Protein 8HDU (pdb70)

Radius of gyration: 31.84 Å; Cα contacts (8 Å, |Δi|>4): 986; chains: 5; bounding box: 86×65×93 Å

Sequence (788 aa):
KKKIEELLKKAKEMLKKYASNIDKFIAALRRVVQALYDAGAYQVVIRMYQAALAGQIDREHLRFLIETLQRIMANAPSEMTRMAALLLRLLALLALLTGDLLLVILLAAMIILLFAGYGEVVVKIFKIIREMPDKEEALKKAVELAIKMVEEFRKKDEKKKIEELLKKAKEMLKKYASNIDKFIAALRRVVQALYDAGAYQVVIRMYQAALAGQIDREHLRFLIETLQRIMANAPSEMTRMAALLLRLLALLALLTGDLLLVILLAAMIILLFAGYGEVVVKIFKIIREMPDKEEALKKAVELAIKMVEEFRKKQGLEKKKIEELLKKAKEMLKKYASNIDKFIAALRRVVQALYDAGAYQVVIRMYQAALAGQIDREHLRFLIETLQRIMANAPSEMTRMAALLLRLLALLALLTGDLLLVILLAAMIILLFAGYGEVVVKIFKIIREMPDKEEALKKAVELAIKMVEEFRKKQGLKIEELLKKAKEMLKKYASNIDKFIAALRRVVQALYDAGAYQVVIRMYQAALAGQIDREHLRFLIETLQRIMANAPSEMTRMAALLLRLLALLALLTGDLLLVILLAAMIILLFAGYGEVVVKIFKIIREMPDKEEALKKAVELAIKMVEEFRKKQGLKIEELLKKAKEMLKKYASNIDKFIAALRRVVQALYDAGAYQVVIRMYQAALAGQIDREHLRFLIETLQRIMANAPSEMTRMAALLLRLLALLALLTGDLLLVILLAAMIILLFAGYGEVVVKIFKIIREMPDKEEALKKAVELAIKMVEEFRKK

Secondary structure (DSSP, 8-state):
-HHHHHHHHHHHHHHHHHHHTHHHHHHHHHHHHHHHHHTT-HHHHHHHHHHHHTT---HHHHHHHHHHHHHHHHH-SSHHHHHHHHHHHHHHHHHHHH--HHHHHHHHHHHHHHHHT-HHHHHHHHHHHHH-SSHHHHHHHHHHHHHHHHHHHHH-/-HHHHHHHHHHHHHHHHHHHHHTHHHHHHHHHHHHHHHHHTT-HHHHHHHHHHHHTT---HHHHHHHHHHHHHHHHH-SSHHHHHHHHHHHHHHHHHHHH--HHHHHHHHHHHHHHHHT-HHHHHHHHHHHHH-SSHHHHHHHHHHHHHHHHHHHHHHT---/--HHHHHHHHHHHHHHHHHH-HHHHHHHHHHHHHHHHHTT-HHHHHHHHHHHHTT---HHHHHHHHHHHHHHHHH-SSHHHHHHHHHHHHHHHHHHHH--HHHHHHHHHHHHHHHHT-HHHHHHHHHHHHHSS-HHHHHHHHHHHHHHHHHHHHHHS--/-HHHHHHHHHHHHHHHHH-HHHHHHHHHHHHHHHHHTT-HHHHHHHHHHHHTT---HHHHHHHHHHHHHHHHH--SHHHHHHHHHHHHHHHHHHHH--HHHHHHHHHHHHHHHHT-HHHHHHHHHHHHHSSSHHHHHHHHHHHHHHHHHHHHHHS--/-HHHHHHHHHHHHHHHHH-HHHHHHHHHHHHHHHHHTT-HHHHHHHHHHHHTT---HHHHHHHHHHHHHHHHH--SHHHHHHHHHHHHHHHHHHHH--HHHHHHHHHHHHHHHHT-HHHHHHHHHHHHH-S-HHHHHHHHHHHHHHHHHHHHH-

Solvent-accessible surface area: 35862 Å² total; per-residue (Å²): 219,184,99,40,108,62,5,60,126,102,11,82,118,14,20,132,58,8,44,93,73,56,108,127,0,16,43,0,1,111,110,0,2,89,32,2,109,65,55,54,0,27,112,36,0,38,126,0,0,61,16,3,65,89,50,109,35,13,101,110,36,0,111,85,0,9,113,14,0,53,159,19,25,1,72,8,68,42,77,55,11,21,42,0,0,38,10,1,50,7,21,0,34,10,0,32,70,65,29,38,59,60,24,0,12,10,0,0,0,4,1,8,0,1,67,29,41,60,15,118,8,0,30,74,1,12,121,42,34,120,118,55,126,86,91,121,62,0,14,77,81,0,5,88,32,0,46,129,23,3,48,60,74,112,172,190,137,97,99,95,89,12,76,107,8,72,131,96,14,87,76,15,36,143,66,2,51,93,65,41,112,130,0,18,46,0,0,109,107,0,2,91,31,1,98,47,22,4,0,5,35,0,0,10,20,0,0,17,0,3,67,11,36,49,36,12,86,16,7,0,79,4,1,10,33,4,0,81,89,19,44,81,108,13,82,40,98,49,12,73,35,0,0,23,12,1,55,10,23,0,26,6,0,27,67,62,27,43,58,51,25,0,12,7,0,0,0,3,0,0,0,0,72,25,36,50,13,114,12,0,25,85,0,8,87,19,37,93,103,46,128,87,94,115,93,0,17,113,97,0,6,114,35,0,46,130,39,0,60,63,14,72,154,154,145,29,12,135,223,152,99,42,79,85,6,78,135,85,12,80,84,3,19,141,59,0,40,94,75,44,114,126,0,18,37,0,0,111,106,1,2,88,32,1,107,46,21,8,0,13,72,0,0,17,25,0,0,10,1,3,67,9,45,42,41,14,95,11,6,0,79,3,0,10,38,4,0,39,88,23,24,1,79,10,67,43,50,42,10,28,30,0,0,29,10,0,46,11,22,0,41,9,0,21,95,62,32,40,48,49,25,0,11,11,0,0,0,1,1,0,0,0,66,28,43,60,13,112,14,0,34,101,0,10,106,37,29,89,102,66,132,84,79,104,75,0,12,105,84,0,4,116,41,0,47,123,22,0,42,59,18,41,164,144,127,39,48,134,57,124,123,13,83,157,86,12,85,96,3,12,168,61,0,42,94,67,49,113,133,1,17,43,0,0,105,111,0,1,88,31,1,110,44,20,6,0,10,86,0,0,16,90,0,0,59,12,4,71,88,50,108,44,13,108,14,6,0,63,3,0,8,39,4,0,39,73,21,21,1,75,7,71,41,70,47,12,19,43,0,0,30,8,0,54,12,19,0,33,8,0,30,76,63,41,41,56,43,24,0,12,7,0,0,0,2,0,0,0,0,65,23,39,44,15,132,15,0,45,104,0,4,107,35,29,72,111,57,125,87,83,82,67,0,20,88,86,0,5,103,42,0,48,131,40,0,56,59,11,111,137,155,95,55,55,140,64,125,101,9,88,157,87,12,90,93,9,19,144,73,0,48,87,71,41,112,123,0,17,41,0,0,100,116,1,2,86,32,2,108,84,20,9,0,25,84,0,0,45,24,0,6,34,0,3,69,9,40,47,49,14,109,12,8,0,61,3,0,10,36,5,0,78,86,24,39,83,117,17,127,42,104,31,11,79,46,0,0,30,10,0,56,10,20,0,37,9,0,27,94,64,42,47,58,43,26,0,11,6,0,0,0,2,0,13,0,0,72,26,35,58,13,131,17,0,52,83,0,6,79,7,26,82,104,58,118,84,76,107,86,0,21,88,98,0,5,114,39,0,47,124,31,8,81,82,68,129,175,203

Structure (mmCIF, N/CA/C/O backbone):
data_8HDU
#
_entry.id   8HDU
#
_cell.length_a   167.547
_cell.length_b   72.593
_cell.length_c   103.518
_cell.angle_alpha   90.000
_cell.angle_beta   115.797
_cell.angle_gamma   90.000
#
_symmetry.space_group_name_H-M   'C 1 2 1'
#
loop_
_entity.id
_entity.type
_entity.pdbx_description
1 polymer 'De novo design cavitated protein'
2 water water
#
loop_
_atom_site.group_PDB
_atom_site.id
_atom_site.type_symbol
_atom_site.label_atom_id
_atom_site.label_alt_id
_atom_site.label_comp_id
_atom_site.label_asym_id
_atom_site.label_entity_id
_atom_site.label_seq_id
_atom_site.pdbx_PDB_ins_code
_atom_site.Cartn_x
_atom_site.Cartn_y
_atom_site.Cartn_z
_atom_site.occupancy
_atom_site.B_iso_or_equiv
_atom_site.auth_seq_id
_atom_site.auth_comp_id
_atom_site.auth_asym_id
_atom_site.auth_atom_id
_atom_site.pdbx_PDB_model_num
ATOM 1 N N . LYS A 1 38 ? -2.36500 -14.82000 15.78900 1.000 95.54040 38 LYS A N 1
ATOM 2 C CA . LYS A 1 38 ? -2.68300 -15.07600 17.18800 1.000 109.04992 38 LYS A CA 1
ATOM 3 C C . LYS A 1 38 ? -4.19100 -14.96800 17.44800 1.000 109.29205 38 LYS A C 1
ATOM 4 O O . LYS A 1 38 ? -4.73700 -15.71100 18.26400 1.000 103.65717 38 LYS A O 1
ATOM 10 N N . LYS A 1 39 ? -4.86400 -14.04600 16.75200 1.000 109.87107 39 LYS A N 1
ATOM 11 C CA . LYS A 1 39 ? -6.32000 -13.97400 16.85200 1.000 112.88459 39 LYS A CA 1
ATOM 12 C C . LYS A 1 39 ? -6.98100 -15.10600 16.07700 1.000 98.65393 39 LYS A C 1
ATOM 13 O O . LYS A 1 39 ? -8.04200 -15.60700 16.47900 1.000 102.42544 39 LYS A O 1
ATOM 19 N N . LYS A 1 40 ? -6.36300 -15.52500 14.97300 1.000 101.80694 40 LYS A N 1
ATOM 20 C CA . LYS A 1 40 ? -6.88500 -16.66000 14.22500 1.000 92.34002 40 LYS A CA 1
ATOM 21 C C . LYS A 1 40 ? -6.86300 -17.92000 15.07900 1.000 79.22002 40 LYS A C 1
ATOM 22 O O . LYS A 1 40 ? -7.74900 -18.77200 14.96100 1.000 80.84654 40 LYS A O 1
ATOM 28 N N . ILE A 1 41 ? -5.83700 -18.07200 15.92000 1.000 90.74246 41 ILE A N 1
ATOM 29 C CA . ILE A 1 41 ? -5.78100 -19.22400 16.81600 1.000 85.24969 41 ILE A CA 1
ATOM 30 C C . ILE A 1 41 ? -6.99200 -19.22300 17.74200 1.000 88.12372 41 ILE A C 1
ATOM 31 O O . ILE A 1 41 ? -7.60200 -20.26900 17.99700 1.000 86.61302 41 ILE A O 1
ATOM 36 N N . GLU A 1 42 ? -7.39400 -18.04000 18.21400 1.000 95.48513 42 GLU A N 1
ATOM 37 C CA . GLU A 1 42 ? -8.56900 -17.94200 19.07500 1.000 94.37711 42 GLU A CA 1
ATOM 38 C C . GLU A 1 42 ? -9.84600 -18.26700 18.31000 1.000 92.51899 42 GLU A C 1
ATOM 39 O O . GLU A 1 42 ? -10.75100 -18.92500 18.84500 1.000 88.73696 42 GLU A O 1
ATOM 45 N N . GLU A 1 43 ? -9.92900 -17.83000 17.05000 1.000 91.13198 43 GLU A N 1
ATOM 46 C CA . GLU A 1 43 ? -11.13800 -18.08600 16.27300 1.000 89.74234 43 GLU A CA 1
ATOM 47 C C . GLU A 1 43 ? -11.26100 -19.57700 15.96500 1.000 90.22398 43 GLU A C 1
ATOM 48 O O . GLU A 1 43 ? -12.35100 -20.16100 16.07800 1.000 96.01678 43 GLU A O 1
ATOM 54 N N . LEU A 1 44 ? -10.13300 -20.22100 15.65300 1.000 74.54841 44 LEU A N 1
ATOM 55 C CA . LEU A 1 44 ? -10.13000 -21.66100 15.42500 1.000 81.92824 44 LEU A CA 1
ATOM 56 C C . LEU A 1 44 ? -10.47500 -22.41200 16.70100 1.000 76.11439 44 LEU A C 1
ATOM 57 O O . LEU A 1 44 ? -11.20200 -23.41100 16.66000 1.000 78.71207 44 LEU A O 1
ATOM 62 N N . LEU A 1 45 ? -9.99200 -21.93000 17.84900 1.000 85.29444 45 LEU A N 1
ATOM 63 C CA . LEU A 1 45 ? -10.27900 -22.62500 19.09800 1.000 83.17313 45 LEU A CA 1
ATOM 64 C C . LEU A 1 45 ? -11.75500 -22.52900 19.46700 1.000 78.76208 45 LEU A C 1
ATOM 65 O O . LEU A 1 45 ? -12.36300 -23.53200 19.85500 1.000 79.01210 45 LEU A O 1
ATOM 70 N N . LYS A 1 46 ? -12.37000 -21.35400 19.30400 1.000 70.80849 46 LYS A N 1
ATOM 71 C CA . LYS A 1 46 ? -13.79500 -21.26200 19.62400 1.000 90.36610 46 LYS A CA 1
ATOM 72 C C . LYS A 1 46 ? -14.63100 -22.09300 18.65500 1.000 81.93614 46 LYS A C 1
ATOM 73 O O . LYS A 1 46 ? -15.59900 -22.75600 19.07000 1.000 87.87896 46 LYS A O 1
ATOM 79 N N . LYS A 1 47 ? -14.28600 -22.07400 17.36200 1.000 85.84187 47 LYS A N 1
ATOM 80 C CA . LYS A 1 47 ? -15.03700 -22.90100 16.42300 1.000 89.26860 47 LYS A CA 1
ATOM 81 C C . LYS A 1 47 ? -14.87800 -24.37800 16.77300 1.000 75.60380 47 LYS A C 1
ATOM 82 O O . LYS A 1 47 ? -15.83000 -25.16200 16.66000 1.000 75.73276 47 LYS A O 1
ATOM 88 N N . ALA A 1 48 ? -13.69600 -24.76000 17.26600 1.000 78.92262 48 ALA A N 1
ATOM 89 C CA . ALA A 1 48 ? -13.46900 -26.12600 17.72700 1.000 78.77260 48 ALA A CA 1
ATOM 90 C C . ALA A 1 48 ? -14.36100 -26.47100 18.91600 1.000 89.65285 48 ALA A C 1
ATOM 91 O O . ALA A 1 48 ? -14.91700 -27.57000 18.97500 1.000 90.50296 48 ALA A O 1
ATOM 93 N N . LYS A 1 49 ? -14.44900 -25.58000 19.91300 1.000 99.53299 49 LYS A N 1
ATOM 94 C CA . LYS A 1 49 ? -15.27700 -25.87800 21.08700 1.000 100.42520 49 LYS A CA 1
ATOM 95 C C . LYS A 1 49 ? -16.75000 -26.02100 20.72400 1.000 89.60022 49 LYS A C 1
ATOM 96 O O . LYS A 1 49 ? -17.45000 -26.89600 21.25100 1.000 91.93734 49 LYS A O 1
ATOM 102 N N . GLU A 1 50 ? -17.25300 -25.16200 19.83700 1.000 94.69820 50 GLU A N 1
ATOM 103 C CA . GLU A 1 50 ? -18.63800 -25.35400 19.41400 1.000 93.47963 50 GLU A CA 1
ATOM 104 C C . GLU A 1 50 ? -18.81800 -26.65100 18.62100 1.000 97.30377 50 GLU A C 1
ATOM 105 O O . GLU A 1 50 ? -19.83800 -27.34400 18.78300 1.000 95.58778 50 GLU A O 1
ATOM 111 N N . MET A 1 51 ? -17.82800 -27.02600 17.80100 1.000 94.41395 51 MET A N 1
ATOM 112 C CA . MET A 1 51 ? -17.90600 -28.31500 17.11700 1.000 85.29181 51 MET A CA 1
ATOM 113 C C . MET A 1 51 ? -17.88000 -29.47600 18.10400 1.000 93.16907 51 MET A C 1
ATOM 114 O O . MET A 1 51 ? -18.52100 -30.50700 17.87200 1.000 83.51791 51 MET A O 1
ATOM 119 N N . LEU A 1 52 ? -17.14800 -29.33300 19.20800 1.000 95.03771 52 LEU A N 1
ATOM 120 C CA . LEU A 1 52 ? -17.12900 -30.39100 20.21000 1.000 91.21883 52 LEU A CA 1
ATOM 121 C C . LEU A 1 52 ? -18.42100 -30.44300 21.01400 1.000 96.42472 52 LEU A C 1
ATOM 122 O O . LEU A 1 52 ? -18.80900 -31.52600 21.46600 1.000 91.17672 52 LEU A O 1
ATOM 127 N N . LYS A 1 53 ? -19.14100 -29.32500 21.13400 1.000 105.73373 53 LYS A N 1
ATOM 128 C CA . LYS A 1 53 ? -20.46700 -29.41500 21.74500 1.000 107.86820 53 LYS A CA 1
ATOM 129 C C . LYS A 1 53 ? -21.41700 -30.15800 20.81700 1.000 95.63252 53 LYS A C 1
ATOM 130 O O . LYS A 1 53 ? -22.25100 -30.95900 21.26700 1.000 91.04776 53 LYS A O 1
ATOM 136 N N . LYS A 1 54 ? -21.29100 -29.90900 19.51400 1.000 95.89044 54 LYS A N 1
ATOM 137 C CA . LYS A 1 54 ? -22.06100 -30.66700 18.53000 1.000 104.47305 54 LYS A CA 1
ATOM 138 C C . LYS A 1 54 ? -21.74100 -32.15100 18.57000 1.000 99.64616 54 LYS A C 1
ATOM 139 O O . LYS A 1 54 ? -22.62700 -32.99700 18.39600 1.000 93.74019 54 LYS A O 1
ATOM 145 N N . TYR A 1 55 ? -20.46500 -32.48000 18.71300 1.000 100.86736 55 TYR A N 1
ATOM 146 C CA . TYR A 1 55 ? -20.06000 -33.86500 18.90100 1.000 99.29875 55 TYR A CA 1
ATOM 147 C C . TYR A 1 55 ? -20.75100 -34.46800 20.11600 1.000 86.69461 55 TYR A C 1
ATOM 148 O O . TYR A 1 55 ? -21.41000 -35.51400 20.02600 1.000 78.19622 55 TYR A O 1
ATOM 157 N N . ALA A 1 56 ? -20.67100 -33.76600 21.24900 1.000 98.81974 56 ALA A N 1
ATOM 158 C CA . ALA A 1 56 ? -21.25400 -34.26200 22.48800 1.000 92.23211 56 ALA A CA 1
ATOM 159 C C . ALA A 1 56 ? -22.73800 -34.55200 22.32400 1.000 99.95409 56 ALA A C 1
ATOM 160 O O . ALA A 1 56 ? -23.25200 -35.52000 22.89900 1.000 98.32495 56 ALA A O 1
ATOM 162 N N . SER A 1 57 ? -23.45200 -33.70400 21.57300 1.000 110.88435 57 SER A N 1
ATOM 163 C CA . SER A 1 57 ? -24.87700 -33.95000 21.34400 1.000 103.97826 57 SER A CA 1
ATOM 164 C C . SER A 1 57 ? -25.13800 -35.36000 20.80400 1.000 102.25963 57 SER A C 1
ATOM 165 O O . SER A 1 57 ? -26.12100 -36.00300 21.19300 1.000 93.07432 57 SER A O 1
ATOM 168 N N . ASN A 1 58 ? -24.26700 -35.87000 19.91900 1.000 98.05386 58 ASN A N 1
ATOM 169 C CA . ASN A 1 58 ? -24.44000 -37.24400 19.42700 1.000 89.16069 58 ASN A CA 1
ATOM 170 C C . ASN A 1 58 ? -23.06900 -37.79600 19.00900 1.000 87.90791 58 ASN A C 1
ATOM 171 O O . ASN A 1 58 ? -22.69400 -37.78300 17.83000 1.000 84.76543 58 ASN A O 1
ATOM 176 N N . ILE A 1 59 ? -22.37000 -38.34000 20.00600 1.000 81.62294 59 ILE A N 1
ATOM 177 C CA . ILE A 1 59 ? -21.00700 -38.84500 19.86900 1.000 84.21536 59 ILE A CA 1
ATOM 178 C C . ILE A 1 59 ? -20.93500 -39.99000 18.86700 1.000 79.67534 59 ILE A C 1
ATOM 179 O O . ILE A 1 59 ? -20.01400 -40.04500 18.04600 1.000 66.38428 59 ILE A O 1
ATOM 184 N N . ASP A 1 60 ? -21.85800 -40.95200 18.94600 1.000 77.00660 60 ASP A N 1
ATOM 185 C CA . ASP A 1 60 ? -21.75200 -42.12200 18.07500 1.000 82.44146 60 ASP A CA 1
ATOM 186 C C . ASP A 1 60 ? -21.87200 -41.72800 16.60900 1.000 73.77990 60 ASP A C 1
ATOM 187 O O . ASP A 1 60 ? -21.08700 -42.18200 15.76400 1.000 69.97681 60 ASP A O 1
ATOM 192 N N . LYS A 1 61 ? -22.83800 -40.86600 16.29000 1.000 75.21955 61 LYS A N 1
ATOM 193 C CA . LYS A 1 61 ? -22.99900 -40.44700 14.90700 1.000 77.76459 61 LYS A CA 1
ATOM 194 C C . LYS A 1 61 ? -21.82700 -39.58500 14.46200 1.000 66.72116 61 LYS A C 1
ATOM 195 O O . LYS A 1 61 ? -21.40400 -39.66200 13.30000 1.000 66.00791 61 LYS A O 1
ATOM 201 N N . PHE A 1 62 ? -21.25100 -38.80100 15.38000 1.000 75.41167 62 PHE A N 1
ATOM 202 C CA . PHE A 1 62 ? -20.08900 -38.00300 15.00700 1.000 69.14776 62 PHE A CA 1
ATOM 203 C C . PHE A 1 62 ? -18.87700 -38.88800 14.72700 1.000 72.88505 62 PHE A C 1
ATOM 204 O O . PHE A 1 62 ? -18.10200 -38.61600 13.80300 1.000 62.32326 62 PHE A O 1
ATOM 212 N N . ILE A 1 63 ? -18.69100 -39.94400 15.52400 1.000 67.32913 63 ILE A N 1
ATOM 213 C CA . ILE A 1 63 ? -17.61200 -40.90000 15.27800 1.000 66.81854 63 ILE A CA 1
ATOM 214 C C . ILE A 1 63 ? -17.81000 -41.60000 13.93800 1.000 69.15303 63 ILE A C 1
ATOM 215 O O . ILE A 1 63 ? -16.84900 -41.83000 13.19100 1.000 65.05517 63 ILE A O 1
ATOM 220 N N . ALA A 1 64 ? -19.05200 -41.97600 13.62300 1.000 69.85311 64 ALA A N 1
ATOM 221 C CA . ALA A 1 64 ? -19.32600 -42.56400 12.31300 1.000 71.84019 64 ALA A CA 1
ATOM 222 C C . ALA A 1 64 ? -18.93900 -41.60600 11.18900 1.000 60.97310 64 ALA A C 1
ATOM 223 O O . ALA A 1 64 ? -18.32500 -42.01200 10.19000 1.000 56.07251 64 ALA A O 1
ATOM 225 N N . ALA A 1 65 ? -19.27000 -40.32200 11.34900 1.000 64.64722 65 ALA A N 1
ATOM 226 C CA . ALA A 1 65 ? -18.90800 -39.33800 10.33300 1.000 69.31884 65 ALA A CA 1
ATOM 227 C C . ALA A 1 65 ? -17.39500 -39.17700 10.23100 1.000 60.63622 65 ALA A C 1
ATOM 228 O O . ALA A 1 65 ? -16.85800 -38.99700 9.13300 1.000 48.00576 65 ALA A O 1
ATOM 230 N N . LEU A 1 66 ? -16.69400 -39.22500 11.36600 1.000 63.04440 66 LEU A N 1
ATOM 231 C CA . LEU A 1 66 ? -15.23400 -39.16900 11.33600 1.000 63.58657 66 LEU A CA 1
ATOM 232 C C . LEU A 1 66 ? -14.64500 -40.36500 10.59600 1.000 63.14968 66 LEU A C 1
ATOM 233 O O . LEU A 1 66 ? -13.66600 -40.22300 9.85400 1.000 49.82966 66 LEU A O 1
ATOM 238 N N . ARG A 1 67 ? -15.22300 -41.55500 10.78500 1.000 63.18652 67 ARG A N 1
ATOM 239 C CA . ARG A 1 67 ? -14.73800 -42.71500 10.04000 1.000 56.25938 67 ARG A CA 1
ATOM 240 C C . ARG A 1 67 ? -14.97900 -42.54600 8.54700 1.000 54.36704 67 ARG A C 1
ATOM 241 O O . ARG A 1 67 ? -14.14100 -42.94200 7.72700 1.000 52.13257 67 ARG A O 1
ATOM 249 N N . ARG A 1 68 ? -16.11600 -41.95800 8.17500 1.000 63.69711 68 ARG A N 1
ATOM 250 C CA . ARG A 1 68 ? -16.37200 -41.69400 6.76000 1.000 55.74879 68 ARG A CA 1
ATOM 251 C C . ARG A 1 68 ? -15.37300 -40.68300 6.19600 1.000 59.02287 68 ARG A C 1
ATOM 252 O O . ARG A 1 68 ? -14.86800 -40.85100 5.07600 1.000 58.30436 68 ARG A O 1
ATOM 260 N N . VAL A 1 69 ? -15.06700 -39.63500 6.96400 1.000 67.44756 69 VAL A N 1
ATOM 261 C CA . VAL A 1 69 ? -14.04900 -38.66500 6.55900 1.000 60.70728 69 VAL A CA 1
ATOM 262 C C . VAL A 1 69 ? -12.69800 -39.34700 6.36300 1.000 59.42291 69 VAL A C 1
ATOM 263 O O . VAL A 1 69 ? -11.97100 -39.05800 5.40300 1.000 49.38487 69 VAL A O 1
ATOM 267 N N . VAL A 1 70 ? -12.33000 -40.24500 7.27900 1.000 64.40509 70 VAL A N 1
ATOM 268 C CA . VAL A 1 70 ? -11.03900 -40.92300 7.18200 1.000 58.60176 70 VAL A CA 1
ATOM 269 C C . VAL A 1 70 ? -11.00500 -41.85200 5.97300 1.000 56.72522 70 VAL A C 1
ATOM 270 O O . VAL A 1 70 ? -9.97800 -41.97400 5.29100 1.000 47.36094 70 VAL A O 1
ATOM 274 N N . GLN A 1 71 ? -12.12600 -42.51600 5.67900 1.000 55.12240 71 GLN A N 1
ATOM 275 C CA . GLN A 1 71 ? -12.19900 -43.32900 4.47000 1.000 58.98076 71 GLN A CA 1
ATOM 276 C C . GLN A 1 71 ? -12.02600 -42.47200 3.22200 1.000 54.10386 71 GLN A C 1
ATOM 277 O O . GLN A 1 71 ? -11.37100 -42.88700 2.25700 1.000 42.85514 71 GLN A O 1
ATOM 283 N N . ALA A 1 72 ? -12.59700 -41.26500 3.22900 1.000 57.69902 72 ALA A N 1
ATOM 284 C CA . ALA A 1 72 ? -12.41100 -40.35900 2.09800 1.000 54.97238 72 ALA A CA 1
ATOM 285 C C . ALA A 1 72 ? -10.95600 -39.91800 1.97500 1.000 52.70369 72 ALA A C 1
ATOM 286 O O . ALA A 1 72 ? -10.42700 -39.80900 0.86300 1.000 55.55666 72 ALA A O 1
ATOM 288 N N . LEU A 1 73 ? -10.30000 -39.64900 3.10600 1.000 55.07766 73 LEU A N 1
ATOM 289 C CA . LEU A 1 73 ? -8.87200 -39.33400 3.08200 1.000 66.28953 73 LEU A CA 1
ATOM 290 C C . LEU A 1 73 ? -8.07400 -40.47000 2.45600 1.000 58.10434 73 LEU A C 1
ATOM 291 O O . LEU A 1 73 ? -7.18700 -40.24000 1.62400 1.000 41.10756 73 LEU A O 1
ATOM 296 N N . TYR A 1 74 ? -8.36700 -41.70800 2.86400 1.000 57.59375 74 TYR A N 1
ATOM 297 C CA . TYR A 1 74 ? -7.67600 -42.86300 2.29800 1.000 46.14237 74 TYR A CA 1
ATOM 298 C C . TYR A 1 74 ? -7.91100 -42.96200 0.79600 1.000 52.54841 74 TYR A C 1
ATOM 299 O O . TYR A 1 74 ? -6.98000 -43.23900 0.03100 1.000 47.63466 74 TYR A O 1
ATOM 308 N N . ASP A 1 75 ? -9.15500 -42.75100 0.35700 1.000 58.08854 75 ASP A N 1
ATOM 309 C CA . ASP A 1 75 ? -9.44500 -42.77300 -1.07200 1.000 55.52771 75 ASP A CA 1
ATOM 310 C C . ASP A 1 75 ? -8.71400 -41.66000 -1.81200 1.000 51.64830 75 ASP A C 1
ATOM 311 O O . ASP A 1 75 ? -8.38700 -41.81100 -2.99400 1.000 55.22241 75 ASP A O 1
ATOM 316 N N . ALA A 1 76 ? -8.45500 -40.53800 -1.13900 1.000 56.43308 76 ALA A N 1
ATOM 317 C CA . ALA A 1 76 ? -7.75700 -39.41600 -1.75100 1.000 52.08782 76 ALA A CA 1
ATOM 318 C C . ALA A 1 76 ? -6.24900 -39.62200 -1.84500 1.000 50.89821 76 ALA A C 1
ATOM 319 O O . ALA A 1 76 ? -5.57200 -38.80700 -2.48000 1.000 32.74866 76 ALA A O 1
ATOM 321 N N . GLY A 1 77 ? -5.71000 -40.67500 -1.23500 1.000 62.23641 77 GLY A N 1
ATOM 322 C CA . GLY A 1 77 ? -4.28000 -40.91400 -1.26200 1.000 48.65583 77 GLY A CA 1
ATOM 323 C C . GLY A 1 77 ? -3.48600 -40.25600 -0.15600 1.000 52.13257 77 GLY A C 1
ATOM 324 O O . GLY A 1 77 ? -2.26400 -40.12300 -0.28800 1.000 45.04224 77 GLY A O 1
ATOM 325 N N . ALA A 1 78 ? -4.13600 -39.83600 0.92700 1.000 54.42495 78 ALA A N 1
ATOM 326 C CA . ALA A 1 78 ? -3.49700 -39.05400 1.97700 1.000 58.40963 78 ALA A CA 1
ATOM 327 C C . ALA A 1 78 ? -3.10100 -39.87500 3.19900 1.000 49.05588 78 ALA A C 1
ATOM 328 O O . ALA A 1 78 ? -2.54100 -39.31300 4.14300 1.000 44.18951 78 ALA A O 1
ATOM 330 N N . TYR A 1 79 ? -3.38100 -41.18000 3.21300 1.000 53.39061 79 TYR A N 1
ATOM 331 C CA . TYR A 1 79 ? -3.17000 -41.96400 4.42700 1.000 58.60176 79 TYR A CA 1
ATOM 332 C C . TYR A 1 79 ? -1.68400 -42.12600 4.74000 1.000 55.96460 79 TYR A C 1
ATOM 333 O O . TYR A 1 79 ? -1.26200 -41.95900 5.89200 1.000 58.76757 79 TYR A O 1
ATOM 342 N N . GLN A 1 80 ? -0.87300 -42.45800 3.73200 1.000 64.30508 80 GLN A N 1
ATOM 343 C CA . GLN A 1 80 ? 0.56700 -42.55100 3.96100 1.000 59.05445 80 GLN A CA 1
ATOM 344 C C . GLN A 1 80 ? 1.16400 -41.19600 4.31600 1.000 49.04535 80 GLN A C 1
ATOM 345 O O . GLN A 1 80 ? 2.13600 -41.12700 5.07900 1.000 46.59243 80 GLN A O 1
ATOM 351 N N . VAL A 1 81 ? 0.58800 -40.11600 3.78600 1.000 52.81423 81 VAL A N 1
ATOM 352 C CA . VAL A 1 81 ? 0.96000 -38.77500 4.22300 1.000 55.45665 81 VAL A CA 1
ATOM 353 C C . VAL A 1 81 ? 0.75000 -38.63700 5.72500 1.000 42.99463 81 VAL A C 1
ATOM 354 O O . VAL A 1 81 ? 1.62000 -38.13500 6.45100 1.000 44.48691 81 VAL A O 1
ATOM 358 N N . VAL A 1 82 ? -0.39900 -39.10900 6.21600 1.000 55.12766 82 VAL A N 1
ATOM 359 C CA . VAL A 1 82 ? -0.70600 -39.03200 7.64100 1.000 57.59375 82 VAL A CA 1
ATOM 360 C C . VAL A 1 82 ? 0.27000 -39.88000 8.44900 1.000 40.31010 82 VAL A C 1
ATOM 361 O O . VAL A 1 82 ? 0.72500 -39.47200 9.52400 1.000 41.79712 82 VAL A O 1
ATOM 365 N N . ILE A 1 83 ? 0.61700 -41.06400 7.94100 1.000 47.24514 83 ILE A N 1
ATOM 366 C CA . ILE A 1 83 ? 1.51800 -41.95400 8.67200 1.000 55.83301 83 ILE A CA 1
ATOM 367 C C . ILE A 1 83 ? 2.91400 -41.34500 8.78100 1.000 53.47746 83 ILE A C 1
ATOM 368 O O . ILE A 1 83 ? 3.55000 -41.38800 9.84600 1.000 45.73969 83 ILE A O 1
ATOM 373 N N . ARG A 1 84 ? 3.41200 -40.77000 7.68500 1.000 57.57269 84 ARG A N 1
ATOM 374 C CA . ARG A 1 84 ? 4.71900 -40.12300 7.72800 1.000 54.90132 84 ARG A CA 1
ATOM 375 C C . ARG A 1 84 ? 4.69900 -38.90700 8.64800 1.000 48.29790 84 ARG A C 1
ATOM 376 O O . ARG A 1 84 ? 5.66000 -38.67400 9.39300 1.000 45.36860 84 ARG A O 1
ATOM 384 N N . MET A 1 85 ? 3.61500 -38.12200 8.61500 1.000 52.45103 85 MET A N 1
ATOM 385 C CA . MET A 1 85 ? 3.48600 -37.01600 9.56100 1.000 45.16594 85 MET A CA 1
ATOM 386 C C . MET A 1 85 ? 3.53000 -37.51700 10.99800 1.000 49.91914 85 MET A C 1
ATOM 387 O O . MET A 1 85 ? 4.15900 -36.89800 11.86500 1.000 42.77618 85 MET A O 1
ATOM 392 N N . TYR A 1 86 ? 2.88200 -38.65300 11.26100 1.000 56.07778 86 TYR A N 1
ATOM 393 C CA . TYR A 1 86 ? 2.83900 -39.19900 12.61100 1.000 59.15709 86 TYR A CA 1
ATOM 394 C C . TYR A 1 86 ? 4.23000 -39.60300 13.07900 1.000 55.06713 86 TYR A C 1
ATOM 395 O O . TYR A 1 86 ? 4.63300 -39.28600 14.20500 1.000 51.21667 86 TYR A O 1
ATOM 404 N N . GLN A 1 87 ? 4.97600 -40.31500 12.23000 1.000 58.64914 87 GLN A N 1
ATOM 405 C CA . GLN A 1 87 ? 6.33500 -40.70500 12.60400 1.000 58.67019 87 GLN A CA 1
ATOM 406 C C . GLN A 1 87 ? 7.22200 -39.48500 12.83200 1.000 58.14908 87 GLN A C 1
ATOM 407 O O . GLN A 1 87 ? 7.92600 -39.39000 13.85300 1.000 52.15889 87 GLN A O 1
ATOM 413 N N . ALA A 1 88 ? 7.15900 -38.51200 11.91700 1.000 48.49529 88 ALA A N 1
ATOM 414 C CA . ALA A 1 88 ? 7.99500 -37.32400 12.04500 1.000 58.15171 88 ALA A CA 1
ATOM 415 C C . ALA A 1 88 ? 7.66700 -36.55800 13.31800 1.000 59.34922 88 ALA A C 1
ATOM 416 O O . ALA A 1 88 ? 8.56600 -36.03900 13.99100 1.000 44.84748 88 ALA A O 1
ATOM 418 N N . ALA A 1 89 ? 6.38300 -36.48500 13.67300 1.000 67.44756 89 ALA A N 1
ATOM 419 C CA . ALA A 1 89 ? 6.00100 -35.80300 14.90200 1.000 69.03196 89 ALA A CA 1
ATOM 420 C C . ALA A 1 89 ? 6.45800 -36.58300 16.12700 1.000 63.64184 89 ALA A C 1
ATOM 421 O O . ALA A 1 89 ? 6.91300 -35.98800 17.11200 1.000 51.72462 89 ALA A O 1
ATOM 423 N N . LEU A 1 90 ? 6.34700 -37.91700 16.08800 1.000 65.27362 90 LEU A N 1
ATOM 424 C CA . LEU A 1 90 ? 6.87600 -38.73300 17.17600 1.000 54.72498 90 LEU A CA 1
ATOM 425 C C . LEU A 1 90 ? 8.35900 -38.48300 17.38900 1.000 59.56240 90 LEU A C 1
ATOM 426 O O . LEU A 1 90 ? 8.86200 -38.64900 18.50600 1.000 48.42160 90 LEU A O 1
ATOM 431 N N . ALA A 1 91 ? 9.07800 -38.07800 16.34100 1.000 62.21009 91 ALA A N 1
ATOM 432 C CA . ALA A 1 91 ? 10.50100 -37.79200 16.48200 1.000 52.91424 91 ALA A CA 1
ATOM 433 C C . ALA A 1 91 ? 10.80200 -36.29500 16.48500 1.000 47.85311 91 ALA A C 1
ATOM 434 O O . ALA A 1 91 ? 11.94400 -35.89400 16.24200 1.000 44.79221 91 ALA A O 1
ATOM 436 N N . GLY A 1 92 ? 9.80200 -35.46000 16.75600 1.000 64.36824 92 GLY A N 1
ATOM 437 C CA . GLY A 1 92 ? 10.02500 -34.04200 16.95600 1.000 50.86926 92 GLY A CA 1
ATOM 438 C C . GLY A 1 92 ? 10.03100 -33.18300 15.71100 1.000 46.27134 92 GLY A C 1
ATOM 439 O O . GLY A 1 92 ? 10.42000 -32.01200 15.79400 1.000 46.82404 92 GLY A O 1
ATOM 440 N N . GLN A 1 93 ? 9.61200 -33.71300 14.56700 1.000 57.87536 93 GLN A N 1
ATOM 441 C CA . GLN A 1 93 ? 9.60300 -32.97500 13.31100 1.000 57.84641 93 GLN A CA 1
ATOM 442 C C . GLN A 1 93 ? 8.16600 -32.74700 12.86000 1.000 56.36992 93 GLN A C 1
ATOM 443 O O . GLN A 1 93 ? 7.34900 -33.67200 12.88500 1.000 43.39994 93 GLN A O 1
ATOM 449 N N . ILE A 1 94 ? 7.86100 -31.52100 12.45200 1.000 68.73456 94 ILE A N 1
ATOM 450 C CA . ILE A 1 94 ? 6.54400 -31.16900 11.93700 1.000 54.04332 94 ILE A CA 1
ATOM 451 C C . ILE A 1 94 ? 6.63600 -31.06600 10.41900 1.000 45.20016 94 ILE A C 1
ATOM 452 O O . ILE A 1 94 ? 7.36500 -30.21900 9.88900 1.000 38.62568 94 ILE A O 1
ATOM 457 N N . ASP A 1 95 ? 5.89800 -31.92800 9.72000 1.000 60.65464 95 ASP A N 1
ATOM 458 C CA . ASP A 1 95 ? 5.85300 -31.91900 8.25800 1.000 54.81447 95 ASP A CA 1
ATOM 459 C C . ASP A 1 95 ? 4.72300 -30.99400 7.82400 1.000 49.17432 95 ASP A C 1
ATOM 460 O O . ASP A 1 95 ? 3.55400 -31.38800 7.80300 1.000 42.44719 95 ASP A O 1
ATOM 465 N N . ARG A 1 96 ? 5.07200 -29.75400 7.47400 1.000 51.32721 96 ARG A N 1
ATOM 466 C CA . ARG A 1 96 ? 4.05300 -28.74100 7.21600 1.000 60.18616 96 ARG A CA 1
ATOM 467 C C . ARG A 1 96 ? 3.36500 -28.94100 5.86800 1.000 56.48572 96 ARG A C 1
ATOM 468 O O . ARG A 1 96 ? 2.16900 -28.65600 5.73800 1.000 51.65356 96 ARG A O 1
ATOM 476 N N . GLU A 1 97 ? 4.09500 -29.40900 4.85100 1.000 51.64830 97 GLU A N 1
ATOM 477 C CA . GLU A 1 97 ? 3.45100 -29.72700 3.57900 1.000 51.01928 97 GLU A CA 1
ATOM 478 C C . GLU A 1 97 ? 2.40200 -30.82300 3.74800 1.000 47.18197 97 GLU A C 1
ATOM 479 O O . GLU A 1 97 ? 1.32800 -30.76700 3.13700 1.000 42.26823 97 GLU A O 1
ATOM 485 N N . HIS A 1 98 ? 2.69000 -31.81900 4.59000 1.000 55.89618 98 HIS A N 1
ATOM 486 C CA . HIS A 1 98 ? 1.71300 -32.86100 4.88700 1.000 52.16152 98 HIS A CA 1
ATOM 487 C C . HIS A 1 98 ? 0.46000 -32.26600 5.52500 1.000 45.36070 98 HIS A C 1
ATOM 488 O O . HIS A 1 98 ? -0.67200 -32.59600 5.14200 1.000 46.29239 98 HIS A O 1
ATOM 495 N N . LEU A 1 99 ? 0.65200 -31.38300 6.51100 1.000 51.17456 99 LEU A N 1
ATOM 496 C CA . LEU A 1 99 ? -0.47200 -30.72300 7.16900 1.000 51.95360 99 LEU A CA 1
ATOM 497 C C . LEU A 1 99 ? -1.30900 -29.93000 6.17400 1.000 50.24550 99 LEU A C 1
ATOM 498 O O . LEU A 1 99 ? -2.54200 -29.98600 6.20100 1.000 48.35843 99 LEU A O 1
ATOM 503 N N . ARG A 1 100 ? -0.65200 -29.16100 5.30400 1.000 59.32290 100 ARG A N 1
ATOM 504 C CA . ARG A 1 100 ? -1.38300 -28.35600 4.33000 1.000 49.12957 100 ARG A CA 1
ATOM 505 C C . ARG A 1 100 ? -2.16200 -29.23600 3.36100 1.000 50.10074 100 ARG A C 1
ATOM 506 O O . ARG A 1 100 ? -3.30700 -28.92100 3.00100 1.000 43.39731 100 ARG A O 1
ATOM 514 N N . PHE A 1 101 ? -1.56000 -30.34800 2.92900 1.000 45.42387 101 PHE A N 1
ATOM 515 C CA . PHE A 1 101 ? -2.26700 -31.25300 2.03100 1.000 49.98231 101 PHE A CA 1
ATOM 516 C C . PHE A 1 101 ? -3.49600 -31.84000 2.70900 1.000 50.55606 101 PHE A C 1
ATOM 517 O O . PHE A 1 101 ? -4.56000 -31.94700 2.08900 1.000 42.07610 101 PHE A O 1
ATOM 525 N N . LEU A 1 102 ? -3.38200 -32.19700 3.99300 1.000 54.24598 102 LEU A N 1
ATOM 526 C CA . LEU A 1 102 ? -4.56200 -32.67400 4.71100 1.000 55.27242 102 LEU A CA 1
ATOM 527 C C . LEU A 1 102 ? -5.61800 -31.58700 4.84900 1.000 49.79018 102 LEU A C 1
ATOM 528 O O . LEU A 1 102 ? -6.81300 -31.86400 4.72100 1.000 40.18640 102 LEU A O 1
ATOM 533 N N . ILE A 1 103 ? -5.20400 -30.35400 5.13900 1.000 49.09799 103 ILE A N 1
ATOM 534 C CA . ILE A 1 103 ? -6.17100 -29.26800 5.29400 1.000 56.93577 103 ILE A CA 1
ATOM 535 C C . ILE A 1 103 ? -6.97100 -29.09200 4.00900 1.000 52.79580 103 ILE A C 1
ATOM 536 O O . ILE A 1 103 ? -8.21100 -29.04000 4.01800 1.000 56.04883 103 ILE A O 1
ATOM 541 N N . GLU A 1 104 ? -6.27000 -29.04800 2.87500 1.000 56.90945 104 GLU A N 1
ATOM 542 C CA . GLU A 1 104 ? -6.94300 -28.83000 1.59900 1.000 43.94737 104 GLU A CA 1
ATOM 543 C C . GLU A 1 104 ? -7.78400 -30.03900 1.19600 1.000 45.77654 104 GLU A C 1
ATOM 544 O O . GLU A 1 104 ? -8.88600 -29.88200 0.65200 1.000 47.31620 104 GLU A O 1
ATOM 550 N N . THR A 1 105 ? -7.30100 -31.25100 1.48000 1.000 47.78204 105 THR A N 1
ATOM 551 C CA . THR A 1 105 ? -8.08000 -32.44800 1.18000 1.000 49.55068 105 THR A CA 1
ATOM 552 C C . THR A 1 105 ? -9.35300 -32.50500 2.01900 1.000 51.21404 105 THR A C 1
ATOM 553 O O . THR A 1 105 ? -10.42200 -32.87000 1.51400 1.000 45.49230 105 THR A O 1
ATOM 557 N N . LEU A 1 106 ? -9.25600 -32.15500 3.30400 1.000 51.44301 106 LEU A N 1
ATOM 558 C CA . LEU A 1 106 ? -10.44000 -32.11900 4.15400 1.000 56.36465 106 LEU A CA 1
ATOM 559 C C . LEU A 1 106 ? -11.42900 -31.06900 3.67300 1.000 53.23270 106 LEU A C 1
ATOM 560 O O . LEU A 1 106 ? -12.64600 -31.28200 3.73500 1.000 48.84796 106 LEU A O 1
ATOM 565 N N . GLN A 1 107 ? -10.93500 -29.93300 3.17200 1.000 44.04212 107 GLN A N 1
ATOM 566 C CA . GLN A 1 107 ? -11.87900 -28.94800 2.65300 1.000 55.05923 107 GLN A CA 1
ATOM 567 C C . GLN A 1 107 ? -12.54900 -29.45600 1.38000 1.000 50.87978 107 GLN A C 1
ATOM 568 O O . GLN A 1 107 ? -13.73200 -29.19000 1.15000 1.000 55.28821 107 GLN A O 1
ATOM 574 N N . ARG A 1 108 ? -11.80600 -30.16800 0.52800 1.000 63.32601 108 ARG A N 1
ATOM 575 C CA . ARG A 1 108 ? -12.43500 -30.78600 -0.63800 1.000 54.33020 108 ARG A CA 1
ATOM 576 C C . ARG A 1 108 ? -13.51600 -31.77800 -0.21500 1.000 52.09835 108 ARG A C 1
ATOM 577 O O . ARG A 1 108 ? -14.60100 -31.82800 -0.81300 1.000 49.81913 108 ARG A O 1
ATOM 585 N N . ILE A 1 109 ? -13.23800 -32.56400 0.82800 1.000 48.39528 109 ILE A N 1
ATOM 586 C CA . ILE A 1 109 ? -14.24400 -33.47500 1.36900 1.000 51.41143 109 ILE A CA 1
ATOM 587 C C . ILE A 1 109 ? -15.47200 -32.69900 1.82900 1.000 50.80872 109 ILE A C 1
ATOM 588 O O . ILE A 1 109 ? -16.61200 -33.11200 1.58700 1.000 46.00815 109 ILE A O 1
ATOM 593 N N . MET A 1 110 ? -15.25900 -31.55700 2.48900 1.000 44.04739 110 MET A N 1
ATOM 594 C CA . MET A 1 110 ? -16.38600 -30.71700 2.88900 1.000 46.87667 110 MET A CA 1
ATOM 595 C C . MET A 1 110 ? -17.15100 -30.22800 1.66600 1.000 59.46502 110 MET A C 1
ATOM 596 O O . MET A 1 110 ? -18.37800 -30.09400 1.69800 1.000 53.98279 110 MET A O 1
ATOM 601 N N . ALA A 1 111 ? -16.43500 -29.95100 0.57800 1.000 62.15482 111 ALA A N 1
ATOM 602 C CA . ALA A 1 111 ? -17.08000 -29.45000 -0.62900 1.000 53.28797 111 ALA A CA 1
ATOM 603 C C . ALA A 1 111 ? -17.93500 -30.51700 -1.29900 1.000 59.14393 111 ALA A C 1
ATOM 604 O O . ALA A 1 111 ? -18.94400 -30.18900 -1.93400 1.000 52.01676 111 ALA A O 1
ATOM 606 N N . ASN A 1 112 ? -17.55500 -31.78900 -1.17600 1.000 55.55666 112 ASN A N 1
ATOM 607 C CA . ASN A 1 112 ? -18.24800 -32.84500 -1.90300 1.000 53.06952 112 ASN A CA 1
ATOM 608 C C . ASN A 1 112 ? -19.05700 -33.79300 -1.02500 1.000 50.33498 112 ASN A C 1
ATOM 609 O O . ASN A 1 112 ? -19.77000 -34.64500 -1.56700 1.000 48.59004 112 ASN A O 1
ATOM 614 N N . ALA A 1 113 ? -18.99000 -33.66700 0.29400 1.000 63.42076 113 ALA A N 1
ATOM 615 C CA . ALA A 1 113 ? -19.75000 -34.56200 1.16300 1.000 60.24407 113 ALA A CA 1
ATOM 616 C C . ALA A 1 113 ? -21.23700 -34.22200 1.12300 1.000 63.96556 113 ALA A C 1
ATOM 617 O O . ALA A 1 113 ? -21.60900 -33.06100 1.33200 1.000 51.28510 113 ALA A O 1
ATOM 619 N N . PRO A 1 114 ? -22.11500 -35.19900 0.87000 1.000 66.32637 114 PRO A N 1
ATOM 620 C CA . PRO A 1 114 ? -23.55800 -34.91200 0.89800 1.000 65.39731 114 PRO A CA 1
ATOM 621 C C . PRO A 1 114 ? -24.14500 -34.86000 2.29800 1.000 68.72140 114 PRO A C 1
ATOM 622 O O . PRO A 1 114 ? -25.18000 -34.20600 2.48700 1.000 56.94367 114 PRO A O 1
ATOM 626 N N . SER A 1 115 ? -23.53400 -35.52600 3.27500 1.000 68.41083 115 SER A N 1
ATOM 627 C CA . SER A 1 115 ? -24.02600 -35.50700 4.64500 1.000 58.86758 115 SER A CA 1
ATOM 628 C C . SER A 1 115 ? -23.46000 -34.29800 5.37700 1.000 53.51957 115 SER A C 1
ATOM 629 O O . SER A 1 115 ? -22.26000 -34.01600 5.29200 1.000 62.14429 115 SER A O 1
ATOM 632 N N . GLU A 1 116 ? -24.33300 -33.58100 6.08600 1.000 65.55523 116 GLU A N 1
ATOM 633 C CA . GLU A 1 116 ? -23.88900 -32.42700 6.86000 1.000 66.90276 116 GLU A CA 1
ATOM 634 C C . GLU A 1 116 ? -22.93500 -32.83700 7.97500 1.000 62.93123 116 GLU A C 1
ATOM 635 O O . GLU A 1 116 ? -21.91400 -32.17600 8.20500 1.000 53.64327 116 GLU A O 1
ATOM 641 N N . MET A 1 117 ? -23.23100 -33.94800 8.65300 1.000 54.54601 117 MET A N 1
ATOM 642 C CA . MET A 1 117 ? -22.35900 -34.40700 9.72700 1.000 67.76076 117 MET A CA 1
ATOM 643 C C . MET A 1 117 ? -20.96900 -34.76700 9.20800 1.000 55.70931 117 MET A C 1
ATOM 644 O O . MET A 1 117 ? -19.97300 -34.53800 9.89700 1.000 56.17516 117 MET A O 1
ATOM 649 N N . THR A 1 118 ? -20.88000 -35.38200 8.02300 1.000 72.22708 118 THR A N 1
ATOM 650 C CA . THR A 1 118 ? -19.56200 -35.66300 7.44700 1.000 59.88876 118 THR A CA 1
ATOM 651 C C . THR A 1 118 ? -18.79900 -34.37900 7.14500 1.000 59.79928 118 THR A C 1
ATOM 652 O O . THR A 1 118 ? -17.59700 -34.27600 7.43500 1.000 52.25363 118 THR A O 1
ATOM 656 N N . ARG A 1 119 ? -19.48200 -33.39300 6.55400 1.000 55.88038 119 ARG A N 1
ATOM 657 C CA . ARG A 1 119 ? -18.85700 -32.09400 6.32400 1.000 60.74413 119 ARG A CA 1
ATOM 658 C C . ARG A 1 119 ? -18.32500 -31.50900 7.62700 1.000 59.27553 119 ARG A C 1
ATOM 659 O O . ARG A 1 119 ? -17.21100 -30.97100 7.66400 1.000 67.56336 119 ARG A O 1
ATOM 667 N N . MET A 1 120 ? -19.06100 -31.70500 8.72400 1.000 62.60751 120 MET A N 1
ATOM 668 C CA . MET A 1 120 ? -18.69100 -31.12300 10.00400 1.000 69.32937 120 MET A CA 1
ATOM 669 C C . MET A 1 120 ? -17.59100 -31.90400 10.71000 1.000 58.57281 120 MET A C 1
ATOM 670 O O . MET A 1 120 ? -16.74700 -31.29700 11.36600 1.000 56.46993 120 MET A O 1
ATOM 675 N N . ALA A 1 121 ? -17.54600 -33.22800 10.56600 1.000 64.11821 121 ALA A N 1
ATOM 676 C CA . ALA A 1 121 ? -16.39500 -33.99800 11.04200 1.000 64.00241 121 ALA A CA 1
ATOM 677 C C . ALA A 1 121 ? -15.11600 -33.58100 10.31400 1.000 58.44911 121 ALA A C 1
ATOM 678 O O . ALA A 1 121 ? -14.05100 -33.40000 10.92900 1.000 48.52687 121 ALA A O 1
ATOM 680 N N . ALA A 1 122 ? -15.19900 -33.47600 8.98500 1.000 51.45091 122 ALA A N 1
ATOM 681 C CA . ALA A 1 122 ? -14.07800 -32.96600 8.21100 1.000 64.94200 122 ALA A CA 1
ATOM 682 C C . ALA A 1 122 ? -13.67600 -31.57800 8.68800 1.000 58.06222 122 ALA A C 1
ATOM 683 O O . ALA A 1 122 ? -12.48500 -31.27500 8.78500 1.000 47.47148 122 ALA A O 1
ATOM 685 N N . LEU A 1 123 ? -14.65900 -30.71800 8.98000 1.000 62.04428 123 LEU A N 1
ATOM 686 C CA . LEU A 1 123 ? -14.35500 -29.37200 9.46400 1.000 63.10230 123 LEU A CA 1
ATOM 687 C C . LEU A 1 123 ? -13.62800 -29.40600 10.80300 1.000 58.62019 123 LEU A C 1
ATOM 688 O O . LEU A 1 123 ? -12.71200 -28.61100 11.04000 1.000 50.45868 123 LEU A O 1
ATOM 693 N N . LEU A 1 124 ? -14.03800 -30.30400 11.70000 1.000 58.17540 124 LEU A N 1
ATOM 694 C CA . LEU A 1 124 ? -13.36500 -30.41700 12.99200 1.000 56.73312 124 LEU A CA 1
ATOM 695 C C . LEU A 1 124 ? -11.90900 -30.83300 12.81000 1.000 63.79186 124 LEU A C 1
ATOM 696 O O . LEU A 1 124 ? -10.99400 -30.23000 13.39400 1.000 53.38535 124 LEU A O 1
ATOM 701 N N . LEU A 1 125 ? -11.67400 -31.86300 11.98900 1.000 58.73862 125 LEU A N 1
ATOM 702 C CA . LEU A 1 125 ? -10.29500 -32.26700 11.73200 1.000 62.04165 125 LEU A CA 1
ATOM 703 C C . LEU A 1 125 ? -9.50400 -31.16100 11.04300 1.000 57.42794 125 LEU A C 1
ATOM 704 O O . LEU A 1 125 ? -8.31000 -30.99800 11.31100 1.000 50.00600 125 LEU A O 1
ATOM 709 N N . ARG A 1 126 ? -10.15000 -30.38200 10.17200 1.000 58.33331 126 ARG A N 1
ATOM 710 C CA . ARG A 1 126 ? -9.44100 -29.31200 9.47900 1.000 53.78276 126 ARG A CA 1
ATOM 711 C C . ARG A 1 126 ? -9.07800 -28.18400 10.43700 1.000 58.91233 126 ARG A C 1
ATOM 712 O O . ARG A 1 126 ? -8.00200 -27.58500 10.32100 1.000 50.90347 126 ARG A O 1
ATOM 720 N N . LEU A 1 127 ? -9.96500 -27.87600 11.38800 1.000 65.23151 127 LEU A N 1
ATOM 721 C CA . LEU A 1 127 ? -9.64400 -26.88600 12.41000 1.000 67.41861 127 LEU A CA 1
ATOM 722 C C . LEU A 1 127 ? -8.47800 -27.35400 13.27000 1.000 59.04392 127 LEU A C 1
ATOM 723 O O . LEU A 1 127 ? -7.57700 -26.57000 13.59000 1.000 46.97669 127 LEU A O 1
ATOM 728 N N . LEU A 1 128 ? -8.48100 -28.63500 13.65100 1.000 60.65990 128 LEU A N 1
ATOM 729 C CA . LEU A 1 128 ? -7.36700 -29.17700 14.42600 1.000 55.59877 128 LEU A CA 1
ATOM 730 C C . LEU A 1 128 ? -6.06100 -29.12100 13.63700 1.000 57.40162 128 LEU A C 1
ATOM 731 O O . LEU A 1 128 ? -5.00300 -28.78200 14.18700 1.000 40.28115 128 LEU A O 1
ATOM 736 N N . ALA A 1 129 ? -6.11800 -29.43100 12.33900 1.000 65.08149 129 ALA A N 1
ATOM 737 C CA . ALA A 1 129 ? -4.92400 -29.37300 11.50100 1.000 47.61887 129 ALA A CA 1
ATOM 738 C C . ALA A 1 129 ? -4.40300 -27.94300 11.38000 1.000 45.57652 129 ALA A C 1
ATOM 739 O O . ALA A 1 129 ? -3.19300 -27.70500 11.47300 1.000 44.96065 129 ALA A O 1
ATOM 741 N N . LEU A 1 130 ? -5.30400 -26.98200 11.16600 1.000 57.44373 130 LEU A N 1
ATOM 742 C CA . LEU A 1 130 ? -4.90800 -25.57800 11.11000 1.000 49.35329 130 LEU A CA 1
ATOM 743 C C . LEU A 1 130 ? -4.31000 -25.11500 12.43300 1.000 56.50151 130 LEU A C 1
ATOM 744 O O . LEU A 1 130 ? -3.39100 -24.30300 12.45500 1.000 46.15817 130 LEU A O 1
ATOM 749 N N . LEU A 1 131 ? -4.83500 -25.59200 13.55400 1.000 61.43368 131 LEU A N 1
ATOM 750 C CA . LEU A 1 131 ? -4.25100 -25.23500 14.84500 1.000 56.98315 131 LEU A CA 1
ATOM 751 C C . LEU A 1 131 ? -2.83700 -25.78200 14.96000 1.000 51.79832 131 LEU A C 1
ATOM 752 O O . LEU A 1 131 ? -1.92300 -25.07900 15.40100 1.000 48.37422 131 LEU A O 1
ATOM 757 N N . ALA A 1 132 ? -2.65300 -27.05600 14.60800 1.000 54.95133 132 ALA A N 1
ATOM 758 C CA . ALA A 1 132 ? -1.31200 -27.63100 14.58800 1.000 49.35329 132 ALA A CA 1
ATOM 759 C C . ALA A 1 132 ? -0.36600 -26.80900 13.71400 1.000 54.13807 132 ALA A C 1
ATOM 760 O O . ALA A 1 132 ? 0.79700 -26.59500 14.07500 1.000 54.49074 132 ALA A O 1
ATOM 762 N N . LEU A 1 133 ? -0.85600 -26.32800 12.56500 1.000 57.23055 133 LEU A N 1
ATOM 763 C CA . LEU A 1 133 ? 0.00800 -25.60500 11.63100 1.000 58.39911 133 LEU A CA 1
ATOM 764 C C . LEU A 1 133 ? 0.34900 -24.20600 12.13400 1.000 60.69412 133 LEU A C 1
ATOM 765 O O . LEU A 1 133 ? 1.49400 -23.75900 11.99500 1.000 60.88625 133 LEU A O 1
ATOM 770 N N . LEU A 1 134 ? -0.62600 -23.49900 12.71800 1.000 64.18664 134 LEU A N 1
ATOM 771 C CA . LEU A 1 134 ? -0.41500 -22.11300 13.13200 1.000 47.54517 134 LEU A CA 1
ATOM 772 C C . LEU A 1 134 ? 0.28000 -22.00400 14.48500 1.000 58.32805 134 LEU A C 1
ATOM 773 O O . LEU A 1 134 ? 1.02700 -21.04500 14.70500 1.000 53.85383 134 LEU A O 1
ATOM 778 N N . THR A 1 135 ? 0.05300 -22.94900 15.40500 1.000 62.24694 135 THR A N 1
ATOM 779 C CA . THR A 1 135 ? 0.76300 -22.93300 16.68200 1.000 56.57257 135 THR A CA 1
ATOM 780 C C . THR A 1 135 ? 2.10300 -23.65600 16.65200 1.000 56.50941 135 THR A C 1
ATOM 781 O O . THR A 1 135 ? 2.94900 -23.39100 17.51400 1.000 46.32134 135 THR A O 1
ATOM 785 N N . GLY A 1 136 ? 2.32000 -24.55700 15.69600 1.000 60.69938 136 GLY A N 1
ATOM 786 C CA . GLY A 1 136 ? 3.51800 -25.37500 15.72300 1.000 50.96664 136 GLY A CA 1
ATOM 787 C C . GLY A 1 136 ? 3.56000 -26.38400 16.84900 1.000 56.62258 136 GLY A C 1
ATOM 788 O O . GLY A 1 136 ? 4.64600 -26.80300 17.25900 1.000 45.46071 136 GLY A O 1
ATOM 789 N N . ASP A 1 137 ? 2.39800 -26.79100 17.35700 1.000 71.01115 137 ASP A N 1
ATOM 790 C CA . ASP A 1 137 ? 2.30700 -27.68000 18.51100 1.000 56.53836 137 ASP A CA 1
ATOM 791 C C . ASP A 1 137 ? 2.42300 -29.12500 18.03600 1.000 54.65919 137 ASP A C 1
ATOM 792 O O . ASP A 1 137 ? 1.56000 -29.61600 17.30100 1.000 56.42782 137 ASP A O 1
ATOM 797 N N . LEU A 1 138 ? 3.49200 -29.80700 18.45700 1.000 64.26823 138 LEU A N 1
ATOM 798 C CA . LEU A 1 138 ? 3.69500 -31.19600 18.05500 1.000 57.00947 138 LEU A CA 1
ATOM 799 C C . LEU A 1 138 ? 2.61200 -32.11300 18.60500 1.000 52.90108 138 LEU A C 1
ATOM 800 O O . LEU A 1 138 ? 2.26100 -33.11000 17.96300 1.000 54.29862 138 LEU A O 1
ATOM 805 N N . LEU A 1 139 ? 2.06900 -31.79900 19.78300 1.000 60.29934 139 LEU A N 1
ATOM 806 C CA . LEU A 1 139 ? 1.04700 -32.66500 20.35600 1.000 72.75083 139 LEU A CA 1
ATOM 807 C C . LEU A 1 139 ? -0.23700 -32.62500 19.54100 1.000 62.37853 139 LEU A C 1
ATOM 808 O O . LEU A 1 139 ? -0.92300 -33.64500 19.42600 1.000 52.55367 139 LEU A O 1
ATOM 813 N N . LEU A 1 140 ? -0.54000 -31.48800 18.91200 1.000 66.29479 140 LEU A N 1
ATOM 814 C CA . LEU A 1 140 ? -1.71600 -31.42200 18.05000 1.000 69.36621 140 LEU A CA 1
ATOM 815 C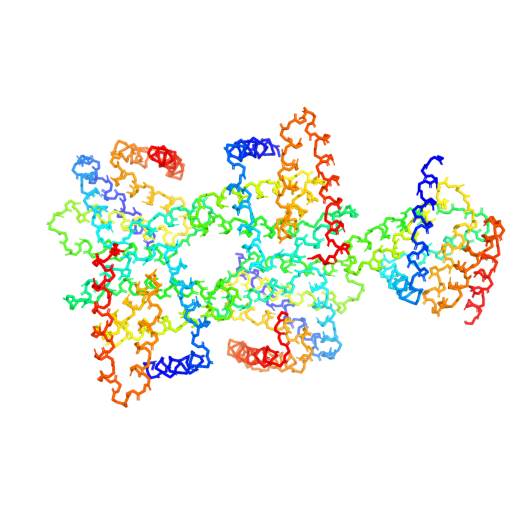 C . LEU A 1 140 ? -1.50100 -32.22400 16.77200 1.000 60.48883 140 LEU A C 1
ATOM 816 O O . LEU A 1 140 ? -2.42000 -32.89900 16.29500 1.000 56.39097 140 LEU A O 1
ATOM 821 N N . VAL A 1 141 ? -0.29100 -32.16600 16.21200 1.000 61.29156 141 VAL A N 1
ATOM 822 C CA . VAL A 1 141 ? 0.03300 -32.96500 15.03200 1.000 61.23892 141 VAL A CA 1
ATOM 823 C C . VAL A 1 141 ? -0.09400 -34.45200 15.34700 1.000 53.80382 141 VAL A C 1
ATOM 824 O O . VAL A 1 141 ? -0.71000 -35.22100 14.59300 1.000 52.68263 141 VAL A O 1
ATOM 828 N N . ILE A 1 142 ? 0.48000 -34.87300 16.47900 1.000 55.39348 142 ILE A N 1
ATOM 829 C CA . ILE A 1 142 ? 0.40500 -36.27500 16.87900 1.000 57.17001 142 ILE A CA 1
ATOM 830 C C . ILE A 1 142 ? -1.04100 -36.68500 17.10900 1.000 51.63514 142 ILE A C 1
ATOM 831 O O . ILE A 1 142 ? -1.46900 -37.75800 16.67400 1.000 47.02406 142 ILE A O 1
ATOM 836 N N . LEU A 1 143 ? -1.81300 -35.84000 17.79500 1.000 60.33355 143 LEU A N 1
ATOM 837 C CA . LEU A 1 143 ? -3.20500 -36.16000 18.08300 1.000 57.99643 143 LEU A CA 1
ATOM 838 C C . LEU A 1 143 ? -4.01100 -36.31400 16.79900 1.000 53.66696 143 LEU A C 1
ATOM 839 O O . LEU A 1 143 ? -4.76900 -37.27600 16.64400 1.000 41.37338 143 LEU A O 1
ATOM 844 N N . LEU A 1 144 ? -3.87200 -35.36200 15.87400 1.000 56.69101 144 LEU A N 1
ATOM 845 C CA . LEU A 1 144 ? -4.58700 -35.43700 14.60300 1.000 57.13053 144 LEU A CA 1
ATOM 846 C C . LEU A 1 144 ? -4.24400 -36.71700 13.84800 1.000 57.58585 144 LEU A C 1
ATOM 847 O O . LEU A 1 144 ? -5.13800 -37.47100 13.43200 1.000 48.52950 144 LEU A O 1
ATOM 852 N N . ALA A 1 145 ? -2.94600 -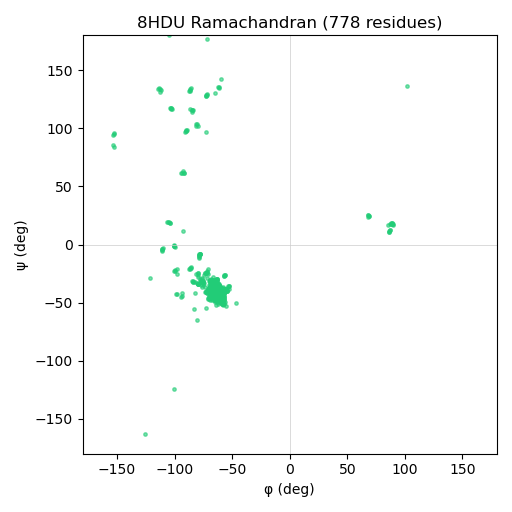36.98700 13.67400 1.000 58.93865 145 ALA A N 1
ATOM 853 C CA . ALA A 1 145 ? -2.54800 -38.14900 12.88700 1.000 47.61360 145 ALA A CA 1
ATOM 854 C C . ALA A 1 145 ? -2.97100 -39.44600 13.56600 1.000 45.97130 145 ALA A C 1
ATOM 855 O O . ALA A 1 145 ? -3.45200 -40.37400 12.90400 1.000 41.39970 145 ALA A O 1
ATOM 857 N N . ALA A 1 146 ? -2.83400 -39.51600 14.89200 1.000 58.50965 146 ALA A N 1
ATOM 858 C CA . ALA A 1 146 ? -3.20000 -40.72300 15.61900 1.000 50.86399 146 ALA A CA 1
ATOM 859 C C . ALA A 1 146 ? -4.70500 -40.94900 15.60800 1.000 52.91424 146 ALA A C 1
ATOM 860 O O . ALA A 1 146 ? -5.15500 -42.09300 15.51000 1.000 47.72677 146 ALA A O 1
ATOM 862 N N . MET A 1 147 ? -5.50600 -39.88500 15.73000 1.000 55.81985 147 MET A N 1
ATOM 863 C CA . MET A 1 147 ? -6.95000 -40.05200 15.60600 1.000 49.41908 147 MET A CA 1
ATOM 864 C C . MET A 1 147 ? -7.32600 -40.56300 14.22500 1.000 48.92429 147 MET A C 1
ATOM 865 O O . MET A 1 147 ? -8.17700 -41.45200 14.10100 1.000 47.74783 147 MET A O 1
ATOM 870 N N . ILE A 1 148 ? -6.71100 -40.01600 13.17100 1.000 48.7742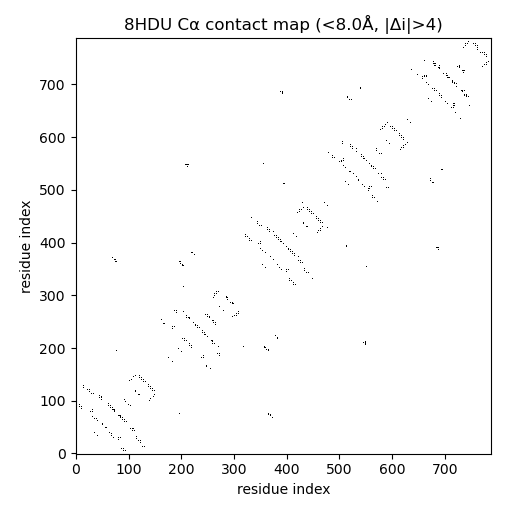7 148 ILE A N 1
ATOM 871 C CA . ILE A 1 148 ? -7.00000 -40.52300 11.83000 1.000 42.19190 148 ILE A CA 1
ATOM 872 C C . ILE A 1 148 ? -6.65100 -42.00700 11.73700 1.000 51.81411 148 ILE A C 1
ATOM 873 O O . ILE A 1 148 ? -7.43800 -42.81700 11.22700 1.000 45.09488 148 ILE A O 1
ATOM 878 N N . ILE A 1 149 ? -5.48300 -42.38900 12.26500 1.000 60.88625 149 ILE A N 1
ATOM 879 C CA . ILE A 1 149 ? -5.03900 -43.78100 12.19200 1.000 51.55618 149 ILE A CA 1
ATOM 880 C C . ILE A 1 149 ? -5.97800 -44.69500 12.97300 1.000 54.07227 149 ILE A C 1
ATOM 881 O O . ILE A 1 149 ? -6.34000 -45.78100 12.50600 1.000 41.39707 149 ILE A O 1
ATOM 886 N N . LEU A 1 150 ? -6.39100 -44.27100 14.17000 1.000 67.58179 150 LEU A N 1
ATOM 887 C CA . LEU A 1 150 ? -7.23400 -45.11800 15.00800 1.000 57.73587 150 LEU A CA 1
ATOM 888 C C . LEU A 1 150 ? -8.63400 -45.25000 14.42800 1.000 59.49134 150 LEU A C 1
ATOM 889 O O . LEU A 1 150 ? -9.23400 -46.33000 14.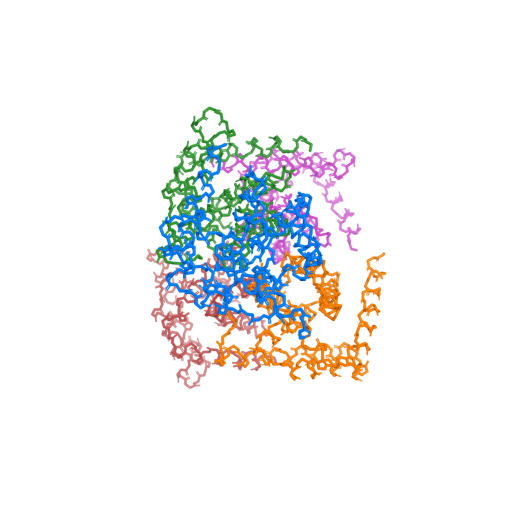48200 1.000 49.56647 150 LEU A O 1
ATOM 894 N N . LEU A 1 151 ? -9.17500 -44.16000 13.87800 1.000 53.46167 151 LEU A N 1
ATOM 895 C CA . LEU A 1 151 ? -10.45100 -44.23800 13.17700 1.000 52.31943 151 LEU A CA 1
ATOM 896 C C . LEU A 1 151 ? -10.36800 -45.20700 12.00500 1.000 43.40784 151 LEU A C 1
ATOM 897 O O . LEU A 1 151 ? -11.26800 -46.02900 11.80000 1.000 43.56838 151 LEU A O 1
ATOM 902 N N . PHE A 1 152 ? -9.28800 -45.12300 11.22200 1.000 61.13101 152 PHE A N 1
ATOM 903 C CA . PHE A 1 152 ? -9.10200 -46.06300 10.12000 1.000 57.60164 152 PHE A CA 1
ATOM 904 C C . PHE A 1 152 ? -9.01300 -47.49900 10.62800 1.000 44.58429 152 PHE A C 1
ATOM 905 O O . PHE A 1 152 ? -9.52900 -48.42500 9.99200 1.000 41.83660 152 PHE A O 1
ATOM 913 N N . ALA A 1 153 ? -8.36100 -47.70200 11.77300 1.000 59.35712 153 ALA A N 1
ATOM 914 C CA . ALA A 1 153 ? -8.18600 -49.02800 12.35300 1.000 61.04679 153 ALA A CA 1
ATOM 915 C C . ALA A 1 153 ? -9.42300 -49.53300 13.08600 1.000 60.51778 153 ALA A C 1
ATOM 916 O O . ALA A 1 153 ? -9.45200 -50.70600 13.47600 1.000 48.70847 153 ALA A O 1
ATOM 918 N N . GLY A 1 154 ? -10.43400 -48.69100 13.28200 1.000 60.00193 154 GLY A N 1
ATOM 919 C CA . GLY A 1 154 ? -11.63600 -49.09300 13.98600 1.000 63.96293 154 GLY A CA 1
ATOM 920 C C . GLY A 1 154 ? -11.63300 -48.89600 15.48500 1.000 60.72307 154 GLY A C 1
ATOM 921 O O . GLY A 1 154 ? -12.45500 -49.51200 16.17200 1.000 52.86686 154 GLY A O 1
ATOM 922 N N . TYR A 1 155 ? -10.73600 -48.06600 16.01800 1.000 68.26871 155 TYR A N 1
ATOM 923 C CA . TYR A 1 155 ? -10.68200 -47.78900 17.45500 1.000 55.64088 155 TYR A CA 1
ATOM 924 C C . TYR A 1 155 ? -11.49900 -46.54000 17.79500 1.000 57.12527 155 TYR A C 1
ATOM 925 O O . TYR A 1 155 ? -10.98300 -45.53500 18.28200 1.000 55.79616 155 TYR A O 1
ATOM 934 N N . GLY A 1 156 ? -12.80300 -46.61700 17.51700 1.000 64.83409 156 GLY A N 1
ATOM 935 C CA . GLY A 1 156 ? -13.67100 -45.47400 17.76100 1.000 49.11378 156 GLY A CA 1
ATOM 936 C C . GLY A 1 156 ? -13.74100 -45.07900 19.22400 1.000 54.34336 156 GLY A C 1
ATOM 937 O O . GLY A 1 156 ? -13.75900 -43.88900 19.55700 1.000 54.35652 156 GLY A O 1
ATOM 938 N N . GLU A 1 157 ? -13.78200 -46.07100 20.11900 1.000 65.50522 157 GLU A N 1
ATOM 939 C CA . GLU A 1 157 ? -13.85500 -45.78400 21.54900 1.000 65.30257 157 GLU A CA 1
ATOM 940 C C . GLU A 1 157 ? -12.63700 -45.01200 22.03700 1.000 62.67594 157 GLU A C 1
ATOM 941 O O . GLU A 1 157 ? -12.75500 -44.17800 22.94100 1.000 58.66756 157 GLU A O 1
ATOM 947 N N . VAL A 1 158 ? -11.45900 -45.28200 21.47100 1.000 59.84665 158 VAL A N 1
ATOM 948 C CA . VAL A 1 158 ? -10.27300 -44.52300 21.86000 1.000 67.10015 158 VAL A CA 1
ATOM 949 C C . VAL A 1 158 ? -10.45000 -43.05400 21.50300 1.000 63.18126 158 VAL A C 1
ATOM 950 O O . VAL A 1 158 ? -10.06300 -42.16200 22.26700 1.000 56.30149 158 VAL A O 1
ATOM 954 N N . VAL A 1 159 ? -11.07000 -42.77800 20.35500 1.000 61.58896 159 VAL A N 1
ATOM 955 C CA . VAL A 1 159 ? -11.30800 -41.39500 19.95300 1.000 65.71314 159 VAL A CA 1
ATOM 956 C C . VAL A 1 159 ? -12.35600 -40.75400 20.85800 1.000 59.62820 159 VAL A C 1
ATOM 957 O O . VAL A 1 159 ? -12.25700 -39.57000 21.21100 1.000 56.78049 159 VAL A O 1
ATOM 961 N N . VAL A 1 160 ? -13.37000 -41.52800 21.25600 1.000 68.00289 160 VAL A N 1
ATOM 962 C CA . VAL A 1 160 ? -14.36100 -41.02300 22.20500 1.000 70.30580 160 VAL A CA 1
ATOM 963 C C . VAL A 1 160 ? -13.69200 -40.64900 23.52400 1.000 67.96604 160 VAL A C 1
ATOM 964 O O . VAL A 1 160 ? -13.98900 -39.60300 24.11700 1.000 55.74353 160 VAL A O 1
ATOM 968 N N . LYS A 1 161 ? -12.76300 -41.48600 23.99200 1.000 77.62510 161 LYS A N 1
ATOM 969 C CA . LYS A 1 161 ? -12.04800 -41.17900 25.22800 1.000 66.72379 161 LYS A CA 1
ATOM 970 C C . LYS A 1 161 ? -11.16100 -39.95500 25.06100 1.000 68.47663 161 LYS A C 1
ATOM 971 O O . LYS A 1 161 ? -11.03000 -39.15200 25.98800 1.000 60.09142 161 LYS A O 1
ATOM 977 N N . ILE A 1 162 ? -10.50400 -39.82500 23.90700 1.000 64.81830 162 ILE A N 1
ATOM 978 C CA . ILE A 1 162 ? -9.69700 -38.63600 23.63500 1.000 66.28690 162 ILE A CA 1
ATOM 979 C C . ILE A 1 162 ? -10.55000 -37.37800 23.74100 1.000 60.08878 162 ILE A C 1
ATOM 980 O O . ILE A 1 162 ? -10.16400 -36.39400 24.38300 1.000 54.08543 162 ILE A O 1
ATOM 985 N N . PHE A 1 163 ? -11.73500 -37.40200 23.12500 1.000 74.20100 163 PHE A N 1
ATOM 986 C CA . PHE A 1 163 ? -12.60700 -36.23200 23.17100 1.000 63.84976 163 PHE A CA 1
ATOM 987 C C . PHE A 1 163 ? -13.08500 -35.96400 24.59400 1.000 63.56288 163 PHE A C 1
ATOM 988 O O . PHE A 1 163 ? -13.16400 -34.80700 25.02700 1.000 59.88613 163 PHE A O 1
ATOM 996 N N . LYS A 1 164 ? -13.36600 -37.03200 25.34400 1.000 64.33403 164 LYS A N 1
ATOM 997 C CA . LYS A 1 164 ? -13.77000 -36.89200 26.73900 1.000 63.02335 164 LYS A CA 1
ATOM 998 C C . LYS A 1 164 ? -12.66300 -36.26100 27.57600 1.000 68.50558 164 LYS A C 1
ATOM 999 O O . LYS A 1 164 ? -12.92700 -35.40000 28.42200 1.000 69.33726 164 LYS A O 1
ATOM 1005 N N . ILE A 1 165 ? -11.41700 -36.68300 27.35600 1.000 74.70106 165 ILE A N 1
ATOM 1006 C CA . ILE A 1 165 ? -10.28300 -36.11700 28.08500 1.000 71.33224 165 ILE A CA 1
ATOM 1007 C C . ILE A 1 165 ? -10.10400 -34.64600 27.73400 1.000 81.29659 165 ILE A C 1
ATOM 1008 O O . ILE A 1 165 ? -9.84800 -33.81100 28.61100 1.000 76.19598 165 ILE A O 1
ATOM 1013 N N . ILE A 1 166 ? -10.23700 -34.30200 26.45200 1.000 74.82213 166 ILE A N 1
ATOM 1014 C CA . ILE A 1 166 ? -10.02800 -32.91500 26.05600 1.000 79.83852 166 ILE A CA 1
ATOM 1015 C C . ILE A 1 166 ? -11.16500 -32.02000 26.53500 1.000 78.12516 166 ILE A C 1
ATOM 1016 O O . ILE A 1 166 ? -10.95400 -30.82100 26.75500 1.000 85.07336 166 ILE A O 1
ATOM 1021 N N . ARG A 1 167 ? -12.35900 -32.57000 26.76400 1.000 95.49829 167 ARG A N 1
ATOM 1022 C CA . ARG A 1 167 ? -13.47500 -31.72300 27.16700 1.000 93.67965 167 ARG A CA 1
ATOM 1023 C C . ARG A 1 167 ? -13.72800 -31.71300 28.67500 1.000 90.41610 167 ARG A C 1
ATOM 1024 O O . ARG A 1 167 ? -14.32000 -30.75100 29.17600 1.000 85.30496 167 ARG A O 1
ATOM 1032 N N . GLU A 1 168 ? -13.26500 -32.72000 29.41700 1.000 89.57390 168 GLU A N 1
ATOM 1033 C CA . GLU A 1 168 ? -13.49200 -32.79000 30.86000 1.000 88.11583 168 GLU A CA 1
ATOM 1034 C C . GLU A 1 168 ? -12.36100 -32.19300 31.68800 1.000 91.03723 168 GLU A C 1
ATOM 1035 O O . GLU A 1 168 ? -12.62900 -31.46800 32.65100 1.000 88.95803 168 GLU A O 1
ATOM 1041 N N . MET A 1 169 ? -11.11000 -32.49000 31.35400 1.000 84.11008 169 MET A N 1
ATOM 1042 C CA . MET A 1 169 ? -9.98600 -31.99500 32.13900 1.000 88.65537 169 MET A CA 1
ATOM 1043 C C . MET A 1 169 ? -9.93300 -30.46200 32.11100 1.000 94.94823 169 MET A C 1
ATOM 1044 O O . MET A 1 169 ? -10.08500 -29.86400 31.04300 1.000 76.98818 169 MET A O 1
ATOM 1049 N N . PRO A 1 170 ? -9.71200 -29.82100 33.26000 1.000 101.97012 170 PRO A N 1
ATOM 1050 C CA . PRO A 1 170 ? -9.72100 -28.34600 33.29900 1.000 93.00326 170 PRO A CA 1
ATOM 1051 C C . PRO A 1 170 ? -8.51200 -27.71800 32.62000 1.000 93.22697 170 PRO A C 1
ATOM 1052 O O . PRO A 1 170 ? -8.66400 -26.77200 31.84000 1.000 89.92131 170 PRO A O 1
ATOM 1056 N N . ASP A 1 171 ? -7.31100 -28.21900 32.90800 1.000 98.95923 171 ASP A N 1
ATOM 1057 C CA . ASP A 1 171 ? -6.08600 -27.68200 32.31300 1.000 93.22960 171 ASP A CA 1
ATOM 1058 C C . ASP A 1 171 ? -5.95400 -28.27000 30.91500 1.000 92.77165 171 ASP A C 1
ATOM 1059 O O . ASP A 1 171 ? -5.58600 -29.43500 30.74900 1.000 88.24742 171 ASP A O 1
ATOM 1064 N N . LYS A 1 172 ? -6.27300 -27.46000 29.90400 1.000 101.29372 172 LYS A N 1
ATOM 1065 C CA . LYS A 1 172 ? -6.36900 -27.96700 28.53900 1.000 90.03711 172 LYS A CA 1
ATOM 1066 C C . LYS A 1 172 ? -5.03700 -28.51100 28.02700 1.000 88.46061 172 LYS A C 1
ATOM 1067 O O . LYS A 1 172 ? -5.02400 -29.47000 27.24700 1.000 83.69688 172 LYS A O 1
ATOM 1073 N N . GLU A 1 173 ? -3.91200 -27.92200 28.44500 1.000 96.58263 173 GLU A N 1
ATOM 1074 C CA . GLU A 1 173 ? -2.61300 -28.42100 27.99600 1.000 97.27482 173 GLU A CA 1
ATOM 1075 C C . GLU A 1 173 ? -2.33200 -29.80800 28.56100 1.000 93.11906 173 GLU A C 1
ATOM 1076 O O . GLU A 1 173 ? -1.80400 -30.68400 27.86100 1.000 82.14932 173 GLU A O 1
ATOM 1082 N N . GLU A 1 174 ? -2.74600 -30.05000 29.80300 1.000 98.61709 174 GLU A N 1
ATOM 1083 C CA . GLU A 1 174 ? -2.52400 -31.35900 30.39600 1.000 94.91138 174 GLU A CA 1
ATOM 1084 C C . GLU A 1 174 ? -3.49200 -32.38200 29.82400 1.000 82.47568 174 GLU A C 1
ATOM 1085 O O . GLU A 1 174 ? -3.13600 -33.55700 29.67200 1.000 74.25364 174 GLU A O 1
ATOM 1091 N N . ALA A 1 175 ? -4.69700 -31.93900 29.45500 1.000 82.43883 175 ALA A N 1
ATOM 1092 C CA . ALA A 1 175 ? -5.62000 -32.81100 28.73900 1.000 84.60488 175 ALA A CA 1
ATOM 1093 C C . ALA A 1 175 ? -5.05500 -33.20600 27.38500 1.000 78.67522 175 ALA A C 1
ATOM 1094 O O . ALA A 1 175 ? -5.17700 -34.36400 26.96600 1.000 73.43249 175 ALA A O 1
ATOM 1096 N N . LEU A 1 176 ? -4.42300 -32.25900 26.69100 1.000 80.69125 176 LEU A N 1
ATOM 1097 C CA . LEU A 1 176 ? -3.79600 -32.58100 25.41600 1.000 75.76172 176 LEU A CA 1
ATOM 1098 C C . LEU A 1 176 ? -2.66400 -33.58000 25.60900 1.000 63.58920 176 LEU A C 1
ATOM 1099 O O . LEU A 1 176 ? -2.52200 -34.52600 24.82500 1.000 58.90443 176 LEU A O 1
ATOM 1104 N N . LYS A 1 177 ? -1.86500 -33.40400 26.66500 1.000 71.48489 177 LYS A N 1
ATOM 1105 C CA . LYS A 1 177 ? -0.77500 -34.34400 26.91400 1.000 65.43153 177 LYS A CA 1
ATOM 1106 C C . LYS A 1 177 ? -1.30600 -35.74800 27.19100 1.000 70.16631 177 LYS A C 1
ATOM 1107 O O . LYS A 1 177 ? -0.79900 -36.73300 26.63500 1.000 63.41287 177 LYS A O 1
ATOM 1113 N N . LYS A 1 178 ? -2.35200 -35.85800 28.01700 1.000 81.83350 178 LYS A N 1
ATOM 1114 C CA . LYS A 1 178 ? -2.90000 -37.17600 28.33700 1.000 74.91688 178 LYS A CA 1
ATOM 1115 C C . LYS A 1 178 ? -3.54200 -37.82600 27.11500 1.000 67.41071 178 LYS A C 1
ATOM 1116 O O . LYS A 1 178 ? -3.37900 -39.03500 26.88700 1.000 73.52460 178 LYS A O 1
ATOM 1122 N N . ALA A 1 179 ? -4.26900 -37.04300 26.31400 1.000 66.94224 179 ALA A N 1
ATOM 1123 C CA . ALA A 1 179 ? -4.88100 -37.59500 25.11100 1.000 69.55834 179 ALA A CA 1
ATOM 1124 C C . ALA A 1 179 ? -3.82200 -38.06200 24.12500 1.000 58.97286 179 ALA A C 1
ATOM 1125 O O . ALA A 1 179 ? -3.98300 -39.10500 23.48200 1.000 57.47268 179 ALA A O 1
ATOM 1127 N N . VAL A 1 180 ? -2.73200 -37.30000 23.98400 1.000 61.10733 180 VAL A N 1
ATOM 1128 C CA . VAL A 1 180 ? -1.64200 -37.72400 23.11200 1.000 58.67546 180 VAL A CA 1
ATOM 1129 C C . VAL A 1 180 ? -1.01500 -39.01400 23.62500 1.000 58.99128 180 VAL A C 1
ATOM 1130 O O . VAL A 1 180 ? -0.67900 -39.90800 22.83900 1.000 57.24107 180 VAL A O 1
ATOM 1134 N N . GLU A 1 181 ? -0.87000 -39.15200 24.94700 1.000 64.23139 181 GLU A N 1
ATOM 1135 C CA . GLU A 1 181 ? -0.28900 -40.38900 25.46500 1.000 60.87572 181 GLU A CA 1
ATOM 1136 C C . GLU A 1 181 ? -1.18500 -41.58300 25.16600 1.000 62.72857 181 GLU A C 1
ATOM 1137 O O . GLU A 1 181 ? -0.70300 -42.63600 24.73000 1.000 54.93290 181 GLU A O 1
ATOM 1143 N N . LEU A 1 182 ? -2.49800 -41.41900 25.34300 1.000 58.27014 182 LEU A N 1
ATOM 1144 C CA . LEU A 1 182 ? -3.41400 -42.52300 25.06200 1.000 60.50462 182 LEU A CA 1
ATOM 1145 C C . LEU A 1 182 ? -3.44100 -42.85400 23.57300 1.000 66.01318 182 LEU A C 1
ATOM 1146 O O . LEU A 1 182 ? -3.44300 -44.03300 23.19000 1.000 62.19167 182 LEU A O 1
ATOM 1151 N N . ALA A 1 183 ? -3.45900 -41.82500 22.72200 1.000 69.41095 183 ALA A N 1
ATOM 1152 C CA . ALA A 1 183 ? -3.43200 -42.03100 21.27800 1.000 57.91484 183 ALA A CA 1
ATOM 1153 C C . ALA A 1 183 ? -2.18300 -42.78800 20.84700 1.000 59.39133 183 ALA A C 1
ATOM 1154 O O . ALA A 1 183 ? -2.26500 -43.74900 20.07500 1.000 47.71362 183 ALA A O 1
ATOM 1156 N N . ILE A 1 184 ? -1.00700 -42.33200 21.29100 1.000 64.47352 184 ILE A N 1
ATOM 1157 C CA . ILE A 1 184 ? 0.23900 -43.01100 20.94500 1.000 58.35173 184 ILE A CA 1
ATOM 1158 C C . ILE A 1 184 ? 0.22200 -44.45100 21.43400 1.000 58.41490 184 ILE A C 1
ATOM 1159 O O . ILE A 1 184 ? 0.62100 -45.37100 20.70900 1.000 55.83564 184 ILE A O 1
ATOM 1164 N N . LYS A 1 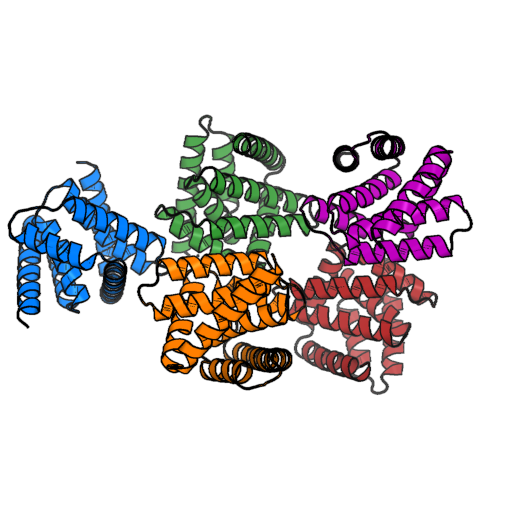185 ? -0.24600 -44.67400 22.66700 1.000 56.10410 185 LYS A N 1
ATOM 1165 C CA . LYS A 1 185 ? -0.28800 -46.03000 23.20400 1.000 61.13365 185 LYS A CA 1
ATOM 1166 C C . LYS A 1 185 ? -1.15400 -46.94100 22.34600 1.000 60.57042 185 LYS A C 1
ATOM 1167 O O . LYS A 1 185 ? -0.74700 -48.06000 22.00300 1.000 56.83313 185 LYS A O 1
ATOM 1173 N N . MET A 1 186 ? -2.33000 -46.46200 21.93800 1.000 68.54506 186 MET A N 1
ATOM 1174 C CA . MET A 1 186 ? -3.22900 -47.33600 21.19600 1.000 56.22779 186 MET A CA 1
ATOM 1175 C C . MET A 1 186 ? -2.80700 -47.49500 19.74000 1.000 51.42722 186 MET A C 1
ATOM 1176 O O . MET A 1 186 ? -3.00400 -48.56900 19.16000 1.000 53.09847 186 MET A O 1
ATOM 1181 N N . VAL A 1 187 ? -2.18900 -46.47200 19.14300 1.000 66.66062 187 VAL A N 1
ATOM 1182 C CA . VAL A 1 187 ? -1.64100 -46.62900 17.79900 1.000 56.59626 187 VAL A CA 1
ATOM 1183 C C . VAL A 1 187 ? -0.48400 -47.62200 17.80500 1.000 64.64986 187 VAL A C 1
ATOM 1184 O O . VAL A 1 187 ? -0.36100 -48.45600 16.90100 1.000 56.38044 187 VAL A O 1
ATOM 1188 N N . GLU A 1 188 ? 0.37500 -47.56100 18.82600 1.000 72.53764 188 GLU A N 1
ATOM 1189 C CA . GLU A 1 188 ? 1.45500 -48.53500 18.93700 1.000 68.16607 188 GLU A CA 1
ATOM 1190 C C . GLU A 1 188 ? 0.90100 -49.94500 19.12800 1.000 71.35066 188 GLU A C 1
ATOM 1191 O O . GLU A 1 188 ? 1.40000 -50.90600 18.52800 1.000 76.62234 188 GLU A O 1
ATOM 1197 N N . GLU A 1 189 ? -0.13300 -50.08300 19.96500 1.000 65.92106 189 GLU A N 1
ATOM 1198 C CA . GLU A 1 189 ? -0.76700 -51.38400 20.16000 1.000 70.64531 189 GLU A CA 1
ATOM 1199 C C . GLU A 1 189 ? -1.34000 -51.91700 18.85200 1.000 76.84079 189 GLU A C 1
ATOM 1200 O O . GLU A 1 189 ? -1.21800 -53.11100 18.55100 1.000 79.75693 189 GLU A O 1
ATOM 1206 N N . PHE A 1 190 ? -1.97200 -51.04300 18.06700 1.000 71.73755 190 PHE A N 1
ATOM 1207 C CA . PHE A 1 190 ? -2.48000 -51.44100 16.75800 1.000 70.68742 190 PHE A CA 1
ATOM 1208 C C . PHE A 1 190 ? -1.35400 -51.85400 15.81500 1.000 63.27601 190 PHE A C 1
ATOM 1209 O O . PHE A 1 190 ? -1.50200 -52.80500 15.03900 1.000 72.12444 190 PHE A O 1
ATOM 1217 N N . ARG A 1 191 ? -0.22400 -51.15000 15.86600 1.000 75.20902 191 ARG A N 1
ATOM 1218 C CA . ARG A 1 191 ? 0.89200 -51.46600 14.98000 1.000 77.23558 191 ARG A CA 1
ATOM 1219 C C . ARG A 1 191 ? 1.53500 -52.79800 15.33500 1.000 71.62175 191 ARG A C 1
ATOM 1220 O O . ARG A 1 191 ? 2.02000 -53.51200 14.44800 1.000 64.40246 191 ARG A O 1
ATOM 1228 N N . LYS A 1 192 ? 1.52700 -53.15900 16.61700 1.000 78.19622 192 LYS A N 1
ATOM 1229 C CA . LYS A 1 192 ? 2.11000 -54.43600 17.01100 1.000 87.56313 192 LYS A CA 1
ATOM 1230 C C . LYS A 1 192 ? 1.31300 -55.60100 16.43700 1.000 79.47005 192 LYS A C 1
ATOM 1231 O O . LYS A 1 192 ? 1.88900 -56.55700 15.90400 1.000 77.61194 192 LYS A O 1
ATOM 1237 N N . LYS A 1 193 ? -0.01100 -55.52700 16.51500 1.000 83.93638 193 LYS A N 1
ATOM 1238 C CA . LYS A 1 193 ? -0.87400 -56.60900 16.06100 1.000 81.34923 193 LYS A CA 1
ATOM 1239 C C . LYS A 1 193 ? -1.16300 -56.52100 14.56800 1.000 70.47687 193 LYS A C 1
ATOM 1240 O O . LYS A 1 193 ? -0.24700 -56.49000 13.74800 1.000 76.34600 193 LYS A O 1
ATOM 1246 N N . ASP B 1 36 ? -17.32500 -37.18500 -39.65900 1.000 124.92550 36 ASP B N 1
ATOM 1247 C CA . ASP B 1 36 ? -16.57000 -37.58400 -38.44100 1.000 118.97216 36 ASP B CA 1
ATOM 1248 C C . ASP B 1 36 ? -17.56300 -37.90600 -37.32000 1.000 118.14838 36 ASP B C 1
ATOM 1249 O O . ASP B 1 36 ? -17.18500 -38.64100 -36.38600 1.000 104.12827 36 ASP B O 1
ATOM 1254 N N . GLU B 1 37 ? -18.78500 -37.37400 -37.41500 1.000 134.67404 37 GLU B N 1
ATOM 1255 C CA . GLU B 1 37 ? -19.81100 -37.61300 -36.36500 1.000 115.78757 37 GLU B CA 1
ATOM 1256 C C . GLU B 1 37 ? -20.05700 -39.12100 -36.25100 1.000 114.36898 37 GLU B C 1
ATOM 1257 O O . GLU B 1 37 ? -19.96900 -39.64700 -35.12600 1.000 109.95002 37 GLU B O 1
ATOM 1263 N N . LYS B 1 38 ? -20.32200 -39.78600 -37.38000 1.000 121.93304 38 LYS B N 1
ATOM 1264 C CA . LYS B 1 38 ? -20.53300 -41.25800 -37.36700 1.000 115.46384 38 LYS B CA 1
ATOM 1265 C C . LYS B 1 38 ? -19.25500 -41.93200 -36.86500 1.000 113.53993 38 LYS B C 1
ATOM 1266 O O . LYS B 1 38 ? -19.36500 -42.89400 -36.08100 1.000 110.41324 38 LYS B O 1
ATOM 1272 N N . LYS B 1 39 ? -18.09100 -41.44700 -37.30900 1.000 110.09215 39 LYS B N 1
ATOM 1273 C CA . LYS B 1 39 ? -16.80600 -41.99700 -36.80400 1.000 114.77692 39 LYS B CA 1
ATOM 1274 C C . LYS B 1 39 ? -16.90400 -42.08400 -35.28000 1.000 103.93351 39 LYS B C 1
ATOM 1275 O O . LYS B 1 39 ? -16.61100 -43.16500 -34.73300 1.000 103.07288 39 LYS B O 1
ATOM 1281 N N . LYS B 1 40 ? -17.31700 -40.99400 -34.62700 1.000 109.68420 40 LYS B N 1
ATOM 1282 C CA . LYS B 1 40 ? -17.51700 -41.04700 -33.18600 1.000 101.51480 40 LYS B CA 1
ATOM 1283 C C . LYS B 1 40 ? -18.52700 -42.11200 -32.78900 1.000 97.16691 40 LYS B C 1
ATOM 1284 O O . LYS B 1 40 ? -18.35000 -42.77300 -31.76200 1.000 91.62941 40 LYS B O 1
ATOM 1290 N N . ILE B 1 41 ? -19.60800 -42.27700 -33.55600 1.000 100.50679 41 ILE B N 1
ATOM 1291 C CA . ILE B 1 41 ? -20.59400 -43.28800 -33.15500 1.000 86.15507 41 ILE B CA 1
ATOM 1292 C C . ILE B 1 41 ? -20.01300 -44.70800 -33.19000 1.000 93.39804 41 ILE B C 1
ATOM 1293 O O . ILE B 1 41 ? -20.24900 -45.50800 -32.26700 1.000 90.10554 41 ILE B O 1
ATOM 1298 N N . GLU B 1 42 ? -19.22900 -45.04800 -34.21700 1.000 107.83398 42 GLU B N 1
ATOM 1299 C CA . GLU B 1 42 ? -18.67600 -46.40400 -34.19400 1.000 99.89092 42 GLU B CA 1
ATOM 1300 C C . GLU B 1 42 ? -17.64600 -46.53000 -33.08500 1.000 99.68827 42 GLU B C 1
ATOM 1301 O O . GLU B 1 42 ? -17.55600 -47.58200 -32.44400 1.000 95.18773 42 GLU B O 1
ATOM 1307 N N . GLU B 1 43 ? -16.87700 -45.47100 -32.82200 1.000 101.24109 43 GLU B N 1
ATOM 1308 C CA . GLU B 1 43 ? -15.88900 -45.57800 -31.75700 1.000 91.60309 43 GLU B CA 1
ATOM 1309 C C . GLU B 1 43 ? -16.56800 -45.75500 -30.40700 1.000 95.24826 43 GLU B C 1
ATOM 1310 O O . GLU B 1 43 ? -16.12600 -46.56700 -29.58600 1.000 97.41958 43 GLU B O 1
ATOM 1316 N N . LEU B 1 44 ? -17.67800 -45.04900 -30.18000 1.000 89.69496 44 LEU B N 1
ATOM 1317 C CA . LEU B 1 44 ? -18.38000 -45.17800 -28.90800 1.000 94.36131 44 LEU B CA 1
ATOM 1318 C C . LEU B 1 44 ? -19.01100 -46.55400 -28.74700 1.000 76.13281 44 LEU B C 1
ATOM 1319 O O . LEU B 1 44 ? -18.90400 -47.17000 -27.67800 1.000 75.94332 44 LEU B O 1
ATOM 1324 N N . LEU B 1 45 ? -19.60800 -47.08600 -29.81500 1.000 87.24993 45 LEU B N 1
ATOM 1325 C CA . LEU B 1 45 ? -20.22600 -48.40400 -29.71100 1.000 97.94069 45 LEU B CA 1
ATOM 1326 C C . LEU B 1 45 ? -19.18000 -49.49700 -29.53200 1.000 96.52736 45 LEU B C 1
ATOM 1327 O O . LEU B 1 45 ? -19.34300 -50.39000 -28.70200 1.000 96.82740 45 LEU B O 1
ATOM 1332 N N . LYS B 1 46 ? -18.06900 -49.41300 -30.25200 1.000 101.84642 46 LYS B N 1
ATOM 1333 C CA . LYS B 1 46 ? -17.01100 -50.41100 -30.11200 1.000 102.37017 46 LYS B CA 1
ATOM 1334 C C . LYS B 1 46 ? -16.39100 -50.35100 -28.72700 1.000 101.07001 46 LYS B C 1
ATOM 1335 O O . LYS B 1 46 ? -16.13400 -51.39100 -28.11100 1.000 101.98854 46 LYS B O 1
ATOM 1341 N N . LYS B 1 47 ? -16.15100 -49.14300 -28.21700 1.000 104.71519 47 LYS B N 1
ATOM 1342 C CA . LYS B 1 47 ? -15.62400 -49.02800 -26.86800 1.000 99.08820 47 LYS B CA 1
ATOM 1343 C C . LYS B 1 47 ? -16.60700 -49.60000 -25.85500 1.000 88.17899 47 LYS B C 1
ATOM 1344 O O . LYS B 1 47 ? -16.19100 -50.17400 -24.84400 1.000 77.58562 47 LYS B O 1
ATOM 1350 N N . ALA B 1 48 ? -17.91200 -49.46800 -26.11300 1.000 98.41706 48 ALA B N 1
ATOM 1351 C CA . ALA B 1 48 ? -18.90600 -50.10000 -25.24800 1.000 87.77895 48 ALA B CA 1
ATOM 1352 C C . ALA B 1 48 ? -18.80300 -51.63000 -25.27800 1.000 90.34241 48 ALA B C 1
ATOM 1353 O O . ALA B 1 48 ? -18.89400 -52.27100 -24.22000 1.000 82.55727 48 ALA B O 1
ATOM 1355 N N . LYS B 1 49 ? -18.64900 -52.22800 -26.47600 1.000 106.61278 49 LYS B N 1
ATOM 1356 C CA . LYS B 1 49 ? -18.62700 -53.69500 -26.58500 1.000 105.56266 49 LYS B CA 1
ATOM 1357 C C . LYS B 1 49 ? -17.52900 -54.31600 -25.74200 1.000 98.99345 49 LYS B C 1
ATOM 1358 O O . LYS B 1 49 ? -17.72900 -55.38500 -25.15400 1.000 100.31992 49 LYS B O 1
ATOM 1364 N N . GLU B 1 50 ? -16.35800 -53.68300 -25.68400 1.000 95.00350 50 GLU B N 1
ATOM 1365 C CA . GLU B 1 50 ? -15.29000 -54.21900 -24.84600 1.000 107.76029 50 GLU B CA 1
ATOM 1366 C C . GLU B 1 50 ? -15.68600 -54.18900 -23.37100 1.000 100.86999 50 GLU B C 1
ATOM 1367 O O . GLU B 1 50 ? -15.42900 -55.14600 -22.61500 1.000 95.51672 50 GLU B O 1
ATOM 1373 N N . MET B 1 51 ? -16.37200 -53.11900 -22.96800 1.000 100.09884 51 MET B N 1
ATOM 1374 C CA . MET B 1 51 ? -16.82500 -52.99900 -21.59000 1.000 97.74330 51 MET B CA 1
ATOM 1375 C C . MET B 1 51 ? -17.82700 -54.09000 -21.25200 1.000 99.38297 51 MET B C 1
ATOM 1376 O O . MET B 1 51 ? -17.81400 -54.62500 -20.13900 1.000 94.03759 51 MET B O 1
ATOM 1381 N N . LEU B 1 52 ? -18.67900 -54.46600 -22.21000 1.000 97.11691 52 LEU B N 1
ATOM 1382 C CA . LEU B 1 52 ? -19.63000 -55.53700 -21.90800 1.000 95.66673 52 LEU B CA 1
ATOM 1383 C C . LEU B 1 52 ? -18.97800 -56.91400 -21.85400 1.000 101.18318 52 LEU B C 1
ATOM 1384 O O . LEU B 1 52 ? -19.47200 -57.78700 -21.13400 1.000 95.09561 52 LEU B O 1
ATOM 1389 N N . LYS B 1 53 ? -17.84800 -57.11500 -22.52900 1.000 112.04238 53 LYS B N 1
ATOM 1390 C CA . LYS B 1 53 ? -17.14200 -58.38500 -22.37900 1.000 102.70968 53 LYS B CA 1
ATOM 1391 C C . LYS B 1 53 ? -16.46400 -58.46500 -21.01600 1.000 105.68636 53 LYS B C 1
ATOM 1392 O O . LYS B 1 53 ? -16.51100 -59.50600 -20.33400 1.000 108.62618 53 LYS B O 1
ATOM 1398 N N . LYS B 1 54 ? -15.89100 -57.34400 -20.57700 1.000 106.08114 54 LYS B N 1
ATOM 1399 C CA . LYS B 1 54 ? -15.36900 -57.26900 -19.21700 1.000 117.96941 54 LYS B CA 1
ATOM 1400 C C . LYS B 1 54 ? -16.47000 -57.50200 -18.18500 1.000 106.02850 54 LYS B C 1
ATOM 1401 O O . LYS B 1 54 ? -16.26700 -58.20900 -17.19000 1.000 104.08880 54 LYS B O 1
ATOM 1407 N N . TYR B 1 55 ? -17.64500 -56.91900 -18.42300 1.000 108.37615 55 TYR B N 1
ATOM 1408 C CA . TYR B 1 55 ? -18.82800 -57.16400 -17.60100 1.000 103.61242 55 TYR B CA 1
ATOM 1409 C C . TYR B 1 55 ? -19.19000 -58.64600 -17.53800 1.000 100.39098 55 TYR B C 1
ATOM 1410 O O . TYR B 1 55 ? -19.56800 -59.16900 -16.47900 1.000 96.42998 55 TYR B O 1
ATOM 1419 N N . ALA B 1 56 ? -19.22800 -59.30600 -18.69300 1.000 98.84080 56 ALA B N 1
ATOM 1420 C CA . ALA B 1 56 ? -19.57400 -60.72100 -18.69400 1.000 94.69030 56 ALA B CA 1
ATOM 1421 C C . ALA B 1 56 ? -18.60500 -61.50500 -17.82100 1.000 97.11164 56 ALA B C 1
ATOM 1422 O O . ALA B 1 56 ? -19.00800 -62.43700 -17.11400 1.000 97.32483 56 ALA B O 1
ATOM 1424 N N . SER B 1 57 ? -17.31500 -61.14800 -17.87400 1.000 106.67332 57 SER B N 1
ATOM 1425 C CA . SER B 1 57 ? -16.32400 -61.83200 -17.04000 1.000 109.73947 57 SER B CA 1
ATOM 1426 C C . SER B 1 57 ? -16.70100 -61.82100 -15.55400 1.000 107.85241 57 SER B C 1
ATOM 1427 O O . SER B 1 57 ? -16.46100 -62.80700 -14.84600 1.000 100.05673 57 SER B O 1
ATOM 1430 N N . ASN B 1 58 ? -17.29000 -60.72200 -15.05300 1.000 103.05709 58 ASN B N 1
ATOM 1431 C CA . ASN B 1 58 ? -17.70100 -60.71300 -13.64000 1.000 94.81400 58 ASN B CA 1
ATOM 1432 C C . ASN B 1 58 ? -18.88300 -59.74700 -13.47200 1.000 87.71315 58 ASN B C 1
ATOM 1433 O O . ASN B 1 58 ? -18.73600 -58.60200 -13.02400 1.000 84.78911 58 ASN B O 1
ATOM 1438 N N . ILE B 1 59 ? -20.07000 -60.28300 -13.76400 1.000 91.62941 59 ILE B N 1
ATOM 1439 C CA . ILE B 1 59 ? -21.32200 -59.53200 -13.77700 1.000 88.53693 59 ILE B CA 1
ATOM 1440 C C . ILE B 1 59 ? -21.66200 -58.99000 -12.39300 1.000 79.69113 59 ILE B C 1
ATOM 1441 O O . ILE B 1 59 ? -22.10300 -57.84500 -12.26300 1.000 71.25591 59 ILE B O 1
ATOM 1446 N N . ASP B 1 60 ? -21.53600 -59.81400 -11.34900 1.000 75.41694 60 ASP B N 1
ATOM 1447 C CA . ASP B 1 60 ? -21.98000 -59.36700 -10.03000 1.000 69.45043 60 ASP B CA 1
ATOM 1448 C C . ASP B 1 60 ? -21.16700 -58.17100 -9.55100 1.000 73.73252 60 ASP B C 1
ATOM 1449 O O . ASP B 1 60 ? -21.72900 -57.17800 -9.06400 1.000 71.15064 60 ASP B O 1
ATOM 1454 N N . LYS B 1 61 ? -19.84300 -58.23200 -9.70500 1.000 76.08281 61 LYS B N 1
ATOM 1455 C CA . LYS B 1 61 ? -19.01300 -57.10600 -9.29600 1.000 78.48309 61 LYS B CA 1
ATOM 1456 C C . LYS B 1 61 ? -19.25100 -55.89600 -10.18800 1.000 64.74460 61 LYS B C 1
ATOM 1457 O O . LYS B 1 61 ? -19.20800 -54.75400 -9.70800 1.000 63.11546 61 LYS B O 1
ATOM 1463 N N . PHE B 1 62 ? -19.55000 -56.11300 -11.47400 1.000 71.13484 62 PHE B N 1
ATOM 1464 C CA . PHE B 1 62 ? -19.84600 -54.96300 -12.32300 1.000 60.40987 62 PHE B CA 1
ATOM 1465 C C . PHE B 1 62 ? -21.16700 -54.30400 -11.93200 1.000 65.36836 62 PHE B C 1
ATOM 1466 O O . PHE B 1 62 ? -21.28300 -53.07300 -11.96100 1.000 61.61265 62 PHE B O 1
ATOM 1474 N N . ILE B 1 63 ? -22.17600 -55.10100 -11.57400 1.000 69.94260 63 ILE B N 1
ATOM 1475 C CA . ILE B 1 63 ? -23.43800 -54.54500 -11.08900 1.000 65.82631 63 ILE B CA 1
ATOM 1476 C C . ILE B 1 63 ? -23.21800 -53.76700 -9.79700 1.000 59.18868 63 ILE B C 1
ATOM 1477 O O . ILE B 1 63 ? -23.81100 -52.70200 -9.58800 1.000 49.85335 63 ILE B O 1
ATOM 1482 N N . ALA B 1 64 ? -22.38600 -54.29900 -8.89700 1.000 72.15339 64 ALA B N 1
ATOM 1483 C CA . ALA B 1 64 ? -22.05400 -53.56000 -7.68100 1.000 55.32242 64 ALA B CA 1
ATOM 1484 C C . ALA B 1 64 ? -21.40800 -52.21700 -8.00900 1.000 59.13341 64 ALA B C 1
ATOM 1485 O O . ALA B 1 64 ? -21.73300 -51.18900 -7.39600 1.000 50.16128 64 ALA B O 1
ATOM 1487 N N . ALA B 1 65 ? -20.49500 -52.20500 -8.98500 1.000 67.08436 65 ALA B N 1
ATOM 1488 C CA . ALA B 1 65 ? -19.85500 -50.95300 -9.37800 1.000 63.47077 65 ALA B CA 1
ATOM 1489 C C . ALA B 1 65 ? -20.86700 -49.98500 -9.98100 1.000 49.44014 65 ALA B C 1
ATOM 1490 O O . ALA B 1 65 ? -20.77900 -48.77100 -9.76800 1.000 45.07383 65 ALA B O 1
ATOM 1492 N N . LEU B 1 66 ? -21.82400 -50.50500 -10.75000 1.000 56.92788 66 LEU B N 1
ATOM 1493 C CA . LEU B 1 66 ? -22.89400 -49.66400 -11.27900 1.000 58.41753 66 LEU B CA 1
ATOM 1494 C C . LEU B 1 66 ? -23.74100 -49.07200 -10.15600 1.000 53.44062 66 LEU B C 1
ATOM 1495 O O . LEU B 1 66 ? -24.15600 -47.90800 -10.22600 1.000 43.91316 66 LEU B O 1
ATOM 1500 N N . ARG B 1 67 ? -24.00400 -49.85600 -9.10600 1.000 64.03136 67 ARG B N 1
ATOM 1501 C CA . ARG B 1 67 ? -24.74000 -49.32200 -7.96200 1.000 50.00073 67 ARG B CA 1
ATOM 1502 C C . ARG B 1 67 ? -23.95200 -48.20800 -7.28500 1.000 53.44851 67 ARG B C 1
ATOM 1503 O O . ARG B 1 67 ? -24.52400 -47.19600 -6.86400 1.000 52.62210 67 ARG B O 1
ATOM 1511 N N . ARG B 1 68 ? -22.63200 -48.37200 -7.19200 1.000 65.71314 68 ARG B N 1
ATOM 1512 C CA . ARG B 1 68 ? -21.79500 -47.32900 -6.60400 1.000 58.25698 68 ARG B CA 1
ATOM 1513 C C . ARG B 1 68 ? -21.78900 -46.06000 -7.45700 1.000 53.74329 68 ARG B C 1
ATOM 1514 O O . ARG B 1 68 ? -21.88600 -44.94300 -6.92800 1.000 41.75764 68 ARG B O 1
ATOM 1522 N N . VAL B 1 69 ? -21.68900 -46.21100 -8.77900 1.000 59.85454 69 VAL B N 1
ATOM 1523 C CA . VAL B 1 69 ? -21.76500 -45.05900 -9.67700 1.000 60.78360 69 VAL B CA 1
ATOM 1524 C C . VAL B 1 69 ? -23.10200 -44.34000 -9.53000 1.000 56.49888 69 VAL B C 1
ATOM 1525 O O . VAL B 1 69 ? -23.15900 -43.10500 -9.50300 1.000 49.45593 69 VAL B O 1
ATOM 1529 N N . VAL B 1 70 ? -24.20100 -45.09500 -9.45100 1.000 58.34121 70 VAL B N 1
ATOM 1530 C CA . VAL B 1 70 ? -25.51900 -44.47400 -9.33600 1.000 52.94582 70 VAL B CA 1
ATOM 1531 C C . VAL B 1 70 ? -25.67600 -43.77700 -7.98600 1.000 54.19334 70 VAL B C 1
ATOM 1532 O O . VAL B 1 70 ? -26.29800 -42.71000 -7.89000 1.000 43.87105 70 VAL B O 1
ATOM 1536 N N . GLN B 1 71 ? -25.12200 -44.36500 -6.92200 1.000 61.22576 71 GLN B N 1
ATOM 1537 C CA . GLN B 1 71 ? -25.12300 -43.69300 -5.62500 1.000 44.66851 71 GLN B CA 1
ATOM 1538 C C . GLN B 1 71 ? -24.34500 -42.38600 -5.68700 1.000 45.13436 71 GLN B C 1
ATOM 1539 O O . GLN B 1 71 ? -24.74500 -41.38600 -5.08000 1.000 40.41274 71 GLN B O 1
ATOM 1545 N N . ALA B 1 72 ? -23.23400 -42.37200 -6.42600 1.000 51.30352 72 ALA B N 1
ATOM 1546 C CA . ALA B 1 72 ? -22.49100 -41.12800 -6.60700 1.000 46.14237 72 ALA B CA 1
ATOM 1547 C C . ALA B 1 72 ? -23.30600 -40.11000 -7.40000 1.000 46.17659 72 ALA B C 1
ATOM 1548 O O . ALA B 1 72 ? -23.27200 -38.91000 -7.10200 1.000 38.54146 72 ALA B O 1
ATOM 1550 N N . LEU B 1 73 ? -24.03500 -40.57400 -8.41900 1.000 55.19083 73 LEU B N 1
ATOM 1551 C CA . LEU B 1 73 ? -24.92800 -39.69200 -9.16700 1.000 48.84007 73 LEU B CA 1
ATOM 1552 C C . LEU B 1 73 ? -25.95400 -39.04800 -8.24400 1.000 48.36896 73 LEU B C 1
ATOM 1553 O O . LEU B 1 73 ? -26.19200 -37.83500 -8.30200 1.000 43.16307 73 LEU B O 1
ATOM 1558 N N . TYR B 1 74 ? -26.57800 -39.86000 -7.38900 1.000 54.73288 74 TYR B N 1
ATOM 1559 C CA . TYR B 1 74 ? -27.55400 -39.34800 -6.43300 1.000 42.42088 74 TYR B CA 1
ATOM 1560 C C . TYR B 1 74 ? -26.91700 -38.34700 -5.47600 1.000 44.19740 74 TYR B C 1
ATOM 1561 O O . TYR B 1 74 ? -27.50300 -37.29900 -5.18000 1.000 44.56587 74 TYR B O 1
ATOM 1570 N N . ASP B 1 75 ? -25.71900 -38.65800 -4.97600 1.000 51.36932 75 ASP B N 1
ATOM 1571 C CA . ASP B 1 75 ? -25.02200 -37.72800 -4.09500 1.000 46.57664 75 ASP B CA 1
ATOM 1572 C C . ASP B 1 75 ? -24.67500 -36.42900 -4.80900 1.000 38.31249 75 ASP B C 1
ATOM 1573 O O . ASP B 1 75 ? -24.61500 -35.37000 -4.17500 1.000 47.31883 75 ASP B O 1
ATOM 1578 N N . ALA B 1 76 ? -24.43800 -36.48800 -6.12000 1.000 56.80944 76 ALA B N 1
ATOM 1579 C CA . ALA B 1 76 ? -24.11000 -35.29900 -6.89600 1.000 51.58776 76 ALA B CA 1
ATOM 1580 C C . ALA B 1 76 ? -25.32900 -34.44900 -7.23400 1.000 52.50630 76 ALA B C 1
ATOM 1581 O O . ALA B 1 76 ? -25.16300 -33.34300 -7.75900 1.000 42.56563 76 ALA B O 1
ATOM 1583 N N . GLY B 1 77 ? -26.53600 -34.93100 -6.95300 1.000 56.00145 77 GLY B N 1
ATOM 1584 C CA . GLY B 1 77 ? -27.73800 -34.19500 -7.28700 1.000 45.23700 77 GLY B CA 1
ATOM 1585 C C . GLY B 1 77 ? -28.28300 -34.45600 -8.67100 1.000 52.35891 77 GLY B C 1
ATOM 1586 O O . GLY B 1 77 ? -29.08000 -33.65200 -9.16700 1.000 43.92632 77 GLY B O 1
ATOM 1587 N N . ALA B 1 78 ? -27.87800 -35.55000 -9.31300 1.000 51.67725 78 ALA B N 1
ATOM 1588 C CA . ALA B 1 78 ? -28.22700 -35.82300 -10.70000 1.000 55.44349 78 ALA B CA 1
ATOM 1589 C C . ALA B 1 78 ? -29.38400 -36.80300 -10.84800 1.000 47.03195 78 ALA B C 1
ATOM 1590 O O . ALA B 1 78 ? -29.80200 -37.07800 -11.97700 1.000 53.17743 78 ALA B O 1
ATOM 1592 N N . TYR B 1 79 ? -29.91000 -37.33600 -9.74300 1.000 56.67258 79 TYR B N 1
ATOM 1593 C CA . TYR B 1 79 ? -30.94900 -38.36000 -9.82900 1.000 61.49948 79 TYR B CA 1
ATOM 1594 C C . TYR B 1 79 ? -32.26100 -37.77800 -10.34300 1.000 52.40892 79 TYR B C 1
ATOM 1595 O O . TYR B 1 79 ? -32.91100 -38.36500 -11.22000 1.000 50.73503 79 TYR B O 1
ATOM 1604 N N . GLN B 1 80 ? -32.66100 -36.61800 -9.81500 1.000 54.03279 80 GLN B N 1
ATOM 1605 C CA . GLN B 1 80 ? -33.87800 -35.96800 -10.28600 1.000 57.10685 80 GLN B CA 1
ATOM 1606 C C . GLN B 1 80 ? -33.74700 -35.54800 -11.74300 1.000 50.22971 80 GLN B C 1
ATOM 1607 O O . GLN B 1 80 ? -34.72900 -35.58300 -12.49700 1.000 50.12969 80 GLN B O 1
ATOM 1613 N N . VAL B 1 81 ? -32.53500 -35.17600 -12.15800 1.000 61.77320 81 VAL B N 1
ATOM 1614 C CA . VAL B 1 81 ? -32.25400 -34.92000 -13.56800 1.000 57.70955 81 VAL B CA 1
ATOM 1615 C C . VAL B 1 81 ? -32.55600 -36.15900 -14.40100 1.000 52.45366 81 VAL B C 1
ATOM 1616 O O . VAL B 1 81 ? -33.19000 -36.08000 -15.46100 1.000 47.56097 81 VAL B O 1
ATOM 1620 N N . VAL B 1 82 ? -32.10900 -37.32500 -13.92500 1.000 45.45282 82 VAL B N 1
ATOM 1621 C CA . VAL B 1 82 ? -32.33600 -38.57100 -14.65400 1.000 51.87201 82 VAL B CA 1
ATOM 1622 C C . VAL B 1 82 ? -33.82500 -38.87600 -14.73800 1.000 51.91149 82 VAL B C 1
ATOM 1623 O O . VAL B 1 82 ? -34.32200 -39.33100 -15.77300 1.000 42.62616 82 VAL B O 1
ATOM 1627 N N . ILE B 1 83 ? -34.56000 -38.62700 -13.65300 1.000 51.47196 83 ILE B N 1
ATOM 1628 C CA . ILE B 1 83 ? -35.99300 -38.91500 -13.65200 1.000 53.46431 83 ILE B CA 1
ATOM 1629 C C . ILE B 1 83 ? -36.72900 -38.00800 -14.63300 1.000 50.21392 83 ILE B C 1
ATOM 1630 O O . ILE B 1 83 ? -37.61700 -38.45600 -15.37700 1.000 39.16259 83 ILE B O 1
ATOM 1635 N N . ARG B 1 84 ? -36.37000 -36.72100 -14.65800 1.000 51.01664 84 ARG B N 1
ATOM 1636 C CA . ARG B 1 84 ? -37.00400 -35.81200 -15.60400 1.000 52.83265 84 ARG B CA 1
ATOM 1637 C C . ARG B 1 84 ? -36.67200 -36.20800 -17.03700 1.000 51.67988 84 ARG B C 1
ATOM 1638 O O . ARG B 1 84 ? -37.55000 -36.20100 -17.91200 1.000 46.58716 84 ARG B O 1
ATOM 1646 N N . MET B 1 85 ? -35.40800 -36.57200 -17.29000 1.000 61.11259 85 MET B N 1
ATOM 1647 C CA . MET B 1 85 ? -35.02000 -37.04300 -18.61600 1.000 48.40580 85 MET B CA 1
ATOM 1648 C C . MET B 1 85 ? -35.81900 -38.27500 -19.01100 1.000 55.57245 85 MET B C 1
ATOM 1649 O O . MET B 1 85 ? -36.24500 -38.40600 -20.16400 1.000 51.15350 85 MET B O 1
ATOM 1654 N N . TYR B 1 86 ? -36.05200 -39.17700 -18.05600 1.000 60.76781 86 TYR B N 1
ATOM 1655 C CA . TYR B 1 86 ? -36.78100 -40.40900 -18.33100 1.000 59.98351 86 TYR B CA 1
ATOM 1656 C C . TYR B 1 86 ? -38.22600 -40.12200 -18.71900 1.000 61.59949 86 TYR B C 1
ATOM 1657 O O . TYR B 1 86 ? -38.73400 -40.67300 -19.70200 1.000 52.44576 86 TYR B O 1
ATOM 1666 N N . GLN B 1 87 ? -38.91300 -39.27800 -17.94600 1.000 57.43583 87 GLN B N 1
ATOM 1667 C CA . GLN B 1 87 ? -40.29400 -38.94200 -18.29600 1.000 51.32721 87 GLN B CA 1
ATOM 1668 C C . GLN B 1 87 ? -40.36800 -38.23900 -19.65000 1.000 58.56492 87 GLN B C 1
ATOM 1669 O O . GLN B 1 87 ? -41.20600 -38.58600 -20.50100 1.000 58.29383 87 GLN B O 1
ATOM 1675 N N . ALA B 1 88 ? -39.46600 -37.27900 -19.88900 1.000 59.54925 88 ALA B N 1
ATOM 1676 C CA . ALA B 1 88 ? -39.48400 -36.56000 -21.15800 1.000 57.83325 88 ALA B CA 1
ATOM 1677 C C . ALA B 1 88 ? -39.23600 -37.50400 -22.32600 1.000 50.96664 88 ALA B C 1
ATOM 1678 O O . ALA B 1 88 ? -39.84400 -37.35800 -23.39300 1.000 46.62401 88 ALA B O 1
ATOM 1680 N N . ALA B 1 89 ? -38.34900 -38.48500 -22.14000 1.000 57.38846 89 ALA B N 1
ATOM 1681 C CA . ALA B 1 89 ? -38.09600 -39.45800 -23.19500 1.000 59.17025 89 ALA B CA 1
ATOM 1682 C C . ALA B 1 89 ? -39.30200 -40.36400 -23.40100 1.000 57.95169 89 ALA B C 1
ATOM 1683 O O . ALA B 1 89 ? -39.63500 -40.71200 -24.54000 1.000 51.32984 89 ALA B O 1
ATOM 1685 N N . LEU B 1 90 ? -39.96100 -40.76600 -22.30900 1.000 62.14429 90 LEU B N 1
ATOM 1686 C CA . LEU B 1 90 ? -41.20000 -41.52700 -22.42900 1.000 62.77595 90 LEU B CA 1
ATOM 1687 C C . LEU B 1 90 ? -42.24100 -40.77000 -23.23700 1.000 48.89270 90 LEU B C 1
ATOM 1688 O O . LEU B 1 90 ? -43.11000 -41.38800 -23.86300 1.000 42.92094 90 LEU B O 1
ATOM 1693 N N . ALA B 1 91 ? -42.17000 -39.43800 -23.24900 1.000 60.21511 91 ALA B N 1
ATOM 1694 C CA . ALA B 1 91 ? -43.12000 -38.64600 -24.02000 1.000 60.58621 91 ALA B CA 1
ATOM 1695 C C . ALA B 1 91 ? -42.51400 -38.08800 -25.30600 1.000 57.48584 91 ALA B C 1
ATOM 1696 O O . ALA B 1 91 ? -43.06000 -37.14000 -25.88200 1.000 50.19812 91 ALA B O 1
ATOM 1698 N N . GLY B 1 92 ? -41.40100 -38.65700 -25.76800 1.000 76.33020 92 GLY B N 1
ATOM 1699 C CA . GLY B 1 92 ? -40.84500 -38.32800 -27.06700 1.000 63.06809 92 GLY B CA 1
ATOM 1700 C C . GLY B 1 92 ? -39.91600 -37.13600 -27.11500 1.000 61.19681 92 GLY B C 1
ATOM 1701 O O . GLY B 1 92 ? -39.58600 -36.67800 -28.21600 1.000 57.06210 92 GLY B O 1
ATOM 1702 N N . GLN B 1 93 ? -39.49000 -36.61300 -25.97000 1.000 58.27804 93 GLN B N 1
ATOM 1703 C CA . GLN B 1 93 ? -38.61900 -35.44700 -25.90600 1.000 58.17540 93 GLN B CA 1
ATOM 1704 C C . GLN B 1 93 ? -37.26600 -35.84400 -25.32900 1.000 51.98518 93 GLN B C 1
ATOM 1705 O O . GLN B 1 93 ? -37.20200 -36.56300 -24.32600 1.000 45.91603 93 GLN B O 1
ATOM 1711 N N . ILE B 1 94 ? -36.19100 -35.38600 -25.96400 1.000 69.74784 94 ILE B N 1
ATOM 1712 C CA . ILE B 1 94 ? -34.83400 -35.63300 -25.48900 1.000 46.56348 94 ILE B CA 1
ATOM 1713 C C . ILE B 1 94 ? -34.33200 -34.35700 -24.82600 1.000 44.40006 94 ILE B C 1
ATOM 1714 O O . ILE B 1 94 ? -34.20700 -33.31400 -25.48000 1.000 35.42267 94 ILE B O 1
ATOM 1719 N N . ASP B 1 95 ? -34.05500 -34.43300 -23.52500 1.000 57.47268 95 ASP B N 1
ATOM 1720 C CA . ASP B 1 95 ? -33.52600 -33.29600 -22.77200 1.000 63.12336 95 ASP B CA 1
ATOM 1721 C C . ASP B 1 95 ? -32.00500 -33.35900 -22.82300 1.000 54.18808 95 ASP B C 1
ATOM 1722 O O . ASP B 1 95 ? -31.37500 -34.07200 -22.03700 1.000 44.90802 95 ASP B O 1
ATOM 1727 N N . ARG B 1 96 ? -31.40800 -32.60400 -23.74800 1.000 61.11522 96 ARG B N 1
ATOM 1728 C CA . ARG B 1 96 ? -29.97100 -32.73100 -23.97600 1.000 69.87417 96 ARG B CA 1
ATOM 1729 C C . ARG B 1 96 ? -29.14500 -32.06800 -22.88100 1.000 57.74903 96 ARG B C 1
ATOM 1730 O O . ARG B 1 96 ? -28.03900 -32.53300 -22.59100 1.000 51.10613 96 ARG B O 1
ATOM 1738 N N . GLU B 1 97 ? -29.63200 -30.97900 -22.28000 1.000 56.00408 97 GLU B N 1
ATOM 1739 C CA . GLU B 1 97 ? -28.91300 -30.41200 -21.14200 1.000 61.98112 97 GLU B CA 1
ATOM 1740 C C . GLU B 1 97 ? -28.79800 -31.42900 -20.00700 1.000 51.51670 97 GLU B C 1
ATOM 1741 O O . GLU B 1 97 ? -27.75200 -31.52700 -19.35300 1.000 47.72151 97 GLU B O 1
ATOM 1747 N N . HIS B 1 98 ? -29.85600 -32.21300 -19.78000 1.000 56.88577 98 HIS B N 1
ATOM 1748 C CA . HIS B 1 98 ? -29.80900 -33.27300 -18.77500 1.000 55.35664 98 HIS B CA 1
ATOM 1749 C C . HIS B 1 98 ? -28.74600 -34.31000 -19.12000 1.000 49.99547 98 HIS B C 1
ATOM 1750 O O . HIS B 1 98 ? -27.95000 -34.71500 -18.26100 1.000 52.46945 98 HIS B O 1
ATOM 1757 N N . LEU B 1 99 ? -28.72500 -34.75800 -20.38100 1.000 52.42207 99 LEU B N 1
ATOM 1758 C CA . LEU B 1 99 ? -27.72000 -35.72400 -20.81600 1.000 65.03148 99 LEU B CA 1
ATOM 1759 C C . LEU B 1 99 ? -26.31000 -35.18100 -20.63400 1.000 53.71960 99 LEU B C 1
ATOM 1760 O O . LEU B 1 99 ? -25.42000 -35.89800 -20.16600 1.000 44.60798 99 LEU B O 1
ATOM 1765 N N . ARG B 1 100 ? -26.08000 -33.92600 -21.02900 1.000 51.10876 100 ARG B N 1
ATOM 1766 C CA . ARG B 1 100 ? -24.74900 -33.34200 -20.90700 1.000 47.73730 100 ARG B CA 1
ATOM 1767 C C . ARG B 1 100 ? -24.32600 -33.25200 -19.44800 1.000 59.23605 100 ARG B C 1
ATOM 1768 O O . ARG B 1 100 ? -23.17100 -33.54400 -19.10400 1.000 42.28665 100 ARG B O 1
ATOM 1776 N N . PHE B 1 101 ? -25.25700 -32.86600 -18.57000 1.000 53.55642 101 PHE B N 1
ATOM 1777 C CA . PHE B 1 101 ? -24.93300 -32.81000 -17.15100 1.000 57.23055 101 PHE B CA 1
ATOM 1778 C C . PHE B 1 101 ? -24.58500 -34.19400 -16.62800 1.000 50.79556 101 PHE B C 1
ATOM 1779 O O . PHE B 1 101 ? -23.65300 -34.35000 -15.83100 1.000 44.25004 101 PHE B O 1
ATOM 1787 N N . LEU B 1 102 ? -25.30500 -35.22400 -17.08700 1.000 55.45665 102 LEU B N 1
ATOM 1788 C CA . LEU B 1 102 ? -24.96600 -36.58400 -16.67800 1.000 54.92764 102 LEU B CA 1
ATOM 1789 C C . LEU B 1 102 ? -23.59200 -37.00700 -17.19300 1.000 49.96915 102 LEU B C 1
ATOM 1790 O O . LEU B 1 102 ? -22.84000 -37.68300 -16.48200 1.000 41.77343 102 LEU B O 1
ATOM 1795 N N . ILE B 1 103 ? -23.26900 -36.66400 -18.43900 1.000 51.83253 103 ILE B N 1
ATOM 1796 C CA . ILE B 1 103 ? -21.97000 -37.03200 -19.00700 1.000 58.71230 103 ILE B CA 1
ATOM 1797 C C . ILE B 1 103 ? -20.84600 -36.42300 -18.18000 1.000 51.16140 103 ILE B C 1
ATOM 1798 O O . ILE B 1 103 ? -19.87300 -37.09700 -17.80300 1.000 50.74029 103 ILE B O 1
ATOM 1803 N N . GLU B 1 104 ? -20.98200 -35.13900 -17.85700 1.000 54.45127 104 GLU B N 1
ATOM 1804 C CA . GLU B 1 104 ? -19.95100 -34.43700 -17.10300 1.000 45.23963 104 GLU B CA 1
ATOM 1805 C C . GLU B 1 104 ? -19.87000 -34.94500 -15.66400 1.000 46.27397 104 GLU B C 1
ATOM 1806 O O . GLU B 1 104 ? -18.77400 -35.06900 -15.09800 1.000 50.71134 104 GLU B O 1
ATOM 1812 N N . THR B 1 105 ? -21.01800 -35.28300 -15.07000 1.000 49.54278 105 THR B N 1
ATOM 1813 C CA . THR B 1 105 ? -21.03600 -35.84300 -13.72100 1.000 51.25878 105 THR B CA 1
ATOM 1814 C C . THR B 1 105 ? -20.36100 -37.20800 -13.67600 1.000 43.32625 105 THR B C 1
ATOM 1815 O O . THR B 1 105 ? -19.59100 -37.50400 -12.75200 1.000 38.14142 105 THR B O 1
ATOM 1819 N N . LEU B 1 106 ? -20.64500 -38.05500 -14.66500 1.000 50.20602 106 LEU B N 1
ATOM 1820 C CA . LEU B 1 106 ? -19.99200 -39.35300 -14.74800 1.000 51.11929 106 LEU B CA 1
ATOM 1821 C C . LEU B 1 106 ? -18.49400 -39.20100 -14.95400 1.000 54.17492 106 LEU B C 1
ATOM 1822 O O . LEU B 1 106 ? -17.71000 -40.00600 -14.43900 1.000 44.18688 106 LEU B O 1
ATOM 1827 N N . GLN B 1 107 ? -18.07400 -38.17700 -15.70000 1.000 42.87093 107 GLN B N 1
ATOM 1828 C CA . GLN B 1 107 ? -16.64200 -37.95700 -15.86600 1.000 51.15350 107 GLN B CA 1
ATOM 1829 C C . GLN B 1 107 ? -15.99700 -37.53000 -14.54800 1.000 49.86651 107 GLN B C 1
ATOM 1830 O O . GLN B 1 107 ? -14.87100 -37.94000 -14.24400 1.000 43.55785 107 GLN B O 1
ATOM 1836 N N . ARG B 1 108 ? -16.68500 -36.69400 -13.75600 1.000 54.90395 108 ARG B N 1
ATOM 1837 C CA . ARG B 1 108 ? -16.17300 -36.38900 -12.41600 1.000 56.13831 108 ARG B CA 1
ATOM 1838 C C . ARG B 1 108 ? -16.07300 -37.64700 -11.56000 1.000 50.51395 108 ARG B C 1
ATOM 1839 O O . ARG B 1 108 ? -15.11700 -37.80800 -10.78300 1.000 48.51898 108 ARG B O 1
ATOM 1847 N N . ILE B 1 109 ? -17.07300 -38.52700 -11.65500 1.000 47.20040 109 ILE B N 1
ATOM 1848 C CA . ILE B 1 109 ? -17.01200 -39.79300 -10.92400 1.000 44.73957 109 ILE B CA 1
ATOM 1849 C C . ILE B 1 109 ? -15.79000 -40.60400 -11.34500 1.000 49.61121 109 ILE B C 1
ATOM 1850 O O . ILE B 1 109 ? -15.09600 -41.19100 -10.50400 1.000 44.62114 109 ILE B O 1
ATOM 1855 N N . MET B 1 110 ? -15.50600 -40.65400 -12.64900 1.000 47.91101 110 MET B N 1
ATOM 1856 C CA . MET B 1 110 ? -14.30900 -41.35400 -13.10900 1.000 46.11869 110 MET B CA 1
ATOM 1857 C C . MET B 1 110 ? -13.04900 -40.69300 -12.56500 1.000 57.77008 110 MET B C 1
ATOM 1858 O O . MET B 1 110 ? -12.06600 -41.37300 -12.25300 1.000 50.50869 110 MET B O 1
ATOM 1863 N N . ALA B 1 111 ? -13.06100 -39.36300 -12.45100 1.000 60.43883 111 ALA B N 1
ATOM 1864 C CA . ALA B 1 111 ? -11.88200 -38.65200 -11.96900 1.000 55.71984 111 ALA B CA 1
ATOM 1865 C C . ALA B 1 111 ? -11.62300 -38.91000 -10.49100 1.000 64.62617 111 ALA B C 1
ATOM 1866 O O . ALA B 1 111 ? -10.46300 -38.91900 -10.06400 1.000 56.70680 111 ALA B O 1
ATOM 1868 N N . ASN B 1 112 ? -12.67300 -39.12800 -9.69700 1.000 63.96556 112 ASN B N 1
ATOM 1869 C CA . ASN B 1 112 ? -12.50000 -39.25500 -8.25700 1.000 39.24681 112 ASN B CA 1
ATOM 1870 C C . ASN B 1 112 ? -12.75000 -40.65300 -7.71000 1.000 45.86603 112 ASN B C 1
ATOM 1871 O O . ASN B 1 112 ? -12.54100 -40.87100 -6.51200 1.000 43.97369 112 ASN B O 1
ATOM 1876 N N . ALA B 1 113 ? -13.18600 -41.59800 -8.53300 1.000 64.02347 113 ALA B N 1
ATOM 1877 C CA . ALA B 1 113 ? -13.41600 -42.95200 -8.04000 1.000 68.01605 113 ALA B CA 1
ATOM 1878 C C . ALA B 1 113 ? -12.08400 -43.64800 -7.77900 1.000 64.12874 113 ALA B C 1
ATOM 1879 O O . ALA B 1 113 ? -11.22500 -43.68700 -8.66700 1.000 53.90120 113 ALA B O 1
ATOM 1881 N N . PRO B 1 114 ? -11.87600 -44.21300 -6.58900 1.000 66.66589 114 PRO B N 1
ATOM 1882 C CA . PRO B 1 114 ? -10.62300 -44.93500 -6.32700 1.000 69.62940 114 PRO B CA 1
ATOM 1883 C C . PRO B 1 114 ? -10.61900 -46.34500 -6.90100 1.000 71.47962 114 PRO B C 1
ATOM 1884 O O . PRO B 1 114 ? -9.55200 -46.89300 -7.19800 1.000 66.93697 114 PRO B O 1
ATOM 1888 N N . SER B 1 115 ? -11.79700 -46.94200 -7.06500 1.000 69.81890 115 SER B N 1
ATOM 1889 C CA . SER B 1 115 ? -11.91200 -48.28500 -7.62000 1.000 68.50032 115 SER B CA 1
ATOM 1890 C C . SER B 1 115 ? -11.97300 -48.21200 -9.14000 1.000 61.44421 115 SER B C 1
ATOM 1891 O O . SER B 1 115 ? -12.72600 -47.40500 -9.69600 1.000 64.31824 115 SER B O 1
ATOM 1894 N N . GLU B 1 116 ? -11.17300 -49.04700 -9.81100 1.000 74.17468 116 GLU B N 1
ATOM 1895 C CA . GLU B 1 116 ? -11.24100 -49.09700 -11.26900 1.000 59.85981 116 GLU B CA 1
ATOM 1896 C C . GLU B 1 116 ? -12.59400 -49.62100 -11.73000 1.000 62.34432 116 GLU B C 1
ATOM 1897 O O . GLU B 1 116 ? -13.10000 -49.20800 -12.78000 1.000 58.00169 116 GLU B O 1
ATOM 1903 N N . MET B 1 117 ? -13.18000 -50.55300 -10.97300 1.000 64.01557 117 MET B N 1
ATOM 1904 C CA . MET B 1 117 ? -14.50000 -51.06800 -11.32100 1.000 59.01234 117 MET B CA 1
ATOM 1905 C C . MET B 1 117 ? -15.51300 -49.93400 -11.40200 1.000 56.24359 117 MET B C 1
ATOM 1906 O O . MET B 1 117 ? -16.33300 -49.88200 -12.32800 1.000 53.26691 117 MET B O 1
ATOM 1911 N N . THR B 1 118 ? -15.45500 -49.00600 -10.44500 1.000 59.89139 118 THR B N 1
ATOM 1912 C CA . THR B 1 118 ? -16.35300 -47.85600 -10.45000 1.000 60.39145 118 THR B CA 1
ATOM 1913 C C . THR B 1 118 ? -16.09800 -46.95800 -11.65400 1.000 66.52113 118 THR B C 1
ATOM 1914 O O . THR B 1 118 ? -17.03900 -46.51900 -12.32900 1.000 52.84581 118 THR B O 1
ATOM 1918 N N . ARG B 1 119 ? -14.82300 -46.67000 -11.93300 1.000 54.86974 119 ARG B N 1
ATOM 1919 C CA . ARG B 1 119 ? -14.48000 -45.82500 -13.07100 1.000 59.22552 119 ARG B CA 1
ATOM 1920 C C . ARG B 1 119 ? -14.99700 -46.42600 -14.37000 1.000 59.72032 119 ARG B C 1
ATOM 1921 O O . ARG B 1 119 ? -15.49300 -45.70900 -15.24400 1.000 60.22038 119 ARG B O 1
ATOM 1929 N N . MET B 1 120 ? -14.91000 -47.75000 -14.50400 1.000 54.83026 120 MET B N 1
ATOM 1930 C CA . MET B 1 120 ? -15.29600 -48.39500 -15.75400 1.000 57.39372 120 MET B CA 1
ATOM 1931 C C . MET B 1 120 ? -16.80500 -48.55000 -15.88400 1.000 58.59387 120 MET B C 1
ATOM 1932 O O . MET B 1 120 ? -17.33600 -48.45200 -16.99600 1.000 64.93673 120 MET B O 1
ATOM 1937 N N . ALA B 1 121 ? -17.51600 -48.77300 -14.77600 1.000 70.85060 121 ALA B N 1
ATOM 1938 C CA . ALA B 1 121 ? -18.97400 -48.70900 -14.82100 1.000 67.64232 121 ALA B CA 1
ATOM 1939 C C . ALA B 1 121 ? -19.43900 -47.31500 -15.23200 1.000 57.53585 121 ALA B C 1
ATOM 1940 O O . ALA B 1 121 ? -20.32500 -47.16000 -16.08900 1.000 49.93230 121 ALA B O 1
ATOM 1942 N N . ALA B 1 122 ? -18.85300 -46.28400 -14.61400 1.000 63.33917 122 ALA B N 1
ATOM 1943 C CA . ALA B 1 122 ? -19.14200 -44.91200 -15.01000 1.000 64.19191 122 ALA B CA 1
ATOM 1944 C C . ALA B 1 122 ? -18.83200 -44.68700 -16.48400 1.000 59.00707 122 ALA B C 1
ATOM 1945 O O . ALA B 1 122 ? -19.59100 -44.01300 -17.18400 1.000 53.24586 122 ALA B O 1
ATOM 1947 N N . LEU B 1 123 ? -17.70700 -45.22300 -16.96500 1.000 69.57150 123 LEU B N 1
ATOM 1948 C CA . LEU B 1 123 ? -17.34400 -45.06500 -18.37000 1.000 66.00002 123 LEU B CA 1
ATOM 1949 C C . LEU B 1 123 ? -18.36800 -45.72200 -19.28700 1.000 60.08878 123 LEU B C 1
ATOM 1950 O O . LEU B 1 123 ? -18.69700 -45.18000 -20.34400 1.000 49.03483 123 LEU B O 1
ATOM 1955 N N . LEU B 1 124 ? -18.86700 -46.90100 -18.91000 1.000 59.65189 124 LEU B N 1
ATOM 1956 C CA . LEU B 1 124 ? -19.87800 -47.56500 -19.72800 1.000 64.18138 124 LEU B CA 1
ATOM 1957 C C . LEU B 1 124 ? -21.15100 -46.72700 -19.80700 1.000 57.77008 124 LEU B C 1
ATOM 1958 O O . LEU B 1 124 ? -21.70100 -46.50200 -20.89700 1.000 56.56468 124 LEU B O 1
ATOM 1963 N N . LEU B 1 125 ? -21.62500 -46.23800 -18.65500 1.000 55.95671 125 LEU B N 1
ATOM 1964 C CA . LEU B 1 125 ? -22.81200 -45.38400 -18.66900 1.000 56.94630 125 LEU B CA 1
ATOM 1965 C C . LEU B 1 125 ? -22.56100 -44.09800 -19.44700 1.000 59.55451 125 LEU B C 1
ATOM 1966 O O . LEU B 1 125 ? -23.45700 -43.59700 -20.13700 1.000 51.49828 125 LEU B O 1
ATOM 1971 N N . ARG B 1 126 ? -21.34100 -43.56300 -19.37300 1.000 62.04165 126 ARG B N 1
ATOM 1972 C CA . ARG B 1 126 ? -21.03200 -42.33400 -20.09300 1.000 55.79353 126 ARG B CA 1
ATOM 1973 C C . ARG B 1 126 ? -20.99500 -42.57000 -21.59600 1.000 60.12826 126 ARG B C 1
ATOM 1974 O O . ARG B 1 126 ? -21.41300 -41.70700 -22.37300 1.000 50.44289 126 ARG B O 1
ATOM 1982 N N . LEU B 1 127 ? -20.48000 -43.72400 -22.02300 1.000 54.97764 127 LEU B N 1
ATOM 1983 C CA . LEU B 1 127 ? -20.49700 -44.06300 -23.44100 1.000 63.08125 127 LEU B CA 1
ATOM 1984 C C . LEU B 1 127 ? -21.92500 -44.19500 -23.94500 1.000 66.31321 127 LEU B C 1
ATOM 1985 O O . LEU B 1 127 ? -22.26000 -43.70200 -25.03000 1.000 60.36250 127 LEU B O 1
ATOM 1990 N N . LEU B 1 128 ? -22.78400 -44.85300 -23.16300 1.000 60.95468 128 LEU B N 1
ATOM 1991 C CA . LEU B 1 128 ? -24.18500 -44.96400 -23.55900 1.000 60.18880 128 LEU B CA 1
ATOM 1992 C C . LEU B 1 128 ? -24.84500 -43.58800 -23.63400 1.000 60.85466 128 LEU B C 1
ATOM 1993 O O . LEU B 1 128 ? -25.63000 -43.31500 -24.55100 1.000 58.70441 128 LEU B O 1
ATOM 1998 N N . ALA B 1 129 ? -24.52300 -42.70100 -22.68600 1.000 59.04919 129 ALA B N 1
ATOM 1999 C CA . ALA B 1 129 ? -25.07700 -41.34900 -22.70900 1.000 56.18042 129 ALA B CA 1
ATOM 2000 C C . ALA B 1 129 ? -24.59700 -40.56700 -23.92600 1.000 54.27493 129 ALA B C 1
ATOM 2001 O O . ALA B 1 129 ? -25.38700 -39.87700 -24.58000 1.000 50.33498 129 ALA B O 1
ATOM 2003 N N . LEU B 1 130 ? -23.30000 -40.64500 -24.23100 1.000 64.24454 130 LEU B N 1
ATOM 2004 C CA . LEU B 1 130 ? -22.76000 -39.95900 -25.40100 1.000 56.65679 130 LEU B CA 1
ATOM 2005 C C . LEU B 1 130 ? -23.39600 -40.47900 -26.68200 1.000 61.50474 130 LEU B C 1
ATOM 2006 O O . LEU B 1 130 ? -23.65700 -39.71000 -27.61500 1.000 51.72725 130 LEU B O 1
ATOM 2011 N N . LEU B 1 131 ? -23.65600 -41.78600 -26.74100 1.000 61.02311 131 LEU B N 1
ATOM 2012 C CA . LEU B 1 131 ? -24.34000 -42.35900 -27.89400 1.000 59.07024 131 LEU B CA 1
ATOM 2013 C C . LEU B 1 131 ? -25.75500 -41.81300 -28.01700 1.000 60.79413 131 LEU B C 1
ATOM 2014 O O . LEU B 1 131 ? -26.18300 -41.39900 -29.10000 1.000 59.58609 131 LEU B O 1
ATOM 2019 N N . ALA B 1 132 ? -26.50600 -41.82900 -26.91300 1.000 60.19932 132 ALA B N 1
ATOM 2020 C CA . ALA B 1 132 ? -27.84200 -41.24100 -26.91000 1.000 59.57820 132 ALA B CA 1
ATOM 2021 C C . ALA B 1 132 ? -27.80900 -39.79300 -27.38100 1.000 61.43895 132 ALA B C 1
ATOM 2022 O O . ALA B 1 132 ? -28.70300 -39.34200 -28.10600 1.000 54.13281 132 ALA B O 1
ATOM 2024 N N . LEU B 1 133 ? -26.77900 -39.04800 -26.97400 1.000 59.28869 133 LEU B N 1
ATOM 2025 C CA . LEU B 1 133 ? -26.70600 -37.63000 -27.31000 1.000 61.12575 133 LEU B CA 1
ATOM 2026 C C . LEU B 1 133 ? -26.37600 -37.41500 -28.78300 1.000 58.71230 133 LEU B C 1
ATOM 2027 O O . LEU B 1 133 ? -26.95000 -36.53100 -29.42900 1.000 53.72749 133 LEU B O 1
ATOM 2032 N N . LEU B 1 134 ? -25.45900 -38.21200 -29.33400 1.000 67.90551 134 LEU B N 1
ATOM 2033 C CA . LEU B 1 134 ? -25.00700 -37.96700 -30.70000 1.000 65.70525 134 LEU B CA 1
ATOM 2034 C C . LEU B 1 134 ? -25.93600 -38.58100 -31.73800 1.000 58.88864 134 LEU B C 1
ATOM 2035 O O . LEU B 1 134 ? -26.07700 -38.03000 -32.83500 1.000 49.55331 134 LEU B O 1
ATOM 2040 N N . THR B 1 135 ? -26.57300 -39.71000 -31.42200 1.000 71.95073 135 THR B N 1
ATOM 2041 C CA . THR B 1 135 ? -27.53400 -40.30700 -32.33900 1.000 62.03639 135 THR B CA 1
ATOM 2042 C C . THR B 1 135 ? -28.93900 -39.73900 -32.18400 1.000 63.72606 135 THR B C 1
ATOM 2043 O O . THR B 1 135 ? -29.73700 -39.83900 -33.12300 1.000 58.50701 135 THR B O 1
ATOM 2047 N N . GLY B 1 136 ? -29.25900 -39.14300 -31.03800 1.000 66.52640 136 GLY B N 1
ATOM 2048 C CA . GLY B 1 136 ? -30.62100 -38.70100 -30.80200 1.000 66.27374 136 GLY B CA 1
ATOM 2049 C C . GLY B 1 136 ? -31.61400 -39.83000 -30.65100 1.000 61.91005 136 GLY B C 1
ATOM 2050 O O . GLY B 1 136 ? -32.80500 -39.64000 -30.91400 1.000 56.05146 136 GLY B O 1
ATOM 2051 N N . ASP B 1 137 ? -31.15300 -41.00700 -30.23300 1.000 71.68754 137 ASP B N 1
ATOM 2052 C CA . ASP B 1 137 ? -32.00300 -42.18900 -30.14800 1.000 60.77834 137 ASP B CA 1
ATOM 2053 C C . ASP B 1 137 ? -32.75100 -42.16400 -28.82000 1.000 56.71206 137 ASP B C 1
ATOM 2054 O O . ASP B 1 137 ? -32.13700 -42.24600 -27.75100 1.000 51.46933 137 ASP B O 1
ATOM 2059 N N . LEU B 1 138 ? -34.08100 -42.05400 -28.88800 1.000 69.14513 138 LEU B N 1
ATOM 2060 C CA . LEU B 1 138 ? -34.88600 -42.01800 -27.67000 1.000 64.24981 138 LEU B CA 1
ATOM 2061 C C . LEU B 1 138 ? -34.79100 -43.32200 -26.89300 1.000 65.04990 138 LEU B C 1
ATOM 2062 O O . LEU B 1 138 ? -34.86700 -43.31400 -25.65800 1.000 50.31919 138 LEU B O 1
ATOM 2067 N N . LEU B 1 139 ? -34.61100 -44.44700 -27.58800 1.000 59.34922 139 LEU B N 1
ATOM 2068 C CA . LEU B 1 139 ? -34.52000 -45.71800 -26.88200 1.000 63.29180 139 LEU B CA 1
ATOM 2069 C C . LEU B 1 139 ? -33.24700 -45.80000 -26.05300 1.000 53.73802 139 LEU B C 1
ATOM 2070 O O . LEU B 1 139 ? -33.25500 -46.39400 -24.97100 1.000 54.28809 139 LEU B O 1
ATOM 2075 N N . LEU B 1 140 ? -32.16900 -45.15400 -26.50400 1.000 62.31273 140 LEU B N 1
ATOM 2076 C CA . LEU B 1 140 ? -30.94500 -45.13100 -25.71100 1.000 62.03112 140 LEU B CA 1
ATOM 2077 C C . LEU B 1 140 ? -31.10200 -44.24800 -24.47900 1.000 57.80430 140 LEU B C 1
ATOM 2078 O O . LEU B 1 140 ? -30.62300 -44.59800 -23.39400 1.000 51.88517 140 LEU B O 1
ATOM 2083 N N . VAL B 1 141 ? -31.78100 -43.10800 -24.62500 1.000 56.47519 141 VAL B N 1
ATOM 2084 C CA . VAL B 1 141 ? -32.05200 -42.24700 -23.47600 1.000 61.99691 141 VAL B CA 1
ATOM 2085 C C . VAL B 1 141 ? -32.89400 -42.99000 -22.44500 1.000 60.50725 141 VAL B C 1
ATOM 2086 O O . VAL B 1 141 ? -32.59900 -42.97600 -21.24100 1.000 53.39324 141 VAL B O 1
ATOM 2090 N N . ILE B 1 142 ? -33.95500 -43.65800 -22.90800 1.000 62.84964 142 ILE B N 1
ATOM 2091 C CA . ILE B 1 142 ? -34.82400 -44.40300 -22.00100 1.000 55.98566 142 ILE B CA 1
ATOM 2092 C C . ILE B 1 142 ? -34.05400 -45.52900 -21.32800 1.000 55.84617 142 ILE B C 1
ATOM 2093 O O . ILE B 1 142 ? -34.18100 -45.74500 -20.11900 1.000 52.76159 142 ILE B O 1
ATOM 2098 N N . LEU B 1 143 ? -33.24500 -46.26700 -22.09400 1.000 62.43117 143 LEU B N 1
ATOM 2099 C CA . LEU B 1 143 ? -32.47500 -47.36400 -21.51700 1.000 64.35508 143 LEU B CA 1
ATOM 2100 C C . LEU B 1 143 ? -31.51300 -46.85600 -20.45300 1.000 56.36992 143 LEU B C 1
ATOM 2101 O O . LEU B 1 143 ? -31.43500 -47.41800 -19.35900 1.000 53.53800 143 LEU B O 1
ATOM 2106 N N . LEU B 1 144 ? -30.76200 -45.79600 -20.76400 1.000 58.23593 144 LEU B N 1
ATOM 2107 C CA . LEU B 1 144 ? -29.82600 -45.22400 -19.80000 1.000 56.68048 144 LEU B CA 1
ATOM 2108 C C . LEU B 1 144 ? -30.53600 -44.79800 -18.51900 1.000 52.27206 144 LEU B C 1
ATOM 2109 O O . LEU B 1 144 ? -30.13000 -45.17700 -17.40900 1.000 44.83959 144 LEU B O 1
ATOM 2114 N N . ALA B 1 145 ? -31.60900 -44.01200 -18.65600 1.000 63.64184 145 ALA B N 1
ATOM 2115 C CA . ALA B 1 145 ? -32.28500 -43.48400 -17.47600 1.000 53.81961 145 ALA B CA 1
ATOM 2116 C C . ALA B 1 145 ? -32.92900 -44.59800 -16.66300 1.000 48.74269 145 ALA B C 1
ATOM 2117 O O . ALA B 1 145 ? -32.86000 -44.59300 -15.42800 1.000 42.05504 145 ALA B O 1
ATOM 2119 N N . ALA B 1 146 ? -33.53900 -45.57600 -17.33700 1.000 57.87273 146 ALA B N 1
ATOM 2120 C CA . ALA B 1 146 ? -34.17600 -46.67900 -16.63100 1.000 49.87177 146 ALA B CA 1
ATOM 2121 C C . ALA B 1 146 ? -33.14500 -47.56700 -15.95100 1.000 53.01162 146 ALA B C 1
ATOM 2122 O O . ALA B 1 146 ? -33.39300 -48.07400 -14.85600 1.000 53.29323 146 ALA B O 1
ATOM 2124 N N . MET B 1 147 ? -31.99000 -47.78500 -16.58700 1.000 57.01210 147 MET B N 1
ATOM 2125 C CA . MET B 1 147 ? -30.91500 -48.52300 -15.93400 1.000 45.31859 147 MET B CA 1
ATOM 2126 C C . MET B 1 147 ? -30.46900 -47.81700 -14.66400 1.000 54.29072 147 MET B C 1
ATOM 2127 O O . MET B 1 147 ? -30.28300 -48.45700 -13.62100 1.000 48.70321 147 MET B O 1
ATOM 2132 N N . ILE B 1 148 ? -30.30200 -46.49300 -14.73000 1.000 47.80836 148 ILE B N 1
ATOM 2133 C CA . ILE B 1 148 ? -29.92600 -45.73500 -13.53800 1.000 42.17085 148 ILE B CA 1
ATOM 2134 C C . ILE B 1 148 ? -30.98300 -45.89400 -12.44800 1.000 52.83528 148 ILE B C 1
ATOM 2135 O O . ILE B 1 148 ? -30.66600 -46.15400 -11.28000 1.000 43.10254 148 ILE B O 1
ATOM 2140 N N . ILE B 1 149 ? -32.25900 -45.76800 -12.82500 1.000 54.62497 149 ILE B N 1
ATOM 2141 C CA . ILE B 1 149 ? -33.34500 -45.85000 -11.84900 1.000 54.16965 149 ILE B CA 1
ATOM 2142 C C . ILE B 1 149 ? -33.41200 -47.24100 -11.22500 1.000 55.75405 149 ILE B C 1
ATOM 2143 O O . ILE B 1 149 ? -33.59900 -47.38300 -10.01000 1.000 39.37314 149 ILE B O 1
ATOM 2148 N N . LEU B 1 150 ? -33.25800 -48.28700 -12.04000 1.000 58.95181 150 LEU B N 1
ATOM 2149 C CA . LEU B 1 150 ? -33.36500 -49.65100 -11.53300 1.000 52.74580 150 LEU B CA 1
ATOM 2150 C C . LEU B 1 150 ? -32.18400 -49.99900 -10.64000 1.000 60.29934 150 LEU B C 1
ATOM 2151 O O . LEU B 1 150 ? -32.34900 -50.68300 -9.62300 1.000 59.79138 150 LEU B O 1
ATOM 2156 N N . LEU B 1 151 ? -30.98200 -49.55000 -11.00900 1.000 63.89977 151 LEU B N 1
ATOM 2157 C CA . LEU B 1 151 ? -29.83200 -49.70500 -10.12700 1.000 48.19262 151 LEU B CA 1
ATOM 2158 C C . LEU B 1 151 ? -30.07800 -49.00400 -8.79800 1.000 58.21751 151 LEU B C 1
ATOM 2159 O O . LEU B 1 151 ? -29.81300 -49.56100 -7.72800 1.000 53.40640 151 LEU B O 1
ATOM 2164 N N . PHE B 1 152 ? -30.60900 -47.78000 -8.84800 1.000 55.54350 152 PHE B N 1
ATOM 2165 C CA . PHE B 1 152 ? -30.94200 -47.06900 -7.61800 1.000 57.62533 152 PHE B CA 1
ATOM 2166 C C . PHE B 1 152 ? -31.95300 -47.84800 -6.78400 1.000 62.13640 152 PHE B C 1
ATOM 2167 O O . PHE B 1 152 ? -31.87300 -47.86200 -5.55000 1.000 62.58908 152 PHE B O 1
ATOM 2175 N N . ALA B 1 153 ? -32.91100 -48.50200 -7.43900 1.000 63.88134 153 ALA B N 1
ATOM 2176 C CA . ALA B 1 153 ? -33.95300 -49.24200 -6.74100 1.000 62.71278 153 ALA B CA 1
ATOM 2177 C C . ALA B 1 153 ? -33.50000 -50.60400 -6.23400 1.000 67.49230 153 ALA B C 1
ATOM 2178 O O . ALA B 1 153 ? -34.23000 -51.22700 -5.45400 1.000 55.77248 153 ALA B O 1
ATOM 2180 N N . GLY B 1 154 ? -32.33000 -51.08100 -6.64300 1.000 68.54243 154 GLY B N 1
ATOM 2181 C CA . GLY B 1 154 ? -31.87500 -52.39100 -6.22700 1.000 61.03363 154 GLY B CA 1
ATOM 2182 C C . GLY B 1 154 ? -32.35300 -53.52900 -7.09700 1.000 61.07838 154 GLY B C 1
ATOM 2183 O O . GLY B 1 154 ? -32.30000 -54.68600 -6.66200 1.000 68.00815 154 GLY B O 1
ATOM 2184 N N . TYR B 1 155 ? -32.81500 -53.24300 -8.31300 1.000 72.58765 155 TYR B N 1
ATOM 2185 C CA . TYR B 1 155 ? -33.30500 -54.27500 -9.22900 1.000 78.24622 155 TYR B CA 1
ATOM 2186 C C . TYR B 1 155 ? -32.16400 -54.75000 -10.13100 1.000 74.73791 155 TYR B C 1
ATOM 2187 O O . TYR B 1 155 ? -32.19500 -54.61300 -11.35400 1.000 68.71350 155 TYR B O 1
ATOM 2196 N N . GLY B 1 156 ? -31.13600 -55.30900 -9.48800 1.000 79.48848 156 GLY B N 1
ATOM 2197 C CA . GLY B 1 156 ? -29.95100 -55.72400 -10.22400 1.000 77.13293 156 GLY B CA 1
ATOM 2198 C C . GLY B 1 156 ? -30.22000 -56.81500 -11.24700 1.000 77.44876 156 GLY B C 1
ATOM 2199 O O . GLY B 1 156 ? -29.66200 -56.79600 -12.34500 1.000 75.99069 156 GLY B O 1
ATOM 2200 N N . GLU B 1 157 ? -31.06800 -57.79100 -10.90000 1.000 77.21189 157 GLU B N 1
ATOM 2201 C CA . GLU B 1 157 ? -31.35900 -58.87700 -11.83700 1.000 81.35449 157 GLU B CA 1
ATOM 2202 C C . GLU B 1 157 ? -32.04000 -58.36300 -13.10000 1.000 89.21596 157 GLU B C 1
ATOM 2203 O O . GLU B 1 157 ? -31.83900 -58.92100 -14.18800 1.000 86.65513 157 GLU B O 1
ATOM 2209 N N . VAL B 1 158 ? -32.87300 -57.32700 -12.98000 1.000 80.43596 158 VAL B N 1
ATOM 2210 C CA . VAL B 1 158 ? -33.48100 -56.74700 -14.17500 1.000 78.64890 158 VAL B CA 1
ATOM 2211 C C . VAL B 1 158 ? -32.40000 -56.17200 -15.08700 1.000 77.90934 158 VAL B C 1
ATOM 2212 O O . VAL B 1 158 ? -32.46800 -56.29500 -16.31800 1.000 78.55416 158 VAL B O 1
ATOM 2216 N N . VAL B 1 159 ? -31.36600 -55.56900 -14.49700 1.000 82.51252 159 VAL B N 1
ATOM 2217 C CA . VAL B 1 159 ? -30.26800 -55.02000 -15.28400 1.000 78.32518 159 VAL B CA 1
ATOM 2218 C C . VAL B 1 159 ? -29.46500 -56.14400 -15.92600 1.000 77.92776 159 VAL B C 1
ATOM 2219 O O . VAL B 1 159 ? -29.00800 -56.03000 -17.07200 1.000 75.33535 159 VAL B O 1
ATOM 2223 N N . VAL B 1 160 ? -29.28700 -57.25100 -15.19800 1.000 83.27314 160 VAL B N 1
ATOM 2224 C CA . VAL B 1 160 ? -28.60700 -58.41400 -15.76300 1.000 84.80490 160 VAL B CA 1
ATOM 2225 C C . VAL B 1 160 ? -29.37400 -58.95100 -16.96700 1.000 84.82070 160 VAL B C 1
ATOM 2226 O O . VAL B 1 160 ? -28.77700 -59.31000 -17.98500 1.000 81.02550 160 VAL B O 1
ATOM 2230 N N . LYS B 1 161 ? -30.70200 -59.00900 -16.87000 1.000 89.66338 161 LYS B N 1
ATOM 2231 C CA . LYS B 1 161 ? -31.50600 -59.48400 -17.99800 1.000 79.27266 161 LYS B CA 1
ATOM 2232 C C . LYS B 1 161 ? -31.45000 -58.51000 -19.17200 1.000 75.34588 161 LYS B C 1
ATOM 2233 O O . LYS B 1 161 ? -31.45100 -58.92800 -20.33200 1.000 75.17743 161 LYS B O 1
ATOM 2239 N N . ILE B 1 162 ? -31.44400 -57.20100 -18.89300 1.000 81.88877 162 ILE B N 1
ATOM 2240 C CA . ILE B 1 162 ? -31.28300 -56.20300 -19.95200 1.000 76.33547 162 ILE B CA 1
ATOM 2241 C C . ILE B 1 162 ? -29.97700 -56.43200 -20.70300 1.000 77.50140 162 ILE B C 1
ATOM 2242 O O . ILE B 1 162 ? -29.94900 -56.48600 -21.94000 1.000 72.23761 162 ILE B O 1
ATOM 2247 N N . PHE B 1 163 ? -28.88600 -56.61300 -19.95300 1.000 75.98279 163 PHE B N 1
ATOM 2248 C CA . PHE B 1 163 ? -27.59500 -56.87100 -20.57800 1.000 77.30927 163 PHE B CA 1
ATOM 2249 C C . PHE B 1 163 ? -27.61000 -58.19400 -21.32300 1.000 78.64364 163 PHE B C 1
ATOM 2250 O O . PHE B 1 163 ? -26.96600 -58.32100 -22.37100 1.000 72.12444 163 PHE B O 1
ATOM 2258 N N . LYS B 1 164 ? -28.32600 -59.18500 -20.78800 1.000 84.69437 164 LYS B N 1
ATOM 2259 C CA . LYS B 1 164 ? -28.47800 -60.45700 -21.48400 1.000 90.13712 164 LYS B CA 1
ATOM 2260 C C . LYS B 1 164 ? -29.16800 -60.26300 -22.83100 1.000 92.01630 164 LYS B C 1
ATOM 2261 O O . LYS B 1 164 ? -28.78800 -60.91600 -23.81600 1.000 94.17708 164 LYS B O 1
ATOM 2267 N N . ILE B 1 165 ? -30.20600 -59.41700 -22.88000 1.000 97.86437 165 ILE B N 1
ATOM 2268 C CA . ILE B 1 165 ? -30.88800 -59.15700 -24.15300 1.000 90.83721 165 ILE B CA 1
ATOM 2269 C C . ILE B 1 165 ? -29.93600 -58.47600 -25.13500 1.000 88.60536 165 ILE B C 1
ATOM 2270 O O . ILE B 1 165 ? -29.89400 -58.81200 -26.32600 1.000 87.49470 165 ILE B O 1
ATOM 2275 N N . ILE B 1 166 ? -29.15800 -57.50200 -24.64800 1.000 91.44254 166 ILE B N 1
ATOM 2276 C CA . ILE B 1 166 ? -28.25700 -56.77100 -25.53900 1.000 89.26070 166 ILE B CA 1
ATOM 2277 C C . ILE B 1 166 ? -27.07100 -57.62400 -25.98300 1.000 99.79091 166 ILE B C 1
ATOM 2278 O O . ILE B 1 166 ? -26.46000 -57.32600 -27.02100 1.000 94.18234 166 ILE B O 1
ATOM 2283 N N . ARG B 1 167 ? -26.71000 -58.67400 -25.23000 1.000 100.76998 167 ARG B N 1
ATOM 2284 C CA . ARG B 1 167 ? -25.54400 -59.46100 -25.62700 1.000 93.18486 167 ARG B CA 1
ATOM 2285 C C . ARG B 1 167 ? -25.89200 -60.72200 -26.40500 1.000 100.32255 167 ARG B C 1
ATOM 2286 O O . ARG B 1 167 ? -25.07200 -61.17800 -27.20800 1.000 100.87525 167 ARG B O 1
ATOM 2294 N N . GLU B 1 168 ? -27.09200 -61.27700 -26.24200 1.000 114.32423 168 GLU B N 1
ATOM 2295 C CA . GLU B 1 168 ? -27.40500 -62.54200 -26.90200 1.000 103.03604 168 GLU B CA 1
ATOM 2296 C C . GLU B 1 168 ? -28.19200 -62.39200 -28.19800 1.000 114.31107 168 GLU B C 1
ATOM 2297 O O . GLU B 1 168 ? -27.91100 -63.09900 -29.17300 1.000 114.05578 168 GLU B O 1
ATOM 2303 N N . MET B 1 169 ? -29.18300 -61.51100 -28.21500 1.000 104.03616 169 MET B N 1
ATOM 2304 C CA . MET B 1 169 ? -30.04100 -61.35600 -29.38000 1.000 112.52402 169 MET B CA 1
ATOM 2305 C C . MET B 1 169 ? -29.21700 -60.91500 -30.59300 1.000 114.63217 169 MET B C 1
ATOM 2306 O O . MET B 1 169 ? -28.38500 -60.00800 -30.47100 1.000 93.32435 169 MET B O 1
ATOM 2311 N N . PRO B 1 170 ? -29.42200 -61.52800 -31.76500 1.000 115.24803 170 PRO B N 1
ATOM 2312 C CA . PRO B 1 170 ? -28.58500 -61.18600 -32.92900 1.000 99.20926 170 PRO B CA 1
ATOM 2313 C C . PRO B 1 170 ? -28.87300 -59.79800 -33.47800 1.000 108.69724 170 PRO B C 1
ATOM 2314 O O . PRO B 1 170 ? -27.94400 -59.03100 -33.75200 1.000 92.91904 170 PRO B O 1
ATOM 2318 N N . ASP B 1 171 ? -30.14900 -59.46400 -33.64700 1.000 105.93112 171 ASP B N 1
ATOM 2319 C CA . ASP B 1 171 ? -30.53600 -58.15500 -34.17000 1.000 108.22087 171 ASP B CA 1
ATOM 2320 C C . ASP B 1 171 ? -30.48100 -57.15800 -33.01800 1.000 99.39086 171 ASP B C 1
ATOM 2321 O O . ASP B 1 171 ? -31.37800 -57.11800 -32.17300 1.000 96.19048 171 ASP B O 1
ATOM 2326 N N . LYS B 1 172 ? -29.41400 -56.35500 -32.97600 1.000 101.50691 172 LYS B N 1
ATOM 2327 C CA . LYS B 1 172 ? -29.20200 -55.45100 -31.84900 1.000 93.48489 172 LYS B CA 1
ATOM 2328 C C . LYS B 1 172 ? -30.32800 -54.43700 -31.71000 1.000 90.54770 172 LYS B C 1
ATOM 2329 O O . LYS B 1 172 ? -30.67500 -54.04500 -30.58900 1.000 91.70573 172 LYS B O 1
ATOM 2335 N N . GLU B 1 173 ? -30.91400 -54.00400 -32.82800 1.000 101.28846 173 GLU B N 1
ATOM 2336 C CA . GLU B 1 173 ? -31.97600 -53.00700 -32.75900 1.000 101.16213 173 GLU B CA 1
ATOM 2337 C C . GLU B 1 173 ? -33.23000 -53.57600 -32.10400 1.000 99.15663 173 GLU B C 1
ATOM 2338 O O . GLU B 1 173 ? -33.95600 -52.84600 -31.41900 1.000 92.35055 173 GLU B O 1
ATOM 2344 N N . GLU B 1 174 ? -33.50500 -54.86600 -32.30900 1.000 100.49100 174 GLU B N 1
ATOM 2345 C CA . GLU B 1 174 ? -34.62900 -55.51300 -31.64100 1.000 93.90863 174 GLU B CA 1
ATOM 2346 C C . GLU B 1 174 ? -34.31900 -55.80900 -30.18000 1.000 90.98986 174 GLU B C 1
ATOM 2347 O O . GLU B 1 174 ? -35.21400 -55.73100 -29.32500 1.000 95.36933 174 GLU B O 1
ATOM 2353 N N . ALA B 1 175 ? -33.05300 -56.10000 -29.87500 1.000 91.05565 175 ALA B N 1
ATOM 2354 C CA . ALA B 1 175 ? -32.64100 -56.26100 -28.48600 1.000 87.08939 175 ALA B CA 1
ATOM 2355 C C . ALA B 1 175 ? -32.81500 -54.96500 -27.71000 1.000 80.09908 175 ALA B C 1
ATOM 2356 O O . ALA B 1 175 ? -33.23000 -54.98100 -26.54500 1.000 75.03794 175 ALA B O 1
ATOM 2358 N N . LEU B 1 176 ? -32.51000 -53.83100 -28.34200 1.000 87.01306 176 LEU B N 1
ATOM 2359 C CA . LEU B 1 176 ? -32.69000 -52.54900 -27.67200 1.000 79.16212 176 LEU B CA 1
ATOM 2360 C C . LEU B 1 176 ? -34.15700 -52.30300 -27.34000 1.000 86.67618 176 LEU B C 1
ATOM 2361 O O . LEU B 1 176 ? -34.48300 -51.85900 -26.23400 1.000 64.59195 176 LEU B O 1
ATOM 2366 N N . LYS B 1 177 ? -35.06000 -52.61400 -28.27600 1.000 87.05254 177 LYS B N 1
ATOM 2367 C CA . LYS B 1 177 ? -36.48700 -52.42500 -28.02200 1.000 75.62749 177 LYS B CA 1
ATOM 2368 C C . LYS B 1 177 ? -36.97800 -53.34300 -26.90700 1.000 81.24658 177 LYS B C 1
ATOM 2369 O O . LYS B 1 177 ? -37.73600 -52.91200 -26.02600 1.000 69.83995 177 LYS B O 1
ATOM 2375 N N . LYS B 1 178 ? -36.53800 -54.60500 -26.91700 1.000 78.73049 178 LYS B N 1
ATOM 2376 C CA . LYS B 1 178 ? -36.97300 -55.54200 -25.88500 1.000 80.21751 178 LYS B CA 1
ATOM 2377 C C . LYS B 1 178 ? -36.46400 -55.12100 -24.50900 1.000 84.34696 178 LYS B C 1
ATOM 2378 O O . LYS B 1 178 ? -37.21500 -55.14500 -23.51800 1.000 79.49901 178 LYS B O 1
ATOM 2384 N N . ALA B 1 179 ? -35.20200 -54.69500 -24.43700 1.000 71.64017 179 ALA B N 1
ATOM 2385 C CA . ALA B 1 179 ? -34.64000 -54.24200 -23.17300 1.000 74.10362 179 ALA B CA 1
ATOM 2386 C C . ALA B 1 179 ? -35.33000 -52.97700 -22.68300 1.000 65.09728 179 ALA B C 1
ATOM 2387 O O . ALA B 1 179 ? -35.57800 -52.82800 -21.48300 1.000 68.16870 179 ALA B O 1
ATOM 2389 N N . VAL B 1 180 ? -35.64200 -52.04900 -23.59400 1.000 66.76853 180 VAL B N 1
ATOM 2390 C CA . VAL B 1 180 ? -36.32700 -50.82300 -23.19200 1.000 69.26883 180 VAL B CA 1
ATOM 2391 C C . VAL B 1 180 ? -37.71900 -51.12000 -22.65000 1.000 76.22230 180 VAL B C 1
ATOM 2392 O O . VAL B 1 180 ? -38.13500 -50.54200 -21.63900 1.000 66.92381 180 VAL B O 1
ATOM 2396 N N . GLU B 1 181 ? -38.46300 -52.03000 -23.29000 1.000 75.93542 181 GLU B N 1
ATOM 2397 C CA . GLU B 1 181 ? -39.79800 -52.30900 -22.76100 1.000 65.69735 181 GLU B CA 1
ATOM 2398 C C . GLU B 1 181 ? -39.71700 -53.00200 -21.40200 1.000 66.70010 181 GLU B C 1
ATOM 2399 O O . GLU B 1 181 ? -40.49700 -52.68200 -20.49300 1.000 62.10745 181 GLU B O 1
ATOM 2405 N N . LEU B 1 182 ? -38.75900 -53.92000 -21.22500 1.000 61.88110 182 LEU B N 1
ATOM 2406 C CA . LEU B 1 182 ? -38.61900 -54.55600 -19.91500 1.000 68.42399 182 LEU B CA 1
ATOM 2407 C C . LEU B 1 182 ? -38.22000 -53.53900 -18.84700 1.000 64.36561 182 LEU B C 1
ATOM 2408 O O . LEU B 1 182 ? -38.75800 -53.55200 -17.72800 1.000 66.45797 182 LEU B O 1
ATOM 2413 N N . ALA B 1 183 ? -37.28900 -52.64300 -19.18200 1.000 57.32529 183 ALA B N 1
ATOM 2414 C CA . ALA B 1 183 ? -36.87500 -51.59200 -18.26100 1.000 68.48979 183 ALA B CA 1
ATOM 2415 C C . ALA B 1 183 ? -38.05300 -50.71200 -17.85600 1.000 49.67701 183 ALA B C 1
ATOM 2416 O O . ALA B 1 183 ? -38.23500 -50.41200 -16.67300 1.000 42.44719 183 ALA B O 1
ATOM 2418 N N . ILE B 1 184 ? -38.82900 -50.24300 -18.83700 1.000 64.61038 184 ILE B N 1
ATOM 2419 C CA . ILE B 1 184 ? -39.98800 -49.40000 -18.54400 1.000 70.64005 184 ILE B CA 1
ATOM 2420 C C . ILE B 1 184 ? -40.97400 -50.12600 -17.63600 1.000 65.45258 184 ILE B C 1
ATOM 2421 O O . ILE B 1 184 ? -41.49700 -49.54800 -16.67300 1.000 57.80167 184 ILE B O 1
ATOM 2426 N N . LYS B 1 185 ? -41.24300 -51.40300 -17.92600 1.000 69.85838 185 LYS B N 1
ATOM 2427 C CA . LYS B 1 185 ? -42.17600 -52.17300 -17.10700 1.000 62.06007 185 LYS B CA 1
ATOM 2428 C C . LYS B 1 185 ? -41.69700 -52.26500 -15.66000 1.000 58.79916 185 LYS B C 1
ATOM 2429 O O . LYS B 1 185 ? -42.47500 -52.05700 -14.71400 1.000 47.98733 185 LYS B O 1
ATOM 2435 N N . MET B 1 186 ? -40.40200 -52.51300 -15.46500 1.000 69.82416 186 MET B N 1
ATOM 2436 C CA . MET B 1 186 ? -39.91300 -52.68100 -14.10300 1.000 56.55678 186 MET B CA 1
ATOM 2437 C C . MET B 1 186 ? -39.78400 -51.34400 -13.37900 1.000 60.92836 186 MET B C 1
ATOM 2438 O O . MET B 1 186 ? -39.95400 -51.28600 -12.15400 1.000 66.12372 186 MET B O 1
ATOM 2443 N N . VAL B 1 187 ? -39.51800 -50.26200 -14.11300 1.000 61.09680 187 VAL B N 1
ATOM 2444 C CA . VAL B 1 187 ? -39.54300 -48.93200 -13.51200 1.000 51.78779 187 VAL B CA 1
ATOM 2445 C C . VAL B 1 187 ? -40.95500 -48.58400 -13.05700 1.000 56.89893 187 VAL B C 1
ATOM 2446 O O . VAL B 1 187 ? -41.14600 -47.97400 -11.99900 1.000 51.22193 187 VAL B O 1
ATOM 2450 N N . GLU B 1 188 ? -41.96600 -48.96700 -13.84300 1.000 62.12850 188 GLU B N 1
ATOM 2451 C CA . GLU B 1 188 ? -43.34800 -48.77800 -13.40800 1.000 65.32362 188 GLU B CA 1
ATOM 2452 C C . GLU B 1 188 ? -43.63800 -49.55700 -12.13200 1.000 64.17085 188 GLU B C 1
ATOM 2453 O O . GLU B 1 188 ? -44.28400 -49.04000 -11.21000 1.000 49.95862 188 GLU B O 1
ATOM 2459 N N . GLU B 1 189 ? -43.16500 -50.80500 -12.05800 1.000 55.45665 189 GLU B N 1
ATOM 2460 C CA . GLU B 1 189 ? -43.36800 -51.57900 -10.83500 1.000 71.66649 189 GLU B CA 1
ATOM 2461 C C . GLU B 1 189 ? -42.70700 -50.90400 -9.63700 1.000 66.37112 189 GLU B C 1
ATOM 2462 O O . GLU B 1 189 ? -43.31000 -50.79600 -8.55900 1.000 64.94463 189 GLU B O 1
ATOM 2468 N N . PHE B 1 190 ? -41.47900 -50.41200 -9.81800 1.000 63.93925 190 PHE B N 1
ATOM 2469 C CA . PHE B 1 190 ? -40.78600 -49.71700 -8.73700 1.000 58.01485 190 PHE B CA 1
ATOM 2470 C C . PHE B 1 190 ? -41.51900 -48.44200 -8.33200 1.000 58.53333 190 PHE B C 1
ATOM 2471 O O . PHE B 1 190 ? -41.56700 -48.09400 -7.14600 1.000 50.33235 190 PHE B O 1
ATOM 2479 N N . ARG B 1 191 ? -42.09600 -47.72900 -9.30300 1.000 62.95755 191 ARG B N 1
ATOM 2480 C CA . ARG B 1 191 ? -42.80600 -46.49600 -8.98200 1.000 58.47280 191 ARG B CA 1
ATOM 2481 C C . ARG B 1 191 ? -44.07900 -46.79900 -8.20700 1.000 65.58681 191 ARG B C 1
ATOM 2482 O O . ARG B 1 191 ? -44.48800 -46.02300 -7.33500 1.000 54.10649 191 ARG B O 1
ATOM 2490 N N . LYS B 1 192 ? -44.71500 -47.93000 -8.51900 1.000 68.50032 192 LYS B N 1
ATOM 2491 C CA . LYS B 1 192 ? -45.90800 -48.34600 -7.79100 1.000 65.62629 192 LYS B CA 1
ATOM 2492 C C . LYS B 1 192 ? -45.57700 -48.75200 -6.36100 1.000 59.78875 192 LYS B C 1
ATOM 2493 O O . LYS B 1 192 ? -46.29800 -48.38800 -5.42400 1.000 57.68850 192 LYS B O 1
ATOM 2499 N N . LYS B 1 193 ? -44.48800 -49.50100 -6.17100 1.000 56.21463 193 LYS B N 1
ATOM 2500 C CA . LYS B 1 193 ? -44.19700 -50.05900 -4.85300 1.000 62.63119 193 LYS B CA 1
ATOM 2501 C C . LYS B 1 193 ? -43.49900 -49.06200 -3.93200 1.000 64.01557 193 LYS B C 1
ATOM 2502 O O . LYS B 1 193 ? -43.83800 -48.97600 -2.74700 1.000 56.84892 193 LYS B O 1
ATOM 2508 N N . GLN B 1 194 ? -42.53600 -48.29800 -4.44500 1.000 62.57066 194 GLN B N 1
ATOM 2509 C CA . GLN B 1 194 ? -41.72200 -47.43200 -3.60000 1.000 58.23067 194 GLN B CA 1
ATOM 2510 C C . GLN B 1 194 ? -41.78200 -45.95700 -3.96100 1.000 57.90168 194 GLN B C 1
ATOM 2511 O O . GLN B 1 194 ? -41.60400 -45.11800 -3.07600 1.000 60.02035 194 GLN B O 1
ATOM 2517 N N . GLY B 1 195 ? -42.01900 -45.61500 -5.22400 1.000 63.98136 195 GLY B N 1
ATOM 2518 C CA . GLY B 1 195 ? -41.97300 -44.22900 -5.64200 1.000 63.40497 195 GLY B CA 1
ATOM 2519 C C . GLY B 1 195 ? -40.68100 -43.89400 -6.35700 1.000 65.35784 195 GLY B C 1
ATOM 2520 O O . GLY B 1 195 ? -39.59900 -44.30400 -5.92400 1.000 58.88601 195 GLY B O 1
ATOM 2521 N N . LEU B 1 196 ? -40.78100 -43.15100 -7.46000 1.000 65.81842 196 LEU B N 1
ATOM 2522 C CA . LEU B 1 196 ? -39.59500 -42.83700 -8.25100 1.000 73.88517 196 LEU B CA 1
ATOM 2523 C C . LEU B 1 196 ? -38.71500 -41.81400 -7.54300 1.000 78.54889 196 LEU B C 1
ATOM 2524 O O . LEU B 1 196 ? -37.52100 -42.05300 -7.32200 1.000 70.89008 196 LEU B O 1
ATOM 2529 N N . GLU B 1 197 ? -39.28500 -40.67100 -7.18000 1.000 86.92884 197 GLU B N 1
ATOM 2530 C CA . GLU B 1 197 ? -38.54600 -39.64200 -6.45900 1.000 84.21536 197 GLU B CA 1
ATOM 2531 C C . GLU B 1 197 ? -38.53200 -39.94000 -4.96400 1.000 99.76986 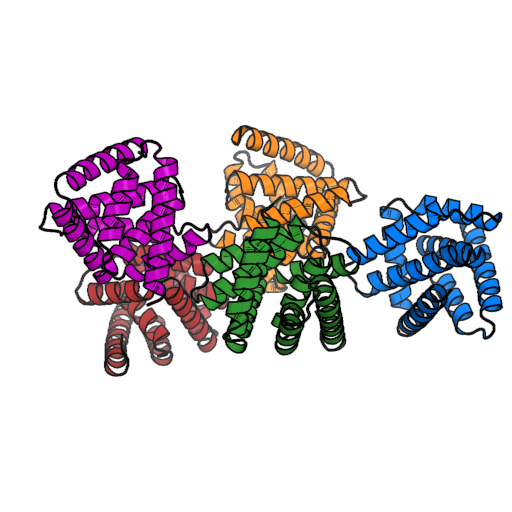197 GLU B C 1
ATOM 2532 O O . GLU B 1 197 ? -39.55100 -39.80100 -4.28600 1.000 90.99512 197 GLU B O 1
ATOM 2538 N N . LYS C 1 38 ? -13.11500 -12.35300 -22.18300 1.000 93.56911 38 LYS C N 1
ATOM 2539 C CA . LYS C 1 38 ? -12.60000 -11.08700 -22.70100 1.000 109.54208 38 LYS C CA 1
ATOM 2540 C C . LYS C 1 38 ? -13.49200 -9.91800 -22.28500 1.000 116.60082 38 LYS C C 1
ATOM 2541 O O . LYS C 1 38 ? -13.62200 -9.62500 -21.10100 1.000 105.15471 38 LYS C O 1
ATOM 2547 N N . LYS C 1 39 ? -14.06500 -9.24500 -23.28500 1.000 127.97061 39 LYS C N 1
ATOM 2548 C CA . LYS C 1 39 ? -14.93400 -8.09800 -23.07000 1.000 119.69856 39 LYS C CA 1
ATOM 2549 C C . LYS C 1 39 ? -16.41300 -8.48700 -22.99600 1.000 116.12445 39 LYS C C 1
ATOM 2550 O O . LYS C 1 39 ? -17.28600 -7.60600 -23.00200 1.000 114.59269 39 LYS C O 1
ATOM 2556 N N . LYS C 1 40 ? -16.71500 -9.78500 -22.89700 1.000 101.00685 40 LYS C N 1
ATOM 2557 C CA . LYS C 1 40 ? -18.09600 -10.21500 -22.72000 1.000 100.50942 40 LYS C CA 1
ATOM 2558 C C . LYS C 1 40 ? -18.53500 -10.06900 -21.27500 1.000 99.94619 40 LYS C C 1
ATOM 2559 O O . LYS C 1 40 ? -19.71100 -9.81100 -21.02400 1.000 94.04022 40 LYS C O 1
ATOM 2565 N N . ILE C 1 41 ? -17.62300 -10.26900 -20.32300 1.000 96.57474 41 ILE C N 1
ATOM 2566 C CA . ILE C 1 41 ? -17.97000 -10.10000 -18.91500 1.000 84.22589 41 ILE C CA 1
ATOM 2567 C C . ILE C 1 41 ? -18.48500 -8.69000 -18.68000 1.000 97.02742 41 ILE C C 1
ATOM 2568 O O . ILE C 1 41 ? -19.43900 -8.47000 -17.92200 1.000 96.00362 41 ILE C O 1
ATOM 2573 N N . GLU C 1 42 ? -17.89900 -7.72600 -19.37300 1.000 91.56361 42 GLU C N 1
ATOM 2574 C CA . GLU C 1 42 ? -18.32900 -6.34200 -19.26700 1.000 103.39134 42 GLU C CA 1
ATOM 2575 C C . GLU C 1 42 ? -19.73000 -6.15400 -19.84600 1.000 99.83829 42 GLU C C 1
ATOM 2576 O O . GLU C 1 42 ? -20.56000 -5.44200 -19.26500 1.000 91.00302 42 GLU C O 1
ATOM 2582 N N . GLU C 1 43 ? -20.03200 -6.83800 -20.95100 1.000 94.42711 43 GLU C N 1
ATOM 2583 C CA . GLU C 1 43 ? -21.37100 -6.76300 -21.52900 1.000 101.99644 43 GLU C CA 1
ATOM 2584 C C . GLU C 1 43 ? -22.39500 -7.44900 -20.63200 1.000 96.88530 43 GLU C C 1
ATOM 2585 O O . GLU C 1 43 ? -23.53300 -6.97800 -20.50100 1.000 96.37734 43 GLU C O 1
ATOM 2591 N N . LEU C 1 44 ? -22.00800 -8.56100 -20.00600 1.000 99.24348 44 LEU C N 1
ATOM 2592 C CA . LEU C 1 44 ? -22.90900 -9.23200 -19.08000 1.000 90.26082 44 LEU C CA 1
ATOM 2593 C C . LEU C 1 44 ? -23.18600 -8.35300 -17.87300 1.000 81.54399 44 LEU C C 1
ATOM 2594 O O . LEU C 1 44 ? -24.32100 -8.29400 -17.39200 1.000 83.56791 44 LEU C O 1
ATOM 2599 N N . LEU C 1 45 ? -22.17000 -7.63200 -17.39000 1.000 86.97359 45 LEU C N 1
ATOM 2600 C CA . LEU C 1 45 ? -22.39400 -6.73500 -16.26100 1.000 86.78409 45 LEU C CA 1
ATOM 2601 C C . LEU C 1 45 ? -23.31500 -5.58700 -16.65900 1.000 82.82309 45 LEU C C 1
ATOM 2602 O O . LEU C 1 45 ? -24.19900 -5.19100 -15.88600 1.000 80.17540 45 LEU C O 1
ATOM 2607 N N . LYS C 1 46 ? -23.15700 -5.08100 -17.88500 1.000 92.44266 46 LYS C N 1
ATOM 2608 C CA . LYS C 1 46 ? -24.01700 -4.00400 -18.36700 1.000 91.23989 46 LYS C CA 1
ATOM 2609 C C . LYS C 1 46 ? -25.47000 -4.46300 -18.48000 1.000 89.52126 46 LYS C C 1
ATOM 2610 O O . LYS C 1 46 ? -26.39200 -3.79800 -17.97800 1.000 85.63658 46 LYS C O 1
ATOM 2616 N N . LYS C 1 47 ? -25.68700 -5.63000 -19.09000 1.000 84.46276 47 LYS C N 1
ATOM 2617 C CA . LYS C 1 47 ? -27.04500 -6.13800 -19.25200 1.000 86.88147 47 LYS C CA 1
ATOM 2618 C C . LYS C 1 47 ? -27.66700 -6.48500 -17.90600 1.000 87.00517 47 LYS C C 1
ATOM 2619 O O . LYS C 1 47 ? -28.86200 -6.24600 -17.68700 1.000 88.10793 47 LYS C O 1
ATOM 2625 N N . ALA C 1 48 ? -26.86100 -6.99800 -16.97400 1.000 84.33116 48 ALA C N 1
ATOM 2626 C CA . ALA C 1 48 ? -27.35200 -7.28900 -15.63200 1.000 86.56564 48 ALA C CA 1
ATOM 2627 C C . ALA C 1 48 ? -27.81100 -6.01900 -14.93300 1.000 90.28714 48 ALA C C 1
ATOM 2628 O O . ALA C 1 48 ? -28.85500 -6.00300 -14.27400 1.000 82.58885 48 ALA C O 1
ATOM 2630 N N . LYS C 1 49 ? -27.00100 -4.96200 -15.00300 1.000 96.52999 49 LYS C N 1
ATOM 2631 C CA . LYS C 1 49 ? -27.35100 -3.72500 -14.31500 1.000 90.83458 49 LYS C CA 1
ATOM 2632 C C . LYS C 1 49 ? -28.62700 -3.11800 -14.89800 1.000 93.78230 49 LYS C C 1
ATOM 2633 O O . LYS C 1 49 ? -29.48400 -2.61300 -14.15700 1.000 93.44015 49 LYS C O 1
ATOM 2639 N N . GLU C 1 50 ? -28.78900 -3.18900 -16.22400 1.000 94.67714 50 GLU C N 1
ATOM 2640 C CA . GLU C 1 50 ? -30.04600 -2.73500 -16.82300 1.000 90.23450 50 GLU C CA 1
ATOM 2641 C C . GLU C 1 50 ? -31.22300 -3.59100 -16.35300 1.000 88.88961 50 GLU C C 1
ATOM 2642 O O . GLU C 1 50 ? -32.32600 -3.07700 -16.09800 1.000 88.97383 50 GLU C O 1
ATOM 2648 N N . MET C 1 51 ? -30.99800 -4.90000 -16.20700 1.000 82.74413 51 MET C N 1
ATOM 2649 C CA . MET C 1 51 ? -32.04500 -5.78000 -15.70000 1.000 76.78289 51 MET C CA 1
ATOM 2650 C C . MET C 1 51 ? -32.40000 -5.44800 -14.25500 1.000 90.35031 51 MET C C 1
ATOM 2651 O O . MET C 1 51 ? -33.56800 -5.53200 -13.86200 1.000 87.75263 51 MET C O 1
ATOM 2656 N N . LEU C 1 52 ? -31.41000 -5.04200 -13.45900 1.000 92.72954 52 LEU C N 1
ATOM 2657 C CA . LEU C 1 52 ? -31.68500 -4.63500 -12.08900 1.000 87.55787 52 LEU C CA 1
ATOM 2658 C C . LEU C 1 52 ? -32.39300 -3.29400 -12.04600 1.000 92.54267 52 LEU C C 1
ATOM 2659 O O . LEU C 1 52 ? -33.12400 -3.02200 -11.09200 1.000 90.93722 52 LEU C O 1
ATOM 2664 N N . LYS C 1 53 ? -32.23500 -2.47000 -13.08000 1.000 99.67248 53 LYS C N 1
ATOM 2665 C CA . LYS C 1 53 ? -33.03000 -1.24700 -13.12900 1.000 105.56266 53 LYS C CA 1
ATOM 2666 C C . LYS C 1 53 ? -34.48600 -1.57400 -13.42800 1.000 97.03269 53 LYS C C 1
ATOM 2667 O O . LYS C 1 53 ? -35.40600 -1.00100 -12.81800 1.000 92.10578 53 LYS C O 1
ATOM 2673 N N . LYS C 1 54 ? -34.70800 -2.53600 -14.32500 1.000 96.85635 54 LYS C N 1
ATOM 2674 C CA . LYS C 1 54 ? -36.06700 -3.02400 -14.55100 1.000 103.23606 54 LYS C CA 1
ATOM 2675 C C . LYS C 1 54 ? -36.65200 -3.62700 -13.27300 1.000 101.30162 54 LYS C C 1
ATOM 2676 O O . LYS C 1 54 ? -37.84200 -3.45100 -12.97900 1.000 97.41431 54 LYS C O 1
ATOM 2682 N N . TYR C 1 55 ? -35.83300 -4.36200 -12.51400 1.000 99.44877 55 TYR C N 1
ATOM 2683 C CA . TYR C 1 55 ? -36.24300 -4.85500 -11.19800 1.000 95.45881 55 TYR C CA 1
ATOM 2684 C C . TYR C 1 55 ? -36.66700 -3.71400 -10.28100 1.000 93.76124 55 TYR C C 1
ATOM 2685 O O . TYR C 1 55 ? -37.73200 -3.76800 -9.65300 1.000 88.21584 55 TYR C O 1
ATOM 2694 N N . ALA C 1 56 ? -35.82900 -2.67800 -10.18000 1.000 98.66446 56 ALA C N 1
ATOM 2695 C CA . ALA C 1 56 ? -36.11200 -1.55300 -9.29300 1.000 92.57163 56 ALA C CA 1
ATOM 2696 C C . ALA C 1 56 ? -37.44900 -0.90700 -9.62500 1.000 98.57498 56 ALA C C 1
ATOM 2697 O O . ALA C 1 56 ? -38.17500 -0.47200 -8.72200 1.000 98.67236 56 ALA C O 1
ATOM 2699 N N . SER C 1 57 ? -37.77600 -0.80300 -10.91700 1.000 113.07408 57 SER C N 1
ATOM 2700 C CA . SER C 1 57 ? -39.05300 -0.20600 -11.31400 1.000 103.88351 57 SER C CA 1
ATOM 2701 C C . SER C 1 57 ? -40.25500 -0.84800 -10.61300 1.000 102.33595 57 SER C C 1
ATOM 2702 O O . SER C 1 57 ? -41.22500 -0.15800 -10.28100 1.000 103.32555 57 SER C O 1
ATOM 2705 N N . ASN C 1 58 ? -40.21400 -2.16500 -10.37500 1.000 101.10686 58 ASN C N 1
ATOM 2706 C CA . ASN C 1 58 ? -41.33600 -2.86200 -9.73400 1.000 96.70633 58 ASN C CA 1
ATOM 2707 C C . ASN C 1 58 ? -40.79000 -4.08600 -8.99900 1.000 85.61026 58 ASN C C 1
ATOM 2708 O O . ASN C 1 58 ? -40.61000 -5.14800 -9.60200 1.000 80.39648 58 ASN C O 1
ATOM 2713 N N . ILE C 1 59 ? -40.54000 -3.92000 -7.69900 1.000 99.85934 59 ILE C N 1
ATOM 2714 C CA . ILE C 1 59 ? -39.85100 -4.93600 -6.90800 1.000 87.21572 59 ILE C CA 1
ATOM 2715 C C . ILE C 1 59 ? -40.71500 -6.18900 -6.74900 1.000 73.12982 59 ILE C C 1
ATOM 2716 O O . ILE C 1 59 ? -40.24600 -7.31800 -6.94900 1.000 69.51097 59 ILE C O 1
ATOM 2721 N N . ASP C 1 60 ? -41.99000 -6.00400 -6.38600 1.000 94.12971 60 ASP C N 1
ATOM 2722 C CA . ASP C 1 60 ? -42.84100 -7.12300 -5.97600 1.000 92.57163 60 ASP C CA 1
ATOM 2723 C C . ASP C 1 60 ? -43.09500 -8.10000 -7.12100 1.000 80.76495 60 ASP C C 1
ATOM 2724 O O . ASP C 1 60 ? -42.96000 -9.32100 -6.95300 1.000 77.92513 60 ASP C O 1
ATOM 2729 N N . LYS C 1 61 ? -43.45200 -7.58100 -8.29900 1.000 80.65178 61 LYS C N 1
ATOM 2730 C CA . LYS C 1 61 ? -43.70700 -8.45700 -9.43700 1.000 81.58083 61 LYS C CA 1
ATOM 2731 C C . LYS C 1 61 ? -42.43900 -9.15200 -9.90400 1.000 59.03866 61 LYS C C 1
ATOM 2732 O O . LYS C 1 61 ? -42.49700 -10.29900 -10.36100 1.000 62.01796 61 LYS C O 1
ATOM 2738 N N . PHE C 1 62 ? -41.28500 -8.49700 -9.77200 1.000 74.43787 62 PHE C N 1
ATOM 2739 C CA . PHE C 1 62 ? -40.04500 -9.15600 -10.16100 1.000 68.30819 62 PHE C CA 1
ATOM 2740 C C . PHE C 1 62 ? -39.70600 -10.29200 -9.20400 1.000 57.21739 62 PHE C C 1
ATOM 2741 O O . PHE C 1 62 ? -39.23600 -11.35000 -9.63600 1.000 51.34300 62 PHE C O 1
ATOM 2749 N N . ILE C 1 63 ? -39.93300 -10.09400 -7.90100 1.000 64.64459 63 ILE C N 1
ATOM 2750 C CA . ILE C 1 63 ? -39.73600 -11.18900 -6.95000 1.000 56.80418 63 ILE C CA 1
ATOM 2751 C C . ILE C 1 63 ? -40.69300 -12.33800 -7.25400 1.000 56.74891 63 ILE C C 1
ATOM 2752 O O . ILE C 1 63 ? -40.31800 -13.51700 -7.18000 1.000 43.24729 63 ILE C O 1
ATOM 2757 N N . ALA C 1 64 ? -41.94800 -12.01700 -7.58000 1.000 62.40222 64 ALA C N 1
ATOM 2758 C CA . ALA C 1 64 ? -42.90000 -13.05700 -7.96700 1.000 57.52005 64 ALA C CA 1
ATOM 2759 C C . ALA C 1 64 ? -42.41400 -13.83300 -9.19000 1.000 62.33905 64 ALA C C 1
ATOM 2760 O O . ALA C 1 64 ? -42.50500 -15.06900 -9.23500 1.000 59.81770 64 ALA C O 1
ATOM 2762 N N . ALA C 1 65 ? -41.88400 -13.12300 -10.18800 1.000 56.49098 65 ALA C N 1
ATOM 2763 C CA . ALA C 1 65 ? -41.37100 -13.78600 -11.38200 1.000 57.07000 65 ALA C CA 1
ATOM 2764 C C . ALA C 1 65 ? -40.16100 -14.64900 -11.05400 1.000 54.93817 65 ALA C C 1
ATOM 2765 O O . ALA C 1 65 ? -39.98400 -15.72500 -11.63400 1.000 51.04559 65 ALA C O 1
ATOM 2767 N N . LEU C 1 66 ? -39.30700 -14.18400 -10.14100 1.000 63.83660 66 LEU C N 1
ATOM 2768 C CA . LEU C 1 66 ? -38.17800 -14.99500 -9.69800 1.000 60.74676 66 LEU C CA 1
ATOM 2769 C C . LEU C 1 66 ? -38.64700 -16.27200 -9.00900 1.000 63.06282 66 LEU C C 1
ATOM 2770 O O . LEU C 1 66 ? -38.05700 -17.34200 -9.20400 1.000 50.15338 66 LEU C O 1
ATOM 2775 N N . ARG C 1 67 ? -39.70400 -16.18400 -8.19600 1.000 57.72797 67 ARG C N 1
ATOM 2776 C CA . ARG C 1 67 ? -40.23300 -17.39900 -7.57900 1.000 51.54565 67 ARG C CA 1
ATOM 2777 C C . ARG C 1 67 ? -40.79300 -18.34600 -8.63000 1.000 47.63466 67 ARG C C 1
ATOM 2778 O O . ARG C 1 67 ? -40.65000 -19.56700 -8.51400 1.000 51.20614 67 ARG C O 1
ATOM 2786 N N . ARG C 1 68 ? -41.43000 -17.79800 -9.66400 1.000 60.20459 68 ARG C N 1
ATOM 2787 C CA . ARG C 1 68 ? -41.93100 -18.63600 -10.75000 1.000 62.92070 68 ARG C CA 1
ATOM 2788 C C . ARG C 1 68 ? -40.78200 -19.31800 -11.50000 1.000 53.36166 68 ARG C C 1
ATOM 2789 O O . ARG C 1 68 ? -40.86100 -20.51100 -11.82600 1.000 45.65547 68 ARG C O 1
ATOM 2797 N N . VAL C 1 69 ? -39.69800 -18.58300 -11.75700 1.000 51.00348 69 VAL C N 1
ATOM 2798 C CA . VAL C 1 69 ? -38.50700 -19.17100 -12.37300 1.000 51.90359 69 VAL C CA 1
ATOM 2799 C C . VAL C 1 69 ? -37.93100 -20.28700 -11.50300 1.000 45.26069 69 VAL C C 1
ATOM 2800 O O . VAL C 1 69 ? -37.53000 -21.34400 -12.00700 1.000 43.58680 69 VAL C O 1
ATOM 2804 N N . VAL C 1 70 ? -37.85900 -20.06400 -10.18800 1.000 52.56157 70 VAL C N 1
ATOM 2805 C CA . VAL C 1 70 ? -37.29500 -21.07200 -9.29200 1.000 54.98554 70 VAL C CA 1
ATOM 2806 C C . VAL C 1 70 ? -38.18900 -22.30700 -9.24000 1.000 49.36118 70 VAL C C 1
ATOM 2807 O O . VAL C 1 70 ? -37.70400 -23.44500 -9.18200 1.000 46.40293 70 VAL C O 1
ATOM 2811 N N . GLN C 1 71 ? -39.50700 -22.10400 -9.27100 1.000 52.51945 71 GLN C N 1
ATOM 2812 C CA . GLN C 1 71 ? -40.42800 -23.23100 -9.35500 1.000 41.22073 71 GLN C CA 1
ATOM 2813 C C . GLN C 1 71 ? -40.21900 -24.01300 -10.64600 1.000 46.82930 71 GLN C C 1
ATOM 2814 O O . GLN C 1 71 ? -40.29200 -25.24700 -10.65200 1.000 42.68407 71 GLN C O 1
ATOM 2820 N N . ALA C 1 72 ? -39.94900 -23.31100 -11.74900 1.000 48.37685 72 ALA C N 1
ATOM 2821 C CA . ALA C 1 72 ? -39.66200 -24.00600 -13.00100 1.000 47.81100 72 ALA C CA 1
ATOM 2822 C C . ALA C 1 72 ? -38.36000 -24.79600 -12.90900 1.000 53.02741 72 ALA C C 1
ATOM 2823 O O . ALA C 1 72 ? -38.26900 -25.91600 -13.42600 1.000 46.23186 72 ALA C O 1
ATOM 2825 N N . LEU C 1 73 ? -37.34200 -24.22600 -12.25700 1.000 56.36202 73 LEU C N 1
ATOM 2826 C CA . LEU C 1 73 ? -36.09700 -24.96000 -12.02300 1.000 59.22026 73 LEU C CA 1
ATOM 2827 C C . LEU C 1 73 ? -36.35700 -26.24100 -11.24200 1.000 50.41131 73 LEU C C 1
ATOM 2828 O O . LEU C 1 73 ? -35.84600 -27.31300 -11.59000 1.000 39.66791 73 LEU C O 1
ATOM 2833 N N . TYR C 1 74 ? -37.14300 -26.14100 -10.16700 1.000 45.26859 74 TYR C N 1
ATOM 2834 C CA . TYR C 1 74 ? -37.47500 -27.32000 -9.37200 1.000 55.88038 74 TYR C CA 1
ATOM 2835 C C . TYR C 1 74 ? -38.22700 -28.35200 -10.20600 1.000 49.80860 74 TYR C C 1
ATOM 2836 O O . TYR C 1 74 ? -37.95200 -29.55400 -10.11800 1.000 44.70799 74 TYR C O 1
ATOM 2845 N N . ASP C 1 75 ? -39.18600 -27.89800 -11.01700 1.000 61.99691 75 ASP C N 1
ATOM 2846 C CA . ASP C 1 75 ? -39.92200 -28.80900 -11.88700 1.000 64.97884 75 ASP C CA 1
ATOM 2847 C C . ASP C 1 75 ? -39.00800 -29.47200 -12.90700 1.000 45.49230 75 ASP C C 1
ATOM 2848 O O . ASP C 1 75 ? -39.27600 -30.59800 -13.34000 1.000 47.77941 75 ASP C O 1
ATOM 2853 N N . ALA C 1 76 ? -37.93800 -28.79100 -13.31000 1.000 58.84390 76 ALA C N 1
ATOM 2854 C CA . ALA C 1 76 ? -36.98800 -29.34100 -14.26700 1.000 54.73551 76 ALA C CA 1
ATOM 2855 C C . ALA C 1 76 ? -36.02500 -30.34400 -13.64600 1.000 50.10074 76 ALA C C 1
ATOM 2856 O O . ALA C 1 76 ? -35.27400 -30.99000 -14.38600 1.000 46.99248 76 ALA C O 1
ATOM 2858 N N . GLY C 1 77 ? -36.02300 -30.49300 -12.32400 1.000 54.78815 77 GLY C N 1
ATOM 2859 C CA . GLY C 1 77 ? -35.09800 -31.39800 -11.66900 1.000 52.92740 77 GLY C CA 1
ATOM 2860 C C . GLY C 1 77 ? -33.76300 -30.79800 -11.28900 1.000 48.91902 77 GLY C C 1
ATOM 2861 O O . GLY C 1 77 ? -32.80500 -31.54800 -11.07100 1.000 57.35425 77 GLY C O 1
ATOM 2862 N N . ALA C 1 78 ? -33.66000 -29.47100 -11.22000 1.000 62.98387 78 ALA C N 1
ATOM 2863 C CA . ALA C 1 78 ? -32.39200 -28.78300 -11.01500 1.000 57.89378 78 ALA C CA 1
ATOM 2864 C C . ALA C 1 78 ? -32.16100 -28.31600 -9.58000 1.000 61.81531 78 ALA C C 1
ATOM 2865 O O . ALA C 1 78 ? -31.10900 -27.73200 -9.30300 1.000 59.85718 78 ALA C O 1
ATOM 2867 N N . TYR C 1 79 ? -33.11000 -28.54000 -8.66600 1.000 58.24119 79 TYR C N 1
ATOM 2868 C CA . TYR C 1 79 ? -32.97700 -27.97600 -7.32300 1.000 61.18628 79 TYR C CA 1
ATOM 2869 C C . TYR C 1 79 ? -31.84400 -28.63600 -6.54200 1.000 50.62975 79 TYR C C 1
ATOM 2870 O O . TYR C 1 79 ? -31.05200 -27.94900 -5.88300 1.000 51.97202 79 TYR C O 1
ATOM 2879 N N . GLN C 1 80 ? -31.75100 -29.96700 -6.59900 1.000 60.41251 80 GLN C N 1
ATOM 2880 C CA . GLN C 1 80 ? -30.65900 -30.65000 -5.91600 1.000 58.25698 80 GLN C CA 1
ATOM 2881 C C . GLN C 1 80 ? -29.31400 -30.26600 -6.51900 1.000 55.09082 80 GLN C C 1
ATOM 2882 O O . GLN C 1 80 ? -28.30500 -30.19900 -5.80400 1.000 45.11857 80 GLN C O 1
ATOM 2888 N N . VAL C 1 81 ? -29.28900 -29.98900 -7.82500 1.000 63.56288 81 VAL C N 1
ATOM 2889 C CA . VAL C 1 81 ? -28.09900 -29.43300 -8.46400 1.000 59.60188 81 VAL C CA 1
ATOM 2890 C C . VAL C 1 81 ? -27.70800 -28.11700 -7.80500 1.000 53.51168 81 VAL C C 1
ATOM 2891 O O . VAL C 1 81 ? -26.52900 -27.87600 -7.51700 1.000 50.37183 81 VAL C O 1
ATOM 2895 N N . VAL C 1 82 ? -28.69000 -27.24400 -7.56000 1.000 55.84354 82 VAL C N 1
ATOM 2896 C CA . VAL C 1 82 ? -28.40900 -25.95500 -6.93300 1.000 54.90132 82 VAL C CA 1
ATOM 2897 C C . VAL C 1 82 ? -27.87700 -26.14800 -5.51900 1.000 45.31070 82 VAL C C 1
ATOM 2898 O O . VAL C 1 82 ? -26.93800 -25.46300 -5.09500 1.000 45.75549 82 VAL C O 1
ATOM 2902 N N . ILE C 1 83 ? -28.45200 -27.09500 -4.77200 1.000 49.87966 83 ILE C N 1
ATOM 2903 C CA . ILE C 1 83 ? -27.99500 -27.32200 -3.40200 1.000 54.38020 83 ILE C CA 1
ATOM 2904 C C . ILE C 1 83 ? -26.56400 -27.84700 -3.39300 1.000 49.34276 83 ILE C C 1
ATOM 2905 O O . ILE C 1 83 ? -25.73600 -27.42900 -2.57100 1.000 43.67103 83 ILE C O 1
ATOM 2910 N N . ARG C 1 84 ? -26.25000 -28.76800 -4.30700 1.000 53.77224 84 ARG C N 1
ATOM 2911 C CA . ARG C 1 84 ? -24.89300 -29.29400 -4.39400 1.000 55.57508 84 ARG C CA 1
ATOM 2912 C C . ARG C 1 84 ? -23.90700 -28.20300 -4.79700 1.000 62.04954 84 ARG C C 1
ATOM 2913 O O . ARG C 1 84 ? -22.80400 -28.12000 -4.23900 1.000 52.73790 84 ARG C O 1
ATOM 2921 N N . MET C 1 85 ? -24.28900 -27.35500 -5.76100 1.000 56.53309 85 MET C N 1
ATOM 2922 C CA . MET C 1 85 ? -23.43300 -26.23800 -6.15000 1.000 51.83253 85 MET C CA 1
ATOM 2923 C C . MET C 1 85 ? -23.18400 -25.31200 -4.96900 1.000 53.51694 85 MET C C 1
ATOM 2924 O O . MET C 1 85 ? -22.05800 -24.84500 -4.76000 1.000 50.97190 85 MET C O 1
ATOM 2929 N N . TYR C 1 86 ? -24.22100 -25.07000 -4.16500 1.000 62.23641 86 TYR C N 1
ATOM 2930 C CA . TYR C 1 86 ? -24.10900 -24.19100 -3.00600 1.000 56.62784 86 TYR C CA 1
ATOM 2931 C C . TYR C 1 86 ? -23.14600 -24.76500 -1.97500 1.000 58.97023 86 TYR C C 1
ATOM 2932 O O . TYR C 1 86 ? -22.25400 -24.06400 -1.47800 1.000 45.99762 86 TYR C O 1
ATOM 2941 N N . GLN C 1 87 ? -23.31500 -26.04700 -1.64300 1.000 59.95192 87 GLN C N 1
ATOM 2942 C CA . GLN C 1 87 ? -22.43200 -26.68100 -0.67000 1.000 48.12945 87 GLN C CA 1
ATOM 2943 C C . GLN C 1 87 ? -20.98900 -26.69100 -1.15700 1.000 59.23868 87 GLN C C 1
ATOM 2944 O O . GLN C 1 87 ? -20.06600 -26.39900 -0.38900 1.000 51.27194 87 GLN C O 1
ATOM 2950 N N . ALA C 1 88 ? -20.77400 -27.02400 -2.43300 1.000 65.47101 88 ALA C N 1
ATOM 2951 C CA . ALA C 1 88 ? -19.41600 -27.04300 -2.96500 1.000 52.75369 88 ALA C CA 1
ATOM 2952 C C . ALA C 1 88 ? -18.79400 -25.65200 -2.95400 1.000 59.04919 88 ALA C C 1
ATOM 2953 O O . ALA C 1 88 ? -17.59800 -25.50300 -2.67700 1.000 53.80645 88 ALA C O 1
ATOM 2955 N N . ALA C 1 89 ? -19.59000 -24.62200 -3.25000 1.000 61.39157 89 ALA C N 1
ATOM 2956 C CA . ALA C 1 89 ? -19.06800 -23.26000 -3.26400 1.000 56.40413 89 ALA C CA 1
ATOM 2957 C C . ALA C 1 89 ? -18.72000 -22.77200 -1.86200 1.000 65.90001 89 ALA C C 1
ATOM 2958 O O . ALA C 1 89 ? -17.71700 -22.07200 -1.67900 1.000 59.14130 89 ALA C O 1
ATOM 2960 N N . LEU C 1 90 ? -19.53600 -23.12300 -0.85900 1.000 65.79473 90 LEU C N 1
ATOM 2961 C CA . LEU C 1 90 ? -19.20600 -22.76000 0.51900 1.000 67.72128 90 LEU C CA 1
ATOM 2962 C C . LEU C 1 90 ? -17.83200 -23.26700 0.94300 1.000 63.18389 90 LEU C C 1
ATOM 2963 O O . LEU C 1 90 ? -17.20400 -22.68300 1.83300 1.000 50.01126 90 LEU C O 1
ATOM 2968 N N . ALA C 1 91 ? -17.35100 -24.34900 0.33100 1.000 58.55439 91 ALA C N 1
ATOM 2969 C CA . ALA C 1 91 ? -16.04400 -24.90800 0.65400 1.000 55.88038 91 ALA C CA 1
ATOM 2970 C C . ALA C 1 91 ? -15.00900 -24.63800 -0.43500 1.000 61.94690 91 ALA C C 1
ATOM 2971 O O . ALA C 1 91 ? -13.99200 -25.33600 -0.50500 1.000 50.37183 91 ALA C O 1
ATOM 2973 N N . GLY C 1 92 ? -15.25300 -23.65200 -1.29400 1.000 67.21595 92 GLY C N 1
ATOM 2974 C CA . GLY C 1 92 ? -14.25500 -23.21900 -2.24800 1.000 58.46754 92 GLY C CA 1
ATOM 2975 C C . GLY C 1 92 ? -14.21700 -23.96700 -3.56200 1.000 47.89522 92 GLY C C 1
ATOM 2976 O O . GLY C 1 92 ? -13.25000 -23.80500 -4.31500 1.000 47.88206 92 GLY C O 1
ATOM 2977 N N . GLN C 1 93 ? -15.22600 -24.77400 -3.86700 1.000 66.65010 93 GLN C N 1
ATOM 2978 C CA . GLN C 1 93 ? -15.25600 -25.56400 -5.09100 1.000 67.42124 93 GLN C CA 1
ATOM 2979 C C . GLN C 1 93 ? -16.35300 -25.04200 -6.00900 1.000 51.76673 93 GLN C C 1
ATOM 2980 O O . GLN C 1 93 ? -17.48400 -24.81800 -5.56800 1.000 43.32888 93 GLN C O 1
ATOM 2986 N N . ILE C 1 94 ? -16.01800 -24.85700 -7.28200 1.000 62.24431 94 ILE C N 1
ATOM 2987 C CA . ILE C 1 94 ? -16.97100 -24.40300 -8.28700 1.000 56.45940 94 ILE C CA 1
ATOM 2988 C C . ILE C 1 94 ? -17.37700 -25.62000 -9.11100 1.000 53.94594 94 ILE C C 1
ATOM 2989 O O . ILE C 1 94 ? -16.53200 -26.25800 -9.75200 1.000 48.10050 94 ILE C O 1
ATOM 2994 N N . ASP C 1 95 ? -18.66100 -25.97200 -9.06300 1.000 60.93889 95 ASP C N 1
ATOM 2995 C CA . ASP C 1 95 ? -19.18800 -27.08800 -9.84700 1.000 61.03627 95 ASP C CA 1
ATOM 2996 C C . ASP C 1 95 ? -19.64600 -26.52300 -11.18500 1.000 56.03567 95 ASP C C 1
ATOM 2997 O O . ASP C 1 95 ? -20.75500 -25.99700 -11.30700 1.000 49.66648 95 ASP C O 1
ATOM 3002 N N . ARG C 1 96 ? -18.78300 -26.63900 -12.19600 1.000 58.08065 96 ARG C N 1
ATOM 3003 C CA . ARG C 1 96 ? -19.00400 -25.93600 -13.45400 1.000 67.26859 96 ARG C CA 1
ATOM 3004 C C . ARG C 1 96 ? -20.08500 -26.60600 -14.29700 1.000 56.45940 96 ARG C C 1
ATOM 3005 O O . ARG C 1 96 ? -20.85800 -25.92100 -14.97800 1.000 46.18975 96 ARG C O 1
ATOM 3013 N N . GLU C 1 97 ? -20.14800 -27.94000 -14.26800 1.000 61.71266 97 GLU C N 1
ATOM 3014 C CA . GLU C 1 97 ? -21.22300 -28.64800 -14.95800 1.000 51.72199 97 GLU C CA 1
ATOM 3015 C C . GLU C 1 97 ? -22.58500 -28.26500 -14.38900 1.000 56.09883 97 GLU C C 1
ATOM 3016 O O . GLU C 1 97 ? -23.56200 -28.12200 -15.13500 1.000 45.32386 97 GLU C O 1
ATOM 3022 N N . HIS C 1 98 ? -22.66200 -28.08500 -13.06700 1.000 55.27768 98 HIS C N 1
ATOM 3023 C CA . HIS C 1 98 ? -23.89900 -27.64100 -12.43400 1.000 49.91125 98 HIS C CA 1
ATOM 3024 C C . HIS C 1 98 ? -24.30800 -26.26900 -12.95700 1.000 49.14273 98 HIS C C 1
ATOM 3025 O O . HIS C 1 98 ? -25.47500 -26.04000 -13.30600 1.000 42.22348 98 HIS C O 1
ATOM 3032 N N . LEU C 1 99 ? -23.34900 -25.34100 -13.01400 1.000 49.00588 99 LEU C N 1
ATOM 3033 C CA . LEU C 1 99 ? -23.61900 -24.00600 -13.54000 1.000 48.05050 99 LEU C CA 1
ATOM 3034 C C . LEU C 1 99 ? -24.10900 -24.06800 -14.98100 1.000 51.35879 99 LEU C C 1
ATOM 3035 O O . LEU C 1 99 ? -25.05600 -23.36800 -15.35300 1.000 45.26069 99 LEU C O 1
ATOM 3040 N N . ARG C 1 100 ? -23.44900 -24.87300 -15.81700 1.000 60.28091 100 ARG C N 1
ATOM 3041 C CA . ARG C 1 100 ? -23.85600 -24.95800 -17.21600 1.000 57.13317 100 ARG C CA 1
ATOM 3042 C C . ARG C 1 100 ? -25.26400 -25.52600 -17.34600 1.000 53.95121 100 ARG C C 1
ATOM 3043 O O . ARG C 1 100 ? -26.06800 -25.03800 -18.15300 1.000 49.46909 100 ARG C O 1
ATOM 3051 N N . PHE C 1 101 ? -25.58800 -26.54400 -16.54300 1.000 53.95384 101 PHE C N 1
ATOM 3052 C CA . PHE C 1 101 ? -26.93200 -27.10700 -16.58600 1.000 56.66469 101 PHE C CA 1
ATOM 3053 C C . PHE C 1 101 ? -27.96700 -26.07400 -16.16100 1.000 57.28055 101 PHE C C 1
ATOM 3054 O O . PHE C 1 101 ? -29.04800 -25.98800 -16.75500 1.000 53.68802 101 PHE C O 1
ATOM 3062 N N . LEU C 1 102 ? -27.64500 -25.26400 -15.14800 1.000 56.60679 102 LEU C N 1
ATOM 3063 C CA . LEU C 1 102 ? -28.55800 -24.19500 -14.74900 1.000 57.97537 102 LEU C CA 1
ATOM 3064 C C . LEU C 1 102 ? -28.72000 -23.15200 -15.84600 1.000 59.03339 102 LEU C C 1
ATOM 3065 O O . LEU C 1 102 ? -29.83100 -22.66800 -16.08600 1.000 52.23784 102 LEU C O 1
ATOM 3070 N N . ILE C 1 103 ? -27.62300 -22.77300 -16.50400 1.000 59.62557 103 ILE C N 1
ATOM 3071 C CA . ILE C 1 103 ? -27.70100 -21.78000 -17.57400 1.000 66.46060 103 ILE C CA 1
ATOM 3072 C C . ILE C 1 103 ? -28.63300 -22.27300 -18.67300 1.000 55.29347 103 ILE C C 1
ATOM 3073 O O . ILE C 1 103 ? -29.52400 -21.55100 -19.14200 1.000 53.44851 103 ILE C O 1
ATOM 3078 N N . GLU C 1 104 ? -28.45900 -23.53400 -19.06800 1.000 57.07000 104 GLU C N 1
ATOM 3079 C CA . GLU C 1 104 ? -29.25700 -24.09600 -20.15000 1.000 60.02825 104 GLU C CA 1
ATOM 3080 C C . GLU C 1 104 ? -30.71900 -24.27000 -19.73800 1.000 56.26990 104 GLU C C 1
ATOM 3081 O O . GLU C 1 104 ? -31.63200 -23.98900 -20.52800 1.000 55.52508 104 GLU C O 1
ATOM 3087 N N . THR C 1 105 ? -30.96500 -24.67000 -18.48700 1.000 63.54972 105 THR C N 1
ATOM 3088 C CA . THR C 1 105 ? -32.33700 -24.79600 -18.00200 1.000 55.16977 105 THR C CA 1
ATOM 3089 C C . THR C 1 105 ? -33.03100 -23.43800 -17.94500 1.000 56.04093 105 THR C C 1
ATOM 3090 O O . THR C 1 105 ? -34.19700 -23.30800 -18.34100 1.000 44.42375 105 THR C O 1
ATOM 3094 N N . LEU C 1 106 ? -32.32100 -22.41200 -17.47000 1.000 56.49362 106 LEU C N 1
ATOM 3095 C CA . LEU C 1 106 ? -32.87800 -21.06500 -17.43500 1.000 56.64363 106 LEU C CA 1
ATOM 3096 C C . LEU C 1 106 ? -33.17100 -20.55200 -18.83900 1.000 54.81184 106 LEU C C 1
ATOM 3097 O O . LEU C 1 106 ? -34.16600 -19.85200 -19.05600 1.000 47.12144 106 LEU C O 1
ATOM 3102 N N . GLN C 1 107 ? -32.32900 -20.90400 -19.81200 1.000 56.67258 107 GLN C N 1
ATOM 3103 C CA . GLN C 1 107 ? -32.59900 -20.47300 -21.18200 1.000 60.60200 107 GLN C CA 1
ATOM 3104 C C . GLN C 1 107 ? -33.83900 -21.16000 -21.74600 1.000 63.28917 107 GLN C C 1
ATOM 3105 O O . GLN C 1 107 ? -34.64000 -20.52700 -22.44600 1.000 45.32912 107 GLN C O 1
ATOM 3111 N N . ARG C 1 108 ? -34.02200 -22.45100 -21.45600 1.000 53.96436 108 ARG C N 1
ATOM 3112 C CA . ARG C 1 108 ? -35.25900 -23.11200 -21.87100 1.000 63.36023 108 ARG C CA 1
ATOM 3113 C C . ARG C 1 108 ? -36.47500 -22.45800 -21.21900 1.000 56.80155 108 ARG C C 1
ATOM 3114 O O . ARG C 1 108 ? -37.51700 -22.26600 -21.86700 1.000 46.97669 108 ARG C O 1
ATOM 3122 N N . ILE C 1 109 ? -36.35200 -22.09300 -19.93800 1.000 59.29658 109 ILE C N 1
ATOM 3123 C CA . ILE C 1 109 ? -37.42600 -21.37100 -19.26000 1.000 53.65643 109 ILE C CA 1
ATOM 3124 C C . ILE C 1 109 ? -37.72500 -20.06200 -19.98000 1.000 56.26201 109 ILE C C 1
ATOM 3125 O O . ILE C 1 109 ? -38.89000 -19.69600 -20.17300 1.000 47.29514 109 ILE C O 1
ATOM 3130 N N . MET C 1 110 ? -36.67800 -19.34400 -20.40100 1.000 56.88050 110 MET C N 1
ATOM 3131 C CA . MET C 1 110 ? -36.88800 -18.11300 -21.15900 1.000 58.12013 110 MET C CA 1
ATOM 3132 C C . MET C 1 110 ? -37.60700 -18.40300 -22.46800 1.000 62.48907 110 MET C C 1
ATOM 3133 O O . MET C 1 110 ? -38.43500 -17.60700 -22.92400 1.000 54.85131 110 MET C O 1
ATOM 3138 N N . ALA C 1 111 ? -37.29700 -19.54000 -23.08800 1.000 62.59698 111 ALA C N 1
ATOM 3139 C CA . ALA C 1 111 ? -37.91000 -19.87100 -24.36800 1.000 57.35688 111 ALA C CA 1
ATOM 3140 C C . ALA C 1 111 ? -39.39100 -20.20400 -24.22700 1.000 67.98447 111 ALA C C 1
ATOM 3141 O O . ALA C 1 111 ? -40.17200 -19.93800 -25.14900 1.000 61.68898 111 ALA C O 1
ATOM 3143 N N . ASN C 1 112 ? -39.80400 -20.77700 -23.09500 1.000 61.39684 112 ASN C N 1
ATOM 3144 C CA . ASN C 1 112 ? -41.18000 -21.24500 -22.95500 1.000 48.77427 112 ASN C CA 1
ATOM 3145 C C . ASN C 1 112 ? -42.03100 -20.45000 -21.96800 1.000 51.36405 112 ASN C C 1
ATOM 3146 O O . ASN C 1 112 ? -43.22800 -20.73200 -21.84900 1.000 58.43332 112 ASN C O 1
ATOM 3151 N N . ALA C 1 113 ? -41.46900 -19.47100 -21.26900 1.000 69.41622 113 ALA C N 1
ATOM 3152 C CA . ALA C 1 113 ? -42.26500 -18.68200 -20.32800 1.000 64.03663 113 ALA C CA 1
ATOM 3153 C C . ALA C 1 113 ? -43.21300 -17.75900 -21.08800 1.000 64.54458 113 ALA C C 1
ATOM 3154 O O . ALA C 1 113 ? -42.77400 -17.03500 -21.99100 1.000 65.30783 113 ALA C O 1
ATOM 3156 N N . PRO C 1 114 ? -44.51400 -17.74800 -20.75900 1.000 73.63514 114 PRO C N 1
ATOM 3157 C CA . PRO C 1 114 ? -45.44000 -16.85100 -21.46600 1.000 70.86113 114 PRO C CA 1
ATOM 3158 C C . PRO C 1 114 ? -45.38100 -15.41500 -20.97200 1.000 71.72702 114 PRO C C 1
ATOM 3159 O O . PRO C 1 114 ? -45.67000 -14.48300 -21.73000 1.000 65.85790 114 PRO C O 1
ATOM 3163 N N . SER C 1 115 ? -45.01100 -15.22100 -19.70800 1.000 82.68623 115 SER C N 1
ATOM 3164 C CA . SER C 1 115 ? -44.87900 -13.88400 -19.14700 1.000 77.55930 115 SER C CA 1
ATOM 3165 C C . SER C 1 115 ? -43.47100 -13.37200 -19.41700 1.000 69.90838 115 SER C C 1
ATOM 3166 O O . SER C 1 115 ? -42.48900 -14.08700 -19.18700 1.000 65.59207 115 SER C O 1
ATOM 3169 N N . GLU C 1 116 ? -43.37900 -12.13700 -19.91600 1.000 69.60571 116 GLU C N 1
ATOM 3170 C CA . GLU C 1 116 ? -42.07300 -11.53200 -20.14000 1.000 68.90300 116 GLU C CA 1
ATOM 3171 C C . GLU C 1 116 ? -41.34400 -11.32000 -18.81800 1.000 61.39947 116 GLU C C 1
ATOM 3172 O O . GLU C 1 116 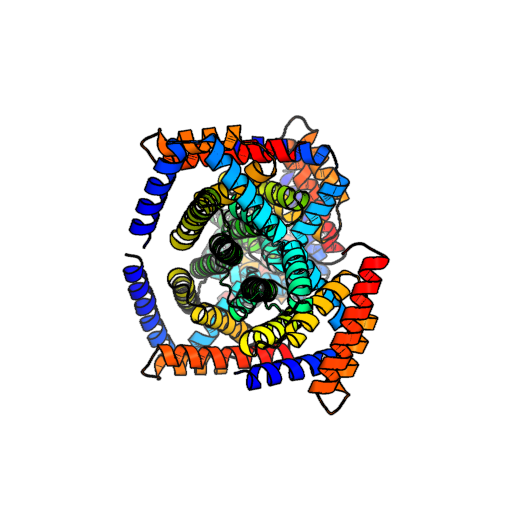? -40.11400 -11.41600 -18.75900 1.000 51.95886 116 GLU C O 1
ATOM 3178 N N . MET C 1 117 ? -42.08900 -11.01200 -17.75000 1.000 71.57437 117 MET C N 1
ATOM 3179 C CA . MET C 1 117 ? -41.47500 -10.81700 -16.43800 1.000 67.79760 117 MET C CA 1
ATOM 3180 C C . MET C 1 117 ? -40.69000 -12.05300 -16.00800 1.000 54.30651 117 MET C C 1
ATOM 3181 O O . MET C 1 117 ? -39.55500 -11.94300 -15.52500 1.000 51.52460 117 MET C O 1
ATOM 3186 N N . THR C 1 118 ? -41.27200 -13.24100 -16.20200 1.000 59.24395 118 THR C N 1
ATOM 3187 C CA . THR C 1 118 ? -40.56000 -14.47800 -15.89900 1.000 57.53321 118 THR C CA 1
ATOM 3188 C C . THR C 1 118 ? -39.35000 -14.65000 -16.80300 1.000 55.79353 118 THR C C 1
ATOM 3189 O O . THR C 1 118 ? -38.27800 -15.06500 -16.34600 1.000 53.37745 118 THR C O 1
ATOM 3193 N N . ARG C 1 119 ? -39.51300 -14.36400 -18.09800 1.000 54.95659 119 ARG C N 1
ATOM 3194 C CA . ARG C 1 119 ? -38.39900 -14.49100 -19.03000 1.000 62.75489 119 ARG C CA 1
ATOM 3195 C C . ARG C 1 119 ? -37.22500 -13.62800 -18.58900 1.000 54.95659 119 ARG C C 1
ATOM 3196 O O . ARG C 1 119 ? -36.06700 -14.05600 -18.64800 1.000 51.88780 119 ARG C O 1
ATOM 3204 N N . MET C 1 120 ? -37.51300 -12.42900 -18.08700 1.000 61.08364 120 MET C N 1
ATOM 3205 C CA . MET C 1 120 ? -36.46900 -11.48600 -17.71400 1.000 70.10051 120 MET C CA 1
ATOM 3206 C C . MET C 1 120 ? -35.85300 -11.81100 -16.36200 1.000 67.51599 120 MET C C 1
ATOM 3207 O O . MET C 1 120 ? -34.64700 -11.61600 -16.17600 1.000 54.66445 120 MET C O 1
ATOM 3212 N N . ALA C 1 121 ? -36.64300 -12.34000 -15.42700 1.000 69.61887 121 ALA C N 1
ATOM 3213 C CA . ALA C 1 121 ? -36.06800 -12.87200 -14.19400 1.000 67.14752 121 ALA C CA 1
ATOM 3214 C C . ALA C 1 121 ? -35.12100 -14.03200 -14.49100 1.000 59.03076 121 ALA C C 1
ATOM 3215 O O . ALA C 1 121 ? -34.00500 -14.10200 -13.95100 1.000 56.98578 121 ALA C O 1
ATOM 3217 N N . ALA C 1 122 ? -35.56600 -14.96600 -15.33600 1.000 63.32865 122 ALA C N 1
ATOM 3218 C CA . ALA C 1 122 ? -34.70300 -16.05800 -15.76900 1.000 66.03160 122 ALA C CA 1
ATOM 3219 C C . ALA C 1 122 ? -33.44000 -15.52900 -16.43600 1.000 68.14501 122 ALA C C 1
ATOM 3220 O O . ALA C 1 122 ? -32.34800 -16.05400 -16.20600 1.000 54.69077 122 ALA C O 1
ATOM 3222 N N . LEU C 1 123 ? -33.57300 -14.50400 -17.28400 1.000 73.77200 123 LEU C N 1
ATOM 3223 C CA . LEU C 1 123 ? -32.40300 -13.93300 -17.94500 1.000 68.11080 123 LEU C CA 1
ATOM 3224 C C . LEU C 1 123 ? -31.43900 -13.32200 -16.93700 1.000 62.78911 123 LEU C C 1
ATOM 3225 O O . LEU C 1 123 ? -30.22100 -13.42900 -17.09600 1.000 53.10637 123 LEU C O 1
ATOM 3230 N N . LEU C 1 124 ? -31.96200 -12.64900 -15.91100 1.000 62.36800 124 LEU C N 1
ATOM 3231 C CA . LEU C 1 124 ? -31.09500 -12.07000 -14.88800 1.000 65.62103 124 LEU C CA 1
ATOM 3232 C C . LEU C 1 124 ? -30.31700 -13.15700 -14.15700 1.000 61.79425 124 LEU C C 1
ATOM 3233 O O . LEU C 1 124 ? -29.09200 -13.06100 -13.98400 1.000 52.58525 124 LEU C O 1
ATOM 3238 N N . LEU C 1 125 ? -31.01600 -14.21500 -13.73400 1.000 69.81627 125 LEU C N 1
ATOM 3239 C CA . LEU C 1 125 ? -30.32300 -15.31600 -13.07200 1.000 66.78432 125 LEU C CA 1
ATOM 3240 C C . LEU C 1 125 ? -29.32100 -15.98200 -14.00800 1.000 50.99296 125 LEU C C 1
ATOM 3241 O O . LEU C 1 125 ? -28.24100 -16.39600 -13.57200 1.000 49.64806 125 LEU C O 1
ATOM 3246 N N . ARG C 1 126 ? -29.64500 -16.06100 -15.30000 1.000 59.53082 126 ARG C N 1
ATOM 3247 C CA . ARG C 1 126 ? -28.74400 -16.68300 -16.26200 1.000 63.75238 126 ARG C CA 1
ATOM 3248 C C . ARG C 1 126 ? -27.50500 -15.82800 -16.49900 1.000 61.61791 126 ARG C C 1
ATOM 3249 O O . ARG C 1 126 ? -26.40400 -16.35900 -16.66600 1.000 55.86986 126 ARG C O 1
ATOM 3257 N N . LEU C 1 127 ? -27.66700 -14.50500 -16.53100 1.000 62.71805 127 LEU C N 1
ATOM 3258 C CA . LEU C 1 127 ? -26.51400 -13.62000 -16.64400 1.000 62.14956 127 LEU C CA 1
ATOM 3259 C C . LEU C 1 127 ? -25.61600 -13.75200 -15.42400 1.000 63.83660 127 LEU C C 1
ATOM 3260 O O . LEU C 1 127 ? -24.38500 -13.78000 -15.54700 1.000 45.22384 127 LEU C O 1
ATOM 3265 N N . LEU C 1 128 ? -26.21700 -13.83400 -14.23400 1.000 65.78947 128 LEU C N 1
ATOM 3266 C CA . LEU C 1 128 ? -25.42400 -14.03700 -13.02400 1.000 62.15482 128 LEU C CA 1
ATOM 3267 C C . LEU C 1 128 ? -24.67400 -15.36600 -13.07100 1.000 61.63634 128 LEU C C 1
ATOM 3268 O O . LEU C 1 128 ? -23.49900 -15.44300 -12.68600 1.000 55.46191 128 LEU C O 1
ATOM 3273 N N . ALA C 1 129 ? -25.33200 -16.42000 -13.56200 1.000 56.51467 129 ALA C N 1
ATOM 3274 C CA . ALA C 1 129 ? -24.67700 -17.72000 -13.68200 1.000 60.90204 129 ALA C CA 1
ATOM 3275 C C . ALA C 1 129 ? -23.53200 -17.67600 -14.68900 1.000 53.20901 129 ALA C C 1
ATOM 3276 O O . ALA C 1 129 ? -22.44900 -18.21800 -14.43600 1.000 47.57413 129 ALA C O 1
ATOM 3278 N N . LEU C 1 130 ? -23.76300 -17.04900 -15.84500 1.000 56.24359 130 LEU C N 1
ATOM 3279 C CA . LEU C 1 130 ? -22.72100 -16.91900 -16.85800 1.000 64.14190 130 LEU C CA 1
ATOM 3280 C C . LEU C 1 130 ? -21.53400 -16.12800 -16.32600 1.000 53.75381 130 LEU C C 1
ATOM 3281 O O . LEU C 1 130 ? -20.37800 -16.44900 -16.62400 1.000 45.23174 130 LEU C O 1
ATOM 3286 N N . LEU C 1 131 ? -21.80300 -15.09000 -15.53100 1.000 60.25722 131 LEU C N 1
ATOM 3287 C CA . LEU C 1 131 ? -20.72800 -14.31800 -14.92200 1.000 54.75130 131 LEU C CA 1
ATOM 3288 C C . LEU C 1 131 ? -19.92800 -15.17500 -13.95000 1.000 56.41729 131 LEU C C 1
ATOM 3289 O O . LEU C 1 131 ? -18.69200 -15.17400 -13.97700 1.000 56.01724 131 LEU C O 1
ATOM 3294 N N . ALA C 1 132 ? -20.62200 -15.90000 -13.06800 1.000 59.68874 132 ALA C N 1
ATOM 3295 C CA . ALA C 1 132 ? -19.94400 -16.82700 -12.16500 1.000 58.96496 132 ALA C CA 1
ATOM 3296 C C . ALA C 1 132 ? -19.07400 -17.81700 -12.93100 1.000 54.98291 132 ALA C C 1
ATOM 3297 O O . ALA C 1 132 ? -17.96300 -18.14700 -12.50100 1.000 45.76338 132 ALA C O 1
ATOM 3299 N N . LEU C 1 133 ? -19.56500 -18.29900 -14.07400 1.000 57.12001 133 LEU C N 1
ATOM 3300 C CA . LEU C 1 133 ? -18.82900 -19.30100 -14.83800 1.000 67.38703 133 LEU C CA 1
ATOM 3301 C C . LEU C 1 133 ? -17.60400 -18.69900 -15.51800 1.000 70.32422 133 LEU C C 1
ATOM 3302 O O . LEU C 1 133 ? -16.54100 -19.33000 -15.56700 1.000 63.63395 133 LEU C O 1
ATOM 3307 N N . LEU C 1 134 ? -17.73100 -17.48300 -16.05300 1.000 67.93183 134 LEU C N 1
ATOM 3308 C CA . LEU C 1 134 ? -16.65000 -16.90400 -16.84400 1.000 62.67330 134 LEU C CA 1
ATOM 3309 C C . LEU C 1 134 ? -15.58800 -16.22600 -15.98600 1.000 67.65811 134 LEU C C 1
ATOM 3310 O O . LEU C 1 134 ? -14.40900 -16.23000 -16.35600 1.000 65.69998 134 LEU C O 1
ATOM 3315 N N . THR C 1 135 ? -15.97400 -15.64000 -14.85200 1.000 67.96868 135 THR C N 1
ATOM 3316 C CA . THR C 1 135 ? -15.01200 -15.03300 -13.94100 1.000 53.08005 135 THR C CA 1
ATOM 3317 C C . THR C 1 135 ? -14.42500 -16.01500 -12.93800 1.000 54.34862 135 THR C C 1
ATOM 3318 O O . THR C 1 135 ? -13.35200 -15.74600 -12.38500 1.000 51.77463 135 THR C O 1
ATOM 3322 N N . GLY C 1 136 ? -15.09100 -17.14100 -12.69600 1.000 74.49314 136 GLY C N 1
ATOM 3323 C CA . GLY C 1 136 ? -14.66600 -18.04300 -11.64500 1.000 53.97489 136 GLY C CA 1
ATOM 3324 C C . GLY C 1 136 ? -14.85800 -17.50100 -10.24800 1.000 55.29084 136 GLY C C 1
ATOM 3325 O O . GLY C 1 136 ? -14.16400 -17.93400 -9.32500 1.000 43.69471 136 GLY C O 1
ATOM 3326 N N . ASP C 1 137 ? -15.78800 -16.56400 -10.06500 1.000 58.66756 137 ASP C N 1
ATOM 3327 C CA . ASP C 1 137 ? -15.99600 -15.91600 -8.77400 1.000 59.31237 137 ASP C CA 1
ATOM 3328 C C . ASP C 1 137 ? -16.92900 -16.78300 -7.93600 1.000 59.42818 137 ASP C C 1
ATOM 3329 O O . ASP C 1 137 ? -18.10300 -16.95700 -8.27900 1.000 57.97800 137 ASP C O 1
ATOM 3334 N N . LEU C 1 138 ? -16.40500 -17.32500 -6.83400 1.000 60.24933 138 LEU C N 1
ATOM 3335 C CA . LEU C 1 138 ? -17.21000 -18.17600 -5.96300 1.000 61.42052 138 LEU C CA 1
ATOM 3336 C C . LEU C 1 138 ? -18.34000 -17.40900 -5.28900 1.000 58.04907 138 LEU C C 1
ATOM 3337 O O . LEU C 1 138 ? -19.38700 -17.99600 -4.98900 1.000 51.22456 138 LEU C O 1
ATOM 3342 N N . LEU C 1 139 ? -18.15500 -16.11400 -5.02700 1.000 59.17288 139 LEU C N 1
ATOM 3343 C CA . LEU C 1 139 ? -19.22200 -15.36500 -4.37600 1.000 66.60009 139 LEU C CA 1
ATOM 3344 C C . LEU C 1 139 ? -20.43300 -15.22100 -5.28500 1.000 67.40282 139 LEU C C 1
ATOM 3345 O O . LEU C 1 139 ? -21.56700 -15.21400 -4.80000 1.000 60.48357 139 LEU C O 1
ATOM 3350 N N . LEU C 1 140 ? -20.22300 -15.17600 -6.60300 1.000 63.78396 140 LEU C N 1
ATOM 3351 C CA . LEU C 1 140 ? -21.36100 -15.13900 -7.51600 1.000 66.23689 140 LEU C CA 1
ATOM 3352 C C . LEU C 1 140 ? -22.09400 -16.47600 -7.52700 1.000 54.79604 140 LEU C C 1
ATOM 3353 O O . LEU C 1 140 ? -23.32900 -16.51300 -7.57000 1.000 55.14872 140 LEU C O 1
ATOM 3358 N N . VAL C 1 141 ? -21.34700 -17.58200 -7.47300 1.000 59.18868 141 VAL C N 1
ATOM 3359 C CA . VAL C 1 141 ? -21.96200 -18.90500 -7.39200 1.000 54.65129 141 VAL C CA 1
ATOM 3360 C C . VAL C 1 141 ? -22.79600 -19.02600 -6.12200 1.000 57.70955 141 VAL C C 1
ATOM 3361 O O . VAL C 1 141 ? -23.95100 -19.47900 -6.15100 1.000 51.42195 141 VAL C O 1
ATOM 3365 N N . ILE C 1 142 ? -22.22200 -18.61200 -4.98900 1.000 61.22576 142 ILE C N 1
ATOM 3366 C CA . ILE C 1 142 ? -22.93500 -18.68300 -3.71600 1.000 64.26297 142 ILE C CA 1
ATOM 3367 C C . ILE C 1 142 ? -24.17500 -17.80500 -3.75500 1.000 50.71661 142 ILE C C 1
ATOM 3368 O O . ILE C 1 142 ? -25.25200 -18.21200 -3.30900 1.000 46.98458 142 ILE C O 1
ATOM 3373 N N . LEU C 1 143 ? -24.04500 -16.58900 -4.29000 1.000 45.87655 143 LEU C N 1
ATOM 3374 C CA . LEU C 1 143 ? -25.18100 -15.68000 -4.35600 1.000 50.71661 143 LEU C CA 1
ATOM 3375 C C . LEU C 1 143 ? -26.30300 -16.27100 -5.19800 1.000 51.49302 143 LEU C C 1
ATOM 3376 O O . LEU C 1 143 ? -27.46600 -16.27100 -4.78500 1.000 40.96807 143 LEU C O 1
ATOM 3381 N N . LEU C 1 144 ? -25.97000 -16.77300 -6.38900 1.000 58.95444 144 LEU C N 1
ATOM 3382 C CA . LEU C 1 144 ? -26.97400 -17.37300 -7.26400 1.000 56.21727 144 LEU C CA 1
ATOM 3383 C C . LEU C 1 144 ? -27.69100 -18.53100 -6.57700 1.000 49.52436 144 LEU C C 1
ATOM 3384 O O . LEU C 1 144 ? -28.93100 -18.56900 -6.51800 1.000 43.14201 144 LEU C O 1
ATOM 3389 N N . ALA C 1 145 ? -26.92200 -19.47800 -6.03200 1.000 48.61372 145 ALA C N 1
ATOM 3390 C CA . ALA C 1 145 ? -27.53700 -20.66200 -5.44100 1.000 56.61995 145 ALA C CA 1
ATOM 3391 C C . ALA C 1 145 ? -28.36300 -20.30400 -4.21100 1.000 54.97501 145 ALA C C 1
ATOM 3392 O O . ALA C 1 145 ? -29.47300 -20.82000 -4.03200 1.000 47.35041 145 ALA C O 1
ATOM 3394 N N . ALA C 1 146 ? -27.85900 -19.39500 -3.37200 1.000 53.01425 146 ALA C N 1
ATOM 3395 C CA . ALA C 1 146 ? -28.58600 -19.00700 -2.17000 1.000 48.76637 146 ALA C CA 1
ATOM 3396 C C . ALA C 1 146 ? -29.84900 -18.22800 -2.51000 1.000 46.42399 146 ALA C C 1
ATOM 3397 O O . ALA C 1 146 ? -30.87600 -18.39300 -1.84700 1.000 47.55044 146 ALA C O 1
ATOM 3399 N N . MET C 1 147 ? -29.79400 -17.36500 -3.52800 1.000 50.26919 147 MET C N 1
ATOM 3400 C CA . MET C 1 147 ? -30.99600 -16.67100 -3.97400 1.000 48.39264 147 MET C CA 1
ATOM 3401 C C . MET C 1 147 ? -32.05200 -17.65900 -4.44700 1.000 56.53309 147 MET C C 1
ATOM 3402 O O . MET C 1 147 ? -33.23400 -17.52800 -4.10400 1.000 49.47962 147 MET C O 1
ATOM 3407 N N . ILE C 1 148 ? -31.64200 -18.66300 -5.23000 1.000 53.82751 148 ILE C N 1
ATOM 3408 C CA . ILE C 1 148 ? -32.59200 -19.68500 -5.67000 1.000 50.14549 148 ILE C CA 1
ATOM 3409 C C . ILE C 1 148 ? -33.19100 -20.41500 -4.47000 1.000 51.67462 148 ILE C C 1
ATOM 3410 O O . ILE C 1 148 ? -34.41200 -20.61900 -4.39100 1.000 45.10804 148 ILE C O 1
ATOM 3415 N N . ILE C 1 149 ? -32.34600 -20.79200 -3.50500 1.000 58.45438 149 ILE C N 1
ATOM 3416 C CA . ILE C 1 149 ? -32.81600 -21.53800 -2.33800 1.000 54.97501 149 ILE C CA 1
ATOM 3417 C C . ILE C 1 149 ? -33.79900 -20.70600 -1.52400 1.000 48.73742 149 ILE C C 1
ATOM 3418 O O . ILE C 1 149 ? -34.83600 -21.20800 -1.07300 1.000 38.08351 149 ILE C O 1
ATOM 3423 N N . LEU C 1 150 ? -33.49300 -19.42300 -1.32400 1.000 48.20315 150 LEU C N 1
ATOM 3424 C CA . LEU C 1 150 ? -34.34500 -18.57600 -0.49700 1.000 50.93769 150 LEU C CA 1
ATOM 3425 C C . LEU C 1 150 ? -35.66500 -18.27500 -1.19100 1.000 58.50701 150 LEU C C 1
ATOM 3426 O O . LEU C 1 150 ? -36.71700 -18.23900 -0.54200 1.000 45.78707 150 LEU C O 1
ATOM 3431 N N . LEU C 1 151 ? -35.63100 -18.04800 -2.50800 1.000 62.54697 151 LEU C N 1
ATOM 3432 C CA . LEU C 1 151 ? -36.87200 -17.89600 -3.25700 1.000 48.23473 151 LEU C CA 1
ATOM 3433 C C . LEU C 1 151 ? -37.73900 -19.14200 -3.13200 1.000 51.86148 151 LEU C C 1
ATOM 3434 O O . LEU C 1 151 ? -38.95300 -19.04500 -2.91900 1.000 41.93134 151 LEU C O 1
ATOM 3439 N N . PHE C 1 152 ? -37.13000 -20.32400 -3.26500 1.000 54.60655 152 PHE C N 1
ATOM 3440 C CA . PHE C 1 152 ? -37.87500 -21.56600 -3.08400 1.000 51.65619 152 PHE C CA 1
ATOM 3441 C C . PHE C 1 152 ? -38.45000 -21.66800 -1.67300 1.000 51.17719 152 PHE C C 1
ATOM 3442 O O . PHE C 1 152 ? -39.57700 -22.14200 -1.48600 1.000 48.74005 152 PHE C O 1
ATOM 3450 N N . ALA C 1 153 ? -37.69300 -21.21900 -0.66900 1.000 56.65153 153 ALA C N 1
ATOM 3451 C CA . ALA C 1 153 ? -38.10600 -21.28700 0.72900 1.000 50.43763 153 ALA C CA 1
ATOM 3452 C C . ALA C 1 153 ? -39.09100 -20.19400 1.12900 1.000 44.97645 153 ALA C C 1
ATOM 3453 O O . ALA C 1 153 ? -39.62900 -20.24800 2.24000 1.000 38.37039 153 ALA C O 1
ATOM 3455 N N . GLY C 1 154 ? -39.33000 -19.20900 0.26900 1.000 57.97800 154 GLY C N 1
ATOM 3456 C CA . GLY C 1 154 ? -40.24200 -18.12600 0.58400 1.000 54.32230 154 GLY C CA 1
ATOM 3457 C C . GLY C 1 154 ? -39.64200 -16.92000 1.27100 1.000 48.16630 154 GLY C C 1
ATOM 3458 O O . GLY C 1 154 ? -40.39000 -16.12500 1.85000 1.000 56.91209 154 GLY C O 1
ATOM 3459 N N . TYR C 1 155 ? -38.32000 -16.75500 1.23500 1.000 57.55427 155 TYR C N 1
ATOM 3460 C CA . TYR C 1 155 ? -37.66800 -15.59000 1.83600 1.000 59.75716 155 TYR C CA 1
ATOM 3461 C C . TYR C 1 155 ? -37.45300 -14.49300 0.78900 1.000 66.11582 155 TYR C C 1
ATOM 3462 O O . TYR C 1 155 ? -36.33000 -14.09500 0.48200 1.000 59.72821 155 TYR C O 1
ATOM 3471 N N . GLY C 1 156 ? -38.56500 -14.01100 0.22700 1.000 64.26034 156 GLY C N 1
ATOM 3472 C CA . GLY C 1 156 ? -38.47600 -12.98800 -0.80600 1.000 54.83026 156 GLY C CA 1
ATOM 3473 C C . GLY C 1 156 ? -37.85400 -11.69500 -0.31100 1.000 57.68323 156 GLY C C 1
ATOM 3474 O O . GLY C 1 156 ? -37.07700 -11.05200 -1.02600 1.000 54.04332 156 GLY C O 1
ATOM 3475 N N . GLU C 1 157 ? -38.18800 -11.29700 0.92100 1.000 58.72283 157 GLU C N 1
ATOM 3476 C CA . GLU C 1 157 ? -37.64600 -10.06300 1.48000 1.000 62.71805 157 GLU C CA 1
ATOM 3477 C C . GLU C 1 157 ? -36.12600 -10.11200 1.58500 1.000 55.17767 157 GLU C C 1
ATOM 3478 O O . GLU C 1 157 ? -35.45900 -9.08400 1.42000 1.000 49.45856 157 GLU C O 1
ATOM 3484 N N . VAL C 1 158 ? -35.56200 -11.28700 1.86800 1.000 52.03255 158 VAL C N 1
ATOM 3485 C CA . VAL C 1 158 ? -34.10800 -11.41400 1.90700 1.000 54.64076 158 VAL C CA 1
ATOM 3486 C C . VAL C 1 158 ? -33.52200 -11.11500 0.53400 1.000 62.19693 158 VAL C C 1
ATOM 3487 O O . VAL C 1 158 ? -32.46400 -10.48700 0.41700 1.000 65.23151 158 VAL C O 1
ATOM 3491 N N . VAL C 1 159 ? -34.21100 -11.54000 -0.52700 1.000 64.96832 159 VAL C N 1
ATOM 3492 C CA . VAL C 1 159 ? -33.73700 -11.25800 -1.87800 1.000 60.82045 159 VAL C CA 1
ATOM 3493 C C . VAL C 1 159 ? -33.86000 -9.77000 -2.18000 1.000 63.30233 159 VAL C C 1
ATOM 3494 O O . VAL C 1 159 ? -32.99600 -9.18100 -2.84600 1.000 61.84426 159 VAL C O 1
ATOM 3498 N N . VAL C 1 160 ? -34.93000 -9.13600 -1.69200 1.000 62.49170 160 VAL C N 1
ATOM 3499 C CA . VAL C 1 160 ? -35.06300 -7.68800 -1.84400 1.000 64.48668 160 VAL C CA 1
ATOM 3500 C C . VAL C 1 160 ? -33.89900 -6.97600 -1.16300 1.000 62.66541 160 VAL C C 1
ATOM 3501 O O . VAL C 1 160 ? -33.33200 -6.01800 -1.70500 1.000 67.46862 160 VAL C O 1
ATOM 3505 N N . LYS C 1 161 ? -33.51100 -7.44600 0.02600 1.000 70.20052 161 LYS C N 1
ATOM 3506 C CA . LYS C 1 161 ? -32.38500 -6.84500 0.73900 1.000 70.22421 161 LYS C CA 1
ATOM 3507 C C . LYS C 1 161 ? -31.06700 -7.07500 0.00600 1.000 64.79198 161 LYS C C 1
ATOM 3508 O O . LYS C 1 161 ? -30.21300 -6.18100 -0.04700 1.000 58.07012 161 LYS C O 1
ATOM 3514 N N . ILE C 1 162 ? -30.87100 -8.28100 -0.53100 1.000 69.43464 162 ILE C N 1
ATOM 3515 C CA . ILE C 1 162 ? -29.67600 -8.57500 -1.32000 1.000 67.01856 162 ILE C CA 1
ATOM 3516 C C . ILE C 1 162 ? -29.57200 -7.62100 -2.50200 1.000 72.98770 162 ILE C C 1
ATOM 3517 O O . ILE C 1 162 ? -28.50500 -7.05900 -2.78500 1.000 67.11331 162 ILE C O 1
ATOM 3522 N N . PHE C 1 163 ? -30.68600 -7.42100 -3.21000 1.000 76.06438 163 PHE C N 1
ATOM 3523 C CA . PHE C 1 163 ? -30.67900 -6.51600 -4.35300 1.000 80.19909 163 PHE C CA 1
ATOM 3524 C C . PHE C 1 163 ? -30.43400 -5.07700 -3.91400 1.000 75.78014 163 PHE C C 1
ATOM 3525 O O . PHE C 1 163 ? -29.74300 -4.31900 -4.60700 1.000 65.90790 163 PHE C O 1
ATOM 3533 N N . LYS C 1 164 ? -30.97400 -4.69100 -2.75500 1.000 74.39576 164 LYS C N 1
ATOM 3534 C CA . LYS C 1 164 ? -30.72400 -3.35300 -2.23100 1.000 80.77021 164 LYS C CA 1
ATOM 3535 C C . LYS C 1 164 ? -29.24100 -3.14400 -1.95100 1.000 80.32016 164 LYS C C 1
ATOM 3536 O O . LYS C 1 164 ? -28.68100 -2.09100 -2.27800 1.000 71.87441 164 LYS C O 1
ATOM 3542 N N . ILE C 1 165 ? -28.58900 -4.14400 -1.35400 1.000 87.81579 165 ILE C N 1
ATOM 3543 C CA . ILE C 1 165 ? -27.15700 -4.04000 -1.08100 1.000 77.68037 165 ILE C CA 1
ATOM 3544 C C . ILE C 1 165 ? -26.36700 -3.96600 -2.38100 1.000 65.89211 165 ILE C C 1
ATOM 3545 O O . ILE C 1 165 ? -25.43900 -3.16000 -2.51500 1.000 62.44959 165 ILE C O 1
ATOM 3550 N N . ILE C 1 166 ? -26.73800 -4.78500 -3.36900 1.000 78.55152 166 ILE C N 1
ATOM 3551 C CA . ILE C 1 166 ? -25.98300 -4.82500 -4.61500 1.000 79.24634 166 ILE C CA 1
ATOM 3552 C C . ILE C 1 166 ? -26.17900 -3.56000 -5.44300 1.000 70.11630 166 ILE C C 1
ATOM 3553 O O . ILE C 1 166 ? -25.28000 -3.16900 -6.19700 1.000 77.85670 166 ILE C O 1
ATOM 3558 N N . ARG C 1 167 ? -27.30000 -2.86300 -5.27300 1.000 94.60608 167 ARG C N 1
ATOM 3559 C CA . ARG C 1 167 ? -27.57400 -1.69100 -6.09100 1.000 90.28977 167 ARG C CA 1
ATOM 3560 C C . ARG C 1 167 ? -27.26800 -0.36300 -5.39900 1.000 90.35294 167 ARG C C 1
ATOM 3561 O O . ARG C 1 167 ? -27.05300 0.63700 -6.09300 1.000 93.85599 167 ARG C O 1
ATOM 3569 N N . GLU C 1 168 ? -27.23100 -0.31800 -4.06500 1.000 88.76064 168 GLU C N 1
ATOM 3570 C CA . GLU C 1 168 ? -27.01000 0.93400 -3.34000 1.000 91.77943 168 GLU C CA 1
ATOM 3571 C C . GLU C 1 168 ? -25.57000 1.16900 -2.88800 1.000 95.78517 168 GLU C C 1
ATOM 3572 O O . GLU C 1 168 ? -25.07800 2.29700 -3.00200 1.000 83.22840 168 GLU C O 1
ATOM 3578 N N . MET C 1 169 ? -24.88700 0.15600 -2.36100 1.000 93.52437 169 MET C N 1
ATOM 3579 C CA . MET C 1 169 ? -23.51700 0.34700 -1.89500 1.000 92.20053 169 MET C CA 1
ATOM 3580 C C . MET C 1 169 ? -22.63600 0.82100 -3.04900 1.000 101.39637 169 MET C C 1
ATOM 3581 O O . MET C 1 169 ? -22.88400 0.45600 -4.20300 1.000 91.94260 169 MET C O 1
ATOM 3586 N N . PRO C 1 170 ? -21.67800 1.72100 -2.79700 1.000 108.56828 170 PRO C N 1
ATOM 3587 C CA . PRO C 1 170 ? -20.83500 2.21500 -3.89800 1.000 91.64257 170 PRO C CA 1
ATOM 3588 C C . PRO C 1 170 ? -19.85600 1.16900 -4.42400 1.000 88.33691 170 PRO C C 1
ATOM 3589 O O . PRO C 1 170 ? -19.72600 0.99900 -5.64000 1.000 88.54483 170 PRO C O 1
ATOM 3593 N N . ASP C 1 171 ? -19.16600 0.46800 -3.52600 1.000 92.65058 171 ASP C N 1
ATOM 3594 C CA . ASP C 1 171 ? -18.16200 -0.53500 -3.89000 1.000 87.18414 171 ASP C CA 1
ATOM 3595 C C . ASP C 1 171 ? -18.86100 -1.85000 -4.22500 1.000 93.79809 171 ASP C C 1
ATOM 3596 O O . ASP C 1 171 ? -19.31300 -2.57100 -3.33400 1.000 91.05039 171 ASP C O 1
ATOM 3601 N N . LYS C 1 172 ? -18.96000 -2.16500 -5.51900 1.000 100.46994 172 LYS C N 1
ATOM 3602 C CA . LYS C 1 172 ? -19.71100 -3.34500 -5.94600 1.000 85.19179 172 LYS C CA 1
ATOM 3603 C C . LYS C 1 172 ? -19.14500 -4.63700 -5.36500 1.000 85.98926 172 LYS C C 1
ATOM 3604 O O . LYS C 1 172 ? -19.90100 -5.56600 -5.06000 1.000 85.05493 172 LYS C O 1
ATOM 3610 N N . GLU C 1 173 ? -17.82100 -4.72900 -5.21900 1.000 90.92932 173 GLU C N 1
ATOM 3611 C CA . GLU C 1 173 ? -17.22900 -5.95900 -4.69600 1.000 93.46384 173 GLU C CA 1
ATOM 3612 C C . GLU C 1 173 ? -17.55300 -6.14500 -3.21800 1.000 86.57354 173 GLU C C 1
ATOM 3613 O O . GLU C 1 173 ? -17.86900 -7.25900 -2.77300 1.000 80.55440 173 GLU C O 1
ATOM 3619 N N . GLU C 1 174 ? -17.56200 -5.05200 -2.45600 1.000 92.98746 174 GLU C N 1
ATOM 3620 C CA . GLU C 1 174 ? -17.88900 -5.15900 -1.04200 1.000 86.37351 174 GLU C CA 1
ATOM 3621 C C . GLU C 1 174 ? -19.38400 -5.36300 -0.85200 1.000 87.95528 174 GLU C C 1
ATOM 3622 O O . GLU C 1 174 ? -19.80300 -6.06400 0.07700 1.000 85.22601 174 GLU C O 1
ATOM 3628 N N . ALA C 1 175 ? -20.19200 -4.80400 -1.75600 1.000 79.01737 175 ALA C N 1
ATOM 3629 C CA . ALA C 1 175 ? -21.62000 -5.09400 -1.75900 1.000 81.13604 175 ALA C CA 1
ATOM 3630 C C . ALA C 1 175 ? -21.87500 -6.56600 -2.04800 1.000 78.99631 175 ALA C C 1
ATOM 3631 O O . ALA C 1 175 ? -22.75800 -7.18100 -1.44000 1.000 73.98519 175 ALA C O 1
ATOM 3633 N N . LEU C 1 176 ? -21.10600 -7.14900 -2.97100 1.000 79.18581 176 LEU C N 1
ATOM 3634 C CA . LEU C 1 176 ? -21.24200 -8.57400 -3.25100 1.000 73.34037 176 LEU C CA 1
ATOM 3635 C C . LEU C 1 176 ? -20.88500 -9.40200 -2.02700 1.000 68.66613 176 LEU C C 1
ATOM 3636 O O . LEU C 1 176 ? -21.58500 -10.36700 -1.69400 1.000 56.43571 176 LEU C O 1
ATOM 3641 N N . LYS C 1 177 ? -19.81400 -9.02100 -1.32500 1.000 75.18533 177 LYS C N 1
ATOM 3642 C CA . LYS C 1 177 ? -19.43900 -9.76700 -0.12600 1.000 74.30628 177 LYS C CA 1
ATOM 3643 C C . LYS C 1 177 ? -20.51900 -9.67200 0.94900 1.000 69.75836 177 LYS C C 1
ATOM 3644 O O . LYS C 1 177 ? -20.88300 -10.68200 1.56500 1.000 70.05840 177 LYS C O 1
ATOM 3650 N N . LYS C 1 178 ? -21.07500 -8.47500 1.16200 1.000 78.04094 178 LYS C N 1
ATOM 3651 C CA . LYS C 1 178 ? -22.11100 -8.31400 2.18300 1.000 83.13365 178 LYS C CA 1
ATOM 3652 C C . LYS C 1 178 ? -23.38600 -9.07200 1.81600 1.000 63.78923 178 LYS C C 1
ATOM 3653 O O . LYS C 1 178 ? -24.01600 -9.70300 2.67900 1.000 53.97752 178 LYS C O 1
ATOM 3659 N N . ALA C 1 179 ? -23.78500 -9.01900 0.54100 1.000 70.95851 179 ALA C N 1
ATOM 3660 C CA . ALA C 1 179 ? -24.98300 -9.73000 0.10800 1.000 63.76554 179 ALA C CA 1
ATOM 3661 C C . ALA C 1 179 ? -24.80800 -11.23700 0.23600 1.000 61.02311 179 ALA C C 1
ATOM 3662 O O . ALA C 1 179 ? -25.73300 -11.93800 0.66500 1.000 51.77726 179 ALA C O 1
ATOM 3664 N N . VAL C 1 180 ? -23.63100 -11.75200 -0.12700 1.000 62.15219 180 VAL C N 1
ATOM 3665 C CA . VAL C 1 180 ? -23.35800 -13.17500 0.05500 1.000 56.47782 180 VAL C CA 1
ATOM 3666 C C . VAL C 1 180 ? -23.39000 -13.52700 1.53500 1.000 57.74113 180 VAL C C 1
ATOM 3667 O O . VAL C 1 180 ? -23.86100 -14.60200 1.92400 1.000 61.17049 180 VAL C O 1
ATOM 3671 N N . GLU C 1 181 ? -22.91400 -12.61600 2.38500 1.000 61.85742 181 GLU C N 1
ATOM 3672 C CA . GLU C 1 181 ? -22.90900 -12.87000 3.82100 1.000 71.49278 181 GLU C CA 1
ATOM 3673 C C . GLU C 1 181 ? -24.33000 -13.02100 4.35300 1.000 62.64698 181 GLU C C 1
ATOM 3674 O O . GLU C 1 181 ? -24.64500 -13.98600 5.06800 1.000 62.73384 181 GLU C O 1
ATOM 3680 N N . LEU C 1 182 ? -25.22100 -12.12000 3.93600 1.000 63.24706 182 LEU C N 1
ATOM 3681 C CA . LEU C 1 182 ? -26.61400 -12.19400 4.37400 1.000 63.62342 182 LEU C CA 1
ATOM 3682 C C . LEU C 1 182 ? -27.30900 -13.42800 3.80800 1.000 59.24131 182 LEU C C 1
ATOM 3683 O O . LEU C 1 182 ? -28.07300 -14.10300 4.51600 1.000 53.61169 182 LEU C O 1
ATOM 3688 N N . ALA C 1 183 ? -27.05600 -13.73300 2.53200 1.000 67.15542 183 ALA C N 1
ATOM 3689 C CA . ALA C 1 183 ? -27.62600 -14.92200 1.90800 1.000 56.43308 183 ALA C CA 1
ATOM 3690 C C . ALA C 1 183 ? -27.22000 -16.18900 2.65100 1.000 57.01999 183 ALA C C 1
ATOM 3691 O O . ALA C 1 183 ? -28.06300 -17.04100 2.94500 1.000 43.97896 183 ALA C O 1
ATOM 3693 N N . ILE C 1 184 ? -25.92000 -16.35400 2.91400 1.000 59.08077 184 ILE C N 1
ATOM 3694 C CA . ILE C 1 184 ? -25.44700 -17.52700 3.64600 1.000 62.61803 184 ILE C CA 1
ATOM 3695 C C . ILE C 1 184 ? -26.11000 -17.60300 5.01300 1.000 62.22325 184 ILE C C 1
ATOM 3696 O O . ILE C 1 184 ? -26.54300 -18.67900 5.44900 1.000 59.99404 184 ILE C O 1
ATOM 3701 N N . LYS C 1 185 ? -26.21500 -16.46300 5.70500 1.000 64.90515 185 LYS C N 1
ATOM 3702 C CA . LYS C 1 185 ? -26.85500 -16.46900 7.01600 1.000 55.29874 185 LYS C CA 1
ATOM 3703 C C . LYS C 1 185 ? -28.28800 -16.98000 6.92900 1.000 60.49673 185 LYS C C 1
ATOM 3704 O O . LYS C 1 185 ? -28.70800 -17.82300 7.73300 1.000 59.31501 185 LYS C O 1
ATOM 3710 N N . MET C 1 186 ? -29.03900 -16.52500 5.92400 1.000 68.24502 186 MET C N 1
ATOM 3711 C CA . MET C 1 186 ? -30.44400 -16.91200 5.85000 1.000 50.90874 186 MET C CA 1
ATOM 3712 C C . MET C 1 186 ? -30.65400 -18.32900 5.32600 1.000 51.72989 186 MET C C 1
ATOM 3713 O O . MET C 1 186 ? -31.58700 -19.00600 5.77100 1.000 52.69053 186 MET C O 1
ATOM 3718 N N . VAL C 1 187 ? -29.79800 -18.82000 4.42800 1.000 60.06246 187 VAL C N 1
ATOM 3719 C CA . VAL C 1 187 ? -29.89500 -20.22700 4.04300 1.000 53.76697 187 VAL C CA 1
ATOM 3720 C C . VAL C 1 187 ? -29.55300 -21.13300 5.21800 1.000 56.44624 187 VAL C C 1
ATOM 3721 O O . VAL C 1 187 ? -30.21000 -22.16000 5.43900 1.000 53.97752 187 VAL C O 1
ATOM 3725 N N . GLU C 1 188 ? -28.54000 -20.76600 6.00500 1.000 63.27864 188 GLU C N 1
ATOM 3726 C CA . GLU C 1 188 ? -28.22000 -21.56600 7.18100 1.000 65.99739 188 GLU C CA 1
ATOM 3727 C C . GLU C 1 188 ? -29.37300 -21.55900 8.18100 1.000 66.25268 188 GLU C C 1
ATOM 3728 O O . GLU C 1 188 ? -29.71900 -22.60000 8.74900 1.000 66.08161 188 GLU C O 1
ATOM 3734 N N . GLU C 1 189 ? -29.98400 -20.39200 8.40400 1.000 57.97800 189 GLU C N 1
ATOM 3735 C CA . GLU C 1 189 ? -31.12400 -20.30900 9.31500 1.000 67.56336 189 GLU C CA 1
ATOM 3736 C C . GLU C 1 189 ? -32.30200 -21.14700 8.81400 1.000 71.68491 189 GLU C C 1
ATOM 3737 O O . GLU C 1 189 ? -32.96200 -21.84300 9.60100 1.000 70.89797 189 GLU C O 1
ATOM 3743 N N . PHE C 1 190 ? -32.57300 -21.10300 7.50500 1.000 68.40557 190 PHE C N 1
ATOM 3744 C CA . PHE C 1 190 ? -33.63800 -21.92400 6.93400 1.000 56.68838 190 PHE C CA 1
ATOM 3745 C C . PHE C 1 190 ? -33.34100 -23.40900 7.11900 1.000 64.68934 190 PHE C C 1
ATOM 3746 O O . PHE C 1 190 ? -34.25600 -24.20500 7.36400 1.000 70.46108 190 PHE C O 1
ATOM 3754 N N . ARG C 1 191 ? -32.06600 -23.79900 7.00600 1.000 70.49793 191 ARG C N 1
ATOM 3755 C CA . ARG C 1 191 ? -31.70700 -25.19500 7.24200 1.000 72.76399 191 ARG C CA 1
ATOM 3756 C C . ARG C 1 191 ? -31.88600 -25.56600 8.70500 1.000 74.56684 191 ARG C C 1
ATOM 3757 O O . ARG C 1 191 ? -32.25600 -26.70100 9.03000 1.000 67.92920 191 ARG C O 1
ATOM 3765 N N . LYS C 1 192 ? -31.63900 -24.60700 9.59600 1.000 73.15877 192 LYS C N 1
ATOM 3766 C CA . LYS C 1 192 ? -31.80700 -24.83800 11.02500 1.000 78.97526 192 LYS C CA 1
ATOM 3767 C C . LYS C 1 192 ? -33.27000 -25.07400 11.36800 1.000 86.47879 192 LYS C C 1
ATOM 3768 O O . LYS C 1 192 ? -33.58800 -25.94200 12.19000 1.000 80.10961 192 LYS C O 1
ATOM 3774 N N . LYS C 1 193 ? -34.17400 -24.32000 10.74000 1.000 86.26034 193 LYS C N 1
ATOM 3775 C CA . LYS C 1 193 ? -35.59100 -24.44700 11.06900 1.000 81.05182 193 LYS C CA 1
ATOM 3776 C C . LYS C 1 193 ? -36.20600 -25.65600 10.36700 1.000 89.25017 193 LYS C C 1
ATOM 3777 O O . LYS C 1 193 ? -36.62900 -26.61800 11.01800 1.000 83.81005 193 LYS C O 1
ATOM 3783 N N . GLN C 1 194 ? -36.25900 -25.62900 9.03500 1.000 103.69664 194 GLN C N 1
ATOM 3784 C CA . GLN C 1 194 ? -36.75900 -26.77400 8.28200 1.000 101.10949 194 GLN C CA 1
ATOM 3785 C C . GLN C 1 194 ? -35.60800 -27.59600 7.71500 1.000 100.83314 194 GLN C C 1
ATOM 3786 O O . GLN C 1 194 ? -34.73300 -28.05100 8.45900 1.000 101.25161 194 GLN C O 1
ATOM 3792 N N . GLY C 1 195 ? -35.61100 -27.79800 6.40000 1.000 94.54555 195 GLY C N 1
ATOM 3793 C CA . GLY C 1 195 ? -34.52100 -28.47100 5.72200 1.000 103.41766 195 GLY C CA 1
ATOM 3794 C C . GLY C 1 195 ? -33.98800 -27.62000 4.59000 1.000 97.11954 195 GLY C C 1
ATOM 3795 O O . GLY C 1 195 ? -34.25900 -26.41700 4.54300 1.000 88.91066 195 GLY C O 1
ATOM 3796 N N . LEU C 1 196 ? -33.23400 -28.21500 3.67300 1.000 105.23630 196 LEU C N 1
ATOM 3797 C CA . LEU C 1 196 ? -32.74400 -27.46600 2.52300 1.000 89.28965 196 LEU C CA 1
ATOM 3798 C C . LEU C 1 196 ? -33.33200 -28.01100 1.22700 1.000 81.97035 196 LEU C C 1
ATOM 3799 O O . LEU C 1 196 ? -34.44800 -27.65600 0.84600 1.000 71.53226 196 LEU C O 1
ATOM 3804 N N . LYS D 1 40 ? -55.94000 -49.68700 -34.42700 1.000 106.59173 40 LYS D N 1
ATOM 3805 C CA . LYS D 1 40 ? -55.41600 -48.41900 -33.93500 1.000 107.87083 40 LYS D CA 1
ATOM 3806 C C . LYS D 1 40 ? -56.48000 -47.58700 -33.24200 1.000 98.47496 40 LYS D C 1
ATOM 3807 O O . LYS D 1 40 ? -56.29200 -47.15500 -32.10700 1.000 99.54878 40 LYS D O 1
ATOM 3813 N N . ILE D 1 41 ? -57.61900 -47.41100 -33.91300 1.000 101.28583 41 ILE D N 1
ATOM 3814 C CA . ILE D 1 41 ? -58.73800 -46.69500 -33.30900 1.000 101.86748 41 ILE D CA 1
ATOM 3815 C C . ILE D 1 41 ? -59.24700 -47.46800 -32.10200 1.000 105.52055 41 ILE D C 1
ATOM 3816 O O . ILE D 1 41 ? -59.62100 -46.88700 -31.07300 1.000 103.44661 41 ILE D O 1
ATOM 3821 N N . GLU D 1 42 ? -59.23100 -48.80000 -32.20200 1.000 107.32603 42 GLU D N 1
ATOM 3822 C CA . GLU D 1 42 ? -59.65400 -49.64800 -31.09500 1.000 111.00015 42 GLU D CA 1
ATOM 3823 C C . GLU D 1 42 ? -58.69900 -49.51300 -29.91600 1.000 111.81077 42 GLU D C 1
ATOM 3824 O O . GLU D 1 42 ? -59.13200 -49.44500 -28.75900 1.000 108.26824 42 GLU D O 1
ATOM 3830 N N . GLU D 1 43 ? -57.39500 -49.42100 -30.19600 1.000 109.20257 43 GLU D N 1
ATOM 3831 C CA . GLU D 1 43 ? -56.40700 -49.27500 -29.13300 1.000 104.98364 43 GLU D CA 1
ATOM 3832 C C . GLU D 1 43 ? -56.50200 -47.90000 -28.48000 1.000 97.66961 43 GLU D C 1
ATOM 3833 O O . GLU D 1 43 ? -56.36500 -47.77200 -27.25500 1.000 95.90624 43 GLU D O 1
ATOM 3839 N N . LEU D 1 44 ? -56.75600 -46.86000 -29.28300 1.000 99.78038 44 LEU D N 1
ATOM 3840 C CA . LEU D 1 44 ? -56.93900 -45.52600 -28.72100 1.000 97.13270 44 LEU D CA 1
ATOM 3841 C C . LEU D 1 44 ? -58.17400 -45.48700 -27.83200 1.000 96.00098 44 LEU D C 1
ATOM 3842 O O . LEU D 1 44 ? -58.16300 -44.86600 -26.76300 1.000 91.47149 44 LEU D O 1
ATOM 3847 N N . LEU D 1 45 ? -59.23700 -46.18200 -28.24300 1.000 95.84833 45 LEU D N 1
ATOM 3848 C CA . LEU D 1 45 ? -60.44100 -46.24700 -27.42300 1.000 92.20579 45 LEU D CA 1
ATOM 3849 C C . LEU D 1 45 ? -60.16300 -46.99800 -26.12700 1.000 95.40881 45 LEU D C 1
ATOM 3850 O O . LEU D 1 45 ? -60.65300 -46.61700 -25.05300 1.000 91.02670 45 LEU D O 1
ATOM 3855 N N . LYS D 1 46 ? -59.33500 -48.04200 -26.21200 1.000 103.07815 46 LYS D N 1
ATOM 3856 C CA . LYS D 1 46 ? -58.98300 -48.82700 -25.03600 1.000 97.59328 46 LYS D CA 1
ATOM 3857 C C . LYS D 1 46 ? -58.24400 -47.97200 -24.01500 1.000 99.13031 46 LYS D C 1
ATOM 3858 O O . LYS D 1 46 ? -58.62600 -47.91300 -22.83600 1.000 96.27207 46 LYS D O 1
ATOM 3864 N N . LYS D 1 47 ? -57.21800 -47.24800 -24.47200 1.000 98.42496 47 LYS D N 1
ATOM 3865 C CA . LYS D 1 47 ? -56.46000 -46.40500 -23.55400 1.000 95.14825 47 LYS D CA 1
ATOM 3866 C C . LYS D 1 47 ? -57.28700 -45.22800 -23.04600 1.000 87.01043 47 LYS D C 1
ATOM 3867 O O . LYS D 1 47 ? -57.14900 -44.84100 -21.88200 1.000 87.97371 47 LYS D O 1
ATOM 3873 N N . ALA D 1 48 ? -58.17600 -44.67600 -23.87600 1.000 97.55907 48 ALA D N 1
ATOM 3874 C CA . ALA D 1 48 ? -59.01800 -43.57000 -23.42700 1.000 92.97431 48 ALA D CA 1
ATOM 3875 C C . ALA D 1 48 ? -59.95200 -43.99400 -22.29700 1.000 93.50858 48 ALA D C 1
ATOM 3876 O O . ALA D 1 48 ? -60.02600 -43.32700 -21.25900 1.000 91.62151 48 ALA D O 1
ATOM 3878 N N . LYS D 1 49 ? -60.70800 -45.07900 -22.48800 1.000 100.35940 49 LYS D N 1
ATOM 3879 C CA . LYS D 1 49 ? -61.62300 -45.49200 -21.42200 1.000 97.08796 49 LYS D CA 1
ATOM 3880 C C . LYS D 1 49 ? -60.86900 -45.96500 -20.18000 1.000 96.92741 49 LYS D C 1
ATOM 3881 O O . LYS D 1 49 ? -61.31500 -45.72600 -19.04300 1.000 93.04010 49 LYS D O 1
ATOM 3887 N N . GLU D 1 50 ? -59.72300 -46.63200 -20.36500 1.000 93.39541 50 GLU D N 1
ATOM 3888 C CA . GLU D 1 50 ? -58.91600 -46.98500 -19.20300 1.000 91.60309 50 GLU D CA 1
ATOM 3889 C C . GLU D 1 50 ? -58.46000 -45.73400 -18.46300 1.000 89.31860 50 GLU D C 1
ATOM 3890 O O . GLU D 1 50 ? -58.36800 -45.73500 -17.23000 1.000 90.54770 50 GLU D O 1
ATOM 3896 N N . MET D 1 51 ? -58.16500 -44.66200 -19.20200 1.000 94.06654 51 MET D N 1
ATOM 3897 C CA . MET D 1 51 ? -57.82200 -43.38100 -18.59900 1.000 95.32196 51 MET D CA 1
ATOM 3898 C C . MET D 1 51 ? -59.01400 -42.78000 -17.86000 1.000 88.38691 51 MET D C 1
ATOM 3899 O O . MET D 1 51 ? -58.84900 -42.14000 -16.81300 1.000 83.76004 51 MET D O 1
ATOM 3904 N N . LEU D 1 52 ? -60.22300 -42.99700 -18.38200 1.000 92.10315 52 LEU D N 1
ATOM 3905 C CA . LEU D 1 52 ? -61.42000 -42.46900 -17.73600 1.000 88.07372 52 LEU D CA 1
ATOM 3906 C C . LEU D 1 52 ? -61.75300 -43.20200 -16.44800 1.000 93.56648 52 LEU D C 1
ATOM 3907 O O . LEU D 1 52 ? -62.38800 -42.61900 -15.56500 1.000 87.15782 52 LEU D O 1
ATOM 3912 N N . LYS D 1 53 ? -61.30400 -44.44600 -16.29700 1.000 101.17266 53 LYS D N 1
ATOM 3913 C CA . LYS D 1 53 ? -61.49000 -45.09800 -15.00100 1.000 94.77715 53 LYS D CA 1
ATOM 3914 C C . LYS D 1 53 ? -60.57000 -44.47800 -13.95000 1.000 94.09023 53 LYS D C 1
ATOM 3915 O O . LYS D 1 53 ? -60.97700 -44.26700 -12.79500 1.000 98.53550 53 LYS D O 1
ATOM 3921 N N . LYS D 1 54 ? -59.33700 -44.14400 -14.34700 1.000 95.65884 54 LYS D N 1
ATOM 3922 C CA . LYS D 1 54 ? -58.45100 -43.38500 -13.47100 1.000 105.71004 54 LYS D CA 1
ATOM 3923 C C . LYS D 1 54 ? -59.05800 -42.03200 -13.12500 1.000 95.22984 54 LYS D C 1
ATOM 3924 O O . LYS D 1 54 ? -58.92600 -41.55700 -11.99100 1.000 92.95851 54 LYS D O 1
ATOM 3930 N N . TYR D 1 55 ? -59.70100 -41.38600 -14.09900 1.000 101.94380 55 TYR D N 1
ATOM 3931 C CA . TYR D 1 55 ? -60.47100 -40.17700 -13.81100 1.000 97.05111 55 TYR D CA 1
ATOM 3932 C C . TYR D 1 55 ? -61.52700 -40.43700 -12.73800 1.000 92.77691 55 TYR D C 1
ATOM 3933 O O . TYR D 1 55 ? -61.64900 -39.68000 -11.76800 1.000 87.75263 55 TYR D O 1
ATOM 3942 N N . ALA D 1 56 ? -62.31200 -41.50300 -12.91900 1.000 98.26968 56 ALA D N 1
ATOM 3943 C CA . ALA D 1 56 ? -63.39800 -41.82400 -11.99500 1.000 91.76100 56 ALA D CA 1
ATOM 3944 C C . ALA D 1 56 ? -62.89100 -41.99900 -10.57000 1.000 97.60118 56 ALA D C 1
ATOM 3945 O O . ALA D 1 56 ? -63.57600 -41.62000 -9.61200 1.000 95.03508 56 ALA D O 1
ATOM 3947 N N . SER D 1 57 ? -61.71600 -42.61400 -10.40700 1.000 106.43908 57 SER D N 1
ATOM 3948 C CA . SER D 1 57 ? -61.15900 -42.80000 -9.06700 1.000 102.96498 57 SER D CA 1
ATOM 3949 C C . SER D 1 57 ? -61.08800 -41.49000 -8.27800 1.000 103.73612 57 SER D C 1
ATOM 3950 O O . SER D 1 57 ? -61.29400 -41.48500 -7.05900 1.000 100.45152 57 SER D O 1
ATOM 3953 N N . ASN D 1 58 ? -60.80100 -40.36800 -8.94900 1.000 102.47281 58 ASN D N 1
ATOM 3954 C CA . ASN D 1 58 ? -60.70000 -39.07600 -8.25900 1.000 92.61900 58 ASN D CA 1
ATOM 3955 C C . ASN D 1 58 ? -61.01900 -37.95400 -9.24800 1.000 96.30365 58 ASN D C 1
ATOM 3956 O O . ASN D 1 58 ? -60.13200 -37.49100 -9.97100 1.000 76.14597 58 ASN D O 1
ATOM 3961 N N . ILE D 1 59 ? -62.28400 -37.52800 -9.26800 1.000 102.72811 59 ILE D N 1
ATOM 3962 C CA . ILE D 1 59 ? -62.74200 -36.54800 -10.25300 1.000 86.95779 59 ILE D CA 1
ATOM 3963 C C . ILE D 1 59 ? -62.11800 -35.17500 -10.01200 1.000 80.06749 59 ILE D C 1
ATOM 3964 O O . ILE D 1 59 ? -61.68000 -34.51200 -10.95700 1.000 72.09549 59 ILE D O 1
ATOM 3969 N N . ASP D 1 60 ? -62.09100 -34.71300 -8.75900 1.000 82.03615 60 ASP D N 1
ATOM 3970 C CA . ASP D 1 60 ? -61.71300 -33.32400 -8.49300 1.000 82.98363 60 ASP D CA 1
ATOM 3971 C C . ASP D 1 60 ? -60.27700 -33.02900 -8.91800 1.000 83.70214 60 ASP D C 1
ATOM 3972 O O . ASP D 1 60 ? -60.01100 -32.03900 -9.61700 1.000 75.30113 60 ASP D O 1
ATOM 3977 N N . LYS D 1 61 ? -59.33900 -33.89700 -8.53600 1.000 83.20471 61 LYS D N 1
ATOM 3978 C CA . LYS D 1 61 ? -57.95100 -33.67000 -8.92100 1.000 83.08628 61 LYS D CA 1
ATOM 3979 C C . LYS D 1 61 ? -57.75100 -33.84800 -10.42000 1.000 65.24203 61 LYS D C 1
ATOM 3980 O O . LYS D 1 61 ? -56.90800 -33.16900 -11.01600 1.000 66.32901 61 LYS D O 1
ATOM 3986 N N . PHE D 1 62 ? -58.53200 -34.72800 -11.05200 1.000 64.92621 62 PHE D N 1
ATOM 3987 C CA . PHE D 1 62 ? -58.42100 -34.89600 -12.49700 1.000 67.51862 62 PHE D CA 1
ATOM 3988 C C . PHE D 1 62 ? -58.91000 -33.65700 -13.23400 1.000 71.44541 62 PHE D C 1
ATOM 3989 O O . PHE D 1 62 ? -58.30700 -33.24100 -14.23000 1.000 67.03435 62 PHE D O 1
ATOM 3997 N N . ILE D 1 63 ? -60.01000 -33.06500 -12.76900 1.000 70.15841 63 ILE D N 1
ATOM 3998 C CA . ILE D 1 63 ? -60.48800 -31.82400 -13.36500 1.000 69.60045 63 ILE D CA 1
ATOM 3999 C C . ILE D 1 63 ? -59.45800 -30.72200 -13.17400 1.000 57.38056 63 ILE D C 1
ATOM 4000 O O . ILE D 1 63 ? -59.19700 -29.93600 -14.09000 1.000 55.20662 63 ILE D O 1
ATOM 4005 N N . ALA D 1 64 ? -58.85100 -30.64900 -11.98500 1.000 73.37985 64 ALA D N 1
ATOM 4006 C CA . ALA D 1 64 ? -57.78300 -29.67500 -11.76600 1.000 65.19203 64 ALA D CA 1
ATOM 4007 C C . ALA D 1 64 ? -56.62800 -29.88100 -12.74500 1.000 58.97549 64 ALA D C 1
ATOM 4008 O O . ALA D 1 64 ? -56.08000 -28.91200 -13.28900 1.000 51.17192 64 ALA D O 1
ATOM 4010 N N . ALA D 1 65 ? -56.24600 -31.13900 -12.98400 1.000 62.84175 65 ALA D N 1
ATOM 4011 C CA . ALA D 1 65 ? -55.16100 -31.42100 -13.92100 1.000 64.58406 65 ALA D CA 1
ATOM 4012 C C . ALA D 1 65 ? -55.54100 -31.04000 -15.34700 1.000 57.16475 65 ALA D C 1
ATOM 4013 O O . ALA D 1 65 ? -54.70500 -30.53500 -16.10500 1.000 51.26930 65 ALA D O 1
ATOM 4015 N N . LEU D 1 66 ? -56.79300 -31.28800 -15.73400 1.000 65.67103 66 LEU D N 1
ATOM 4016 C CA . LEU D 1 66 ? -57.26300 -30.85300 -17.04600 1.000 58.72283 66 LEU D CA 1
ATOM 4017 C C . LEU D 1 66 ? -57.22300 -29.33300 -17.16300 1.000 62.31537 66 LEU D C 1
ATOM 4018 O O . LEU D 1 66 ? -56.88400 -28.78900 -18.22200 1.000 52.43787 66 LEU D O 1
ATOM 4023 N N . ARG D 1 67 ? -57.56100 -28.63400 -16.07800 1.000 64.39456 67 ARG D N 1
ATOM 4024 C CA . ARG D 1 67 ? -57.48400 -27.17600 -16.07000 1.000 64.99727 67 ARG D CA 1
ATOM 4025 C C . ARG D 1 67 ? -56.04200 -26.71200 -16.23800 1.000 63.91556 67 ARG D C 1
ATOM 4026 O O . ARG D 1 67 ? -55.77200 -25.73900 -16.95300 1.000 65.86842 67 ARG D O 1
ATOM 4034 N N . ARG D 1 68 ? -55.09700 -27.42000 -15.61200 1.000 65.71577 68 ARG D N 1
ATOM 4035 C CA . ARG D 1 68 ? -53.68900 -27.06300 -15.77400 1.000 58.60966 68 ARG D CA 1
ATOM 4036 C C . ARG D 1 68 ? -53.22600 -27.30400 -17.20800 1.000 57.89115 68 ARG D C 1
ATOM 4037 O O . ARG D 1 68 ? -52.48000 -26.49600 -17.77300 1.000 48.05839 68 ARG D O 1
ATOM 4045 N N . VAL D 1 69 ? -53.62900 -28.43500 -17.79300 1.000 65.95264 69 VAL D N 1
ATOM 4046 C CA . VAL D 1 69 ? -53.29400 -28.73300 -19.18500 1.000 63.51814 69 VAL D CA 1
ATOM 4047 C C . VAL D 1 69 ? -53.83800 -27.65500 -20.11400 1.000 57.37267 69 VAL D C 1
ATOM 4048 O O . VAL D 1 69 ? -53.15900 -27.22300 -21.05300 1.000 43.51574 69 VAL D O 1
ATOM 4052 N N . VAL D 1 70 ? -55.07600 -27.21600 -19.88300 1.000 64.21559 70 VAL D N 1
ATOM 4053 C CA . VAL D 1 70 ? -55.66100 -26.18500 -20.73500 1.000 54.60392 70 VAL D CA 1
ATOM 4054 C C . VAL D 1 70 ? -54.93800 -24.85500 -20.53800 1.000 53.31692 70 VAL D C 1
ATOM 4055 O O . VAL D 1 70 ? -54.74500 -24.09000 -21.49200 1.000 45.72654 70 VAL D O 1
ATOM 4059 N N . GLN D 1 71 ? -54.52100 -24.55900 -19.30300 1.000 52.83265 71 GLN D N 1
ATOM 4060 C CA . GLN D 1 71 ? -53.71100 -23.36800 -19.06500 1.000 52.91950 71 GLN D CA 1
ATOM 4061 C C . GLN D 1 71 ? -52.38400 -23.44400 -19.81400 1.000 48.77690 71 GLN D C 1
ATOM 4062 O O . GLN D 1 71 ? -51.90400 -22.43800 -20.35000 1.000 45.23174 71 GLN D O 1
ATOM 4068 N N . ALA D 1 72 ? -51.78300 -24.63300 -19.86900 1.000 45.67390 72 ALA D N 1
ATOM 4069 C CA . ALA D 1 72 ? -50.55500 -24.80700 -20.64000 1.000 54.28809 72 ALA D CA 1
ATOM 4070 C C . ALA D 1 72 ? -50.81300 -24.62600 -22.13200 1.000 55.19872 72 ALA D C 1
ATOM 4071 O O . ALA D 1 72 ? -49.98900 -24.04300 -22.84500 1.000 45.10014 72 ALA D O 1
ATOM 4073 N N . LEU D 1 73 ? -51.94900 -25.13200 -22.61900 1.000 56.32254 73 LEU D N 1
ATOM 4074 C CA . LEU D 1 73 ? -52.33800 -24.90900 -24.01000 1.000 57.64639 73 LEU D CA 1
ATOM 4075 C C . LEU D 1 73 ? -52.44400 -23.41900 -24.31000 1.000 54.42495 73 LEU D C 1
ATOM 4076 O O . LEU D 1 73 ? -51.93100 -22.93600 -25.32600 1.000 41.43655 73 LEU D O 1
ATOM 4081 N N . TYR D 1 74 ? -53.11700 -22.67900 -23.42600 1.000 54.39600 74 TYR D N 1
ATOM 4082 C CA . TYR D 1 74 ? -53.25400 -21.23600 -23.59300 1.000 53.01162 74 TYR D CA 1
ATOM 4083 C C . TYR D 1 74 ? -51.89400 -20.54700 -23.58400 1.000 52.22995 74 TYR D C 1
ATOM 4084 O O . TYR D 1 74 ? -51.64500 -19.63800 -24.38600 1.000 48.22947 74 TYR D O 1
ATOM 4093 N N . ASP D 1 75 ? -51.00800 -20.95400 -22.67100 1.000 63.23916 75 ASP D N 1
ATOM 4094 C CA . ASP D 1 75 ? -49.66500 -20.38300 -22.63300 1.000 59.12288 75 ASP D CA 1
ATOM 4095 C C . ASP D 1 75 ? -48.88400 -20.69400 -23.90300 1.000 57.79377 75 ASP D C 1
ATOM 4096 O O . ASP D 1 75 ? -48.04000 -19.89600 -24.32100 1.000 60.98363 75 ASP D O 1
ATOM 4101 N N . ALA D 1 76 ? -49.15300 -21.84000 -24.53000 1.000 54.13281 76 ALA D N 1
ATOM 4102 C CA . ALA D 1 76 ? -48.46400 -22.22600 -25.75500 1.000 57.11211 76 ALA D CA 1
ATOM 4103 C C . ALA D 1 76 ? -48.98900 -21.49700 -26.98500 1.000 53.67222 76 ALA D C 1
ATOM 4104 O O . ALA D 1 76 ? -48.39300 -21.62200 -28.06000 1.000 47.10038 76 ALA D O 1
ATOM 4106 N N . GLY D 1 77 ? -50.07800 -20.74200 -26.85600 1.000 60.34671 77 GLY D N 1
ATOM 4107 C CA . GLY D 1 77 ? -50.66500 -20.04900 -27.98600 1.000 60.38619 77 GLY D CA 1
ATOM 4108 C C . GLY D 1 77 ? -51.69700 -20.83700 -28.75900 1.000 54.44337 77 GLY D C 1
ATOM 4109 O O . GLY D 1 77 ? -52.00200 -20.47600 -29.90200 1.000 50.27182 77 GLY D O 1
ATOM 4110 N N . ALA D 1 78 ? -52.24700 -21.89900 -28.17400 1.000 60.54937 78 ALA D N 1
ATOM 4111 C CA . ALA D 1 78 ? -53.12600 -22.82900 -28.87100 1.000 53.73013 78 ALA D CA 1
ATOM 4112 C C . ALA D 1 78 ? -54.60900 -22.61200 -28.59100 1.000 55.60404 78 ALA D C 1
ATOM 4113 O O . ALA D 1 78 ? -55.43800 -23.34400 -29.14000 1.000 50.98243 78 ALA D O 1
ATOM 4115 N N . TYR D 1 79 ? -54.97100 -21.64900 -27.74100 1.000 67.08173 79 TYR D N 1
ATOM 4116 C CA . TYR D 1 79 ? -56.37100 -21.51100 -27.35300 1.000 60.67043 79 TYR D CA 1
ATOM 4117 C C . TYR D 1 79 ? -57.23100 -21.02300 -28.51900 1.000 55.56719 79 TYR D C 1
ATOM 4118 O O . TYR D 1 79 ? -58.30000 -21.58600 -28.78900 1.000 60.92309 79 TYR D O 1
ATOM 4127 N N . GLN D 1 80 ? -56.76400 -19.99900 -29.24000 1.000 53.46431 80 GLN D N 1
ATOM 4128 C CA . GLN D 1 80 ? -57.49100 -19.53500 -30.42100 1.000 66.12109 80 GLN D CA 1
ATOM 4129 C C . GLN D 1 80 ? -57.53300 -20.60000 -31.50900 1.000 51.47196 80 GLN D C 1
ATOM 4130 O O . GLN D 1 80 ? -58.49100 -20.64400 -32.29600 1.000 52.58525 80 GLN D O 1
ATOM 4136 N N . VAL D 1 81 ? -56.51000 -21.45400 -31.57700 1.000 54.73288 81 VAL D N 1
ATOM 4137 C CA . VAL D 1 81 ? -56.56700 -22.60700 -32.47600 1.000 56.39887 81 VAL D CA 1
ATOM 4138 C C . VAL D 1 81 ? -57.78400 -23.47200 -32.15600 1.000 49.77965 81 VAL D C 1
ATOM 4139 O O . VAL D 1 81 ? -58.54100 -23.87400 -33.05200 1.000 55.71457 81 VAL D O 1
ATOM 4143 N N . VAL D 1 82 ? -57.99700 -23.76600 -30.87000 1.000 61.47842 82 VAL D N 1
ATOM 4144 C CA . VAL D 1 82 ? -59.14000 -24.58300 -30.46900 1.000 60.09668 82 VAL D CA 1
ATOM 4145 C C . VAL D 1 82 ? -60.45600 -23.86500 -30.75400 1.000 47.30041 82 VAL D C 1
ATOM 4146 O O . VAL D 1 82 ? -61.43700 -24.48900 -31.16600 1.000 41.89976 82 VAL D O 1
ATOM 4150 N N . ILE D 1 83 ? -60.50200 -22.54500 -30.54700 1.000 48.79532 83 ILE D N 1
ATOM 4151 C CA . ILE D 1 83 ? -61.74800 -21.81400 -30.79900 1.000 56.23306 83 ILE D CA 1
ATOM 4152 C C . ILE D 1 83 ? -62.10800 -21.84800 -32.28500 1.000 61.17576 83 ILE D C 1
ATOM 4153 O O . ILE D 1 83 ? -63.27300 -22.05100 -32.65900 1.000 45.39492 83 ILE D O 1
ATOM 4158 N N . ARG D 1 84 ? -61.11100 -21.65800 -33.15300 1.000 61.63107 84 ARG D N 1
ATOM 4159 C CA . ARG D 1 84 ? -61.34200 -21.74700 -34.59200 1.000 63.34707 84 ARG D CA 1
ATOM 4160 C C . ARG D 1 84 ? -61.74400 -23.15900 -35.00200 1.000 65.45785 84 ARG D C 1
ATOM 4161 O O . ARG D 1 84 ? -62.65800 -23.34100 -35.81800 1.000 51.51144 84 ARG D O 1
ATOM 4169 N N . MET D 1 85 ? -61.07900 -24.17400 -34.43400 1.000 65.87895 85 MET D N 1
ATOM 4170 C CA . MET D 1 85 ? -61.46500 -25.55600 -34.70300 1.000 56.41729 85 MET D CA 1
ATOM 4171 C C . MET D 1 85 ? -62.90600 -25.80600 -34.28700 1.000 56.18832 85 MET D C 1
ATOM 4172 O O . MET D 1 85 ? -63.65400 -26.49700 -34.98600 1.000 57.32266 85 MET D O 1
ATOM 4177 N N . TYR D 1 86 ? -63.31200 -25.23200 -33.15600 1.000 59.36764 86 TYR D N 1
ATOM 4178 C CA . TYR D 1 86 ? -64.65700 -25.42300 -32.63000 1.000 58.98602 86 TYR D CA 1
ATOM 4179 C C . TYR D 1 86 ? -65.69900 -24.80700 -33.55000 1.000 57.43320 86 TYR D C 1
ATOM 4180 O O . TYR D 1 86 ? -66.72300 -25.43100 -33.84900 1.000 52.83528 86 TYR D O 1
ATOM 4189 N N . GLN D 1 87 ? -65.47300 -23.56600 -33.98500 1.000 63.11283 87 GLN D N 1
ATOM 4190 C CA . GLN D 1 87 ? -66.41900 -22.93700 -34.90400 1.000 50.47710 87 GLN D CA 1
ATOM 4191 C C . GLN D 1 87 ? -66.50200 -23.70800 -36.22100 1.000 54.76709 87 GLN D C 1
ATOM 4192 O O . GLN D 1 87 ? -67.60300 -23.99000 -36.72600 1.000 52.12730 87 GLN D O 1
ATOM 4198 N N . ALA D 1 88 ? -65.34700 -24.10400 -36.76800 1.000 60.27038 88 ALA D N 1
ATOM 4199 C CA . ALA D 1 88 ? -65.34300 -24.84500 -38.02500 1.000 62.85227 88 ALA D CA 1
ATOM 4200 C C . ALA D 1 88 ? -66.06400 -26.17900 -37.88000 1.000 63.81028 88 ALA D C 1
ATOM 4201 O O . ALA D 1 88 ? -66.76300 -26.61900 -38.80000 1.000 48.86639 88 ALA D O 1
ATOM 4203 N N . ALA D 1 89 ? -65.90400 -26.84000 -36.73000 1.000 57.35425 89 ALA D N 1
ATOM 4204 C CA . ALA D 1 89 ? -66.59700 -28.10100 -36.50100 1.000 64.11032 89 ALA D CA 1
ATOM 4205 C C . ALA D 1 89 ? -68.09500 -27.87500 -36.35400 1.000 53.06426 89 ALA D C 1
ATOM 4206 O O . ALA D 1 89 ? -68.90000 -28.67100 -36.85200 1.000 40.82332 89 ALA D O 1
ATOM 4208 N N . LEU D 1 90 ? -68.48600 -26.79900 -35.66400 1.000 54.35389 90 LEU D N 1
ATOM 4209 C CA . LEU D 1 90 ? -69.89500 -26.42800 -35.59400 1.000 52.03782 90 LEU D CA 1
ATOM 4210 C C . LEU D 1 90 ? -70.48000 -26.21100 -36.98000 1.000 56.61205 90 LEU D C 1
ATOM 4211 O O . LEU D 1 90 ? -71.69100 -26.37100 -37.17300 1.000 51.75621 90 LEU D O 1
ATOM 4216 N N . ALA D 1 91 ? -69.64600 -25.84800 -37.95600 1.000 65.36573 91 ALA D N 1
ATOM 4217 C CA . ALA D 1 91 ? -70.12600 -25.64500 -39.31600 1.000 55.77774 91 ALA D CA 1
ATOM 4218 C C . ALA D 1 91 ? -69.75900 -26.79700 -40.24900 1.000 50.86136 91 ALA D C 1
ATOM 4219 O O . ALA D 1 91 ? -69.78100 -26.62700 -41.47300 1.000 47.81889 91 ALA D O 1
ATOM 4221 N N . GLY D 1 92 ? -69.42400 -27.96200 -39.69800 1.000 67.90288 92 GLY D N 1
ATOM 4222 C CA . GLY D 1 92 ? -69.22800 -29.16400 -40.48500 1.000 52.90898 92 GLY D CA 1
ATOM 4223 C C . GLY D 1 92 ? -67.84800 -29.35600 -41.07300 1.000 56.40939 92 GLY D C 1
ATOM 4224 O O . GLY D 1 92 ? -67.67300 -30.24600 -41.91300 1.000 56.54362 92 GLY D O 1
ATOM 4225 N N . GLN D 1 93 ? -66.86500 -28.55900 -40.66400 1.000 67.98184 93 GLN D N 1
ATOM 4226 C CA . GLN D 1 93 ? -65.51000 -28.62900 -41.19600 1.000 62.01007 93 GLN D CA 1
ATOM 4227 C C . GLN D 1 93 ? -64.54300 -29.09000 -40.11700 1.000 57.53321 93 GLN D C 1
ATOM 4228 O O . GLN D 1 93 ? -64.59600 -28.60700 -38.98100 1.000 57.17264 93 GLN D O 1
ATOM 4234 N N . ILE D 1 94 ? -63.66500 -30.02200 -40.47200 1.000 61.96269 94 ILE D N 1
ATOM 4235 C CA . ILE D 1 94 ? -62.62000 -30.50300 -39.57600 1.000 57.77272 94 ILE D CA 1
ATOM 4236 C C . ILE D 1 94 ? -61.31300 -29.84100 -39.98600 1.000 52.31943 94 ILE D C 1
ATOM 4237 O O . ILE D 1 94 ? -60.81800 -30.06500 -41.09800 1.000 49.01114 94 ILE D O 1
ATOM 4242 N N . ASP D 1 95 ? -60.75100 -29.03000 -39.09400 1.000 63.44971 95 ASP D N 1
ATOM 4243 C CA . ASP D 1 95 ? -59.47000 -28.37400 -39.34200 1.000 58.53597 95 ASP D CA 1
ATOM 4244 C C . ASP D 1 95 ? -58.37000 -29.29200 -38.82400 1.000 57.03579 95 ASP D C 1
ATOM 4245 O O . ASP D 1 95 ? -58.05800 -29.30000 -37.63100 1.000 58.57808 95 ASP D O 1
ATOM 4250 N N . ARG D 1 96 ? -57.77800 -30.07000 -39.73300 1.000 62.78911 96 ARG D N 1
ATOM 4251 C CA . ARG D 1 96 ? -56.83300 -31.10300 -39.32600 1.000 75.09848 96 ARG D CA 1
ATOM 4252 C C . ARG D 1 96 ? -55.48400 -30.51900 -38.91800 1.000 63.38918 96 ARG D C 1
ATOM 4253 O O . ARG D 1 96 ? -54.81400 -31.08300 -38.04700 1.000 60.30723 96 ARG D O 1
ATOM 4261 N N . GLU D 1 97 ? -55.05500 -29.41600 -39.53900 1.000 67.09752 97 GLU D N 1
ATOM 4262 C CA . GLU D 1 97 ? -53.83500 -28.75400 -39.08000 1.000 69.95576 97 GLU D CA 1
ATOM 4263 C C . GLU D 1 97 ? -53.97400 -28.28500 -37.63300 1.000 66.69484 97 GLU D C 1
ATOM 4264 O O . GLU D 1 97 ? -53.03600 -28.41200 -36.83300 1.000 50.99032 97 GLU D O 1
ATOM 4270 N N . HIS D 1 98 ? -55.15400 -27.77200 -37.27200 1.000 62.77858 98 HIS D N 1
ATOM 4271 C CA . HIS D 1 98 ? -55.41900 -27.37500 -35.89400 1.000 69.97155 98 HIS D CA 1
ATOM 4272 C C . HIS D 1 98 ? -55.31000 -28.57100 -34.95500 1.000 58.68862 98 HIS D C 1
ATOM 4273 O O . HIS D 1 98 ? -54.67700 -28.49300 -33.89400 1.000 51.07981 98 HIS D O 1
ATOM 4280 N N . LEU D 1 99 ? -55.93000 -29.69200 -35.33700 1.000 67.94236 99 LEU D N 1
ATOM 4281 C CA . LEU D 1 99 ? -55.85700 -30.91000 -34.53400 1.000 59.19394 99 LEU D CA 1
ATOM 4282 C C . LEU D 1 99 ? -54.41900 -31.37800 -34.35600 1.000 59.65715 99 LEU D C 1
ATOM 4283 O O . LEU D 1 99 ? -54.02100 -31.77500 -33.25800 1.000 54.06964 99 LEU D O 1
ATOM 4288 N N . ARG D 1 100 ? -53.63700 -31.38400 -35.43800 1.000 57.75166 100 ARG D N 1
ATOM 4289 C CA . ARG D 1 100 ? -52.25700 -31.85100 -35.34500 1.000 55.76721 100 ARG D CA 1
ATOM 4290 C C . ARG D 1 100 ? -51.43300 -30.95500 -34.43100 1.000 57.11737 100 ARG D C 1
ATOM 4291 O O . ARG D 1 100 ? -50.62800 -31.44600 -33.62300 1.000 56.80681 100 ARG D O 1
ATOM 4299 N N . PHE D 1 101 ? -51.62800 -29.63700 -34.53300 1.000 55.95934 101 PHE D N 1
ATOM 4300 C CA . PHE D 1 101 ? -50.91100 -28.72800 -33.64700 1.000 57.03579 101 PHE D CA 1
ATOM 4301 C C . PHE D 1 101 ? -51.30700 -28.95900 -32.19600 1.000 54.90922 101 PHE D C 1
ATOM 4302 O O . PHE D 1 101 ? -50.45200 -28.95500 -31.30100 1.000 47.00300 101 PHE D O 1
ATOM 4310 N N . LEU D 1 102 ? -52.59600 -29.20700 -31.95200 1.000 60.54937 102 LEU D N 1
ATOM 4311 C CA . LEU D 1 102 ? -53.05300 -29.50500 -30.59800 1.000 63.43129 102 LEU D CA 1
ATOM 4312 C C . LEU D 1 102 ? -52.43600 -30.79700 -30.07600 1.000 62.02323 102 LEU D C 1
ATOM 4313 O O . LEU D 1 102 ? -52.01000 -30.86700 -28.91700 1.000 50.26655 102 LEU D O 1
ATOM 4318 N N . ILE D 1 103 ? -52.38200 -31.82800 -30.92000 1.000 66.14214 103 ILE D N 1
ATOM 4319 C CA . ILE D 1 103 ? -51.81400 -33.11200 -30.51500 1.000 57.33319 103 ILE D CA 1
ATOM 4320 C C . ILE D 1 103 ? -50.35300 -32.94500 -30.11800 1.000 59.53345 103 ILE D C 1
ATOM 4321 O O . ILE D 1 103 ? -49.91500 -33.41900 -29.06000 1.000 56.43835 103 ILE D O 1
ATOM 4326 N N . GLU D 1 104 ? -49.57700 -32.24900 -30.95200 1.000 59.87560 104 GLU D N 1
ATOM 4327 C CA . GLU D 1 104 ? -48.15500 -32.12000 -30.64600 1.000 52.31417 104 GLU D CA 1
ATOM 4328 C C . GLU D 1 104 ? -47.92700 -31.22100 -29.43000 1.000 52.95109 104 GLU D C 1
ATOM 4329 O O . GLU D 1 104 ? -47.01800 -31.47500 -28.62600 1.000 53.05110 104 GLU D O 1
ATOM 4335 N N . THR D 1 105 ? -48.75000 -30.18000 -29.25900 1.000 51.90622 105 THR D N 1
ATOM 4336 C CA . THR D 1 105 ? -48.63000 -29.34000 -28.07000 1.000 53.93805 105 THR D CA 1
ATOM 4337 C C . THR D 1 105 ? -48.93900 -30.13500 -26.80500 1.000 55.85143 105 THR D C 1
ATOM 4338 O O . THR D 1 105 ? -48.24100 -30.00400 -25.79000 1.000 46.34766 105 THR D O 1
ATOM 4342 N N . LEU D 1 106 ? -49.97800 -30.97500 -26.85200 1.000 54.64076 106 LEU D N 1
ATOM 4343 C CA . LEU D 1 106 ? -50.29000 -31.82900 -25.71200 1.000 60.25986 106 LEU D CA 1
ATOM 4344 C C . LEU D 1 106 ? -49.15900 -32.80700 -25.43300 1.000 58.19382 106 LEU D C 1
ATOM 4345 O O . LEU D 1 106 ? -48.87000 -33.10900 -24.26700 1.000 54.12228 106 LEU D O 1
ATOM 4350 N N . GLN D 1 107 ? -48.48100 -33.28400 -26.48300 1.000 57.57269 107 GLN D N 1
ATOM 4351 C CA . GLN D 1 107 ? -47.34600 -34.17400 -26.25500 1.000 68.46347 107 GLN D CA 1
ATOM 4352 C C . GLN D 1 107 ? -46.20600 -33.45100 -25.55700 1.000 54.23019 107 GLN D C 1
ATOM 4353 O O . GLN D 1 107 ? -45.57100 -34.00900 -24.65600 1.000 45.94761 107 GLN D O 1
ATOM 4359 N N . ARG D 1 108 ? -45.91800 -32.21500 -25.97200 1.000 52.00360 108 ARG D N 1
ATOM 4360 C CA . ARG D 1 108 ? -44.89900 -31.43200 -25.27600 1.000 58.16750 108 ARG D CA 1
ATOM 4361 C C . ARG D 1 108 ? -45.27200 -31.21600 -23.81600 1.000 54.12228 108 ARG D C 1
ATOM 4362 O O . ARG D 1 108 ? -44.42000 -31.32900 -22.92100 1.000 44.72115 108 ARG D O 1
ATOM 4370 N N . ILE D 1 109 ? -46.54900 -30.92200 -23.55800 1.000 59.14920 109 ILE D N 1
ATOM 4371 C CA . ILE D 1 109 ? -47.01100 -30.75800 -22.18300 1.000 48.53477 109 ILE D CA 1
ATOM 4372 C C . ILE D 1 109 ? -46.75600 -32.03000 -21.38700 1.000 58.12276 109 ILE D C 1
ATOM 4373 O O . ILE D 1 109 ? -46.27800 -31.98000 -20.24900 1.000 46.82930 109 ILE D O 1
ATOM 4378 N N . MET D 1 110 ? -47.04300 -33.19000 -21.98400 1.000 55.16451 110 MET D N 1
ATOM 4379 C CA . MET D 1 110 ? -46.75400 -34.45300 -21.31000 1.000 52.13520 110 MET D CA 1
ATOM 4380 C C . MET D 1 110 ? -45.25700 -34.61900 -21.08100 1.000 56.15936 110 MET D C 1
ATOM 4381 O O . MET D 1 110 ? -44.83100 -35.16300 -20.05700 1.000 49.53752 110 MET D O 1
ATOM 4386 N N . ALA D 1 111 ? -44.44200 -34.15300 -22.02700 1.000 60.17564 111 ALA D N 1
ATOM 4387 C CA . ALA D 1 111 ? -42.99900 -34.33100 -21.91700 1.000 56.74101 111 ALA D CA 1
ATOM 4388 C C . ALA D 1 111 ? -42.40200 -33.48900 -20.79700 1.000 52.89845 111 ALA D C 1
ATOM 4389 O O . ALA D 1 111 ? -41.40700 -33.89400 -20.18500 1.000 53.58800 111 ALA D O 1
ATOM 4391 N N . ASN D 1 112 ? -42.98400 -32.32700 -20.50900 1.000 61.63634 112 ASN D N 1
ATOM 4392 C CA . ASN D 1 112 ? -42.40600 -31.42300 -19.52200 1.000 51.96939 112 ASN D CA 1
ATOM 4393 C C . ASN D 1 112 ? -43.22700 -31.29000 -18.24300 1.000 52.54314 112 ASN D C 1
ATOM 4394 O O . ASN D 1 112 ? -42.78600 -30.60400 -17.31500 1.000 51.09560 112 ASN D O 1
ATOM 4399 N N . ALA D 1 113 ? -44.39200 -31.92400 -18.15700 1.000 70.87955 113 ALA D N 1
ATOM 4400 C CA . ALA D 1 113 ? -45.19600 -31.83300 -16.94000 1.000 60.61779 113 ALA D CA 1
ATOM 4401 C C . ALA D 1 113 ? -44.55600 -32.64200 -15.81500 1.000 67.38966 113 ALA D C 1
ATOM 4402 O O . ALA D 1 113 ? -44.24600 -33.82500 -16.00600 1.000 50.89558 113 ALA D O 1
ATOM 4404 N N . PRO D 1 114 ? -44.34800 -32.05000 -14.63400 1.000 73.62199 114 PRO D N 1
ATOM 4405 C CA . PRO D 1 114 ? -43.79800 -32.82600 -13.51200 1.000 75.45905 114 PRO D CA 1
ATOM 4406 C C . PRO D 1 114 ? -44.83000 -33.67800 -12.79600 1.000 69.44517 114 PRO D C 1
ATOM 4407 O O . PRO D 1 114 ? -44.45500 -34.68200 -12.17500 1.000 62.36537 114 PRO D O 1
ATOM 4411 N N . SER D 1 115 ? -46.10700 -33.31200 -12.86100 1.000 75.39851 115 SER D N 1
ATOM 4412 C CA . SER D 1 115 ? -47.17300 -34.04900 -12.19800 1.000 62.89175 115 SER D CA 1
ATOM 4413 C C . SER D 1 115 ? -47.67800 -35.18600 -13.07700 1.000 60.15195 115 SER D C 1
ATOM 4414 O O . SER D 1 115 ? -47.89000 -35.00400 -14.28000 1.000 59.18078 115 SER D O 1
ATOM 4417 N N . GLU D 1 116 ? -47.85300 -36.36200 -12.47100 1.000 65.69998 116 GLU D N 1
ATOM 4418 C CA . GLU D 1 116 ? -48.45700 -37.48100 -13.18700 1.000 58.58860 116 GLU D CA 1
ATOM 4419 C C . GLU D 1 116 ? -49.88600 -37.14600 -13.59500 1.000 65.71841 116 GLU D C 1
ATOM 4420 O O . GLU D 1 116 ? -50.34100 -37.53100 -14.68100 1.000 60.27565 116 GLU D O 1
ATOM 4426 N N . MET D 1 117 ? -50.60600 -36.42200 -12.73500 1.000 56.33570 117 MET D N 1
ATOM 4427 C CA . MET D 1 117 ? -51.97500 -36.02200 -13.04300 1.000 51.92991 117 MET D CA 1
ATOM 4428 C C . MET D 1 117 ? -52.02700 -35.16400 -14.30200 1.000 56.01461 117 MET D C 1
ATOM 4429 O O . MET D 1 117 ? -52.87200 -35.37500 -15.18100 1.000 57.81219 117 MET D O 1
ATOM 4434 N N . THR D 1 118 ? -51.11100 -34.19800 -14.41100 1.000 59.63873 118 THR D N 1
ATOM 4435 C CA . THR D 1 118 ? -51.06000 -33.33500 -15.58800 1.000 61.15470 118 THR D CA 1
ATOM 4436 C C . THR D 1 118 ? -50.71000 -34.13000 -16.84300 1.000 65.87106 118 THR D C 1
ATOM 4437 O O . THR D 1 118 ? -51.35000 -33.96700 -17.89300 1.000 49.80597 118 THR D O 1
ATOM 4441 N N . ARG D 1 119 ? -49.70200 -35.00500 -16.74700 1.000 60.54147 119 ARG D N 1
ATOM 4442 C CA . ARG D 1 119 ? -49.32800 -35.83100 -17.89100 1.000 62.21799 119 ARG D CA 1
ATOM 4443 C C . ARG D 1 119 ? -50.49100 -36.68300 -18.38100 1.000 62.24431 119 ARG D C 1
ATOM 4444 O O . ARG D 1 119 ? -50.72400 -36.78700 -19.59200 1.000 52.82739 119 ARG D O 1
ATOM 4452 N N . MET D 1 120 ? -51.27700 -37.24200 -17.46300 1.000 58.92549 120 MET D N 1
ATOM 4453 C CA . MET D 1 120 ? -52.33700 -38.14700 -17.88500 1.000 61.38104 120 MET D CA 1
ATOM 4454 C C . MET D 1 120 ? -53.57400 -37.40400 -18.37800 1.000 57.05684 120 MET D C 1
ATOM 4455 O O . MET D 1 120 ? -54.24500 -37.87900 -19.30000 1.000 58.91496 120 MET D O 1
ATOM 4460 N N . ALA D 1 121 ? -53.88300 -36.23800 -17.80400 1.000 63.12862 121 ALA D N 1
ATOM 4461 C CA . ALA D 1 121 ? -54.94600 -35.40800 -18.36600 1.000 62.68646 121 ALA D CA 1
ATOM 4462 C C . ALA D 1 121 ? -54.61100 -35.00000 -19.79500 1.000 56.83839 121 ALA D C 1
ATOM 4463 O O . ALA D 1 121 ? -55.44500 -35.11600 -20.71100 1.000 59.79664 121 ALA D O 1
ATOM 4465 N N . ALA D 1 122 ? -53.37900 -34.52600 -20.00400 1.000 64.16032 122 ALA D N 1
ATOM 4466 C CA . ALA D 1 122 ? -52.92800 -34.21500 -21.35300 1.000 60.44672 122 ALA D CA 1
ATOM 4467 C C . ALA D 1 122 ? -53.02500 -35.43500 -22.25900 1.000 59.24921 122 ALA D C 1
ATOM 4468 O O . ALA D 1 122 ? -53.42700 -35.31600 -23.42100 1.000 49.99810 122 ALA D O 1
ATOM 4470 N N . LEU D 1 123 ? -52.64400 -36.61500 -21.75500 1.000 68.93195 123 LEU D N 1
ATOM 4471 C CA . LEU D 1 123 ? -52.72400 -37.82600 -22.57000 1.000 59.95456 123 LEU D CA 1
ATOM 4472 C C . LEU D 1 123 ? -54.16100 -38.14400 -22.95900 1.000 69.53202 123 LEU D C 1
ATOM 4473 O O . LEU D 1 123 ? -54.42100 -38.57500 -24.08700 1.000 66.21057 123 LEU D O 1
ATOM 4478 N N . LEU D 1 124 ? -55.10300 -37.96100 -22.03500 1.000 72.87190 124 LEU D N 1
ATOM 4479 C CA . LEU D 1 124 ? -56.50400 -38.22400 -22.35100 1.000 70.29264 124 LEU D CA 1
ATOM 4480 C C . LEU D 1 124 ? -56.99300 -37.29700 -23.45600 1.000 64.35772 124 LEU D C 1
ATOM 4481 O O . LEU D 1 124 ? -57.61300 -37.74200 -24.43600 1.000 59.58609 124 LEU D O 1
ATOM 4486 N N . LEU D 1 125 ? -56.69700 -36.00000 -23.32900 1.000 62.18640 125 LEU D N 1
ATOM 4487 C CA . LEU D 1 125 ? -57.10400 -35.06700 -24.37700 1.000 61.34683 125 LEU D CA 1
ATOM 4488 C C . LEU D 1 125 ? -56.42200 -35.39100 -25.70300 1.000 65.99739 125 LEU D C 1
ATOM 4489 O O . LEU D 1 125 ? -57.03900 -35.28300 -26.77100 1.000 55.86722 125 LEU D O 1
ATOM 4494 N N . ARG D 1 126 ? -55.16400 -35.83800 -25.65500 1.000 68.28713 126 ARG D N 1
ATOM 4495 C CA . ARG D 1 126 ? -54.44800 -36.15500 -26.88700 1.000 63.92872 126 ARG D CA 1
ATOM 4496 C C . ARG D 1 126 ? -55.00800 -37.40800 -27.55100 1.000 60.80992 126 ARG D C 1
ATOM 4497 O O . ARG D 1 126 ? -55.07500 -37.48700 -28.78200 1.000 51.56145 126 ARG D O 1
ATOM 4505 N N . LEU D 1 127 ? -55.39800 -38.40300 -26.75200 1.000 71.88493 127 LEU D N 1
ATOM 4506 C CA . LEU D 1 127 ? -56.03100 -39.59400 -27.30600 1.000 72.70345 127 LEU D CA 1
ATOM 4507 C C . LEU D 1 127 ? -57.35200 -39.24000 -27.97300 1.000 75.03005 127 LEU D C 1
ATOM 4508 O O . LEU D 1 127 ? -57.66100 -39.73600 -29.06500 1.000 65.37889 127 LEU D O 1
ATOM 4513 N N . LEU D 1 128 ? -58.14300 -38.37500 -27.33100 1.000 69.73731 128 LEU D N 1
ATOM 4514 C CA . LEU D 1 128 ? -59.39300 -37.94000 -27.94600 1.000 66.62115 128 LEU D CA 1
ATOM 4515 C C . LEU D 1 128 ? -59.13100 -37.19800 -29.25500 1.000 66.29216 128 LEU D C 1
ATOM 4516 O O . LEU D 1 128 ? -59.85800 -37.38000 -30.24100 1.000 67.75812 128 LEU D O 1
ATOM 4521 N N . ALA D 1 129 ? -58.08200 -36.37100 -29.28700 1.000 67.08962 129 ALA D N 1
ATOM 4522 C CA . ALA D 1 129 ? -57.73400 -35.65900 -30.51400 1.000 65.11570 129 ALA D CA 1
ATOM 4523 C C . ALA D 1 129 ? -57.31100 -36.62200 -31.61900 1.000 69.25830 129 ALA D C 1
ATOM 4524 O O . ALA D 1 129 ? -57.70700 -36.46000 -32.77900 1.000 65.19466 129 ALA D O 1
ATOM 4526 N N . LEU D 1 130 ? -56.48300 -37.61300 -31.28200 1.000 74.52999 130 LEU D N 1
ATOM 4527 C CA . LEU D 1 130 ? -56.06500 -38.60500 -32.26900 1.000 68.73982 130 LEU D CA 1
ATOM 4528 C C . LEU D 1 130 ? -57.26200 -39.38000 -32.80500 1.000 68.84246 130 LEU D C 1
ATOM 4529 O O . LEU D 1 130 ? -57.33000 -39.68800 -34.00200 1.000 57.30950 130 LEU D O 1
ATOM 4534 N N . LEU D 1 131 ? -58.22600 -39.68800 -31.93700 1.000 72.20866 131 LEU D N 1
ATOM 4535 C CA . LEU D 1 131 ? -59.43800 -40.36000 -32.39300 1.000 66.83959 131 LEU D CA 1
ATOM 4536 C C . LEU D 1 131 ? -60.20900 -39.48000 -33.36600 1.000 69.18987 131 LEU D C 1
ATOM 4537 O O . LEU D 1 131 ? -60.64500 -39.94100 -34.42700 1.000 69.19514 131 LEU D O 1
ATOM 4542 N N . ALA D 1 132 ? -60.40700 -38.21000 -33.00600 1.000 73.91413 132 ALA D N 1
ATOM 4543 C CA . ALA D 1 132 ? -61.05100 -37.26400 -33.91400 1.000 60.59674 132 ALA D CA 1
ATOM 4544 C C . ALA D 1 132 ? -60.33800 -37.19700 -35.26100 1.000 65.03411 132 ALA D C 1
ATOM 4545 O O . ALA D 1 132 ? -60.98200 -37.11600 -36.31300 1.000 66.56588 132 ALA D O 1
ATOM 4547 N N . LEU D 1 133 ? -59.00400 -37.23600 -35.24600 1.000 74.76160 133 LEU D N 1
ATOM 4548 C CA . LEU D 1 133 ? -58.24200 -37.08600 -36.48400 1.000 65.59471 133 LEU D CA 1
ATOM 4549 C C . LEU D 1 133 ? -58.35400 -38.32400 -37.36800 1.000 65.34468 133 LEU D C 1
ATOM 4550 O O . LEU D 1 133 ? -58.49100 -38.20700 -38.59100 1.000 71.22959 133 LEU D O 1
ATOM 4555 N N . LEU D 1 134 ? -58.29200 -39.51600 -36.77300 1.000 66.27374 134 LEU D N 1
ATOM 4556 C CA . LEU D 1 134 ? -58.27800 -40.73800 -37.57200 1.000 65.95001 134 LEU D CA 1
ATOM 4557 C C . LEU D 1 134 ? -59.67300 -41.21300 -37.96000 1.000 61.52580 134 LEU D C 1
ATOM 4558 O O . LEU D 1 134 ? -59.83700 -41.82400 -39.02200 1.000 58.74652 134 LEU D O 1
ATOM 4563 N N . THR D 1 135 ? -60.68200 -40.96400 -37.12700 1.000 75.86699 135 THR D N 1
ATOM 4564 C CA . THR D 1 135 ? -62.04400 -41.33100 -37.49400 1.000 67.92657 135 THR D CA 1
ATOM 4565 C C . THR D 1 135 ? -62.73700 -40.26500 -38.33000 1.000 73.62462 135 THR D C 1
ATOM 4566 O O . THR D 1 135 ? -63.71000 -40.57800 -39.02500 1.000 61.71793 135 THR D O 1
ATOM 4570 N N . GLY D 1 136 ? -62.26100 -39.02300 -38.28700 1.000 80.93602 136 GLY D N 1
ATOM 4571 C CA . GLY D 1 136 ? -62.95300 -37.94800 -38.96900 1.000 72.80873 136 GLY D CA 1
ATOM 4572 C C . GLY D 1 136 ? -64.29300 -37.60200 -38.36300 1.000 60.34934 136 GLY D C 1
ATOM 4573 O O . GLY D 1 136 ? -65.16700 -37.08100 -39.06200 1.000 59.79401 136 GLY D O 1
ATOM 4574 N N . ASP D 1 137 ? -64.48000 -37.88300 -37.07500 1.000 76.42758 137 ASP D N 1
ATOM 4575 C CA . ASP D 1 137 ? -65.76500 -37.68100 -36.41500 1.000 78.05410 137 ASP D CA 1
ATOM 4576 C C . ASP D 1 137 ? -65.86400 -36.23000 -35.95900 1.000 62.77858 137 ASP D C 1
ATOM 4577 O O . ASP D 1 137 ? -65.09500 -35.78600 -35.10000 1.000 70.97693 137 ASP D O 1
ATOM 4582 N N . LEU D 1 138 ? -66.81400 -35.48800 -36.53600 1.000 82.32303 138 LEU D N 1
ATOM 4583 C CA . LEU D 1 138 ? -66.99200 -34.08800 -36.16400 1.000 72.65608 138 LEU D CA 1
ATOM 4584 C C . LEU D 1 138 ? -67.42700 -33.94200 -34.71400 1.000 69.19251 138 LEU D C 1
ATOM 4585 O O . LEU D 1 138 ? -67.07700 -32.95300 -34.05900 1.000 59.67821 138 LEU D O 1
ATOM 4590 N N . LEU D 1 139 ? -68.18000 -34.91100 -34.19100 1.000 70.92693 139 LEU D N 1
ATOM 4591 C CA . LEU D 1 139 ? -68.61600 -34.81200 -32.80500 1.000 75.68802 139 LEU D CA 1
ATOM 4592 C C . LEU D 1 139 ? -67.44500 -34.95800 -31.84400 1.000 61.81794 139 LEU D C 1
ATOM 4593 O O . LEU D 1 139 ? -67.44800 -34.34000 -30.77600 1.000 54.20387 139 LEU D O 1
ATOM 4598 N N . LEU D 1 140 ? -66.41200 -35.71600 -32.22600 1.000 70.24790 140 LEU D N 1
ATOM 4599 C CA . LEU D 1 140 ? -65.22700 -35.80900 -31.37800 1.000 52.53788 140 LEU D CA 1
ATOM 4600 C C . LEU D 1 140 ? -64.45300 -34.49700 -31.37700 1.000 65.41574 140 LEU D C 1
ATOM 4601 O O . LEU D 1 140 ? -63.95700 -34.06400 -30.33000 1.000 52.30627 140 LEU D O 1
ATOM 4606 N N . VAL D 1 141 ? -64.34700 -33.84800 -32.53900 1.000 61.68898 141 VAL D N 1
ATOM 4607 C CA . VAL D 1 141 ? -63.70200 -32.53900 -32.61300 1.000 55.90144 141 VAL D CA 1
ATOM 4608 C C . VAL D 1 141 ? -64.45900 -31.52700 -31.75900 1.000 54.96975 141 VAL D C 1
ATOM 4609 O O . VAL D 1 141 ? -63.86200 -30.76300 -30.98800 1.000 49.94809 141 VAL D O 1
ATOM 4613 N N . ILE D 1 142 ? -65.79100 -31.51600 -31.88100 1.000 60.86782 142 ILE D N 1
ATOM 4614 C CA . ILE D 1 142 ? -66.60700 -30.58900 -31.10100 1.000 52.27732 142 ILE D CA 1
ATOM 4615 C C . ILE D 1 142 ? -66.44700 -30.86200 -29.61200 1.000 51.63514 142 ILE D C 1
ATOM 4616 O O . ILE D 1 142 ? -66.29900 -29.93300 -28.81200 1.000 49.87703 142 ILE D O 1
ATOM 4621 N N . LEU D 1 143 ? -66.47900 -32.13800 -29.21800 1.000 62.86280 143 LEU D N 1
ATOM 4622 C CA . LEU D 1 143 ? -66.34500 -32.49500 -27.81000 1.000 58.19119 143 LEU D CA 1
ATOM 4623 C C . LEU D 1 143 ? -64.99500 -32.05900 -27.25700 1.000 64.81303 143 LEU D C 1
ATOM 4624 O O . LEU D 1 143 ? -64.91900 -31.46800 -26.17600 1.000 56.81471 143 LEU D O 1
ATOM 4629 N N . LEU D 1 144 ? -63.91300 -32.37100 -27.97500 1.000 67.10805 144 LEU D N 1
ATOM 4630 C CA . LEU D 1 144 ? -62.57900 -31.96800 -27.54000 1.000 56.98052 144 LEU D CA 1
ATOM 4631 C C . LEU D 1 144 ? -62.48700 -30.45600 -27.37300 1.000 53.72486 144 LEU D C 1
ATOM 4632 O O . LEU D 1 144 ? -62.05000 -29.95600 -26.32500 1.000 50.27445 144 LEU D O 1
ATOM 4637 N N . ALA D 1 145 ? -62.91000 -29.71000 -28.39600 1.000 52.07466 145 ALA D N 1
ATOM 4638 C CA . ALA D 1 145 ? -62.77400 -28.26000 -28.34700 1.000 49.93230 145 ALA D CA 1
ATOM 4639 C C . ALA D 1 145 ? -63.64200 -27.66000 -27.25000 1.000 51.75884 145 ALA D C 1
ATOM 4640 O O . ALA D 1 145 ? -63.20300 -26.75400 -26.53000 1.000 46.69507 145 ALA D O 1
ATOM 4642 N N . ALA D 1 146 ? -64.86500 -28.17100 -27.08600 1.000 52.09046 146 ALA D N 1
ATOM 4643 C CA . ALA D 1 146 ? -65.76500 -27.64100 -26.07100 1.000 54.43811 146 ALA D CA 1
ATOM 4644 C C . ALA D 1 146 ? -65.28400 -27.97500 -24.66700 1.000 54.92501 146 ALA D C 1
ATOM 4645 O O . ALA D 1 146 ? -65.41000 -27.15200 -23.75800 1.000 55.22504 146 ALA D O 1
ATOM 4647 N N . MET D 1 147 ? -64.75000 -29.18000 -24.46000 1.000 55.03818 147 MET D N 1
ATOM 4648 C CA . MET D 1 147 ? -64.15300 -29.50900 -23.17100 1.000 51.67198 147 MET D CA 1
ATOM 4649 C C . MET D 1 147 ? -62.98800 -28.58500 -22.85100 1.000 60.09142 147 MET D C 1
ATOM 4650 O O . MET D 1 147 ? -62.87500 -28.09400 -21.72200 1.000 53.07478 147 MET D O 1
ATOM 4655 N N . ILE D 1 148 ? -62.11900 -28.31900 -23.83100 1.000 51.95360 148 ILE D N 1
ATOM 4656 C CA . ILE D 1 148 ? -61.02200 -27.38300 -23.58700 1.000 55.86459 148 ILE D CA 1
ATOM 4657 C C . ILE D 1 148 ? -61.56200 -26.00300 -23.21800 1.000 54.75130 148 ILE D C 1
ATOM 4658 O O . ILE D 1 148 ? -61.09900 -25.37400 -22.25600 1.000 57.10422 148 ILE D O 1
ATOM 4663 N N . ILE D 1 149 ? -62.56800 -25.52400 -23.95600 1.000 63.63921 149 ILE D N 1
ATOM 4664 C CA . ILE D 1 149 ? -63.11700 -24.19200 -23.69900 1.000 60.79150 149 ILE D CA 1
ATOM 4665 C C . ILE D 1 149 ? -63.76500 -24.12200 -22.31900 1.000 58.39648 149 ILE D C 1
ATOM 4666 O O . ILE D 1 149 ? -63.58500 -23.14400 -21.58300 1.000 49.59279 149 ILE D O 1
ATOM 4671 N N . LEU D 1 150 ? -64.52400 -25.15300 -21.94200 1.000 58.86495 150 LEU D N 1
ATOM 4672 C CA . LEU D 1 150 ? -65.22300 -25.13200 -20.66100 1.000 60.49410 150 LEU D CA 1
ATOM 4673 C C . LEU D 1 150 ? -64.24600 -25.26200 -19.50000 1.000 62.04954 150 LEU D C 1
ATOM 4674 O O . LEU D 1 150 ? -64.43200 -24.63200 -18.45200 1.000 56.85945 150 LEU D O 1
ATOM 4679 N N . LEU D 1 151 ? -63.20700 -26.08700 -19.66000 1.000 67.50020 151 LEU D N 1
ATOM 4680 C CA . LEU D 1 151 ? -62.13700 -26.14100 -18.67000 1.000 66.29216 151 LEU D CA 1
ATOM 4681 C C . LEU D 1 151 ? -61.49100 -24.77200 -18.50400 1.000 61.72845 151 LEU D C 1
ATOM 4682 O O . LEU D 1 151 ? -61.23400 -24.32200 -17.38100 1.000 48.50582 151 LEU D O 1
ATOM 4687 N N . PHE D 1 152 ? -61.22000 -24.09500 -19.62200 1.000 56.91472 152 PHE D N 1
ATOM 4688 C CA . PHE D 1 152 ? -60.68200 -22.74000 -19.56200 1.000 56.76996 152 PHE D CA 1
ATOM 4689 C C . PHE D 1 152 ? -61.63300 -21.80300 -18.82800 1.000 65.85000 152 PHE D C 1
ATOM 4690 O O . PHE D 1 152 ? -61.19500 -20.91000 -18.09300 1.000 62.92070 152 PHE D O 1
ATOM 4698 N N . ALA D 1 153 ? -62.93900 -21.98900 -19.01800 1.000 58.97286 153 ALA D N 1
ATOM 4699 C CA . ALA D 1 153 ? -63.93600 -21.13000 -18.39800 1.000 55.00660 153 ALA D CA 1
ATOM 4700 C C . ALA D 1 153 ? -64.19200 -21.45500 -16.93200 1.000 71.72965 153 ALA D C 1
ATOM 4701 O O . ALA D 1 153 ? -64.85500 -20.66600 -16.25000 1.000 60.22827 153 ALA D O 1
ATOM 4703 N N . GLY D 1 154 ? -63.69400 -22.58300 -16.43300 1.000 75.33272 154 GLY D N 1
ATOM 4704 C CA . GLY D 1 154 ? -63.94500 -22.94300 -15.05400 1.000 58.75968 154 GLY D CA 1
ATOM 4705 C C . GLY D 1 154 ? -65.24700 -23.67300 -14.83900 1.000 68.22660 154 GLY D C 1
ATOM 4706 O O . GLY D 1 154 ? -65.72000 -23.75400 -13.70100 1.000 62.69173 154 GLY D O 1
ATOM 4707 N N . TYR D 1 155 ? -65.84300 -24.21300 -15.90000 1.000 73.40091 155 TYR D N 1
ATOM 4708 C CA . TYR D 1 155 ? -67.11700 -24.92300 -15.80000 1.000 63.39707 155 TYR D CA 1
ATOM 4709 C C . TYR D 1 155 ? -66.85900 -26.41300 -15.57600 1.000 72.33762 155 TYR D C 1
ATOM 4710 O O . TYR D 1 155 ? -67.22800 -27.27400 -16.37400 1.000 65.78684 155 TYR D O 1
ATOM 4719 N N . GLY D 1 156 ? -66.19700 -26.69500 -14.45200 1.000 79.80694 156 GLY D N 1
ATOM 4720 C CA . GLY D 1 156 ? -65.82900 -28.06700 -14.14300 1.000 72.35078 156 GLY D CA 1
ATOM 4721 C C . GLY D 1 156 ? -67.02900 -28.98200 -13.99900 1.000 73.67199 156 GLY D C 1
ATOM 4722 O O . GLY D 1 156 ? -67.00200 -30.12800 -14.45200 1.000 67.76865 156 GLY D O 1
ATOM 4723 N N . GLU D 1 157 ? -68.10700 -28.47500 -13.39400 1.000 69.02143 157 GLU D N 1
ATOM 4724 C CA . GLU D 1 157 ? -69.30300 -29.28500 -13.17600 1.000 75.55906 157 GLU D CA 1
ATOM 4725 C C . GLU D 1 157 ? -69.87500 -29.78400 -14.49900 1.000 77.20926 157 GLU D C 1
ATOM 4726 O O . GLU D 1 157 ? -70.31600 -30.93900 -14.60600 1.000 69.47675 157 GLU D O 1
ATOM 4732 N N . VAL D 1 158 ? -69.82200 -28.94400 -15.53400 1.000 76.75920 158 VAL D N 1
ATOM 4733 C CA . VAL D 1 158 ? -70.26200 -29.36000 -16.86200 1.000 78.64364 158 VAL D CA 1
ATOM 4734 C C . VAL D 1 158 ? -69.38000 -30.48600 -17.38700 1.000 69.22146 158 VAL D C 1
ATOM 4735 O O . VAL D 1 158 ? -69.85800 -31.40900 -18.05600 1.000 69.55044 158 VAL D O 1
ATOM 4739 N N . VAL D 1 159 ? -68.08000 -30.43200 -17.08900 1.000 74.37997 159 VAL D N 1
ATOM 4740 C CA . VAL D 1 159 ? -67.17400 -31.47300 -17.56400 1.000 70.69795 159 VAL D CA 1
ATOM 4741 C C . VAL D 1 159 ? -67.44800 -32.79200 -16.84800 1.000 74.82739 159 VAL D C 1
ATOM 4742 O O . VAL D 1 159 ? -67.42400 -33.86700 -17.46600 1.000 76.14597 159 VAL D O 1
ATOM 4746 N N . VAL D 1 160 ? -67.73900 -32.73400 -15.54200 1.000 85.62606 160 VAL D N 1
ATOM 4747 C CA . VAL D 1 160 ? -68.13400 -33.94700 -14.82800 1.000 76.80921 160 VAL D CA 1
ATOM 4748 C C . VAL D 1 160 ? -69.39800 -34.53300 -15.43900 1.000 72.70609 160 VAL D C 1
ATOM 4749 O O . VAL D 1 160 ? -69.51700 -35.75300 -15.60000 1.000 76.39074 160 VAL D O 1
ATOM 4753 N N . LYS D 1 161 ? -70.35700 -33.67500 -15.80200 1.000 87.87369 161 LYS D N 1
ATOM 4754 C CA . LYS D 1 161 ? -71.59100 -34.18400 -16.40100 1.000 77.92250 161 LYS D CA 1
ATOM 4755 C C . LYS D 1 161 ? -71.34600 -34.79900 -17.77800 1.000 70.35580 161 LYS D C 1
ATOM 4756 O O . LYS D 1 161 ? -71.92400 -35.84200 -18.10600 1.000 77.73300 161 LYS D O 1
ATOM 4762 N N . ILE D 1 162 ? -70.51000 -34.16100 -18.60100 1.000 78.37255 162 ILE D N 1
ATOM 4763 C CA . ILE D 1 162 ? -70.16700 -34.71700 -19.91200 1.000 83.65214 162 ILE D CA 1
ATOM 4764 C C . ILE D 1 162 ? -69.54400 -36.10200 -19.76000 1.000 81.98615 162 ILE D C 1
ATOM 4765 O O . ILE D 1 162 ? -69.92000 -37.06100 -20.45500 1.000 83.62055 162 ILE D O 1
ATOM 4770 N N . PHE D 1 163 ? -68.58700 -36.22900 -18.83500 1.000 74.60105 163 PHE D N 1
ATOM 4771 C CA . PHE D 1 163 ? -67.92800 -37.51700 -18.63200 1.000 86.95516 163 PHE D CA 1
ATOM 4772 C C . PHE D 1 163 ? -68.90400 -38.56100 -18.10400 1.000 89.93184 163 PHE D C 1
ATOM 4773 O O . PHE D 1 163 ? -68.85600 -39.73300 -18.51300 1.000 87.46575 163 PHE D O 1
ATOM 4781 N N . LYS D 1 164 ? -69.81300 -38.14100 -17.21700 1.000 93.65597 164 LYS D N 1
ATOM 4782 C CA . LYS D 1 164 ? -70.83100 -39.04500 -16.69500 1.000 93.18749 164 LYS D CA 1
ATOM 4783 C C . LYS D 1 164 ? -71.71400 -39.56800 -17.81400 1.000 95.88518 164 LYS D C 1
ATOM 4784 O O . LYS D 1 164 ? -72.02500 -40.76700 -17.86200 1.000 91.43202 164 LYS D O 1
ATOM 4790 N N . ILE D 1 165 ? -72.10500 -38.68700 -18.73800 1.000 87.71578 165 ILE D N 1
ATOM 4791 C CA . ILE D 1 165 ? -72.95600 -39.11000 -19.84500 1.000 86.25771 165 ILE D CA 1
ATOM 4792 C C . ILE D 1 165 ? -72.22600 -40.11200 -20.72600 1.000 95.11930 165 ILE D C 1
ATOM 4793 O O . ILE D 1 165 ? -72.77100 -41.16500 -21.07100 1.000 89.67391 165 ILE D O 1
ATOM 4798 N N . ILE D 1 166 ? -70.96600 -39.82700 -21.07000 1.000 96.30892 166 ILE D N 1
ATOM 4799 C CA . ILE D 1 166 ? -70.29100 -40.73400 -21.99900 1.000 98.95397 166 ILE D CA 1
ATOM 4800 C C . ILE D 1 166 ? -69.88600 -42.06300 -21.36000 1.000 101.52796 166 ILE D C 1
ATOM 4801 O O . ILE D 1 166 ? -69.74100 -43.05900 -22.08300 1.000 104.10196 166 ILE D O 1
ATOM 4806 N N . ARG D 1 167 ? -69.70100 -42.13200 -20.03400 1.000 101.69640 167 ARG D N 1
ATOM 4807 C CA . ARG D 1 167 ? -69.28300 -43.40500 -19.44900 1.000 97.05111 167 ARG D CA 1
ATOM 4808 C C . ARG D 1 167 ? -70.41900 -44.21400 -18.82800 1.000 88.37375 167 ARG D C 1
ATOM 4809 O O . ARG D 1 167 ? -70.28000 -45.43400 -18.70100 1.000 101.45427 167 ARG D O 1
ATOM 4817 N N . GLU D 1 168 ? -71.53500 -43.59400 -18.44500 1.000 99.85145 168 GLU D N 1
ATOM 4818 C CA . GLU D 1 168 ? -72.61500 -44.35000 -17.81600 1.000 95.08245 168 GLU D CA 1
ATOM 4819 C C . GLU D 1 168 ? -73.66200 -44.82200 -18.81500 1.000 102.62283 168 GLU D C 1
ATOM 4820 O O . GLU D 1 168 ? -74.15300 -45.95000 -18.70100 1.000 104.94153 168 GLU D O 1
ATOM 4826 N N . MET D 1 169 ? -74.03400 -43.97600 -19.76800 1.000 95.24300 169 MET D N 1
ATOM 4827 C CA . MET D 1 169 ? -75.00800 -44.37000 -20.77200 1.000 105.25736 169 MET D CA 1
ATOM 4828 C C . MET D 1 169 ? -74.47300 -45.56300 -21.57300 1.000 110.76591 169 MET D C 1
ATOM 4829 O O . MET D 1 169 ? -73.30400 -45.57300 -21.96300 1.000 106.91019 169 MET D O 1
ATOM 4834 N N . PRO D 1 170 ? -75.30500 -46.57800 -21.82100 1.000 114.21369 170 PRO D N 1
ATOM 4835 C CA . PRO D 1 170 ? -74.80600 -47.78300 -22.50700 1.000 111.64760 170 PRO D CA 1
ATOM 4836 C C . PRO D 1 170 ? -74.47000 -47.55100 -23.97300 1.000 108.83673 170 PRO D C 1
ATOM 4837 O O . PRO D 1 170 ? -73.41700 -47.99400 -24.44300 1.000 100.90420 170 PRO D O 1
ATOM 4841 N N . ASP D 1 171 ? -75.34300 -46.86200 -24.70300 1.000 117.11404 171 ASP D N 1
ATOM 4842 C CA . ASP D 1 171 ? -75.13600 -46.61500 -26.13000 1.000 110.11320 171 ASP D CA 1
ATOM 4843 C C . ASP D 1 171 ? -74.15300 -45.45700 -26.27300 1.000 108.88148 171 ASP D C 1
ATOM 4844 O O . ASP D 1 171 ? -74.51500 -44.29100 -26.10200 1.000 105.15998 171 ASP D O 1
ATOM 4849 N N . LYS D 1 172 ? -72.89500 -45.78700 -26.58500 1.000 110.01845 172 LYS D N 1
ATOM 4850 C CA . LYS D 1 172 ? -71.83000 -44.78600 -26.58900 1.000 100.80156 172 LYS D CA 1
ATOM 4851 C C . LYS D 1 172 ? -72.06900 -43.68300 -27.61400 1.000 96.05362 172 LYS D C 1
ATOM 4852 O O . LYS D 1 172 ? -71.71000 -42.52500 -27.37300 1.000 89.35545 172 LYS D O 1
ATOM 4858 N N . GLU D 1 173 ? -72.66200 -44.01100 -28.76400 1.000 106.63384 173 GLU D N 1
ATOM 4859 C CA . GLU D 1 173 ? -72.89900 -42.97200 -29.76300 1.000 106.89703 173 GLU D CA 1
ATOM 4860 C C . GLU D 1 173 ? -73.95300 -41.97900 -29.28800 1.000 105.13366 173 GLU D C 1
ATOM 4861 O O . GLU D 1 173 ? -73.81300 -40.76800 -29.50500 1.000 93.51911 173 GLU D O 1
ATOM 4867 N N . GLU D 1 174 ? -74.96700 -42.46000 -28.56700 1.000 108.14455 174 GLU D N 1
ATOM 4868 C CA . GLU D 1 174 ? -75.98900 -41.56000 -28.05200 1.000 106.45487 174 GLU D CA 1
ATOM 4869 C C . GLU D 1 174 ? -75.46100 -40.74800 -26.88000 1.000 96.61948 174 GLU D C 1
ATOM 4870 O O . GLU D 1 174 ? -75.82200 -39.57400 -26.72300 1.000 86.30508 174 GLU D O 1
ATOM 4876 N N . ALA D 1 175 ? -74.56300 -41.33500 -26.08700 1.000 103.50715 175 ALA D N 1
ATOM 4877 C CA . ALA D 1 175 ? -73.88600 -40.57300 -25.04600 1.000 103.37029 175 ALA D CA 1
ATOM 4878 C C . ALA D 1 175 ? -73.02300 -39.47400 -25.64900 1.000 86.35509 175 ALA D C 1
ATOM 4879 O O . ALA D 1 175 ? -72.98600 -38.35100 -25.13400 1.000 77.38033 175 ALA D O 1
ATOM 4881 N N . LEU D 1 176 ? -72.33500 -39.77500 -26.75400 1.000 82.42830 176 LEU D N 1
ATOM 4882 C CA . LEU D 1 176 ? -71.53100 -38.76000 -27.42600 1.000 79.98854 176 LEU D CA 1
ATOM 4883 C C . LEU D 1 176 ? -72.40400 -37.63000 -27.95000 1.000 74.09046 176 LEU D C 1
ATOM 4884 O O . LEU D 1 176 ? -72.07400 -36.45000 -27.78300 1.000 65.86579 176 LEU D O 1
ATOM 4889 N N . LYS D 1 177 ? -73.54600 -37.97500 -28.55000 1.000 82.23354 177 LYS D N 1
ATOM 4890 C CA . LYS D 1 177 ? -74.43400 -36.94700 -29.08300 1.000 68.44242 177 LYS D CA 1
ATOM 4891 C C . LYS D 1 177 ? -74.97300 -36.05900 -27.96500 1.000 77.49877 177 LYS D C 1
ATOM 4892 O O . LYS D 1 177 ? -74.95100 -34.82400 -28.06900 1.000 70.20315 177 LYS D O 1
ATOM 4898 N N . LYS D 1 178 ? -75.40000 -36.67300 -26.85800 1.000 86.66565 178 LYS D N 1
ATOM 4899 C CA . LYS D 1 178 ? -75.98100 -35.91700 -25.75300 1.000 87.80526 178 LYS D CA 1
ATOM 4900 C C . LYS D 1 178 ? -74.93600 -35.03400 -25.07400 1.000 74.17468 178 LYS D C 1
ATOM 4901 O O . LYS D 1 178 ? -75.20800 -33.86700 -24.74500 1.000 65.61313 178 LYS D O 1
ATOM 4907 N N . ALA D 1 179 ? -73.72900 -35.57000 -24.87100 1.000 71.02694 179 ALA D N 1
ATOM 4908 C CA . ALA D 1 179 ? -72.65700 -34.79400 -24.26100 1.000 68.07658 179 ALA D CA 1
ATOM 4909 C C . ALA D 1 179 ? -72.24900 -33.62800 -25.14900 1.000 63.17073 179 ALA D C 1
ATOM 4910 O O . ALA D 1 179 ? -71.96200 -32.53600 -24.65000 1.000 56.02251 179 ALA D O 1
ATOM 4912 N N . VAL D 1 180 ? -72.19800 -33.84400 -26.46700 1.000 71.71913 180 VAL D N 1
ATOM 4913 C CA . VAL D 1 180 ? -71.88800 -32.74600 -27.37900 1.000 71.89809 180 VAL D CA 1
ATOM 4914 C C . VAL D 1 180 ? -72.96700 -31.67100 -27.30400 1.000 70.96640 180 VAL D C 1
ATOM 4915 O O . VAL D 1 180 ? -72.66700 -30.47100 -27.33700 1.000 62.21272 180 VAL D O 1
ATOM 4919 N N . GLU D 1 181 ? -74.23400 -32.07600 -27.17100 1.000 67.73970 181 GLU D N 1
ATOM 4920 C CA . GLU D 1 181 ? -75.29400 -31.07300 -27.07500 1.000 64.62091 181 GLU D CA 1
ATOM 4921 C C . GLU D 1 181 ? -75.14100 -30.23600 -25.81000 1.000 66.15004 181 GLU D C 1
ATOM 4922 O O . GLU D 1 181 ? -75.24000 -28.99900 -25.85400 1.000 66.09477 181 GLU D O 1
ATOM 4928 N N . LEU D 1 182 ? -74.84000 -30.89100 -24.68600 1.000 65.46574 182 LEU D N 1
ATOM 4929 C CA . LEU D 1 182 ? -74.66900 -30.15200 -23.43700 1.000 68.60559 182 LEU D CA 1
ATOM 4930 C C . LEU D 1 182 ? -73.44400 -29.24500 -23.50000 1.000 57.32266 182 LEU D C 1
ATOM 4931 O O . LEU D 1 182 ? -73.48600 -28.09500 -23.03800 1.000 61.09680 182 LEU D O 1
ATOM 4936 N N . ALA D 1 183 ? -72.34900 -29.74800 -24.07300 1.000 68.60559 183 ALA D N 1
ATOM 4937 C CA . ALA D 1 183 ? -71.13900 -28.95000 -24.23300 1.000 64.25244 183 ALA D CA 1
ATOM 4938 C C . ALA D 1 183 ? -71.40400 -27.69500 -25.05400 1.000 54.21439 183 ALA D C 1
ATOM 4939 O O . ALA D 1 183 ? -70.99600 -26.59600 -24.67000 1.000 51.13508 183 ALA D O 1
ATOM 4941 N N . ILE D 1 184 ? -72.04700 -27.84900 -26.21600 1.000 64.78145 184 ILE D N 1
ATOM 4942 C CA . ILE D 1 184 ? -72.34900 -26.69600 -27.06400 1.000 56.09094 184 ILE D CA 1
ATOM 4943 C C . ILE D 1 184 ? -73.22300 -25.68900 -26.32300 1.000 59.55977 184 ILE D C 1
ATOM 4944 O O . ILE D 1 184 ? -72.98000 -24.47400 -26.38000 1.000 51.44827 184 ILE D O 1
ATOM 4949 N N . LYS D 1 185 ? -74.25200 -26.17200 -25.61700 1.000 66.24478 185 LYS D N 1
ATOM 4950 C CA . LYS D 1 185 ? -75.12400 -25.25900 -24.88100 1.000 62.47328 185 LYS D CA 1
ATOM 4951 C C . LYS D 1 185 ? -74.34300 -24.47300 -23.83100 1.000 56.58047 185 LYS D C 1
ATOM 4952 O O . LYS D 1 185 ? -74.51900 -23.25400 -23.68500 1.000 52.95635 185 LYS D O 1
ATOM 4958 N N . MET D 1 186 ? -73.44000 -25.14500 -23.11700 1.000 58.09118 186 MET D N 1
ATOM 4959 C CA . MET D 1 186 ? -72.72100 -24.45500 -22.05300 1.000 63.77344 186 MET D CA 1
ATOM 4960 C C . MET D 1 186 ? -71.63500 -23.54000 -22.60700 1.000 63.76817 186 MET D C 1
ATOM 4961 O O . MET D 1 186 ? -71.31800 -22.51900 -21.98800 1.000 67.81076 186 MET D O 1
ATOM 4966 N N . VAL D 1 187 ? -71.06600 -23.87300 -23.76900 1.000 66.87381 187 VAL D N 1
ATOM 4967 C CA . VAL D 1 187 ? -70.15100 -22.94700 -24.43000 1.000 65.33415 187 VAL D CA 1
ATOM 4968 C C . VAL D 1 187 ? -70.89600 -21.69000 -24.86000 1.000 69.02670 187 VAL D C 1
ATOM 4969 O O . VAL D 1 187 ? -70.36500 -20.57700 -24.76700 1.000 54.04069 187 VAL D O 1
ATOM 4973 N N . GLU D 1 188 ? -72.13400 -21.84200 -25.34000 1.000 71.32171 188 GLU D N 1
ATOM 4974 C CA . GLU D 1 188 ? -72.94800 -20.66200 -25.62900 1.000 70.60320 188 GLU D CA 1
ATOM 4975 C C . GLU D 1 188 ? -73.18400 -19.82800 -24.37700 1.000 62.33379 188 GLU D C 1
ATOM 4976 O O . GLU D 1 188 ? -73.10100 -18.59500 -24.42100 1.000 54.26440 188 GLU D O 1
ATOM 4982 N N . GLU D 1 189 ? -73.48400 -20.47900 -23.25300 1.000 61.84952 189 GLU D N 1
ATOM 4983 C CA . GLU D 1 189 ? -73.67500 -19.72300 -22.01600 1.000 69.31094 189 GLU D CA 1
ATOM 4984 C C . GLU D 1 189 ? -72.40200 -18.98200 -21.61100 1.000 59.21499 189 GLU D C 1
ATOM 4985 O O . GLU D 1 189 ? -72.45600 -17.81700 -21.19300 1.000 54.01700 189 GLU D O 1
ATOM 4991 N N . PHE D 1 190 ? -71.24600 -19.64200 -21.73300 1.000 64.29718 190 PHE D N 1
ATOM 4992 C CA . PHE D 1 190 ? -69.97800 -18.99100 -21.41400 1.000 49.25854 190 PHE D CA 1
ATOM 4993 C C . PHE D 1 190 ? -69.70800 -17.81800 -22.34800 1.000 57.90168 190 PHE D C 1
ATOM 4994 O O . PHE D 1 190 ? -69.18000 -16.78600 -21.91900 1.000 54.03016 190 PHE D O 1
ATOM 5002 N N . ARG D 1 191 ? -70.06400 -17.95700 -23.62900 1.000 65.10254 191 ARG D N 1
ATOM 5003 C CA . ARG D 1 191 ? -69.88800 -16.85600 -24.56900 1.000 51.84832 191 ARG D CA 1
ATOM 5004 C C . ARG D 1 191 ? -70.81900 -15.70100 -24.23500 1.000 58.21224 191 ARG D C 1
ATOM 5005 O O . ARG D 1 191 ? -70.47600 -14.53700 -24.46900 1.000 48.92692 191 ARG D O 1
ATOM 5013 N N . LYS D 1 192 ? -72.00900 -16.00700 -23.71700 1.000 65.29730 192 LYS D N 1
ATOM 5014 C CA . LYS D 1 192 ? -72.93600 -14.95100 -23.32700 1.000 53.18006 192 LYS D CA 1
ATOM 5015 C C . LYS D 1 192 ? -72.44400 -14.19300 -22.10400 1.000 59.92561 192 LYS D C 1
ATOM 5016 O O . LYS D 1 192 ? -72.49100 -12.95900 -22.07300 1.000 56.04356 192 LYS D O 1
ATOM 5022 N N . LYS D 1 193 ? -71.95500 -14.91100 -21.09200 1.000 72.91401 193 LYS D N 1
ATOM 5023 C CA . LYS D 1 193 ? -71.59700 -14.25500 -19.83700 1.000 70.45582 193 LYS D CA 1
ATOM 5024 C C . LYS D 1 193 ? -70.20300 -13.63700 -19.89600 1.000 67.58179 193 LYS D C 1
ATOM 5025 O O . LYS D 1 193 ? -70.03200 -12.44200 -19.63000 1.000 56.88577 193 LYS D O 1
ATOM 5031 N N . GLN D 1 194 ? -69.19400 -14.43300 -20.23000 1.000 62.02059 194 GLN D N 1
ATOM 5032 C CA . GLN D 1 194 ? -67.86500 -13.91000 -20.49400 1.000 63.07598 194 GLN D CA 1
ATOM 5033 C C . GLN D 1 194 ? -67.60900 -13.92600 -21.99700 1.000 62.67330 194 GLN D C 1
ATOM 5034 O O . GLN D 1 194 ? -68.45700 -14.33100 -22.79300 1.000 70.85850 194 GLN D O 1
ATOM 5040 N N . GLY D 1 195 ? -66.43000 -13.47300 -22.39500 1.000 74.84318 195 GLY D N 1
ATOM 5041 C CA . GLY D 1 195 ? -66.02800 -13.58000 -23.77900 1.000 86.63407 195 GLY D CA 1
ATOM 5042 C C . GLY D 1 195 ? -65.70400 -15.01800 -24.14800 1.000 75.89331 195 GLY D C 1
ATOM 5043 O O . GLY D 1 195 ? -65.73400 -15.93500 -23.32800 1.000 64.26560 195 GLY D O 1
ATOM 5044 N N . LEU D 1 196 ? -65.39100 -15.21400 -25.42400 1.000 83.64161 196 LEU D N 1
ATOM 5045 C CA . LEU D 1 196 ? -64.96300 -16.53000 -25.88000 1.000 74.96162 196 LEU D CA 1
ATOM 5046 C C . LEU D 1 196 ? -63.49900 -16.49500 -26.30000 1.000 57.55427 196 LEU D C 1
ATOM 5047 O O . LEU D 1 196 ? -62.60600 -16.71200 -25.47900 1.000 69.53202 196 LEU D O 1
ATOM 5052 N N . LYS E 1 40 ? -33.81300 -30.46100 -51.49000 1.000 114.02683 40 LYS E N 1
ATOM 5053 C CA . LYS E 1 40 ? -35.01600 -29.65600 -51.31000 1.000 115.60333 40 LYS E CA 1
ATOM 5054 C C . LYS E 1 40 ? -34.66700 -28.22500 -50.90900 1.000 104.09932 40 LYS E C 1
ATOM 5055 O O . LYS E 1 40 ? -35.28300 -27.27400 -51.38200 1.000 100.83841 40 LYS E O 1
ATOM 5061 N N . ILE E 1 41 ? -33.65800 -28.09100 -50.04400 1.000 99.52246 41 ILE E N 1
ATOM 5062 C CA . ILE E 1 41 ? -33.22200 -26.77600 -49.57700 1.000 105.03365 41 ILE E CA 1
ATOM 5063 C C . ILE E 1 41 ? -32.75900 -25.92200 -50.75300 1.000 90.18713 41 ILE E C 1
ATOM 5064 O O . ILE E 1 41 ? -33.04100 -24.71700 -50.82600 1.000 95.07193 41 ILE E O 1
ATOM 5069 N N . GLU E 1 42 ? -32.08800 -26.54900 -51.71600 1.000 94.09549 42 GLU E N 1
ATOM 5070 C CA . GLU E 1 42 ? -31.61700 -25.85400 -52.91000 1.000 106.26274 42 GLU E CA 1
ATOM 5071 C C . GLU E 1 42 ? -32.77800 -25.36300 -53.76700 1.000 105.77847 42 GLU E C 1
ATOM 5072 O O . GLU E 1 42 ? -32.79600 -24.20400 -54.22100 1.000 105.58371 42 GLU E O 1
ATOM 5078 N N . GLU E 1 43 ? -33.81000 -26.19400 -53.89500 1.000 102.33595 43 GLU E N 1
ATOM 5079 C CA . GLU E 1 43 ? -34.99200 -25.82700 -54.66400 1.000 103.08341 43 GLU E CA 1
ATOM 5080 C C . GLU E 1 43 ? -35.77600 -24.72000 -53.97300 1.000 110.90014 43 GLU E C 1
ATOM 5081 O O . GLU E 1 43 ? -36.25300 -23.77600 -54.62500 1.000 109.61051 43 GLU E O 1
ATOM 5087 N N . LEU E 1 44 ? -35.87900 -24.79900 -52.64500 1.000 97.52222 44 LEU E N 1
ATOM 5088 C CA . LEU E 1 44 ? -36.59000 -23.77200 -51.89800 1.000 88.55535 44 LEU E CA 1
ATOM 5089 C C . LEU E 1 44 ? -35.87600 -22.43100 -51.98700 1.000 84.69173 44 LEU E C 1
ATOM 5090 O O . LEU E 1 44 ? -36.52700 -21.39000 -52.11200 1.000 95.85360 44 LEU E O 1
ATOM 5095 N N . LEU E 1 45 ? -34.54100 -22.43000 -51.95100 1.000 98.32231 45 LEU E N 1
ATOM 5096 C CA . LEU E 1 45 ? -33.82300 -21.16300 -52.06100 1.000 99.32507 45 LEU E CA 1
ATOM 5097 C C . LEU E 1 45 ? -33.99500 -20.55200 -53.44900 1.000 98.75658 45 LEU E C 1
ATOM 5098 O O . LEU E 1 45 ? -34.18800 -19.32900 -53.58400 1.000 93.59543 45 LEU E O 1
ATOM 5103 N N . LYS E 1 46 ? -33.98800 -21.39600 -54.48900 1.000 95.65884 46 LYS E N 1
ATOM 5104 C CA . LYS E 1 46 ? -34.17800 -20.88300 -55.84400 1.000 96.17469 46 LYS E CA 1
ATOM 5105 C C . LYS E 1 46 ? -35.56100 -20.25200 -55.99500 1.000 93.28224 46 LYS E C 1
ATOM 5106 O O . LYS E 1 46 ? -35.69700 -19.12600 -56.50200 1.000 99.19084 46 LYS E O 1
ATOM 5112 N N . LYS E 1 47 ? -36.59900 -20.94600 -55.51300 1.000 100.39625 47 LYS E N 1
ATOM 5113 C CA . LYS E 1 47 ? -37.94900 -20.39000 -55.59400 1.000 91.04513 47 LYS E CA 1
ATOM 5114 C C . LYS E 1 47 ? -38.12700 -19.14900 -54.72800 1.000 91.06092 47 LYS E C 1
ATOM 5115 O O . LYS E 1 47 ? -38.84700 -18.22300 -55.12400 1.000 94.37447 47 LYS E O 1
ATOM 5121 N N . ALA E 1 48 ? -37.46700 -19.09200 -53.56900 1.000 90.19239 48 ALA E N 1
ATOM 5122 C CA . ALA E 1 48 ? -37.57800 -17.91200 -52.71800 1.000 97.95385 48 ALA E CA 1
ATOM 5123 C C . ALA E 1 48 ? -37.04100 -16.67500 -53.42400 1.000 95.20615 48 ALA E C 1
ATOM 5124 O O . ALA E 1 48 ? -37.70600 -15.63000 -53.47000 1.000 92.69796 48 ALA E O 1
ATOM 5126 N N . LYS E 1 49 ? -35.82500 -16.76100 -53.96300 1.000 110.38692 49 LYS E N 1
ATOM 5127 C CA . LYS E 1 49 ? -35.29500 -15.58300 -54.64800 1.000 103.74928 49 LYS E CA 1
ATOM 5128 C C . LYS E 1 49 ? -36.10200 -15.24900 -55.90300 1.000 97.33009 49 LYS E C 1
ATOM 5129 O O . LYS E 1 49 ? -36.27600 -14.06200 -56.23400 1.000 94.79821 49 LYS E O 1
ATOM 5135 N N . GLU E 1 50 ? -36.62300 -16.26200 -56.60500 1.000 101.13844 50 GLU E N 1
ATOM 5136 C CA . GLU E 1 50 ? -37.48300 -15.95100 -57.74300 1.000 110.08688 50 GLU E CA 1
ATOM 5137 C C . GLU E 1 50 ? -38.72900 -15.18300 -57.30200 1.000 106.72595 50 GLU E C 1
ATOM 5138 O O . GLU E 1 50 ? -39.18000 -14.26900 -58.00200 1.000 111.30282 50 GLU E O 1
ATOM 5144 N N . MET E 1 51 ? -39.29700 -15.53400 -56.14200 1.000 100.45152 51 MET E N 1
ATOM 5145 C CA . MET E 1 51 ? -40.42700 -14.77200 -55.61000 1.000 98.13019 51 MET E CA 1
ATOM 5146 C C . MET E 1 51 ? -40.02200 -13.35900 -55.20700 1.000 96.07468 51 MET E C 1
ATOM 5147 O O . MET E 1 51 ? -40.81400 -12.41800 -55.35600 1.000 94.16655 51 MET E O 1
ATOM 5152 N N . LEU E 1 52 ? -38.79800 -13.18400 -54.70600 1.000 94.31394 52 LEU E N 1
ATOM 5153 C CA . LEU E 1 52 ? -38.36900 -11.83800 -54.33800 1.000 99.29085 52 LEU E CA 1
ATOM 5154 C C . LEU E 1 52 ? -38.12300 -10.96200 -55.55600 1.000 103.72559 52 LEU E C 1
ATOM 5155 O O . LEU E 1 52 ? -38.18700 -9.73400 -55.44200 1.000 99.74091 52 LEU E O 1
ATOM 5160 N N . LYS E 1 53 ? -37.88900 -11.55700 -56.72700 1.000 91.97945 53 LYS E N 1
ATOM 5161 C CA . LYS E 1 53 ? -37.81400 -10.72000 -57.92300 1.000 102.01223 53 LYS E CA 1
ATOM 5162 C C . LYS E 1 53 ? -39.18900 -10.15300 -58.27000 1.000 109.08940 53 LYS E C 1
ATOM 5163 O O . LYS E 1 53 ? -39.31300 -8.97000 -58.62600 1.000 110.40008 53 LYS E O 1
ATOM 5169 N N . LYS E 1 54 ? -40.23800 -10.96900 -58.13600 1.000 113.44255 54 LYS E N 1
ATOM 5170 C CA . LYS E 1 54 ? -41.58900 -10.44300 -58.28200 1.000 109.31837 54 LYS E CA 1
ATOM 5171 C C . LYS E 1 54 ? -41.89000 -9.38700 -57.23500 1.000 100.01462 54 LYS E C 1
ATOM 5172 O O . LYS E 1 54 ? -42.51500 -8.36300 -57.53700 1.000 99.45403 54 LYS E O 1
ATOM 5178 N N . TYR E 1 55 ? -41.45000 -9.61000 -56.00000 1.000 110.02635 55 TYR E N 1
ATOM 5179 C CA . TYR E 1 55 ? -41.60700 -8.56500 -55.00000 1.000 102.05697 55 TYR E CA 1
ATOM 5180 C C . TYR E 1 55 ? -40.97500 -7.26600 -55.48400 1.000 104.01773 55 TYR E C 1
ATOM 5181 O O . TYR E 1 55 ? -41.65900 -6.24500 -55.61400 1.000 94.54028 55 TYR E O 1
ATOM 5190 N N . ALA E 1 56 ? -39.70600 -7.32700 -55.89000 1.000 109.51576 56 ALA E N 1
ATOM 5191 C CA . ALA E 1 56 ? -38.97800 -6.12900 -56.29500 1.000 96.25628 56 ALA E CA 1
ATOM 5192 C C . ALA E 1 56 ? -39.68700 -5.38600 -57.42100 1.000 96.95373 56 ALA E C 1
ATOM 5193 O O . ALA E 1 56 ? -39.71700 -4.14900 -57.43400 1.000 100.11464 56 ALA E O 1
ATOM 5195 N N . SER E 1 57 ? -40.25100 -6.12200 -58.38400 1.000 115.45332 57 SER E N 1
ATOM 5196 C CA . SER E 1 57 ? -40.96100 -5.47500 -59.48800 1.000 107.69186 57 SER E CA 1
ATOM 5197 C C . SER E 1 57 ? -42.05200 -4.50400 -59.01500 1.000 110.54483 57 SER E C 1
ATOM 5198 O O . SER E 1 57 ? -42.26100 -3.45700 -59.63600 1.000 109.50787 57 SER E O 1
ATOM 5201 N N . ASN E 1 58 ? -42.74800 -4.81500 -57.91500 1.000 107.95505 58 ASN E N 1
ATOM 5202 C CA . ASN E 1 58 ? -43.83500 -3.95400 -57.42700 1.000 106.39170 58 ASN E CA 1
ATOM 5203 C C . ASN E 1 58 ? -43.95800 -4.15600 -55.92100 1.000 96.41419 58 ASN E C 1
ATOM 5204 O O . ASN E 1 58 ? -44.63100 -5.08200 -55.46400 1.000 82.94942 58 ASN E O 1
ATOM 5209 N N . ILE E 1 59 ? -43.30300 -3.28900 -55.16100 1.000 110.05004 59 ILE E N 1
ATOM 5210 C CA . ILE E 1 59 ? -43.19500 -3.49200 -53.72200 1.000 99.63826 59 ILE E CA 1
ATOM 5211 C C . ILE E 1 59 ? -44.55100 -3.29600 -53.02600 1.000 87.13676 59 ILE E C 1
ATOM 5212 O O . ILE E 1 59 ? -44.97200 -4.11400 -52.20100 1.000 74.19047 59 ILE E O 1
ATOM 5217 N N . ASP E 1 60 ? -45.25100 -2.20700 -53.35000 1.000 102.17278 60 ASP E N 1
ATOM 5218 C CA . ASP E 1 60 ? -46.41800 -1.79900 -52.56800 1.000 89.70812 60 ASP E CA 1
ATOM 5219 C C . ASP E 1 60 ? -47.53000 -2.84400 -52.60600 1.000 89.81077 60 ASP E C 1
ATOM 5220 O O . ASP E 1 60 ? -48.10200 -3.19200 -51.56300 1.000 81.43345 60 ASP E O 1
ATOM 5225 N N . LYS E 1 61 ? -47.83200 -3.38200 -53.78800 1.000 91.65309 61 LYS E N 1
ATOM 5226 C CA . LYS E 1 61 ? -48.87400 -4.39800 -53.87000 1.000 93.97969 61 LYS E CA 1
ATOM 5227 C C . LYS E 1 61 ? -48.45100 -5.68800 -53.17700 1.000 72.35604 61 LYS E C 1
ATOM 5228 O O . LYS E 1 61 ? -49.28800 -6.37400 -52.58200 1.000 74.97215 61 LYS E O 1
ATOM 5234 N N . PHE E 1 62 ? -47.15700 -6.01500 -53.20700 1.000 71.14537 62 PHE E N 1
ATOM 5235 C CA . PHE E 1 62 ? -46.69300 -7.21900 -52.52700 1.000 67.34228 62 PHE E CA 1
ATOM 5236 C C . PHE E 1 62 ? -46.77300 -7.06000 -51.01300 1.000 65.21571 62 PHE E C 1
ATOM 5237 O O . PHE E 1 62 ? -47.12900 -8.00400 -50.30200 1.000 62.18377 62 PHE E O 1
ATOM 5245 N N . ILE E 1 63 ? -46.43200 -5.87500 -50.50400 1.000 74.44840 63 ILE E N 1
ATOM 5246 C CA . ILE E 1 63 ? -46.58200 -5.60100 -49.07900 1.000 77.16452 63 ILE E CA 1
ATOM 5247 C C . ILE E 1 63 ? -48.04900 -5.68400 -48.68300 1.000 70.57162 63 ILE E C 1
ATOM 5248 O O . ILE E 1 63 ? -48.39300 -6.24900 -47.63900 1.000 62.26010 63 ILE E O 1
ATOM 5253 N N . ALA E 1 64 ? -48.93800 -5.12800 -49.51300 1.000 77.63036 64 ALA E N 1
ATOM 5254 C CA . ALA E 1 64 ? -50.37300 -5.24100 -49.25300 1.000 76.21177 64 ALA E CA 1
ATOM 5255 C C . ALA E 1 64 ? -50.82200 -6.70000 -49.21100 1.000 74.93793 64 ALA E C 1
ATOM 5256 O O . ALA E 1 64 ? -51.61400 -7.09500 -48.34300 1.000 62.72068 64 ALA E O 1
ATOM 5258 N N . ALA E 1 65 ? -50.32500 -7.51900 -50.14200 1.000 70.25579 65 ALA E N 1
ATOM 5259 C CA . ALA E 1 65 ? -50.68500 -8.93300 -50.15300 1.000 68.96090 65 ALA E CA 1
ATOM 5260 C C . ALA E 1 65 ? -50.15200 -9.64500 -48.91800 1.000 62.67857 65 ALA E C 1
ATOM 5261 O O . ALA E 1 65 ? -50.82800 -10.51600 -48.35900 1.000 59.06761 65 ALA E O 1
ATOM 5263 N N . LEU E 1 66 ? -48.94000 -9.29400 -48.48700 1.000 72.50080 66 LEU E N 1
ATOM 5264 C CA . LEU E 1 66 ? -48.40400 -9.85200 -47.25100 1.000 66.13425 66 LEU E CA 1
ATOM 5265 C C . LEU E 1 66 ? -49.27100 -9.46300 -46.06400 1.000 64.92621 66 LEU E C 1
ATOM 5266 O O . LEU E 1 66 ? -49.48500 -10.26800 -45.15000 1.000 52.83528 66 LEU E O 1
ATOM 5271 N N . ARG E 1 67 ? -49.78300 -8.23100 -46.06400 1.000 70.70848 67 ARG E N 1
ATOM 5272 C CA . ARG E 1 67 ? -50.66200 -7.81100 -44.97900 1.000 63.13915 67 ARG E CA 1
ATOM 5273 C C . ARG E 1 67 ? -51.94400 -8.62500 -44.97900 1.000 65.79736 67 ARG E C 1
ATOM 5274 O O . ARG E 1 67 ? -52.44100 -9.01600 -43.91800 1.000 63.88924 67 ARG E O 1
ATOM 5282 N N . ARG E 1 68 ? -52.48800 -8.89500 -46.16600 1.000 71.83756 68 ARG E N 1
ATOM 5283 C CA . ARG E 1 68 ? -53.70700 -9.69400 -46.23700 1.000 58.45701 68 ARG E CA 1
ATOM 5284 C C . ARG E 1 68 ? -53.44700 -11.11600 -45.76300 1.000 65.78157 68 ARG E C 1
ATOM 5285 O O . ARG E 1 68 ? -54.27200 -11.70400 -45.05500 1.000 62.68910 68 ARG E O 1
ATOM 5293 N N . VAL E 1 69 ? -52.31100 -11.69000 -46.16400 1.000 64.35245 69 VAL E N 1
ATOM 5294 C CA . VAL E 1 69 ? -51.93300 -13.02200 -45.69800 1.000 62.31537 69 VAL E CA 1
ATOM 5295 C C . VAL E 1 69 ? -51.81400 -13.04800 -44.17800 1.000 53.69591 69 VAL E C 1
ATOM 5296 O O . VAL E 1 69 ? -52.25700 -13.99900 -43.52300 1.000 47.16092 69 VAL E O 1
ATOM 5300 N N . VAL E 1 70 ? -51.20100 -12.01600 -43.59200 1.000 63.69974 70 VAL E N 1
ATOM 5301 C CA . VAL E 1 70 ? -51.04800 -11.98100 -42.14000 1.000 62.70225 70 VAL E CA 1
ATOM 5302 C C . VAL E 1 70 ? -52.40900 -11.82600 -41.46500 1.000 56.45151 70 VAL E C 1
ATOM 5303 O O . VAL E 1 70 ? -52.66900 -12.42300 -40.41100 1.000 45.04487 70 VAL E O 1
ATOM 5307 N N . GLN E 1 71 ? -53.30300 -11.03900 -42.06900 1.000 66.54745 71 GLN E N 1
ATOM 5308 C CA . GLN E 1 71 ? -54.66300 -10.93100 -41.55000 1.000 58.83074 71 GLN E CA 1
ATOM 5309 C C . GLN E 1 71 ? -55.37900 -12.27500 -41.59900 1.000 58.29120 71 GLN E C 1
ATOM 5310 O O . GLN E 1 71 ? -56.12700 -12.62300 -40.68000 1.000 55.30663 71 GLN E O 1
ATOM 5316 N N . ALA E 1 72 ? -55.15400 -13.04700 -42.66500 1.000 64.81040 72 ALA E N 1
ATOM 5317 C CA . ALA E 1 72 ? -55.74400 -14.38000 -42.75800 1.000 53.25375 72 ALA E CA 1
ATOM 5318 C C . ALA E 1 72 ? -55.16600 -15.31700 -41.70400 1.000 60.48883 72 ALA E C 1
ATOM 5319 O O . ALA E 1 72 ? -55.89500 -16.12700 -41.11900 1.000 50.81925 72 ALA E O 1
ATOM 5321 N N . LEU E 1 73 ? -53.85600 -15.22800 -41.46000 1.000 67.98184 73 LEU E N 1
ATOM 5322 C CA . LEU E 1 73 ? -53.24000 -16.00300 -40.38500 1.000 58.15171 73 LEU E CA 1
ATOM 5323 C C . LEU E 1 73 ? -53.89300 -15.68000 -39.04800 1.000 58.79916 73 LEU E C 1
ATOM 5324 O O . LEU E 1 73 ? -54.22500 -16.58100 -38.26800 1.000 45.46861 73 LEU E O 1
ATOM 5329 N N . TYR E 1 74 ? -54.08100 -14.38800 -38.77100 1.000 52.72737 74 TYR E N 1
ATOM 5330 C CA . TYR E 1 74 ? -54.74800 -13.97600 -37.54000 1.000 56.85682 74 TYR E CA 1
ATOM 5331 C C . TYR E 1 74 ? -56.17200 -14.51800 -37.47500 1.000 52.87213 74 TYR E C 1
ATOM 5332 O O . TYR E 1 74 ? -56.61700 -14.99400 -36.42400 1.000 42.52352 74 TYR E O 1
ATOM 5341 N N . ASP E 1 75 ? -56.90400 -14.44600 -38.59000 1.000 57.55690 75 ASP E N 1
ATOM 5342 C CA . ASP E 1 75 ? -58.26100 -14.98300 -38.62600 1.000 59.39660 75 ASP E CA 1
ATOM 5343 C C . ASP E 1 75 ? -58.27700 -16.48900 -38.39900 1.000 56.91472 75 ASP E C 1
ATOM 5344 O O . ASP E 1 75 ? -59.26000 -17.02600 -37.87700 1.000 56.34886 75 ASP E O 1
ATOM 5349 N N . ALA E 1 76 ? -57.21100 -17.18700 -38.79200 1.000 65.56049 76 ALA E N 1
ATOM 5350 C CA . ALA E 1 76 ? -57.13100 -18.62800 -38.59100 1.000 55.58035 76 ALA E CA 1
ATOM 5351 C C . ALA E 1 76 ? -56.77800 -19.00900 -37.15900 1.000 53.97752 76 ALA E C 1
ATOM 5352 O O . ALA E 1 76 ? -56.82400 -20.19800 -36.82600 1.000 51.89833 76 ALA E O 1
ATOM 5354 N N . GLY E 1 77 ? -56.43000 -18.04200 -36.31300 1.000 57.80430 77 GLY E N 1
ATOM 5355 C CA . GLY E 1 77 ? -56.03300 -18.33200 -34.94900 1.000 66.08424 77 GLY E CA 1
ATOM 5356 C C . GLY E 1 77 ? -54.56100 -18.60800 -34.74800 1.000 60.23354 77 GLY E C 1
ATOM 5357 O O . GLY E 1 77 ? -54.19100 -19.19500 -33.72500 1.000 52.99056 77 GLY E O 1
ATOM 5358 N N . ALA E 1 78 ? -53.70800 -18.21100 -35.69200 1.000 56.77260 78 ALA E N 1
ATOM 5359 C CA . ALA E 1 78 ? -52.29400 -18.56300 -35.68500 1.000 59.08340 78 ALA E CA 1
ATOM 5360 C C . ALA E 1 78 ? -51.38000 -17.45400 -35.17400 1.000 59.12551 78 ALA E C 1
ATOM 5361 O O . ALA E 1 78 ? -50.16200 -17.65400 -35.12900 1.000 53.19322 78 ALA E O 1
ATOM 5363 N N . TYR E 1 79 ? -51.92100 -16.29100 -34.80200 1.000 58.20172 79 TYR E N 1
ATOM 5364 C CA . TYR E 1 79 ? -51.05500 -15.16300 -34.46200 1.000 61.22839 79 TYR E CA 1
ATOM 5365 C C . TYR E 1 79 ? -50.29500 -15.41100 -33.16200 1.000 60.92309 79 TYR E C 1
ATOM 5366 O O . TYR E 1 79 ? -49.08300 -15.16600 -33.08400 1.000 59.32027 79 TYR E O 1
ATOM 5375 N N . GLN E 1 80 ? -50.98500 -15.89400 -32.12500 1.000 66.72642 80 GLN E N 1
ATOM 5376 C CA . GLN E 1 80 ? -50.29400 -16.21100 -30.87800 1.000 61.97059 80 GLN E CA 1
ATOM 5377 C C . GLN E 1 80 ? -49.31200 -17.36000 -31.06500 1.000 57.32266 80 GLN E C 1
ATOM 5378 O O . GLN E 1 80 ? -48.28500 -17.41600 -30.37700 1.000 53.08005 80 GLN E O 1
ATOM 5384 N N . VAL E 1 81 ? -49.60900 -18.27800 -31.98700 1.000 59.12814 81 VAL E N 1
ATOM 5385 C CA . VAL E 1 81 ? -48.63100 -19.28700 -32.38200 1.000 57.80956 81 VAL E CA 1
ATOM 5386 C C . VAL E 1 81 ? -47.35700 -18.61200 -32.87500 1.000 61.76267 81 VAL E C 1
ATOM 5387 O O . VAL E 1 81 ? -46.24300 -19.00200 -32.50300 1.000 58.20172 81 VAL E O 1
ATOM 5391 N N . VAL E 1 82 ? -47.50700 -17.58000 -33.71200 1.000 55.48823 82 VAL E N 1
ATOM 5392 C CA . VAL E 1 82 ? -46.35200 -16.85200 -34.23400 1.000 65.69735 82 VAL E CA 1
ATOM 5393 C C . VAL E 1 82 ? -45.60300 -16.15300 -33.10600 1.000 54.81447 82 VAL E C 1
ATOM 5394 O O . VAL E 1 82 ? -44.36600 -16.13500 -33.08000 1.000 48.02681 82 VAL E O 1
ATOM 5398 N N . ILE E 1 83 ? -46.33600 -15.58000 -32.14800 1.000 53.93805 83 ILE E N 1
ATOM 5399 C CA . ILE E 1 83 ? -45.68000 -14.87300 -31.04900 1.000 63.89713 83 ILE E CA 1
ATOM 5400 C C . ILE E 1 83 ? -44.87600 -15.84200 -30.18700 1.000 59.46502 83 ILE E C 1
ATOM 5401 O O . ILE E 1 83 ? -43.74300 -15.54500 -29.78300 1.000 55.95671 83 ILE E O 1
ATOM 5406 N N . ARG E 1 84 ? -45.44300 -17.01600 -29.89800 1.000 61.44421 84 ARG E N 1
ATOM 5407 C CA . ARG E 1 84 ? -44.71200 -18.01800 -29.12900 1.000 64.00504 84 ARG E CA 1
ATOM 5408 C C . ARG E 1 84 ? -43.49700 -18.52500 -29.89300 1.000 69.92417 84 ARG E C 1
ATOM 5409 O O . ARG E 1 84 ? -42.42400 -18.71400 -29.30500 1.000 60.81782 84 ARG E O 1
ATOM 5417 N N . MET E 1 85 ? -43.64400 -18.75300 -31.20300 1.000 64.36298 85 MET E N 1
ATOM 5418 C CA . MET E 1 85 ? -42.50000 -19.16600 -32.00900 1.000 55.88302 85 MET E CA 1
ATOM 5419 C C . MET E 1 85 ? -41.39500 -18.12000 -31.95000 1.000 66.24742 85 MET E C 1
ATOM 5420 O O . MET E 1 85 ? -40.21300 -18.45600 -31.80600 1.000 47.19250 85 MET E O 1
ATOM 5425 N N . TYR E 1 86 ? -41.77300 -16.84100 -32.00300 1.000 71.64806 86 TYR E N 1
ATOM 5426 C CA . TYR E 1 86 ? -40.79300 -15.76100 -31.97600 1.000 68.56612 86 TYR E CA 1
ATOM 5427 C C . TYR E 1 86 ? -40.07000 -15.71000 -30.63500 1.000 73.79043 86 TYR E C 1
ATOM 5428 O O . TYR E 1 86 ? -38.83800 -15.58800 -30.58500 1.000 62.47591 86 TYR E O 1
ATOM 5437 N N . GLN E 1 87 ? -40.82700 -15.77200 -29.53500 1.000 71.24275 87 GLN E N 1
ATOM 5438 C CA . GLN E 1 87 ? -40.20900 -15.74100 -28.21300 1.000 64.76040 87 GLN E CA 1
ATOM 5439 C C . GLN E 1 87 ? -39.27600 -16.92900 -28.00800 1.000 69.51886 87 GLN E C 1
ATOM 5440 O O . GLN E 1 87 ? -38.16100 -16.76900 -27.49800 1.000 58.43069 87 GLN E O 1
ATOM 5446 N N . ALA E 1 88 ? -39.70900 -18.13100 -28.40300 1.000 62.56540 88 ALA E N 1
ATOM 5447 C CA . ALA E 1 88 ? -38.85700 -19.30600 -28.24200 1.000 64.52879 88 ALA E CA 1
ATOM 5448 C C . ALA E 1 88 ? -37.59500 -19.19500 -29.09000 1.000 63.47077 88 ALA E C 1
ATOM 5449 O O . ALA E 1 88 ? -36.51100 -19.60800 -28.65900 1.000 60.70465 88 ALA E O 1
ATOM 5451 N N . ALA E 1 89 ? -37.71400 -18.63300 -30.29700 1.000 66.28953 89 ALA E N 1
ATOM 5452 C CA . ALA E 1 89 ? -36.54900 -18.48300 -31.16300 1.000 69.56887 89 ALA E CA 1
ATOM 5453 C C . ALA E 1 89 ? -35.56200 -17.46300 -30.60700 1.000 64.50247 89 ALA E C 1
ATOM 5454 O O . ALA E 1 89 ? -34.34400 -17.65500 -30.71200 1.000 63.45234 89 ALA E O 1
ATOM 5456 N N . LEU E 1 90 ? -36.06200 -16.36900 -30.02300 1.000 63.07335 90 LEU E N 1
ATOM 5457 C CA . LEU E 1 90 ? -35.16800 -15.39600 -29.39500 1.000 62.11008 90 LEU E CA 1
ATOM 5458 C C . LEU E 1 90 ? -34.28300 -16.03200 -28.32900 1.000 64.01557 90 LEU E C 1
ATOM 5459 O O . LEU E 1 90 ? -33.18600 -15.53100 -28.05700 1.000 68.60033 90 LEU E O 1
ATOM 5464 N N . ALA E 1 91 ? -34.73400 -17.12700 -27.71600 1.000 70.61110 91 ALA E N 1
ATOM 5465 C CA . ALA E 1 91 ? -33.97300 -17.81500 -26.68000 1.000 68.22397 91 ALA E CA 1
ATOM 5466 C C . ALA E 1 91 ? -33.36600 -19.12300 -27.17500 1.000 62.00217 91 ALA E C 1
ATOM 5467 O O . ALA E 1 91 ? -33.01500 -19.98600 -26.36400 1.000 61.75477 91 ALA E O 1
ATOM 5469 N N . GLY E 1 92 ? -33.24300 -19.29200 -28.48900 1.000 68.07658 92 GLY E N 1
ATOM 5470 C CA . GLY E 1 92 ? -32.54000 -20.42800 -29.04500 1.000 72.01653 92 GLY E CA 1
ATOM 5471 C C . GLY E 1 92 ? -33.36100 -21.68200 -29.24400 1.000 70.12946 92 GLY E C 1
ATOM 5472 O O . GLY E 1 92 ? -32.78000 -22.74300 -29.50200 1.000 62.29168 92 GLY E O 1
ATOM 5473 N N . GLN E 1 93 ? -34.68400 -21.60200 -29.14000 1.000 79.61744 93 GLN E N 1
ATOM 5474 C CA . GLN E 1 93 ? -35.55100 -22.76400 -29.27800 1.000 75.15901 93 GLN E CA 1
ATOM 5475 C C . GLN E 1 93 ? -36.38500 -22.63000 -30.54400 1.000 75.75382 93 GLN E C 1
ATOM 5476 O O . GLN E 1 93 ? -36.99700 -21.58500 -30.78400 1.000 60.02562 93 GLN E O 1
ATOM 5482 N N . ILE E 1 94 ? -36.41600 -23.69200 -31.34400 1.000 76.97502 94 ILE E N 1
ATOM 5483 C CA . ILE E 1 94 ? -37.21900 -23.73800 -32.55900 1.000 79.04106 94 ILE E CA 1
ATOM 5484 C C . ILE E 1 94 ? -38.44800 -24.59600 -32.28600 1.000 73.26668 94 ILE E C 1
ATOM 5485 O O . ILE E 1 94 ? -38.33300 -25.78800 -31.97100 1.000 74.31154 94 ILE E O 1
ATOM 5490 N N . ASP E 1 95 ? -39.62700 -23.98400 -32.38500 1.000 67.16332 95 ASP E N 1
ATOM 5491 C CA . ASP E 1 95 ? -40.89600 -24.67500 -32.16700 1.000 69.94523 95 ASP E CA 1
ATOM 5492 C C . ASP E 1 95 ? -41.37200 -25.24900 -33.49500 1.000 68.28187 95 ASP E C 1
ATOM 5493 O O . ASP E 1 95 ? -41.97800 -24.54900 -34.30900 1.000 63.56815 95 ASP E O 1
ATOM 5498 N N . ARG E 1 96 ? -41.11700 -26.54100 -33.69900 1.000 79.98064 96 ARG E N 1
ATOM 5499 C CA . ARG E 1 96 ? -41.36300 -27.17200 -34.98800 1.000 79.39110 96 ARG E CA 1
ATOM 5500 C C . ARG E 1 96 ? -42.84400 -27.39600 -35.25500 1.000 70.30053 96 ARG E C 1
ATOM 5501 O O . ARG E 1 96 ? -43.29000 -27.24100 -36.39700 1.000 54.73288 96 ARG E O 1
ATOM 5509 N N . GLU E 1 97 ? -43.62000 -27.74200 -34.22500 1.000 76.16966 97 GLU E N 1
ATOM 5510 C CA . GLU E 1 97 ? -45.06600 -27.86200 -34.40000 1.000 68.18449 97 GLU E CA 1
ATOM 5511 C C . GLU E 1 97 ? -45.68600 -26.53100 -34.81000 1.000 62.57856 97 GLU E C 1
ATOM 5512 O O . GLU E 1 97 ? -46.58200 -26.48900 -35.66500 1.000 52.36944 97 GLU E O 1
ATOM 5518 N N . HIS E 1 98 ? -45.20200 -25.43100 -34.23000 1.000 66.29216 98 HIS E N 1
ATOM 5519 C CA . HIS E 1 98 ? -45.67600 -24.10700 -34.61600 1.000 62.81279 98 HIS E CA 1
ATOM 5520 C C . HIS E 1 98 ? -45.38200 -23.83800 -36.08600 1.000 53.48010 98 HIS E C 1
ATOM 5521 O O . HIS E 1 98 ? -46.24800 -23.36500 -36.83200 1.000 51.07191 98 HIS E O 1
ATOM 5528 N N . LEU E 1 99 ? -44.15200 -24.13200 -36.51400 1.000 65.71051 99 LEU E N 1
ATOM 5529 C CA . LEU E 1 99 ? -43.77700 -23.94600 -37.91100 1.000 65.51312 99 LEU E CA 1
ATOM 5530 C C . LEU E 1 99 ? -44.66100 -24.76900 -38.83800 1.000 60.14405 99 LEU E C 1
ATOM 5531 O O . LEU E 1 99 ? -45.10600 -24.27900 -39.88200 1.000 45.52914 99 LEU E O 1
ATOM 5536 N N . ARG E 1 100 ? -44.90100 -26.03600 -38.49200 1.000 59.82559 100 ARG E N 1
ATOM 5537 C CA . ARG E 1 100 ? -45.71900 -26.87900 -39.35700 1.000 52.19573 100 ARG E CA 1
ATOM 5538 C C . ARG E 1 100 ? -47.14500 -26.35600 -39.44800 1.000 56.94367 100 ARG E C 1
ATOM 5539 O O . ARG E 1 100 ? -47.73800 -26.33500 -40.53500 1.000 56.67522 100 ARG E O 1
ATOM 5547 N N . PHE E 1 101 ? -47.70900 -25.91200 -38.32000 1.000 56.88050 101 PHE E N 1
ATOM 5548 C CA . PHE E 1 101 ? -49.05800 -25.35800 -38.34900 1.000 56.02251 101 PHE E CA 1
ATOM 5549 C C . PHE E 1 101 ? -49.11000 -24.10100 -39.20700 1.000 60.49410 101 PHE E C 1
ATOM 5550 O O . PHE E 1 101 ? -50.05500 -23.90600 -39.98200 1.000 55.13556 101 PHE E O 1
ATOM 5558 N N . LEU E 1 102 ? -48.07700 -23.26000 -39.11400 1.000 62.83385 102 LEU E N 1
ATOM 5559 C CA . LEU E 1 102 ? -48.02300 -22.06000 -39.94200 1.000 68.01342 102 LEU E CA 1
ATOM 5560 C C . LEU E 1 102 ? -47.93000 -22.41200 -41.42300 1.000 61.60475 102 LEU E C 1
ATOM 5561 O O . LEU E 1 102 ? -48.59900 -21.79400 -42.25900 1.000 60.37040 102 LEU E O 1
ATOM 5566 N N . ILE E 1 103 ? -47.10000 -23.40100 -41.76200 1.000 56.20674 103 ILE E N 1
ATOM 5567 C CA . ILE E 1 103 ? -46.94000 -23.81900 -43.15400 1.000 62.41011 103 ILE E CA 1
ATOM 5568 C C . ILE E 1 103 ? -48.26700 -24.31400 -43.71400 1.000 57.88589 103 ILE E C 1
ATOM 5569 O O . ILE E 1 103 ? -48.68000 -23.94000 -44.82000 1.000 53.36692 103 ILE E O 1
ATOM 5574 N N . GLU E 1 104 ? -48.96300 -25.15400 -42.94600 1.000 63.01019 104 GLU E N 1
ATOM 5575 C CA . GLU E 1 104 ? -50.22100 -25.71800 -43.42300 1.000 56.35676 104 GLU E CA 1
ATOM 5576 C C . GLU E 1 104 ? -51.29700 -24.64200 -43.53900 1.000 60.86256 104 GLU E C 1
ATOM 5577 O O . GLU E 1 104 ? -52.09200 -24.64500 -44.49100 1.000 56.17516 104 GLU E O 1
ATOM 5583 N N . THR E 1 105 ? -51.31100 -23.68800 -42.60500 1.000 65.85790 105 THR E N 1
ATOM 5584 C CA . THR E 1 105 ? -52.26600 -22.58900 -42.68600 1.000 59.95456 105 THR E CA 1
ATOM 5585 C C . THR E 1 105 ? -52.00200 -21.72700 -43.91700 1.000 59.48345 105 THR E C 1
ATOM 5586 O O . THR E 1 105 ? -52.93800 -21.32500 -44.62200 1.000 47.49517 105 THR E O 1
ATOM 5590 N N . LEU E 1 106 ? -50.72600 -21.44900 -44.20000 1.000 66.63957 106 LEU E N 1
ATOM 5591 C CA . LEU E 1 106 ? -50.37300 -20.70300 -45.40200 1.000 57.43583 106 LEU E CA 1
ATOM 5592 C C . LEU E 1 106 ? -50.76900 -21.46000 -46.66100 1.000 54.97764 106 LEU E C 1
ATOM 5593 O O . LEU E 1 106 ? -51.16400 -20.84600 -47.65800 1.000 57.60954 106 LEU E O 1
ATOM 5598 N N . GLN E 1 107 ? -50.68100 -22.79000 -46.63300 1.000 53.73013 107 GLN E N 1
ATOM 5599 C CA . GLN E 1 107 ? -51.09600 -23.57300 -47.79300 1.000 61.27840 107 GLN E CA 1
ATOM 5600 C C . GLN E 1 107 ? -52.60400 -23.48400 -48.01100 1.000 66.60535 107 GLN E C 1
ATOM 5601 O O . GLN E 1 107 ? -53.06600 -23.37000 -49.15300 1.000 48.72426 107 GLN E O 1
ATOM 5607 N N . ARG E 1 108 ? -53.38800 -23.52700 -46.93000 1.000 63.59973 108 ARG E N 1
ATOM 5608 C CA . ARG E 1 108 ? -54.83000 -23.31000 -47.07100 1.000 70.72427 108 ARG E CA 1
ATOM 5609 C C . ARG E 1 108 ? -55.12400 -21.92300 -47.63600 1.000 63.73396 108 ARG E C 1
ATOM 5610 O O . ARG E 1 108 ? -55.99400 -21.76000 -48.50800 1.000 47.26883 108 ARG E O 1
ATOM 5618 N N . ILE E 1 109 ? -54.38900 -20.91400 -47.15700 1.000 62.33905 109 ILE E N 1
ATOM 5619 C CA . ILE E 1 109 ? -54.54600 -19.55500 -47.67000 1.000 60.85993 109 ILE E CA 1
ATOM 5620 C C . ILE E 1 109 ? -54.25100 -19.50100 -49.16600 1.000 61.19155 109 ILE E C 1
ATOM 5621 O O . ILE E 1 109 ? -54.97600 -18.85200 -49.92900 1.000 51.73778 109 ILE E O 1
ATOM 5626 N N . MET E 1 110 ? -53.18800 -20.17700 -49.61200 1.000 57.08842 110 MET E N 1
ATOM 5627 C CA . MET E 1 110 ? -52.91200 -20.22500 -51.04700 1.000 57.01473 110 MET E CA 1
ATOM 5628 C C . MET E 1 110 ? -54.03800 -20.92300 -51.79600 1.000 67.52652 110 MET E C 1
ATOM 5629 O O . MET E 1 110 ? -54.37700 -20.54100 -52.92300 1.000 65.41837 110 MET E O 1
ATOM 5634 N N . ALA E 1 111 ? -54.62700 -21.95300 -51.18600 1.000 61.52843 111 ALA E N 1
ATOM 5635 C CA . ALA E 1 111 ? -55.67000 -22.71000 -51.86800 1.000 53.45904 111 ALA E CA 1
ATOM 5636 C C . ALA E 1 111 ? -56.94300 -21.89600 -52.04800 1.000 52.39576 111 ALA E C 1
ATOM 5637 O O . ALA E 1 111 ? -57.66500 -22.09300 -53.03200 1.000 55.73300 111 ALA E O 1
ATOM 5639 N N . ASN E 1 112 ? -57.23600 -20.97500 -51.13100 1.000 63.79975 112 ASN E N 1
ATOM 5640 C CA . ASN E 1 112 ? -58.50000 -20.24900 -51.18300 1.000 53.49589 112 ASN E CA 1
ATOM 5641 C C . ASN E 1 112 ? -58.35600 -18.78000 -51.56200 1.000 50.20076 112 ASN E C 1
ATOM 5642 O O . ASN E 1 112 ? -59.37200 -18.09200 -51.70100 1.000 58.97812 112 ASN E O 1
ATOM 5647 N N . ALA E 1 113 ? -57.14100 -18.28500 -51.74100 1.000 63.55236 113 ALA E N 1
ATOM 5648 C CA . ALA E 1 113 ? -56.96000 -16.88900 -52.12300 1.000 69.16882 113 ALA E CA 1
ATOM 5649 C C . ALA E 1 113 ? -57.37500 -16.67200 -53.57600 1.000 75.36167 113 ALA E C 1
ATOM 5650 O O . ALA E 1 113 ? -56.93600 -17.41600 -54.46000 1.000 58.73862 113 ALA E O 1
ATOM 5652 N N . PRO E 1 114 ? -58.23900 -15.69100 -53.86000 1.000 74.50104 114 PRO E N 1
ATOM 5653 C CA . PRO E 1 114 ? -58.58100 -15.40000 -55.26000 1.000 78.65154 114 PRO E CA 1
ATOM 5654 C C . PRO E 1 114 ? -57.54900 -14.54100 -55.97000 1.000 79.78325 114 PRO E C 1
ATOM 5655 O O . PRO E 1 114 ? -57.46100 -14.60300 -57.20400 1.000 60.37303 114 PRO E O 1
ATOM 5659 N N . SER E 1 115 ? -56.77800 -13.74200 -55.23500 1.000 78.26728 115 SER E N 1
ATOM 5660 C CA . SER E 1 115 ? -55.76900 -12.86900 -55.81700 1.000 71.38487 115 SER E CA 1
ATOM 5661 C C . SER E 1 115 ? -54.44600 -13.60100 -56.00000 1.000 59.66242 115 SER E C 1
ATOM 5662 O O . SER E 1 115 ? -53.97800 -14.30600 -55.10200 1.000 66.78696 115 SER E O 1
ATOM 5665 N N . GLU E 1 116 ? -53.85100 -13.42700 -57.18000 1.000 77.22505 116 GLU E N 1
ATOM 5666 C CA . GLU E 1 116 ? -52.53500 -13.99600 -57.45400 1.000 74.27996 116 GLU E CA 1
ATOM 5667 C C . GLU E 1 116 ? -51.47200 -13.38800 -56.53700 1.000 64.21296 116 GLU E C 1
ATOM 5668 O O . GLU E 1 116 ? -50.56000 -14.08900 -56.07500 1.000 56.11725 116 GLU E O 1
ATOM 5674 N N . MET E 1 117 ? -51.58700 -12.08800 -56.24400 1.000 62.35221 117 MET E N 1
ATOM 5675 C CA . MET E 1 117 ? -50.64000 -11.43000 -55.34500 1.000 66.20794 117 MET E CA 1
ATOM 5676 C C . MET E 1 117 ? -50.66500 -12.05400 -53.94900 1.000 66.83696 117 MET E C 1
ATOM 5677 O O . MET E 1 117 ? -49.61000 -12.27800 -53.33700 1.000 59.28342 117 MET E O 1
ATOM 5682 N N . THR E 1 118 ? -51.86500 -12.33600 -53.42800 1.000 69.78731 118 THR E N 1
ATOM 5683 C CA . THR E 1 118 ? -51.98500 -12.96000 -52.11200 1.000 67.44756 118 THR E CA 1
ATOM 5684 C C . THR E 1 118 ? -51.38600 -14.35900 -52.10300 1.000 61.38368 118 THR E C 1
ATOM 5685 O O . THR E 1 118 ? -50.68000 -14.73600 -51.15700 1.000 56.95683 118 THR E O 1
ATOM 5689 N N . ARG E 1 119 ? -51.68400 -15.15500 -53.13400 1.000 54.01174 119 ARG E N 1
ATOM 5690 C CA . ARG E 1 119 ? -51.09700 -16.48600 -53.22900 1.000 69.75310 119 ARG E CA 1
ATOM 5691 C C . ARG E 1 119 ? -49.57800 -16.41400 -53.24100 1.000 68.12396 119 ARG E C 1
ATOM 5692 O O . ARG E 1 119 ? -48.90900 -17.24200 -52.61700 1.000 59.93350 119 ARG E O 1
ATOM 5700 N N . MET E 1 120 ? -49.01100 -15.40500 -53.90700 1.000 62.72857 120 MET E N 1
ATOM 5701 C CA . MET E 1 120 ? -47.55600 -15.36500 -53.99500 1.000 63.28917 120 MET E CA 1
ATOM 5702 C C . MET E 1 120 ? -46.91400 -14.87200 -52.70200 1.000 68.95300 120 MET E C 1
ATOM 5703 O O . MET E 1 120 ? -45.84300 -15.36300 -52.32200 1.000 55.74616 120 MET E O 1
ATOM 5708 N N . ALA E 1 121 ? -47.56100 -13.94300 -51.99300 1.000 75.33798 121 ALA E N 1
ATOM 5709 C CA . ALA E 1 121 ? -47.08200 -13.56700 -50.66300 1.000 64.11558 121 ALA E CA 1
ATOM 5710 C C . ALA E 1 121 ? -47.12200 -14.75400 -49.70200 1.000 66.76064 121 ALA E C 1
ATOM 5711 O O . ALA E 1 121 ? -46.14900 -15.02600 -48.97800 1.000 63.99715 121 ALA E O 1
ATOM 5713 N N . ALA E 1 122 ? -48.25300 -15.46600 -49.67500 1.000 67.93709 122 ALA E N 1
ATOM 5714 C CA . ALA E 1 122 ? -48.35900 -16.66600 -48.85400 1.000 70.89008 122 ALA E CA 1
ATOM 5715 C C . ALA E 1 122 ? -47.29200 -17.68600 -49.22600 1.000 64.14453 122 ALA E C 1
ATOM 5716 O O . ALA E 1 122 ? -46.69000 -18.31200 -48.34700 1.000 68.67139 122 ALA E O 1
ATOM 5718 N N . LEU E 1 123 ? -47.05300 -17.87500 -50.52600 1.000 71.89020 123 LEU E N 1
ATOM 5719 C CA . LEU E 1 123 ? -46.04300 -18.82800 -50.97100 1.000 71.20854 123 LEU E CA 1
ATOM 5720 C C . LEU E 1 123 ? -44.65100 -18.43000 -50.50300 1.000 71.78492 123 LEU E C 1
ATOM 5721 O O . LEU E 1 123 ? -43.86100 -19.28800 -50.09800 1.000 65.02885 123 LEU E O 1
ATOM 5726 N N . LEU E 1 124 ? -44.32200 -17.13800 -50.56200 1.000 72.07180 124 LEU E N 1
ATOM 5727 C CA . LEU E 1 124 ? -43.00600 -16.70300 -50.10200 1.000 71.42699 124 LEU E CA 1
ATOM 5728 C C . LEU E 1 124 ? -42.83300 -16.96500 -48.60900 1.000 70.46108 124 LEU E C 1
ATOM 5729 O O . LEU E 1 124 ? -41.80100 -17.49800 -48.17100 1.000 64.77356 124 LEU E O 1
ATOM 5734 N N . LEU E 1 125 ? -43.83800 -16.59700 -47.80600 1.000 77.86460 125 LEU E N 1
ATOM 5735 C CA . LEU E 1 125 ? -43.73300 -16.86500 -46.37200 1.000 73.49302 125 LEU E CA 1
ATOM 5736 C C . LEU E 1 125 ? -43.66200 -18.36200 -46.08700 1.000 75.11953 125 LEU E C 1
ATOM 5737 O O . LEU E 1 125 ? -42.93200 -18.78900 -45.18300 1.000 71.10063 125 LEU E O 1
ATOM 5742 N N . ARG E 1 126 ? -44.37100 -19.17700 -46.87300 1.000 70.80059 126 ARG E N 1
ATOM 5743 C CA . ARG E 1 126 ? -44.33300 -20.62200 -46.67200 1.000 68.24239 126 ARG E CA 1
ATOM 5744 C C . ARG E 1 126 ? -42.97400 -21.20000 -47.04400 1.000 77.11451 126 ARG E C 1
ATOM 5745 O O . ARG E 1 126 ? -42.48500 -22.12500 -46.38600 1.000 66.94224 126 ARG E O 1
ATOM 5753 N N . LEU E 1 127 ? -42.35500 -20.67700 -48.10400 1.000 77.16715 127 LEU E N 1
ATOM 5754 C CA . LEU E 1 127 ? -41.01300 -21.11700 -48.46900 1.000 75.73803 127 LEU E CA 1
ATOM 5755 C C . LEU E 1 127 ? -40.01800 -20.77700 -47.37100 1.000 77.80143 127 LEU E C 1
ATOM 5756 O O . LEU E 1 127 ? -39.16200 -21.59900 -47.01700 1.000 61.29682 127 LEU E O 1
ATOM 5761 N N . LEU E 1 128 ? -40.12700 -19.57000 -46.81100 1.000 81.30449 128 LEU E N 1
ATOM 5762 C CA . LEU E 1 128 ? -39.24700 -19.19300 -45.70900 1.000 77.08293 128 LEU E CA 1
ATOM 5763 C C . LEU E 1 128 ? -39.45900 -20.09900 -44.50000 1.000 76.13544 128 LEU E C 1
ATOM 5764 O O . LEU E 1 128 ? -38.49400 -20.50500 -43.84000 1.000 72.07706 128 LEU E O 1
ATOM 5769 N N . ALA E 1 129 ? -40.71500 -20.44500 -44.21000 1.000 77.43034 129 ALA E N 1
ATOM 5770 C CA . ALA E 1 129 ? -41.00100 -21.33300 -43.08600 1.000 68.25555 129 ALA E CA 1
ATOM 5771 C C . ALA E 1 129 ? -40.43000 -22.72900 -43.31500 1.000 68.01079 129 ALA E C 1
ATOM 5772 O O . ALA E 1 129 ? -39.83700 -23.32400 -42.40800 1.000 66.13425 129 ALA E O 1
ATOM 5774 N N . LEU E 1 130 ? -40.61800 -23.27900 -44.51800 1.000 76.34336 130 LEU E N 1
ATOM 5775 C CA . LEU E 1 130 ? -40.07200 -24.59900 -44.82500 1.000 76.90922 130 LEU E CA 1
ATOM 5776 C C . LEU E 1 130 ? -38.55100 -24.60400 -44.73900 1.000 73.32458 130 LEU E C 1
ATOM 5777 O O . LEU E 1 130 ? -37.95000 -25.57700 -44.26500 1.000 61.56001 130 LEU E O 1
ATOM 5782 N N . LEU E 1 131 ? -37.91100 -23.52100 -45.18600 1.000 78.92525 131 LEU E N 1
ATOM 5783 C CA . LEU E 1 131 ? -36.46000 -23.42300 -45.07300 1.000 70.84797 131 LEU E CA 1
ATOM 5784 C C . LEU E 1 131 ? -36.02700 -23.38900 -43.61200 1.000 78.33308 131 LEU E C 1
ATOM 5785 O O . LEU E 1 131 ? -35.10100 -24.10500 -43.21200 1.000 75.48010 131 LEU E O 1
ATOM 5790 N N . ALA E 1 132 ? -36.67400 -22.54400 -42.80500 1.000 78.33044 132 ALA E N 1
ATOM 5791 C CA . ALA E 1 132 ? -36.39400 -22.51500 -41.37200 1.000 70.80323 132 ALA E CA 1
ATOM 5792 C C . ALA E 1 132 ? -36.55200 -23.89400 -40.74300 1.000 69.34779 132 ALA E C 1
ATOM 5793 O O . ALA E 1 132 ? -35.76400 -24.28500 -39.87400 1.000 70.58215 132 ALA E O 1
ATOM 5795 N N . LEU E 1 133 ? -37.57000 -24.64600 -41.16800 1.000 77.25137 133 LEU E N 1
ATOM 5796 C CA . LEU E 1 133 ? -37.83400 -25.94500 -40.55800 1.000 77.22768 133 LEU E CA 1
ATOM 5797 C C . LEU E 1 133 ? -36.79000 -26.97900 -40.96100 1.000 74.29575 133 LEU E C 1
ATOM 5798 O O . LEU E 1 133 ? -36.34400 -27.77500 -40.12600 1.000 77.69353 133 LEU E O 1
ATOM 5803 N N . LEU E 1 134 ? -36.38700 -26.98700 -42.23000 1.000 77.49613 134 LEU E N 1
ATOM 5804 C CA . LEU E 1 134 ? -35.49800 -28.03500 -42.71400 1.000 84.68647 134 LEU E CA 1
ATOM 5805 C C . LEU E 1 134 ? -34.02900 -27.74700 -42.43300 1.000 81.97299 134 LEU E C 1
ATOM 5806 O O . LEU E 1 134 ? -33.24900 -28.68800 -42.24300 1.000 72.64555 134 LEU E O 1
ATOM 5811 N N . THR E 1 135 ? -33.62800 -26.47500 -42.40500 1.000 84.67068 135 THR E N 1
ATOM 5812 C CA . THR E 1 135 ? -32.25900 -26.13100 -42.04700 1.000 68.56612 135 THR E CA 1
ATOM 5813 C C . THR E 1 135 ? -32.05600 -26.01000 -40.54100 1.000 72.32183 135 THR E C 1
ATOM 5814 O O . THR E 1 135 ? -30.91200 -26.08700 -40.07700 1.000 67.86077 135 THR E O 1
ATOM 5818 N N . GLY E 1 136 ? -33.12900 -25.82100 -39.77300 1.000 77.73564 136 GLY E N 1
ATOM 5819 C CA . GLY E 1 136 ? -33.00500 -25.58700 -38.34500 1.000 75.41694 136 GLY E CA 1
ATOM 5820 C C . GLY E 1 136 ? -32.36000 -24.27200 -37.98200 1.000 64.92621 136 GLY E C 1
ATOM 5821 O O . GLY E 1 136 ? -31.79800 -24.14400 -36.89200 1.000 65.29730 136 GLY E O 1
ATOM 5822 N N . ASP E 1 137 ? -32.42000 -23.29200 -38.87600 1.000 81.04919 137 ASP E N 1
ATOM 5823 C CA . ASP E 1 137 ? -31.74800 -22.01300 -38.69400 1.000 77.49087 137 ASP E CA 1
ATOM 5824 C C . ASP E 1 137 ? -32.66800 -21.07400 -37.90900 1.000 77.00923 137 ASP E C 1
ATOM 5825 O O . ASP E 1 137 ? -33.76200 -20.73700 -38.37400 1.000 85.76028 137 ASP E O 1
ATOM 5830 N N . LEU E 1 138 ? -32.22600 -20.66900 -36.71200 1.000 82.73360 138 LEU E N 1
ATOM 5831 C CA . LEU E 1 138 ? -33.02900 -19.82200 -35.82600 1.000 66.48166 138 LEU E CA 1
ATOM 5832 C C . LEU E 1 138 ? -33.29500 -18.42900 -36.39300 1.000 76.34863 138 LEU E C 1
ATOM 5833 O O . LEU E 1 138 ? -34.35700 -17.84700 -36.12900 1.000 70.19526 138 LEU E O 1
ATOM 5838 N N . LEU E 1 139 ? -32.35900 -17.87700 -37.17000 1.000 79.04106 139 LEU E N 1
ATOM 5839 C CA . LEU E 1 139 ? -32.54400 -16.52100 -37.67900 1.000 85.05757 139 LEU E CA 1
ATOM 5840 C C . LEU E 1 139 ? -33.69300 -16.45000 -38.67800 1.000 84.46013 139 LEU E C 1
ATOM 5841 O O . LEU E 1 139 ? -34.37100 -15.42600 -38.76200 1.000 75.06953 139 LEU E O 1
ATOM 5846 N N . LEU E 1 140 ? -33.94500 -17.53700 -39.41400 1.000 77.81459 140 LEU E N 1
ATOM 5847 C CA . LEU E 1 140 ? -35.07300 -17.58000 -40.33900 1.000 85.88661 140 LEU E CA 1
ATOM 5848 C C . LEU E 1 140 ? -36.39100 -17.64900 -39.58400 1.000 75.51695 140 LEU E C 1
ATOM 5849 O O . LEU E 1 140 ? -37.37700 -17.03100 -39.99300 1.000 62.88122 140 LEU E O 1
ATOM 5854 N N . VAL E 1 141 ? -36.42900 -18.40700 -38.48600 1.000 77.77775 141 VAL E N 1
ATOM 5855 C CA . VAL E 1 141 ? -37.62600 -18.44100 -37.65000 1.000 70.62426 141 VAL E CA 1
ATOM 5856 C C . VAL E 1 141 ? -37.91600 -17.04900 -37.10400 1.000 64.86567 141 VAL E C 1
ATOM 5857 O O . VAL E 1 141 ? -39.05500 -16.56100 -37.15600 1.000 60.41251 141 VAL E O 1
ATOM 5861 N N . ILE E 1 142 ? -36.87900 -16.38000 -36.59000 1.000 79.43847 142 ILE E N 1
ATOM 5862 C CA . ILE E 1 142 ? -37.05100 -15.02400 -36.07600 1.000 76.28283 142 ILE E CA 1
ATOM 5863 C C . ILE E 1 142 ? -37.49500 -14.08500 -37.18900 1.000 74.02730 142 ILE E C 1
ATOM 5864 O O . ILE E 1 142 ? -38.38300 -13.25200 -36.99600 1.000 61.58633 142 ILE E O 1
ATOM 5869 N N . LEU E 1 143 ? -36.88100 -14.20100 -38.36800 1.000 79.48058 143 LEU E N 1
ATOM 5870 C CA . LEU E 1 143 ? -37.23100 -13.33500 -39.48800 1.000 72.88769 143 LEU E CA 1
ATOM 5871 C C . LEU E 1 143 ? -38.68700 -13.51900 -39.89000 1.000 74.72212 143 LEU E C 1
ATOM 5872 O O . LEU E 1 143 ? -39.42200 -12.54300 -40.05000 1.000 68.47663 143 LEU E O 1
ATOM 5877 N N . LEU E 1 144 ? -39.11500 -14.76900 -40.06900 1.000 75.23007 144 LEU E N 1
ATOM 5878 C CA . LEU E 1 144 ? -40.49900 -15.04900 -40.43700 1.000 75.26166 144 LEU E CA 1
ATOM 5879 C C . LEU E 1 144 ? -41.47000 -14.49400 -39.40200 1.000 59.54398 144 LEU E C 1
ATOM 5880 O O . LEU E 1 144 ? -42.41600 -13.76900 -39.74300 1.000 61.57580 144 LEU E O 1
ATOM 5885 N N . ALA E 1 145 ? -41.24500 -14.81500 -38.12500 1.000 68.90037 145 ALA E N 1
ATOM 5886 C CA . ALA E 1 145 ? -42.18400 -14.39000 -37.09400 1.000 72.07443 145 ALA E CA 1
ATOM 5887 C C . ALA E 1 145 ? -42.19800 -12.87400 -36.94600 1.000 72.05338 145 ALA E C 1
ATOM 5888 O O . ALA E 1 145 ? -43.26500 -12.27100 -36.79600 1.000 66.16846 145 ALA E O 1
ATOM 5890 N N . ALA E 1 146 ? -41.02700 -12.23600 -37.00600 1.000 77.25400 146 ALA E N 1
ATOM 5891 C CA . ALA E 1 146 ? -40.95500 -10.78800 -36.87200 1.000 66.77906 146 ALA E CA 1
ATOM 5892 C C . ALA E 1 146 ? -41.56800 -10.08800 -38.07700 1.000 70.18999 146 ALA E C 1
ATOM 5893 O O . ALA E 1 146 ? -42.21000 -9.04700 -37.92700 1.000 66.46323 146 ALA E O 1
ATOM 5895 N N . MET E 1 147 ? -41.36900 -10.63000 -39.28200 1.000 67.53441 147 MET E N 1
ATOM 5896 C CA . MET E 1 147 ? -42.03100 -10.07700 -40.45700 1.000 61.82583 147 MET E CA 1
ATOM 5897 C C . MET E 1 147 ? -43.54200 -10.15700 -40.30900 1.000 64.53142 147 MET E C 1
ATOM 5898 O O . MET E 1 147 ? -44.25400 -9.19200 -40.60800 1.000 64.46036 147 MET E O 1
ATOM 5903 N N . ILE E 1 148 ? -44.05000 -11.29900 -39.83700 1.000 68.54506 148 ILE E N 1
ATOM 5904 C CA . ILE E 1 148 ? -45.48700 -11.42700 -39.60600 1.000 67.90288 148 ILE E CA 1
ATOM 5905 C C . ILE E 1 148 ? -45.95900 -10.39800 -38.58300 1.000 63.01545 148 ILE E C 1
ATOM 5906 O O . ILE E 1 148 ? -46.97600 -9.72000 -38.78500 1.000 59.70189 148 ILE E O 1
ATOM 5911 N N . ILE E 1 149 ? -45.21500 -10.24700 -37.48400 1.000 59.51240 149 ILE E N 1
ATOM 5912 C CA . ILE E 1 149 ? -45.61600 -9.32300 -36.42300 1.000 69.09249 149 ILE E CA 1
ATOM 5913 C C . ILE E 1 149 ? -45.61700 -7.88500 -36.92900 1.000 69.28725 149 ILE E C 1
ATOM 5914 O O . ILE E 1 149 ? -46.53500 -7.11100 -36.63700 1.000 62.36537 149 ILE E O 1
ATOM 5919 N N . LEU E 1 150 ? -44.59100 -7.50400 -37.69200 1.000 76.55918 150 LEU E N 1
ATOM 5920 C CA . LEU E 1 150 ? -44.48300 -6.12900 -38.16600 1.000 73.07455 150 LEU E CA 1
ATOM 5921 C C . LEU E 1 150 ? -45.53000 -5.82700 -39.23000 1.000 71.99547 150 LEU E C 1
ATOM 5922 O O . LEU E 1 150 ? -46.08200 -4.72100 -39.26500 1.000 76.69341 150 LEU E O 1
ATOM 5927 N N . LEU E 1 151 ? -45.80300 -6.78800 -40.11600 1.000 75.09848 151 LEU E N 1
ATOM 5928 C CA . LEU E 1 151 ? -46.89900 -6.63400 -41.06700 1.000 72.67187 151 LEU E CA 1
ATOM 5929 C C . LEU E 1 151 ? -48.22500 -6.44900 -40.34000 1.000 72.25603 151 LEU E C 1
ATOM 5930 O O . LEU E 1 151 ? -49.03100 -5.58400 -40.70200 1.000 64.87357 151 LEU E O 1
ATOM 5935 N N . PHE E 1 152 ? -48.47000 -7.26400 -39.31100 1.000 70.85586 152 PHE E N 1
ATOM 5936 C CA . PHE E 1 152 ? -49.68200 -7.11300 -38.51200 1.000 73.72726 152 PHE E CA 1
ATOM 5937 C C . PHE E 1 152 ? -49.73900 -5.74600 -37.83900 1.000 70.60320 152 PHE E C 1
ATOM 5938 O O . PHE E 1 152 ? -50.81300 -5.14300 -37.72800 1.000 72.27446 152 PHE E O 1
ATOM 5946 N N . ALA E 1 153 ? -48.59300 -5.24300 -37.38100 1.000 71.97442 153 ALA E N 1
ATOM 5947 C CA . ALA E 1 153 ? -48.53200 -3.96600 -36.68300 1.000 78.05410 153 ALA E CA 1
ATOM 5948 C C . ALA E 1 153 ? -48.58200 -2.76300 -37.61400 1.000 80.47544 153 ALA E C 1
ATOM 5949 O O . ALA E 1 153 ? -48.72400 -1.63500 -37.12800 1.000 81.32028 153 ALA E O 1
ATOM 5951 N N . GLY E 1 154 ? -48.46800 -2.96400 -38.92400 1.000 84.51540 154 GLY E N 1
ATOM 5952 C CA . GLY E 1 154 ? -48.48200 -1.85500 -39.85700 1.000 82.55463 154 GLY E CA 1
ATOM 5953 C C . GLY E 1 154 ? -47.13800 -1.22200 -40.13200 1.000 78.16463 154 GLY E C 1
ATOM 5954 O O . GLY E 1 154 ? -47.09500 -0.08700 -40.62100 1.000 82.22038 154 GLY E O 1
ATOM 5955 N N . TYR E 1 155 ? -46.03800 -1.91100 -39.83200 1.000 81.83876 155 TYR E N 1
ATOM 5956 C CA . TYR E 1 155 ? -44.69300 -1.37600 -40.05500 1.000 89.53179 155 TYR E CA 1
ATOM 5957 C C . TYR E 1 155 ? -44.16900 -1.79100 -41.43200 1.000 88.86855 155 TYR E C 1
ATOM 5958 O O . TYR E 1 155 ? -43.18500 -2.51800 -41.56800 1.000 82.96258 155 TYR E O 1
ATOM 5967 N N . GLY E 1 156 ? -44.86700 -1.31700 -42.46600 1.000 103.25712 156 GLY E N 1
ATOM 5968 C CA . GLY E 1 156 ? -44.49600 -1.67500 -43.82800 1.000 81.10709 156 GLY E CA 1
ATOM 5969 C C . GLY E 1 156 ? -43.09700 -1.22300 -44.20500 1.000 88.64484 156 GLY E C 1
ATOM 5970 O O . GLY E 1 156 ? -42.37600 -1.93200 -44.91500 1.000 90.35294 156 GLY E O 1
ATOM 5971 N N . GLU E 1 157 ? -42.69600 -0.03500 -43.74300 1.000 90.08449 157 GLU E N 1
ATOM 5972 C CA . GLU E 1 157 ? -41.37000 0.48400 -44.06900 1.000 91.30568 157 GLU E CA 1
ATOM 5973 C C . GLU E 1 157 ? -40.26900 -0.43700 -43.55400 1.000 94.84821 157 GLU E C 1
ATOM 5974 O O . GLU E 1 157 ? -39.25100 -0.64700 -44.22800 1.000 86.39457 157 GLU E O 1
ATOM 5980 N N . VAL E 1 158 ? -40.46700 -1.01800 -42.37100 1.000 95.69042 158 VAL E N 1
ATOM 5981 C CA . VAL E 1 158 ? -39.47700 -1.94600 -41.84000 1.000 96.98531 158 VAL E CA 1
ATOM 5982 C C . VAL E 1 158 ? -39.36600 -3.17600 -42.72900 1.000 82.55200 158 VAL E C 1
ATOM 5983 O O . VAL E 1 158 ? -38.26800 -3.69100 -42.95900 1.000 87.93160 158 VAL E O 1
ATOM 5987 N N . VAL E 1 159 ? -40.49100 -3.65400 -43.26400 1.000 80.55440 159 VAL E N 1
ATOM 5988 C CA . VAL E 1 159 ? -40.45000 -4.84100 -44.11200 1.000 88.90540 159 VAL E CA 1
ATOM 5989 C C . VAL E 1 159 ? -39.78100 -4.53400 -45.44900 1.000 94.91138 159 VAL E C 1
ATOM 5990 O O . VAL E 1 159 ? -39.00200 -5.34800 -45.96800 1.000 93.01642 159 VAL E O 1
ATOM 5994 N N . VAL E 1 160 ? -40.05400 -3.35700 -46.02400 1.000 87.22888 160 VAL E N 1
ATOM 5995 C CA . VAL E 1 160 ? -39.36600 -2.99600 -47.26400 1.000 91.55308 160 VAL E CA 1
ATOM 5996 C C . VAL E 1 160 ? -37.86100 -2.90000 -47.02500 1.000 82.43094 160 VAL E C 1
ATOM 5997 O O . VAL E 1 160 ? -37.06000 -3.34200 -47.85800 1.000 85.53131 160 VAL E O 1
ATOM 6001 N N . LYS E 1 161 ? -37.44800 -2.34700 -45.87800 1.000 87.73420 161 LYS E N 1
ATOM 6002 C CA . LYS E 1 161 ? -36.01800 -2.25700 -45.58400 1.000 98.14598 161 LYS E CA 1
ATOM 6003 C C . LYS E 1 161 ? -35.39500 -3.63400 -45.34700 1.000 91.84522 161 LYS E C 1
ATOM 6004 O O . LYS E 1 161 ? -34.26300 -3.88800 -45.77200 1.000 79.97275 161 LYS E O 1
ATOM 6010 N N . ILE E 1 162 ? -36.10000 -4.51900 -44.63700 1.000 97.11164 162 ILE E N 1
ATOM 6011 C CA . ILE E 1 162 ? -35.61400 -5.88500 -44.43400 1.000 96.14574 162 ILE E CA 1
ATOM 6012 C C . ILE E 1 162 ? -35.38400 -6.57200 -45.77500 1.000 85.19969 162 ILE E C 1
ATOM 6013 O O . ILE E 1 162 ? -34.34700 -7.21400 -46.00100 1.000 81.29133 162 ILE E O 1
ATOM 6018 N N . PHE E 1 163 ? -36.34900 -6.44500 -46.68700 1.000 89.89762 163 PHE E N 1
ATOM 6019 C CA . PHE E 1 163 ? -36.18600 -7.05600 -47.99900 1.000 99.37507 163 PHE E CA 1
ATOM 6020 C C . PHE E 1 163 ? -35.04800 -6.40600 -48.77400 1.000 96.01941 163 PHE E C 1
ATOM 6021 O O . PHE E 1 163 ? -34.33000 -7.09000 -49.51400 1.000 89.12384 163 PHE E O 1
ATOM 6029 N N . LYS E 1 164 ? -34.87100 -5.09100 -48.60600 1.000 90.58191 164 LYS E N 1
ATOM 6030 C CA . LYS E 1 164 ? -33.75800 -4.38700 -49.23200 1.000 103.92562 164 LYS E CA 1
ATOM 6031 C C . LYS E 1 164 ? -32.43000 -4.95700 -48.74800 1.000 107.33392 164 LYS E C 1
ATOM 6032 O O . LYS E 1 164 ? -31.49700 -5.14500 -49.54000 1.000 96.82740 164 LYS E O 1
ATOM 6038 N N . ILE E 1 165 ? -32.34100 -5.25200 -47.44900 1.000 98.98292 165 ILE E N 1
ATOM 6039 C CA . ILE E 1 165 ? -31.13100 -5.85300 -46.89000 1.000 105.43633 165 ILE E CA 1
ATOM 6040 C C . ILE E 1 165 ? -30.91100 -7.24500 -47.47000 1.000 105.82585 165 ILE E C 1
ATOM 6041 O O . ILE E 1 165 ? -29.78500 -7.61600 -47.82200 1.000 106.53909 165 ILE E O 1
ATOM 6046 N N . ILE E 1 166 ? -31.98600 -8.03100 -47.59400 1.000 101.55428 166 ILE E N 1
ATOM 6047 C CA . ILE E 1 166 ? -31.83600 -9.40900 -48.06400 1.000 105.56529 166 ILE E CA 1
ATOM 6048 C C . ILE E 1 166 ? -31.49200 -9.47100 -49.55200 1.000 98.18019 166 ILE E C 1
ATOM 6049 O O . ILE E 1 166 ? -30.77300 -10.38100 -49.99000 1.000 105.16261 166 ILE E O 1
ATOM 6054 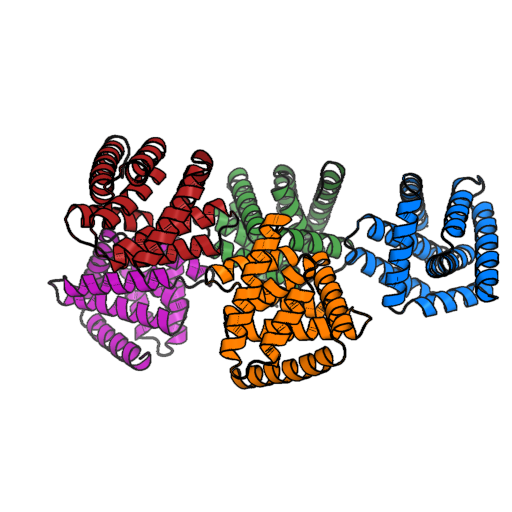N N . ARG E 1 167 ? -31.92500 -8.48700 -50.34200 1.000 103.34660 167 ARG E N 1
ATOM 6055 C CA . ARG E 1 167 ? -31.69600 -8.56700 -51.78000 1.000 105.24946 167 ARG E CA 1
ATOM 6056 C C . ARG E 1 167 ? -30.52000 -7.74100 -52.28000 1.000 107.52605 167 ARG E C 1
ATOM 6057 O O . ARG E 1 167 ? -29.98800 -8.05300 -53.35000 1.000 116.27973 167 ARG E O 1
ATOM 6065 N N . GLU E 1 168 ? -30.09600 -6.70400 -51.55900 1.000 114.71112 168 GLU E N 1
ATOM 6066 C CA . GLU E 1 168 ? -29.00900 -5.89100 -52.09300 1.000 109.21573 168 GLU E CA 1
ATOM 6067 C C . GLU E 1 168 ? -27.64700 -6.32900 -51.57400 1.000 120.81449 168 GLU E C 1
ATOM 6068 O O . GLU E 1 168 ? -26.69100 -6.42100 -52.35200 1.000 120.40917 168 GLU E O 1
ATOM 6074 N N . MET E 1 169 ? -27.53300 -6.57700 -50.27800 1.000 116.23499 169 MET E N 1
ATOM 6075 C CA . MET E 1 169 ? -26.26300 -7.02200 -49.72600 1.000 115.15328 169 MET E CA 1
ATOM 6076 C C . MET E 1 169 ? -25.92200 -8.39200 -50.30100 1.000 122.57785 169 MET E C 1
ATOM 6077 O O . MET E 1 169 ? -26.76200 -9.30000 -50.26700 1.000 112.42664 169 MET E O 1
ATOM 6082 N N . PRO E 1 170 ? -24.70700 -8.59000 -50.82400 1.000 122.04358 170 PRO E N 1
ATOM 6083 C CA . PRO E 1 170 ? -24.38200 -9.88700 -51.44300 1.000 114.85324 170 PRO E CA 1
ATOM 6084 C C . PRO E 1 170 ? -24.21400 -10.99300 -50.42700 1.000 125.82561 170 PRO E C 1
ATOM 6085 O O . PRO E 1 170 ? -24.68100 -12.11800 -50.65100 1.000 125.57295 170 PRO E O 1
ATOM 6089 N N . ASP E 1 171 ? -23.55700 -10.70100 -49.30800 1.000 126.20197 171 ASP E N 1
ATOM 6090 C CA . ASP E 1 171 ? -23.29500 -11.71400 -48.29400 1.000 119.87490 171 ASP E CA 1
ATOM 6091 C C . ASP E 1 171 ? -24.61600 -12.01200 -47.60800 1.000 122.22255 171 ASP E C 1
ATOM 6092 O O . ASP E 1 171 ? -25.03900 -11.30700 -46.68800 1.000 117.77465 171 ASP E O 1
ATOM 6097 N N . LYS E 1 172 ? -25.26700 -13.07900 -48.07500 1.000 121.04609 172 LYS E N 1
ATOM 6098 C CA . LYS E 1 172 ? -26.61500 -13.40600 -47.63300 1.000 121.39087 172 LYS E CA 1
ATOM 6099 C C . LYS E 1 172 ? -26.66600 -13.73400 -46.15300 1.000 118.70897 172 LYS E C 1
ATOM 6100 O O . LYS E 1 172 ? -27.67700 -13.46900 -45.50300 1.000 106.85755 172 LYS E O 1
ATOM 6106 N N . GLU E 1 173 ? -25.60900 -14.33400 -45.60900 1.000 125.97300 173 GLU E N 1
ATOM 6107 C CA . GLU E 1 173 ? -25.63100 -14.69200 -44.19900 1.000 126.88627 173 GLU E CA 1
ATOM 6108 C C . GLU E 1 173 ? -25.58000 -13.45400 -43.31500 1.000 120.27758 173 GLU E C 1
ATOM 6109 O O . GLU E 1 173 ? -26.36200 -13.32500 -42.36200 1.000 114.88483 173 GLU E O 1
ATOM 6115 N N . GLU E 1 174 ? -24.74200 -12.48200 -43.67600 1.000 114.35055 174 GLU E N 1
ATOM 6116 C CA . GLU E 1 174 ? -24.69400 -11.26600 -42.87900 1.000 118.81425 174 GLU E CA 1
ATOM 6117 C C . GLU E 1 174 ? -25.86600 -10.35000 -43.19300 1.000 115.32699 174 GLU E C 1
ATOM 6118 O O . GLU E 1 174 ? -26.31400 -9.60600 -42.31700 1.000 111.23439 174 GLU E O 1
ATOM 6124 N N . ALA E 1 175 ? -26.38100 -10.39400 -44.42300 1.000 121.08557 175 ALA E N 1
ATOM 6125 C CA . ALA E 1 175 ? -27.62300 -9.68500 -44.70900 1.000 105.93639 175 ALA E CA 1
ATOM 6126 C C . ALA E 1 175 ? -28.76600 -10.25600 -43.87800 1.000 98.28810 175 ALA E C 1
ATOM 6127 O O . ALA E 1 175 ? -29.60600 -9.50700 -43.36200 1.000 95.15088 175 ALA E O 1
ATOM 6129 N N . LEU E 1 176 ? -28.79700 -11.58200 -43.72000 1.000 97.47221 176 LEU E N 1
ATOM 6130 C CA . LEU E 1 176 ? -29.80400 -12.21700 -42.87900 1.000 96.16943 176 LEU E CA 1
ATOM 6131 C C . LEU E 1 176 ? -29.65500 -11.77000 -41.43400 1.000 94.88506 176 LEU E C 1
ATOM 6132 O O . LEU E 1 176 ? -30.64900 -11.44800 -40.76900 1.000 85.86029 176 LEU E O 1
ATOM 6137 N N . LYS E 1 177 ? -28.41300 -11.70800 -40.94200 1.000 103.71507 177 LYS E N 1
ATOM 6138 C CA . LYS E 1 177 ? -28.19700 -11.24400 -39.57400 1.000 98.74868 177 LYS E CA 1
ATOM 6139 C C . LYS E 1 177 ? -28.61500 -9.78500 -39.40100 1.000 106.33907 177 LYS E C 1
ATOM 6140 O O . LYS E 1 177 ? -29.24200 -9.43400 -38.39400 1.000 104.37830 177 LYS E O 1
ATOM 6146 N N . LYS E 1 178 ? -28.30000 -8.92200 -40.37100 1.000 105.19682 178 LYS E N 1
ATOM 6147 C CA . LYS E 1 178 ? -28.67300 -7.51300 -40.24700 1.000 110.08425 178 LYS E CA 1
ATOM 6148 C C . LYS E 1 178 ? -30.18700 -7.33300 -40.27200 1.000 93.49542 178 LYS E C 1
ATOM 6149 O O . LYS E 1 178 ? -30.74100 -6.55700 -39.47900 1.000 92.30317 178 LYS E O 1
ATOM 6155 N N . ALA E 1 179 ? -30.87500 -8.04600 -41.16600 1.000 86.65513 179 ALA E N 1
ATOM 6156 C CA . ALA E 1 179 ? -32.32800 -7.94100 -41.21400 1.000 81.73875 179 ALA E CA 1
ATOM 6157 C C . ALA E 1 179 ? -32.96200 -8.48100 -39.94100 1.000 89.21333 179 ALA E C 1
ATOM 6158 O O . ALA E 1 179 ? -33.94300 -7.91500 -39.44800 1.000 83.85479 179 ALA E O 1
ATOM 6160 N N . VAL E 1 180 ? -32.43300 -9.58400 -39.40400 1.000 94.46922 180 VAL E N 1
ATOM 6161 C CA . VAL E 1 180 ? -32.95000 -10.10800 -38.14300 1.000 93.41646 180 VAL E CA 1
ATOM 6162 C C . VAL E 1 180 ? -32.72800 -9.10100 -37.01900 1.000 89.86077 180 VAL E C 1
ATOM 6163 O O . VAL E 1 180 ? -33.59200 -8.91500 -36.15300 1.000 87.32626 180 VAL E O 1
ATOM 6167 N N . GLU E 1 181 ? -31.58400 -8.40800 -37.03400 1.000 93.96916 181 GLU E N 1
ATOM 6168 C CA . GLU E 1 181 ? -31.31200 -7.41600 -35.99600 1.000 98.54866 181 GLU E CA 1
ATOM 6169 C C . GLU E 1 181 ? -32.31300 -6.27100 -36.06500 1.000 91.72416 181 GLU E C 1
ATOM 6170 O O . GLU E 1 181 ? -32.89700 -5.87500 -35.04400 1.000 86.18928 181 GLU E O 1
ATOM 6176 N N . LEU E 1 182 ? -32.58500 -5.78700 -37.27900 1.000 95.24826 182 LEU E N 1
ATOM 6177 C CA . LEU E 1 182 ? -33.54200 -4.69700 -37.44100 1.000 88.39481 182 LEU E CA 1
ATOM 6178 C C . LEU E 1 182 ? -34.95400 -5.14200 -37.07700 1.000 85.24180 182 LEU E C 1
ATOM 6179 O O . LEU E 1 182 ? -35.70100 -4.39300 -36.43700 1.000 83.52317 182 LEU E O 1
ATOM 6184 N N . ALA E 1 183 ? -35.33400 -6.35500 -37.48500 1.000 90.26082 183 ALA E N 1
ATOM 6185 C CA . ALA E 1 183 ? -36.64600 -6.89500 -37.14600 1.000 81.88350 183 ALA E CA 1
ATOM 6186 C C . ALA E 1 183 ? -36.84500 -6.98000 -35.63700 1.000 81.73348 183 ALA E C 1
ATOM 6187 O O . ALA E 1 183 ? -37.88000 -6.55100 -35.11400 1.000 79.63323 183 ALA E O 1
ATOM 6189 N N . ILE E 1 184 ? -35.88200 -7.57500 -34.92600 1.000 83.60476 184 ILE E N 1
ATOM 6190 C CA . ILE E 1 184 ? -35.99100 -7.68200 -33.47200 1.000 83.51001 184 ILE E CA 1
ATOM 6191 C C . ILE E 1 184 ? -36.11000 -6.29900 -32.84300 1.000 83.57055 184 ILE E C 1
ATOM 6192 O O . ILE E 1 184 ? -36.95800 -6.06600 -31.96600 1.000 74.45103 184 ILE E O 1
ATOM 6197 N N . LYS E 1 185 ? -35.28500 -5.35200 -33.30100 1.000 86.31824 185 LYS E N 1
ATOM 6198 C CA . LYS E 1 185 ? -35.33000 -3.99800 -32.75700 1.000 76.28809 185 LYS E CA 1
ATOM 6199 C C . LYS E 1 185 ? -36.70000 -3.35500 -32.96300 1.000 90.29767 185 LYS E C 1
ATOM 6200 O O . LYS E 1 185 ? -37.26200 -2.74300 -32.04000 1.000 88.47640 185 LYS E O 1
ATOM 6206 N N . MET E 1 186 ? -37.27900 -3.52300 -34.15100 1.000 93.34277 186 MET E N 1
ATOM 6207 C CA . MET E 1 186 ? -38.53700 -2.84600 -34.43700 1.000 88.58431 186 MET E CA 1
ATOM 6208 C C . MET E 1 186 ? -39.72800 -3.52300 -33.76900 1.000 87.74736 186 MET E C 1
ATOM 6209 O O . MET E 1 186 ? -40.68500 -2.83700 -33.39200 1.000 84.24431 186 MET E O 1
ATOM 6214 N N . VAL E 1 187 ? -39.69700 -4.84700 -33.59500 1.000 87.95002 187 VAL E N 1
ATOM 6215 C CA . VAL E 1 187 ? -40.75800 -5.47000 -32.80400 1.000 90.75035 187 VAL E CA 1
ATOM 6216 C C . VAL E 1 187 ? -40.65100 -5.03600 -31.34800 1.000 91.24252 187 VAL E C 1
ATOM 6217 O O . VAL E 1 187 ? -41.67200 -4.88700 -30.67100 1.000 86.34719 187 VAL E O 1
ATOM 6221 N N . GLU E 1 188 ? -39.43100 -4.85400 -30.82400 1.000 84.77332 188 GLU E N 1
ATOM 6222 C CA . GLU E 1 188 ? -39.31000 -4.29400 -29.47900 1.000 99.03029 188 GLU E CA 1
ATOM 6223 C C . GLU E 1 188 ? -39.93700 -2.90800 -29.40600 1.000 98.58814 188 GLU E C 1
ATOM 6224 O O . GLU E 1 188 ? -40.65100 -2.58700 -28.44400 1.000 104.44937 188 GLU E O 1
ATOM 6230 N N . GLU E 1 189 ? -39.69700 -2.07500 -30.42200 1.000 93.66649 189 GLU E N 1
ATOM 6231 C CA . GLU E 1 189 ? -40.33000 -0.75700 -30.43900 1.000 94.18761 189 GLU E CA 1
ATOM 6232 C C . GLU E 1 189 ? -41.85300 -0.86400 -30.48600 1.000 93.52700 189 GLU E C 1
ATOM 6233 O O . GLU E 1 189 ? -42.55500 -0.11800 -29.79400 1.000 95.95887 189 GLU E O 1
ATOM 6239 N N . PHE E 1 190 ? -42.38500 -1.77600 -31.30600 1.000 97.86437 190 PHE E N 1
ATOM 6240 C CA . PHE E 1 190 ? -43.83500 -1.95900 -31.36600 1.000 99.91724 190 PHE E CA 1
ATOM 6241 C C . PHE E 1 190 ? -44.37700 -2.44100 -30.02700 1.000 96.54842 190 PHE E C 1
ATOM 6242 O O . PHE E 1 190 ? -45.46800 -2.04200 -29.60200 1.000 97.15112 190 PHE E O 1
ATOM 6250 N N . ARG E 1 191 ? -43.61300 -3.29700 -29.34900 1.000 95.98519 191 ARG E N 1
ATOM 6251 C CA . ARG E 1 191 ? -43.99300 -3.79200 -28.03500 1.000 93.46910 191 ARG E CA 1
ATOM 6252 C C . ARG E 1 191 ? -43.99300 -2.67700 -27.00100 1.000 98.86712 191 ARG E C 1
ATOM 6253 O O . ARG E 1 191 ? -44.75500 -2.73300 -26.02800 1.000 99.62247 191 ARG E O 1
ATOM 6261 N N . LYS E 1 192 ? -43.16500 -1.65300 -27.20300 1.000 110.21058 192 LYS E N 1
ATOM 6262 C CA . LYS E 1 192 ? -43.14000 -0.53600 -26.26500 1.000 110.60273 192 LYS E CA 1
ATOM 6263 C C . LYS E 1 192 ? -44.47000 0.21900 -26.25800 1.000 112.29767 192 LYS E C 1
ATOM 6264 O O . LYS E 1 192 ? -45.03900 0.47700 -25.19100 1.000 108.63408 192 LYS E O 1
ATOM 6270 N N . LYS E 1 193 ? -44.98200 0.58800 -27.42900 1.000 115.07959 193 LYS E N 1
ATOM 6271 C CA . LYS E 1 193 ? -46.26000 1.30300 -27.47800 1.000 107.46552 193 LYS E CA 1
ATOM 6272 C C . LYS E 1 193 ? -47.44900 0.35200 -27.63500 1.000 108.91043 193 LYS E C 1
ATOM 6273 O O . LYS E 1 193 ? -47.29300 -0.86800 -27.59300 1.000 108.79989 193 LYS E O 1
#

Foldseek 3Di:
DVVLVVLVVVLVVLLVVCVVPVVVLLVLLLVLLVQCVVVVLLVLLVVQLVCLVVPHHDLVSLVVLLVSLVVCLVPPPDPSNNSSSVNLNSLSVSCNVVVDSLSSNLSSLSSLCSPVPVSVLVVVLSVLCPPDPPNVVSSVVNSVSSVVVSVVSVVD/DLVVLLVVLVVVLVVLLVVCVVPVVLLLVLLLVLLVQCVVVVLLVLLVVQQVCLVVPHHDLVSLVVLLVSLVVQLVPPPDVSNNSSSSNLNSLSVNCNSVVDSLSSNLSSLSSQCSPLVVSVLVVVLSVLCPPDPPNVVSSVVNSVSSVVVSVVCCVPPRRD/DCVLVVLVVLLVVLLVVCVVPVPVLLVLLLVLLVQCVVVVLLVLLVVQLVCLVVPHHPLVSLVVLLVSLVVCLVPPPDVSNNSSSVSLNSLSVSCNVVVDSLSSNLSSLSSVCSPVVVSVLVVVLSCLCNPDPPNVVSSVVSSVSSVVVVVVSCVVPHD/DLVVLVVLLVVLVVVCVVPVPLLLVLLLVLLVQCVVVVLLVLLVVQQVCLVVPHHDLVSLVVLLVSLVVQLVPPPDPSNNSSSVNLNSLSVSCNVVVDSLSSNLSSLSSLCSPLVVSVLVVVLSCLCPVDPPNVVSSVVNSVSSVVVSVVCCVPDND/DLVVLVVVLVVLLVVCVVPVPLLLVLLLVLLVQCVVVVLLVLLVVQQVCLVVPHHDLVSLVVLLVSLVVQLVPPPDPSNNSSSVNLNSLSVNCNVVVDSLSSNLSSLSSVCSPLVVSVLVVVLSVLCPPDPPNVVSSVVNSVSSVVVVVVVVVD

Nearest PDB structures (foldseek):
  8hdu-assembly1_A  TM=1.004E+00  e=7.209E-18  synthetic construct
  6ixg-assembly2_B  TM=1.485E-01  e=4.670E+00  Homo sapiens
  8hdu-assembly1_A  TM=1.005E+00  e=1.600E-17  synthetic construct
  8t69-assembly1_A  TM=2.001E-01  e=9.739E+00  Homo sapiens
  6ixg-assembly2_B  TM=1.505E-01  e=8.443E+00  Homo sapiens

B-factor: mean 72.71, std 21.01, range [29.14, 151.79]